Protein AF-A0A6S7JNI0-F1 (afdb_monomer)

Nearest PDB structures (foldseek):
  5v05-assembly1_Z  TM=7.526E-01  e=4.306E-07  Homo sapiens
  3q8l-assembly1_A  TM=5.492E-01  e=3.158E-07  Homo sapiens
  1rxw-assembly1_A  TM=5.134E-01  e=1.139E-05  Archaeoglobus fulgidus
  1rxv-assembly2_B  TM=5.473E-01  e=4.495E-05  Archaeoglobus fulgidus
  4wa8-assembly2_B  TM=5.107E-01  e=3.154E-05  Methanopyrus kandleri AV19

Sequence (833 aa):
MGIQGLQSFVEIQCSNDAWGDIDFKELNQSLSHGKTSNAPSVLVVDAMSCLKHFYASNTDWVCGGQWNELLRNVENFVKAFRQIDIELVVFFDGEQDTAKIQSWIQEEEEYRQLVHQILSHVHNTATFPPKRHFFAPKSISTCLRLAFRSRDVVVCSTVGDLHKEIINYCKRHSCLGILGYHSDYLLLDAMSYYSSSHLKIVKRCGATSMRFNTDVIFRELELDRSRLALFSTLLGNSFLPEEWLAQFHWSLLGPDHPLAKLQAQVGKQFILPPYDVVVRSVAKYVRDLVDISDLQAIMVQVFRSPETTEADFLHRLQRSIQHYSNDSSDEVKENGESESPSNYPTVSTVPKTDVLSSPSNGTSESNYQKRWQHWQQHQFVSGELFKTSSKISNGISPSSSEPDVEKLVADVQQLQLKELDLKGPDQQDLLSPTQTLSAPDTPSTPTQEAFLLASPGTPETPKAFDAATSPVVFPPTEESAAIAGEVSTEHDDPASQDATIEAAEVPSPTASTDSEPTPPIPASQLSPVRERNISPSSSDDKSNEKPLSVFYAFISPEVLKTAKKRHEAGQMMEMVYQVLSKGEIKIGAALEDENSKGRASTALLYRSIRQRVYGILLDKKLYDSAGAEQPRTPPPSIREWCIYGGKKLEKPDMVEPLSLKWDVPGCKQLWLGTQPSDNTNRLKAFLSCMLSDSPSMTKTTMVPQRCIILCCVLRYLIQKQTGHPILRAQELEAFLAQALSPHLTTECNVTNLSQIKVNKVDVRGVNLATVFMRGVETAIFANDSCGSPIPWDLVCPWNYFDGKLFQSKLNITMSDSATLLDLCDGNVSICKF

Structure (mmCIF, N/CA/C/O backbone):
data_AF-A0A6S7JNI0-F1
#
_entry.id   AF-A0A6S7JNI0-F1
#
loop_
_atom_site.group_PDB
_atom_site.id
_atom_site.type_symbol
_atom_site.label_atom_id
_atom_site.label_alt_id
_atom_site.label_comp_id
_atom_site.label_asym_id
_atom_site.label_entity_id
_atom_site.label_seq_id
_atom_site.pdbx_PDB_ins_code
_atom_site.Cartn_x
_atom_site.Cartn_y
_atom_site.Cartn_z
_atom_site.occupancy
_atom_site.B_iso_or_equiv
_atom_site.auth_seq_id
_atom_site.auth_comp_id
_atom_site.auth_asym_id
_atom_site.auth_atom_id
_atom_site.pdbx_PDB_model_num
ATOM 1 N N . MET A 1 1 ? 5.618 -1.861 -15.848 1.00 42.38 1 MET A N 1
ATOM 2 C CA . MET A 1 1 ? 5.382 -3.323 -15.860 1.00 42.38 1 MET A CA 1
ATOM 3 C C . MET A 1 1 ? 4.907 -3.712 -17.239 1.00 42.38 1 MET A C 1
ATOM 5 O O . MET A 1 1 ? 5.679 -4.308 -17.981 1.00 42.38 1 MET A O 1
ATOM 9 N N . GLY A 1 2 ? 3.711 -3.254 -17.595 1.00 58.56 2 GLY A N 1
ATOM 10 C CA . GLY A 1 2 ? 3.305 -3.101 -18.975 1.00 58.56 2 GLY A CA 1
ATOM 11 C C . GLY A 1 2 ? 4.157 -2.044 -19.666 1.00 58.56 2 GLY A C 1
ATOM 12 O O . GLY A 1 2 ? 4.897 -1.286 -19.026 1.00 58.56 2 GLY A O 1
ATOM 13 N N . ILE A 1 3 ? 4.034 -2.046 -20.983 1.00 77.06 3 ILE A N 1
ATOM 14 C CA . ILE A 1 3 ? 4.847 -1.307 -21.945 1.00 77.06 3 ILE A CA 1
ATOM 15 C C . ILE A 1 3 ? 4.753 0.198 -21.677 1.00 77.06 3 ILE A C 1
ATOM 17 O O . ILE A 1 3 ? 3.644 0.754 -21.648 1.00 77.06 3 ILE A O 1
ATOM 21 N N . GLN A 1 4 ? 5.896 0.848 -21.448 1.00 76.69 4 GLN A N 1
ATOM 22 C CA . GLN A 1 4 ? 5.953 2.248 -21.037 1.00 76.69 4 GLN A CA 1
ATOM 23 C C . GLN A 1 4 ? 5.423 3.151 -22.154 1.00 76.69 4 GLN A C 1
ATOM 25 O O . GLN A 1 4 ? 5.622 2.889 -23.330 1.00 76.69 4 GLN A O 1
ATOM 30 N N . GLY A 1 5 ? 4.673 4.199 -21.812 1.00 80.00 5 GLY A N 1
ATOM 31 C CA . GLY A 1 5 ? 4.163 5.154 -22.802 1.00 80.00 5 GLY A CA 1
ATOM 32 C C . GLY A 1 5 ? 3.105 4.634 -23.790 1.00 80.00 5 GLY A C 1
ATOM 33 O O . GLY A 1 5 ? 2.475 5.468 -24.430 1.00 80.00 5 GLY A O 1
ATOM 34 N N . LEU A 1 6 ? 2.823 3.324 -23.905 1.00 86.38 6 LEU A N 1
ATOM 35 C CA . LEU A 1 6 ? 1.849 2.804 -24.885 1.00 86.38 6 LEU A CA 1
ATOM 36 C C . LEU A 1 6 ? 0.440 3.383 -24.700 1.00 86.38 6 LEU A C 1
ATOM 38 O O . LEU A 1 6 ? -0.204 3.745 -25.682 1.00 86.38 6 LEU A O 1
ATOM 42 N N . GLN A 1 7 ? -0.030 3.525 -23.458 1.00 87.94 7 GLN A N 1
ATOM 43 C CA . GLN A 1 7 ? -1.315 4.181 -23.211 1.00 87.94 7 GLN A CA 1
ATOM 44 C C . GLN A 1 7 ? -1.281 5.660 -23.625 1.00 87.94 7 GLN A C 1
ATOM 46 O O . GLN A 1 7 ? -2.209 6.125 -24.277 1.00 87.94 7 GLN A O 1
ATOM 51 N N . SER A 1 8 ? -0.203 6.383 -23.311 1.00 86.38 8 SER A N 1
ATOM 52 C CA . SER A 1 8 ? -0.034 7.789 -23.699 1.00 86.38 8 SER A CA 1
ATOM 53 C C . SER A 1 8 ? 0.090 7.966 -25.215 1.00 86.38 8 SER A C 1
ATOM 55 O O . SER A 1 8 ? -0.371 8.965 -25.751 1.00 86.38 8 SER A O 1
ATOM 57 N N . PHE A 1 9 ? 0.666 6.990 -25.925 1.00 87.19 9 PHE A N 1
ATOM 58 C CA . PHE A 1 9 ? 0.633 6.934 -27.384 1.00 87.19 9 PHE A CA 1
ATOM 59 C C . PHE A 1 9 ? -0.813 6.837 -27.878 1.00 87.19 9 PHE A C 1
ATOM 61 O O . PHE A 1 9 ? -1.222 7.664 -28.681 1.00 87.19 9 PHE A O 1
ATOM 68 N N . VAL A 1 10 ? -1.623 5.911 -27.357 1.00 86.56 10 VAL A N 1
ATOM 69 C CA . VAL A 1 10 ? -3.043 5.808 -27.742 1.00 86.56 10 VAL A CA 1
ATOM 70 C C . VAL A 1 10 ? -3.824 7.089 -27.412 1.00 86.56 10 VAL A C 1
ATOM 72 O O . VAL A 1 10 ? -4.616 7.540 -28.234 1.00 86.56 10 VAL A O 1
ATOM 75 N N . GLU A 1 11 ? -3.568 7.707 -26.254 1.00 86.00 11 GLU A N 1
ATOM 76 C CA . GLU A 1 11 ? -4.201 8.964 -25.815 1.00 86.00 11 GLU A CA 1
ATOM 77 C C . GLU A 1 11 ? -3.792 10.196 -26.673 1.00 86.00 11 GLU A C 1
ATOM 79 O O . GLU A 1 11 ? -4.466 11.220 -26.596 1.00 86.00 11 GLU A O 1
ATOM 84 N N . ILE A 1 12 ? -2.728 10.128 -27.496 1.00 86.25 12 ILE A N 1
ATOM 85 C CA . ILE A 1 12 ? -2.180 11.276 -28.267 1.00 86.25 12 ILE A CA 1
ATOM 86 C C . ILE A 1 12 ? -2.135 11.046 -29.797 1.00 86.25 12 ILE A C 1
ATOM 88 O O . ILE A 1 12 ? -2.200 12.006 -30.563 1.00 86.25 12 ILE A O 1
ATOM 92 N N . GLN A 1 13 ? -1.966 9.804 -30.263 1.00 84.56 13 GLN A N 1
ATOM 93 C CA . GLN A 1 13 ? -1.538 9.458 -31.635 1.00 84.56 13 GLN A CA 1
ATOM 94 C C . GLN A 1 13 ? -2.523 8.577 -32.426 1.00 84.56 13 GLN A C 1
ATOM 96 O O . GLN A 1 13 ? -2.317 8.383 -33.631 1.00 84.56 13 GLN A O 1
ATOM 101 N N . CYS A 1 14 ? -3.550 8.036 -31.767 1.00 83.12 14 CYS A N 1
ATOM 102 C CA . CYS A 1 14 ? -4.673 7.329 -32.393 1.00 83.12 14 CYS A CA 1
ATOM 103 C C . CYS A 1 14 ? -5.861 8.283 -32.613 1.00 83.12 14 CYS A C 1
ATOM 105 O O . CYS A 1 14 ? -5.905 9.371 -32.036 1.00 83.12 14 CYS A O 1
ATOM 107 N N . SER A 1 15 ? -6.820 7.897 -33.457 1.00 83.00 15 SER A N 1
ATOM 108 C CA . SER A 1 15 ? -7.980 8.747 -33.761 1.00 83.00 15 SER A CA 1
ATOM 109 C C . SER A 1 15 ? -8.972 8.879 -32.594 1.00 83.00 15 SER A C 1
ATOM 111 O O . SER A 1 15 ? -8.983 8.080 -31.658 1.00 83.00 15 SER A O 1
ATOM 113 N N . ASN A 1 16 ? -9.890 9.843 -32.703 1.00 78.31 16 ASN A N 1
ATOM 114 C CA . ASN A 1 16 ? -11.004 10.021 -31.765 1.00 78.31 16 ASN A CA 1
ATOM 115 C C . ASN A 1 16 ? -12.048 8.874 -31.806 1.00 78.31 16 ASN A C 1
ATOM 117 O O . ASN A 1 16 ? -13.008 8.924 -31.045 1.00 78.31 16 ASN A O 1
ATOM 121 N N . ASP A 1 17 ? -11.893 7.862 -32.672 1.00 82.88 17 ASP A N 1
ATOM 122 C CA . ASP A 1 17 ? -12.696 6.625 -32.638 1.00 82.88 17 ASP A CA 1
ATOM 123 C C . ASP A 1 17 ? -12.025 5.521 -31.782 1.00 82.88 17 ASP A C 1
ATOM 125 O O . ASP A 1 17 ? -12.660 4.523 -31.418 1.00 82.88 17 ASP A O 1
ATOM 129 N N . ALA A 1 18 ? -10.732 5.676 -31.465 1.00 81.94 18 ALA A N 1
ATOM 130 C CA . ALA A 1 18 ? -9.931 4.725 -30.688 1.00 81.94 18 ALA A CA 1
ATOM 131 C C . ALA A 1 18 ? -10.196 4.807 -29.172 1.00 81.94 18 ALA A C 1
ATOM 133 O O . ALA A 1 18 ? -9.916 3.863 -28.424 1.00 81.94 18 ALA A O 1
ATOM 134 N N . TRP A 1 19 ? -10.760 5.924 -28.718 1.00 87.19 19 TRP A N 1
ATOM 135 C CA . TRP A 1 19 ? -11.187 6.180 -27.348 1.00 87.19 19 TRP A CA 1
ATOM 136 C C . TRP A 1 19 ? -12.392 7.129 -27.347 1.00 87.19 19 TRP A C 1
ATOM 138 O O . TRP A 1 19 ? -12.597 7.867 -28.300 1.00 87.19 19 TRP A O 1
ATOM 148 N N . GLY A 1 20 ? -13.198 7.128 -26.284 1.00 87.88 20 GLY A N 1
ATOM 149 C CA . GLY A 1 20 ? -14.339 8.043 -26.167 1.00 87.88 20 GLY A CA 1
ATOM 150 C C . GLY A 1 20 ? -14.734 8.330 -24.723 1.00 87.88 20 GLY A C 1
ATOM 151 O O . GLY A 1 20 ? -14.606 7.463 -23.856 1.00 87.88 20 GLY A O 1
ATOM 152 N N . ASP A 1 21 ? -15.214 9.546 -24.463 1.00 89.88 21 ASP A N 1
ATOM 153 C CA . ASP A 1 21 ? -15.773 9.925 -23.161 1.00 89.88 21 ASP A CA 1
ATOM 154 C C . ASP A 1 21 ? -17.001 9.062 -22.815 1.00 89.88 21 ASP A C 1
ATOM 156 O O . ASP A 1 21 ? -17.833 8.747 -23.667 1.00 89.88 21 ASP A O 1
ATOM 160 N N . ILE A 1 22 ? -17.123 8.683 -21.542 1.00 90.50 22 ILE A N 1
ATOM 161 C CA . ILE A 1 22 ? -18.236 7.893 -21.010 1.00 90.50 22 ILE A CA 1
ATOM 162 C C . ILE A 1 22 ? -18.690 8.447 -19.655 1.00 90.50 22 ILE A C 1
ATOM 164 O O . ILE A 1 22 ? -17.873 8.668 -18.757 1.00 90.50 22 ILE A O 1
ATOM 168 N N . ASP A 1 23 ? -20.001 8.634 -19.479 1.00 91.19 23 ASP A N 1
ATOM 169 C CA . ASP A 1 23 ? -20.616 8.803 -18.158 1.00 91.19 23 ASP A CA 1
ATOM 170 C C . ASP A 1 23 ? -21.034 7.426 -17.623 1.00 91.19 23 ASP A C 1
ATOM 172 O O . ASP A 1 23 ? -21.811 6.694 -18.247 1.00 91.19 23 ASP A O 1
ATOM 176 N N . PHE A 1 24 ? -20.524 7.057 -16.444 1.00 90.62 24 PHE A N 1
ATOM 177 C CA . PHE A 1 24 ? -20.857 5.785 -15.802 1.00 90.62 24 PHE A CA 1
ATOM 178 C C . PHE A 1 24 ? -22.353 5.664 -15.459 1.00 90.62 24 PHE A C 1
ATOM 180 O O . PHE A 1 24 ? -22.876 4.552 -15.374 1.00 90.62 24 PHE A O 1
ATOM 187 N N . LYS A 1 25 ? -23.064 6.784 -15.298 1.00 88.81 25 LYS A N 1
ATOM 188 C CA . LYS A 1 25 ? -24.509 6.833 -15.057 1.00 88.81 25 LYS A CA 1
ATOM 189 C C . LYS A 1 25 ? -25.303 6.437 -16.301 1.00 88.81 25 LYS A C 1
ATOM 191 O O . LYS A 1 25 ? -26.195 5.598 -16.204 1.00 88.81 25 LYS A O 1
ATOM 196 N N . GLU A 1 26 ? -24.964 6.999 -17.460 1.00 88.00 26 GLU A N 1
ATOM 197 C CA . GLU A 1 26 ? -25.601 6.664 -18.743 1.00 88.00 26 GLU A CA 1
ATOM 198 C C . GLU A 1 26 ? -25.261 5.227 -19.166 1.00 88.00 26 GLU A C 1
ATOM 200 O O . GLU A 1 26 ? -26.132 4.470 -19.608 1.00 88.00 26 GLU A O 1
ATOM 205 N N . LEU A 1 27 ? -24.017 4.799 -18.924 1.00 87.06 27 LEU A N 1
ATOM 206 C CA . LEU A 1 27 ? -23.595 3.408 -19.076 1.00 87.06 27 LEU A CA 1
ATOM 207 C C . LEU A 1 27 ? -24.453 2.459 -18.221 1.00 87.06 27 LEU A C 1
ATOM 209 O O . LEU A 1 27 ? -24.979 1.473 -18.736 1.00 87.06 27 LEU A O 1
ATOM 213 N N . ASN A 1 28 ? -24.641 2.748 -16.928 1.00 86.44 28 ASN A N 1
ATOM 214 C CA . ASN A 1 28 ? -25.434 1.866 -16.072 1.00 86.44 28 ASN A CA 1
ATOM 215 C C . ASN A 1 28 ? -26.925 1.869 -16.454 1.00 86.44 28 ASN A C 1
ATOM 217 O O . ASN A 1 28 ? -27.566 0.820 -16.426 1.00 86.44 28 ASN A O 1
ATOM 221 N N . GLN A 1 29 ? -27.477 3.014 -16.868 1.00 85.31 29 GLN A N 1
ATOM 222 C CA . GLN A 1 29 ? -28.862 3.116 -17.342 1.00 85.31 29 GLN A CA 1
ATOM 223 C C . GLN A 1 29 ? -29.091 2.307 -18.626 1.00 85.31 29 GLN A C 1
ATOM 225 O O . GLN A 1 29 ? -30.003 1.480 -18.669 1.00 85.31 29 GLN A O 1
ATOM 230 N N . SER A 1 30 ? -28.237 2.475 -19.641 1.00 82.19 30 SER A N 1
ATOM 231 C CA . SER A 1 30 ? -28.339 1.733 -20.908 1.00 82.19 30 SER A CA 1
ATOM 232 C C . SER A 1 30 ? -28.251 0.214 -20.712 1.00 82.19 30 SER A C 1
ATOM 234 O O . SER A 1 30 ? -29.044 -0.525 -21.295 1.00 82.19 30 SER A O 1
ATOM 236 N N . LEU A 1 31 ? -27.373 -0.258 -19.821 1.00 77.12 31 LEU A N 1
ATOM 237 C CA . LEU A 1 31 ? -27.274 -1.677 -19.462 1.00 77.12 31 LEU A CA 1
ATOM 238 C C . LEU A 1 31 ? -28.454 -2.163 -18.603 1.00 77.12 31 LEU A C 1
ATOM 240 O O . LEU A 1 31 ? -28.890 -3.304 -18.753 1.00 77.12 31 LEU A O 1
ATOM 244 N N . SER A 1 32 ? -29.009 -1.315 -17.734 1.00 69.19 32 SER A N 1
ATOM 245 C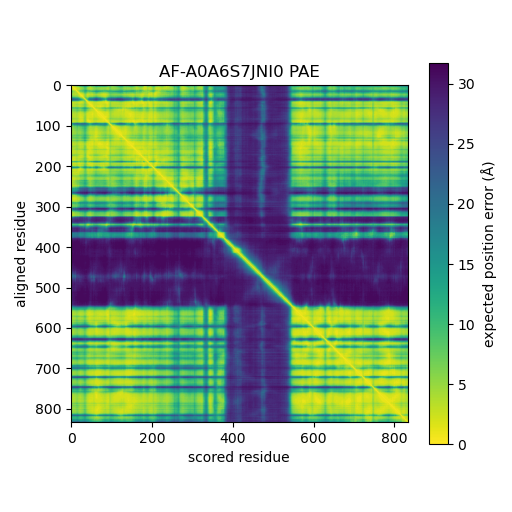 CA . SER A 1 32 ? -30.173 -1.656 -16.902 1.00 69.19 32 SER A CA 1
ATOM 246 C C . SER A 1 32 ? -31.439 -1.881 -17.730 1.00 69.19 32 SER A C 1
ATOM 248 O O . SER A 1 32 ? -32.209 -2.785 -17.417 1.00 69.19 32 SER A O 1
ATOM 250 N N . HIS A 1 33 ? -31.622 -1.152 -18.837 1.00 59.84 33 HIS A N 1
ATOM 251 C CA . HIS A 1 33 ? -32.743 -1.372 -19.762 1.00 59.84 33 HIS A CA 1
ATOM 252 C C . HIS A 1 33 ? -32.755 -2.769 -20.418 1.00 59.84 33 HIS A C 1
ATOM 254 O O . HIS A 1 33 ? -33.803 -3.191 -20.905 1.00 59.84 33 HIS A O 1
ATOM 260 N N . GLY A 1 34 ? -31.631 -3.499 -20.410 1.00 56.06 34 GLY A N 1
ATOM 261 C CA . GLY A 1 34 ? -31.532 -4.876 -20.908 1.00 56.06 34 GLY A CA 1
ATOM 262 C C . GLY A 1 34 ? -31.565 -5.974 -19.834 1.00 56.06 34 GLY A C 1
ATOM 263 O O . GLY A 1 34 ? -31.561 -7.155 -20.181 1.00 56.06 34 GLY A O 1
ATOM 264 N N . LYS A 1 35 ? -31.571 -5.634 -18.536 1.00 59.03 35 LYS A N 1
ATOM 265 C CA . LYS A 1 35 ? -31.460 -6.613 -17.440 1.00 59.03 35 LYS A CA 1
ATOM 266 C C . LYS A 1 35 ? -32.827 -7.076 -16.927 1.00 59.03 35 LYS A C 1
ATOM 268 O O . LYS A 1 35 ? -33.644 -6.281 -16.481 1.00 59.03 35 LYS A O 1
ATOM 273 N N . THR A 1 36 ? -33.020 -8.393 -16.859 1.00 52.88 36 THR A N 1
ATOM 274 C CA . THR A 1 36 ? -34.131 -9.034 -16.123 1.00 52.88 36 THR A CA 1
ATOM 275 C C . THR A 1 36 ? -33.818 -9.283 -14.642 1.00 52.88 36 THR A C 1
ATOM 277 O O . THR A 1 36 ? -34.695 -9.701 -13.889 1.00 52.88 36 THR A O 1
ATOM 280 N N . SER A 1 37 ? -32.573 -9.044 -14.214 1.00 57.34 37 SER A N 1
ATOM 281 C CA . SER A 1 37 ? -32.098 -9.260 -12.844 1.00 57.34 37 SER A CA 1
ATOM 282 C C . SER A 1 37 ? -31.821 -7.933 -12.144 1.00 57.34 37 SER A C 1
ATOM 284 O O . SER A 1 37 ? -31.077 -7.097 -12.656 1.00 57.34 37 SER A O 1
ATOM 286 N N . ASN A 1 38 ? -32.382 -7.770 -10.946 1.00 62.78 38 ASN A N 1
ATOM 287 C CA . ASN A 1 38 ? -32.327 -6.550 -10.139 1.00 62.78 38 ASN A CA 1
ATOM 288 C C . ASN A 1 38 ? -31.019 -6.446 -9.317 1.00 62.78 38 ASN A C 1
ATOM 290 O O . ASN A 1 38 ? -31.050 -6.151 -8.121 1.00 62.78 38 ASN A O 1
ATOM 294 N N . ALA A 1 39 ? -29.888 -6.789 -9.942 1.00 70.00 39 ALA A N 1
ATOM 295 C CA . ALA A 1 39 ? -28.562 -6.829 -9.328 1.00 70.00 39 ALA A CA 1
ATOM 296 C C . ALA A 1 39 ? -27.710 -5.622 -9.776 1.00 70.00 39 ALA A C 1
ATOM 298 O O . ALA A 1 39 ? -27.623 -5.374 -10.989 1.00 70.00 39 ALA A O 1
ATOM 299 N N . PRO A 1 40 ? -27.060 -4.905 -8.833 1.00 79.12 40 PRO A N 1
ATOM 300 C CA . PRO A 1 40 ? -26.291 -3.703 -9.138 1.00 79.12 40 PRO A CA 1
ATOM 301 C C . PRO A 1 40 ? -25.122 -4.030 -10.065 1.00 79.12 40 PRO A C 1
ATOM 303 O O . PRO A 1 40 ? -24.571 -5.136 -10.050 1.00 79.12 40 PRO A O 1
ATOM 306 N N . SER A 1 41 ? -24.739 -3.066 -10.893 1.00 89.75 41 SER A N 1
ATOM 307 C CA . SER A 1 41 ? -23.610 -3.239 -11.804 1.00 89.75 41 SER A CA 1
ATOM 308 C C . SER A 1 41 ? -22.284 -3.123 -11.052 1.00 89.75 41 SER A C 1
ATOM 310 O O . SER A 1 41 ? -22.138 -2.279 -10.174 1.00 89.75 41 SER A O 1
ATOM 312 N N . VAL A 1 42 ? -21.304 -3.959 -11.400 1.00 92.56 42 VAL A N 1
ATOM 313 C CA . VAL A 1 42 ? -20.001 -3.996 -10.718 1.00 92.56 42 VAL A CA 1
ATOM 314 C C . VAL A 1 42 ? -18.926 -3.363 -11.594 1.00 92.56 42 VAL A C 1
ATOM 316 O O . VAL A 1 42 ? -18.720 -3.814 -12.720 1.00 92.56 42 VAL A O 1
ATOM 319 N N . LEU A 1 43 ? -18.221 -2.359 -11.072 1.00 94.62 43 LEU A N 1
ATOM 320 C CA . LEU A 1 43 ? -17.003 -1.806 -11.672 1.00 94.62 43 LEU A CA 1
ATOM 321 C C . LEU A 1 43 ? -15.779 -2.311 -10.898 1.00 94.62 43 LEU A C 1
ATOM 323 O O . LEU A 1 43 ? -15.754 -2.255 -9.665 1.00 94.62 43 LEU A O 1
ATOM 327 N N . VAL A 1 44 ? -14.765 -2.792 -11.619 1.00 96.12 44 VAL A N 1
ATOM 328 C CA . VAL A 1 44 ? -13.507 -3.251 -11.018 1.00 96.12 44 VAL A CA 1
ATOM 329 C C . VAL A 1 44 ? -12.475 -2.130 -11.087 1.00 96.12 44 VAL A C 1
ATOM 331 O O . VAL A 1 44 ? -12.329 -1.479 -12.120 1.00 96.12 44 VAL A O 1
ATOM 334 N N . VAL A 1 45 ? -11.781 -1.879 -9.980 1.00 96.38 45 VAL A N 1
ATOM 335 C CA . VAL A 1 45 ? -10.860 -0.748 -9.820 1.00 96.38 45 VAL A CA 1
ATOM 336 C C . VAL A 1 45 ? -9.480 -1.250 -9.424 1.00 96.38 45 VAL A C 1
ATOM 338 O O . VAL A 1 45 ? -9.324 -1.919 -8.403 1.00 96.38 45 VAL A O 1
ATOM 341 N N . ASP A 1 46 ? -8.474 -0.865 -10.198 1.00 95.38 46 ASP A N 1
ATOM 342 C CA . ASP A 1 46 ? -7.069 -0.981 -9.823 1.00 95.38 46 ASP A CA 1
ATOM 343 C C . ASP A 1 46 ? -6.730 0.134 -8.819 1.00 95.38 46 ASP A C 1
ATOM 345 O O . ASP A 1 46 ? -6.778 1.330 -9.141 1.00 95.38 46 ASP A O 1
ATOM 349 N N . ALA A 1 47 ? -6.438 -0.253 -7.574 1.00 94.00 47 ALA A N 1
ATOM 350 C CA . ALA A 1 47 ? -6.252 0.681 -6.468 1.00 94.00 47 ALA A CA 1
ATOM 351 C C . ALA A 1 47 ? -5.062 1.627 -6.674 1.00 94.00 47 ALA A C 1
ATOM 353 O O . ALA A 1 47 ? -5.152 2.811 -6.336 1.00 94.00 47 ALA A O 1
ATOM 354 N N . MET A 1 48 ? -3.959 1.112 -7.223 1.00 91.31 48 MET A N 1
ATOM 355 C CA . MET A 1 48 ? -2.702 1.851 -7.341 1.00 91.31 48 MET A CA 1
ATOM 356 C C . MET A 1 48 ? -2.693 2.716 -8.602 1.00 91.31 48 MET A C 1
ATOM 358 O O . MET A 1 48 ? -2.352 3.896 -8.511 1.00 91.31 48 MET A O 1
ATOM 362 N N . SER A 1 49 ? -3.226 2.214 -9.723 1.00 91.12 49 SER A N 1
ATOM 363 C CA . SER A 1 49 ? -3.549 3.040 -10.898 1.00 91.12 49 SER A CA 1
ATOM 364 C C . SER A 1 49 ? -4.478 4.215 -10.568 1.00 91.12 49 SER A C 1
ATOM 366 O O . SER A 1 49 ? -4.450 5.248 -11.238 1.00 91.12 49 SER A O 1
ATOM 368 N N . CYS A 1 50 ? -5.341 4.078 -9.559 1.00 93.25 50 CYS A N 1
ATOM 369 C CA . CYS A 1 50 ? -6.267 5.130 -9.140 1.00 93.25 50 CYS A CA 1
ATOM 370 C C . CYS A 1 50 ? -5.748 6.007 -7.986 1.00 93.25 50 CYS A C 1
ATOM 372 O O . CYS A 1 50 ? -6.456 6.936 -7.588 1.00 93.25 50 CYS A O 1
ATOM 374 N N . LEU A 1 51 ? -4.525 5.781 -7.475 1.00 92.44 51 LEU A N 1
ATOM 375 C CA . LEU A 1 51 ? -4.007 6.409 -6.248 1.00 92.44 51 LEU A CA 1
ATOM 376 C C . LEU A 1 51 ? -4.182 7.935 -6.217 1.00 92.44 51 LEU A C 1
ATOM 378 O O . LEU A 1 51 ? -4.579 8.483 -5.188 1.00 92.44 51 LEU A O 1
ATOM 382 N N . LYS A 1 52 ? -3.972 8.617 -7.353 1.00 90.81 52 LYS A N 1
ATOM 383 C CA . LYS A 1 52 ? -4.091 10.081 -7.470 1.00 90.81 52 LYS A CA 1
ATOM 384 C C . LYS A 1 52 ? -5.470 10.650 -7.095 1.00 90.81 52 LYS A C 1
ATOM 386 O O . LYS A 1 52 ? -5.555 11.836 -6.799 1.00 90.81 52 LYS A O 1
ATOM 391 N N . HIS A 1 53 ? -6.532 9.839 -7.104 1.00 91.00 53 HIS A N 1
ATOM 392 C CA . HIS A 1 53 ? -7.897 10.253 -6.737 1.00 91.00 53 HIS A CA 1
ATOM 393 C C . HIS A 1 53 ? -8.186 10.116 -5.240 1.00 91.00 53 HIS A C 1
ATOM 395 O O . HIS A 1 53 ? -9.059 10.802 -4.712 1.00 91.00 53 HIS A O 1
ATOM 401 N N . PHE A 1 54 ? -7.445 9.251 -4.546 1.00 92.00 54 PHE A N 1
ATOM 402 C CA . PHE A 1 54 ? -7.557 9.047 -3.098 1.00 92.00 54 PHE A CA 1
ATOM 403 C C . PHE A 1 54 ? -6.525 9.884 -2.341 1.00 92.00 54 PHE A C 1
ATOM 405 O O . PHE A 1 54 ? -6.808 10.412 -1.265 1.00 92.00 54 PHE A O 1
ATOM 412 N N . TYR A 1 55 ? -5.329 10.013 -2.919 1.00 91.31 55 TYR A N 1
ATOM 413 C CA . TYR A 1 55 ? -4.170 10.638 -2.304 1.00 91.31 55 TYR A CA 1
ATOM 414 C C . TYR A 1 55 ? -3.351 11.435 -3.334 1.00 91.31 55 TYR A C 1
ATOM 416 O O . TYR A 1 55 ? -2.355 10.972 -3.888 1.00 91.31 55 TYR A O 1
ATOM 424 N N . ALA A 1 56 ? -3.822 12.647 -3.624 1.00 83.88 56 ALA A N 1
ATOM 425 C CA . ALA A 1 56 ? -3.256 13.527 -4.641 1.00 83.88 56 ALA A CA 1
ATOM 426 C C . ALA A 1 56 ? -1.981 14.266 -4.178 1.00 83.88 56 ALA A C 1
ATOM 428 O O . ALA A 1 56 ? -1.760 14.514 -2.989 1.00 83.88 56 ALA A O 1
ATOM 429 N N . SER A 1 57 ? -1.165 14.706 -5.142 1.00 80.62 57 SER A N 1
ATOM 430 C CA . SER A 1 57 ? 0.110 15.412 -4.916 1.00 80.62 57 SER A CA 1
ATOM 431 C C . SER A 1 57 ? -0.014 16.847 -4.380 1.00 80.62 57 SER A C 1
ATOM 433 O O . SER A 1 57 ? 0.997 17.510 -4.160 1.00 80.62 57 SER A O 1
ATOM 435 N N . ASN A 1 58 ? -1.240 17.331 -4.156 1.00 80.94 58 ASN A N 1
ATOM 436 C CA . ASN A 1 58 ? -1.551 18.579 -3.453 1.00 80.94 58 ASN A CA 1
ATOM 437 C C . ASN A 1 58 ? -1.802 18.392 -1.941 1.00 80.94 58 ASN A C 1
ATOM 439 O O . ASN A 1 58 ? -2.087 19.376 -1.267 1.00 80.94 58 ASN A O 1
ATOM 443 N N . THR A 1 59 ? -1.745 17.162 -1.421 1.00 84.06 59 THR A N 1
ATOM 444 C CA . THR A 1 59 ? -1.765 16.893 0.027 1.00 84.06 59 THR A CA 1
ATOM 445 C C . THR A 1 59 ? -0.408 17.223 0.657 1.00 84.06 59 THR A C 1
ATOM 447 O O . THR A 1 59 ? 0.624 17.127 -0.005 1.00 84.06 59 THR A O 1
ATOM 450 N N . ASP A 1 60 ? -0.365 17.559 1.950 1.00 87.19 60 ASP A N 1
ATOM 451 C CA . ASP A 1 60 ? 0.897 17.825 2.667 1.00 87.19 60 ASP A CA 1
ATOM 452 C C . ASP A 1 60 ? 1.581 16.497 3.080 1.00 87.19 60 ASP A C 1
ATOM 454 O O . ASP A 1 60 ? 1.725 16.169 4.258 1.00 87.19 60 ASP A O 1
ATOM 458 N N . TRP A 1 61 ? 1.929 15.668 2.091 1.00 90.94 61 TRP A N 1
ATOM 459 C CA . TRP A 1 61 ? 2.297 14.255 2.263 1.00 90.94 61 TRP A CA 1
ATOM 460 C C . TRP A 1 61 ? 3.650 14.012 2.941 1.00 90.94 61 TRP A C 1
ATOM 462 O O . TRP A 1 61 ? 3.808 12.992 3.615 1.00 90.94 61 TRP A O 1
ATOM 472 N N . VAL A 1 62 ? 4.605 14.937 2.799 1.00 92.50 62 VAL A N 1
ATOM 473 C CA . VAL A 1 62 ? 6.016 14.759 3.207 1.00 92.50 62 VAL A CA 1
ATOM 474 C C . VAL A 1 62 ? 6.186 14.471 4.702 1.00 92.50 62 VAL A C 1
ATOM 476 O O . VAL A 1 62 ? 7.156 13.852 5.123 1.00 92.50 62 VAL A O 1
ATOM 479 N N . CYS A 1 63 ? 5.204 14.851 5.516 1.00 92.25 63 CYS A N 1
ATOM 480 C CA . CYS A 1 63 ? 5.227 14.724 6.969 1.00 92.25 63 CYS A CA 1
ATOM 481 C C . CYS A 1 63 ? 4.675 13.380 7.473 1.00 92.25 63 CYS A C 1
ATOM 483 O O . CYS A 1 63 ? 4.125 13.321 8.567 1.00 92.25 63 CYS A O 1
ATOM 485 N N . GLY A 1 64 ? 4.775 12.308 6.681 1.00 90.62 64 GLY A N 1
ATOM 486 C CA . GLY A 1 64 ? 4.216 10.990 7.014 1.00 90.62 64 GLY A CA 1
ATOM 487 C C . GLY A 1 64 ? 2.723 10.820 6.700 1.00 90.62 64 GLY A C 1
ATOM 488 O O . GLY A 1 64 ? 2.109 9.890 7.213 1.00 90.62 64 GLY A O 1
ATOM 489 N N . GLY A 1 65 ? 2.155 11.677 5.845 1.00 92.00 65 GLY A N 1
ATOM 490 C CA . GLY A 1 65 ? 0.815 11.516 5.267 1.00 92.00 65 GLY A CA 1
ATOM 491 C C . GLY A 1 65 ? -0.364 12.136 6.037 1.00 92.00 65 GLY A C 1
ATOM 492 O O . GLY A 1 65 ? -0.338 12.270 7.259 1.00 92.00 65 GLY A O 1
ATOM 493 N N . GLN A 1 66 ? -1.424 12.488 5.294 1.00 91.62 66 GLN A N 1
ATOM 494 C CA . GLN A 1 66 ? -2.725 12.936 5.822 1.00 91.62 66 GLN A CA 1
ATOM 495 C C . GLN A 1 66 ? -3.780 11.832 5.679 1.00 91.62 66 GLN A C 1
ATOM 497 O O . GLN A 1 66 ? -4.499 11.728 4.682 1.00 91.62 66 GLN A O 1
ATOM 502 N N . TRP A 1 67 ? -3.866 10.966 6.684 1.00 91.50 67 TRP A N 1
ATOM 503 C CA . TRP A 1 67 ? -4.649 9.728 6.608 1.00 91.50 67 TRP A CA 1
ATOM 504 C C . TRP A 1 67 ? -6.166 9.955 6.667 1.00 91.50 67 TRP A C 1
ATOM 506 O O . TRP A 1 67 ? -6.928 9.187 6.080 1.00 91.50 67 TRP A O 1
ATOM 516 N N . ASN A 1 68 ? -6.607 11.041 7.305 1.00 89.31 68 ASN A N 1
ATOM 517 C CA . ASN A 1 68 ? -8.017 11.443 7.332 1.00 89.31 68 ASN A CA 1
ATOM 518 C C . ASN A 1 68 ? -8.484 12.045 5.990 1.00 89.31 68 ASN A C 1
ATOM 520 O O . ASN A 1 68 ? -9.624 11.827 5.579 1.00 89.31 68 ASN A O 1
ATOM 524 N N . GLU A 1 69 ? -7.598 12.735 5.263 1.00 89.62 69 GLU A N 1
ATOM 525 C CA . GLU A 1 69 ? -7.863 13.215 3.898 1.00 89.62 69 GLU A CA 1
ATOM 526 C C . GLU A 1 69 ? -8.044 12.034 2.928 1.00 89.62 69 GLU A C 1
ATOM 528 O O . GLU A 1 69 ? -9.041 11.979 2.207 1.00 89.62 69 GLU A O 1
ATOM 533 N N . LEU A 1 70 ? -7.156 11.030 2.995 1.00 92.38 70 LEU A N 1
ATOM 534 C CA . LEU A 1 70 ? -7.287 9.776 2.239 1.00 92.38 70 LEU A CA 1
ATOM 535 C C . LEU A 1 70 ? -8.645 9.109 2.487 1.00 92.38 70 LEU A C 1
ATOM 537 O O . LEU A 1 70 ? -9.379 8.804 1.544 1.00 92.38 70 LEU A O 1
ATOM 541 N N . LEU A 1 71 ? -8.999 8.915 3.761 1.00 91.00 71 LEU A N 1
ATOM 542 C CA . LEU A 1 71 ? -10.242 8.263 4.166 1.00 91.00 71 LEU A CA 1
ATOM 543 C C . LEU A 1 71 ? -11.487 9.006 3.647 1.00 91.00 71 LEU A C 1
ATOM 545 O O . LEU A 1 71 ? -12.448 8.365 3.212 1.00 91.00 71 LEU A O 1
ATOM 549 N N . ARG A 1 72 ? -11.463 10.346 3.647 1.00 89.00 72 ARG A N 1
ATOM 550 C CA . ARG A 1 72 ? -12.528 11.192 3.085 1.00 89.00 72 ARG A CA 1
ATOM 551 C C . ARG A 1 72 ? -12.633 11.061 1.566 1.00 89.00 72 ARG A C 1
ATOM 553 O O . ARG A 1 72 ? -13.741 11.057 1.033 1.00 89.00 72 ARG A O 1
ATOM 560 N N . ASN A 1 73 ? -11.515 10.954 0.855 1.00 91.12 73 ASN A N 1
ATOM 561 C CA . ASN A 1 73 ? -11.528 10.862 -0.607 1.00 91.12 73 ASN A CA 1
ATOM 562 C C . ASN A 1 73 ? -11.982 9.482 -1.091 1.00 91.12 73 ASN A C 1
ATOM 564 O O . ASN A 1 73 ? -12.803 9.410 -2.004 1.00 91.12 73 ASN A O 1
ATOM 568 N N . VAL A 1 74 ? -11.587 8.408 -0.398 1.00 93.25 74 VAL A N 1
ATOM 569 C CA . VAL A 1 74 ? -12.178 7.070 -0.578 1.00 93.25 74 VAL A CA 1
ATOM 570 C C . VAL A 1 74 ? -13.687 7.097 -0.302 1.00 93.25 74 VAL A C 1
ATOM 572 O O . VAL A 1 74 ? -14.470 6.612 -1.114 1.00 93.25 74 VAL A O 1
ATOM 575 N N . GLU A 1 75 ? -14.131 7.724 0.792 1.00 90.50 75 GLU A N 1
ATOM 576 C CA . GLU A 1 75 ? -15.561 7.871 1.099 1.00 90.50 75 GLU A CA 1
ATOM 577 C C . GLU A 1 75 ? -16.337 8.622 0.002 1.00 90.50 75 GLU A C 1
ATOM 579 O O . GLU A 1 75 ? -17.424 8.192 -0.387 1.00 90.50 75 GLU A O 1
ATOM 584 N N . ASN A 1 76 ? -15.786 9.721 -0.518 1.00 90.31 76 ASN A N 1
ATOM 585 C CA . ASN A 1 76 ? -16.394 10.492 -1.604 1.00 90.31 76 ASN A CA 1
ATOM 586 C C . ASN A 1 76 ? -16.475 9.684 -2.910 1.00 90.31 76 ASN A C 1
ATOM 588 O O . ASN A 1 76 ? -17.513 9.714 -3.572 1.00 90.31 76 ASN A O 1
ATOM 592 N N . PHE A 1 77 ? -15.416 8.946 -3.256 1.00 93.12 77 PHE A N 1
ATOM 593 C CA . PHE A 1 77 ? -15.359 8.077 -4.435 1.00 93.12 77 PHE A CA 1
ATOM 594 C C . PHE A 1 77 ? -16.432 6.983 -4.366 1.00 93.12 77 PHE A C 1
ATOM 596 O O . PHE A 1 77 ? -17.271 6.874 -5.258 1.00 93.12 77 PHE A O 1
ATOM 603 N N . VAL A 1 78 ? -16.465 6.219 -3.269 1.00 93.25 78 VAL A N 1
ATOM 604 C CA . VAL A 1 78 ? -17.421 5.115 -3.077 1.00 93.25 78 VAL A CA 1
ATOM 605 C C . VAL A 1 78 ? -18.866 5.623 -3.086 1.00 93.25 78 VAL A C 1
ATOM 607 O O . VAL A 1 78 ? -19.740 4.994 -3.682 1.00 93.25 78 VAL A O 1
ATOM 610 N N . LYS A 1 79 ? -19.130 6.798 -2.495 1.00 91.25 79 LYS A N 1
ATOM 611 C CA . LYS A 1 79 ? -20.455 7.437 -2.560 1.00 91.25 79 LYS A CA 1
ATOM 612 C C . LYS A 1 79 ? -20.849 7.857 -3.977 1.00 91.25 79 LYS A C 1
ATOM 614 O O . LYS A 1 79 ? -22.026 7.742 -4.299 1.00 91.25 79 LYS A O 1
ATOM 619 N N . ALA A 1 80 ? -19.916 8.323 -4.810 1.00 91.62 80 ALA A N 1
ATOM 620 C CA . ALA A 1 80 ? -20.227 8.766 -6.171 1.00 91.62 80 ALA A CA 1
ATOM 621 C C . ALA A 1 80 ? -20.713 7.610 -7.064 1.00 91.62 80 ALA A C 1
ATOM 623 O O . ALA A 1 80 ? -21.693 7.778 -7.784 1.00 91.62 80 ALA A O 1
ATOM 624 N N . PHE A 1 81 ? -20.091 6.428 -6.962 1.00 91.81 81 PHE A N 1
ATOM 625 C CA . PHE A 1 81 ? -20.511 5.232 -7.707 1.00 91.81 81 PHE A CA 1
ATOM 626 C C . PHE A 1 81 ? -21.785 4.590 -7.133 1.00 91.81 81 PHE A C 1
ATOM 628 O O . PHE A 1 81 ? -22.716 4.296 -7.883 1.00 91.81 81 PHE A O 1
ATOM 635 N N . ARG A 1 82 ? -21.915 4.481 -5.802 1.00 90.81 82 ARG A N 1
ATOM 636 C CA . ARG A 1 82 ? -23.147 3.952 -5.182 1.00 90.81 82 ARG A CA 1
ATOM 637 C C . ARG A 1 82 ? -24.382 4.828 -5.420 1.00 90.81 82 ARG A C 1
ATOM 639 O O . ARG A 1 82 ? -25.493 4.313 -5.448 1.00 90.81 82 ARG A O 1
ATOM 646 N N . GLN A 1 83 ? -24.213 6.135 -5.637 1.00 89.12 83 GLN A N 1
ATOM 647 C CA . GLN A 1 83 ? -25.309 7.043 -6.014 1.00 89.12 83 GLN A CA 1
ATOM 648 C C . GLN A 1 83 ? -25.866 6.800 -7.427 1.00 89.12 83 GLN A C 1
ATOM 650 O O . GLN A 1 83 ? -26.957 7.280 -7.725 1.00 89.12 83 GLN A O 1
ATOM 655 N N . ILE A 1 84 ? -25.152 6.052 -8.275 1.00 89.38 84 ILE A N 1
ATOM 656 C CA . ILE A 1 84 ? -25.572 5.679 -9.635 1.00 89.38 84 ILE A CA 1
ATOM 657 C C . ILE A 1 84 ? -25.777 4.159 -9.789 1.00 89.38 84 ILE A C 1
ATOM 659 O O . ILE A 1 84 ? -25.723 3.650 -10.903 1.00 89.38 84 ILE A O 1
ATOM 663 N N . ASP A 1 85 ? -26.019 3.449 -8.677 1.00 89.19 85 ASP A N 1
ATOM 664 C CA . ASP A 1 85 ? -26.205 1.985 -8.577 1.00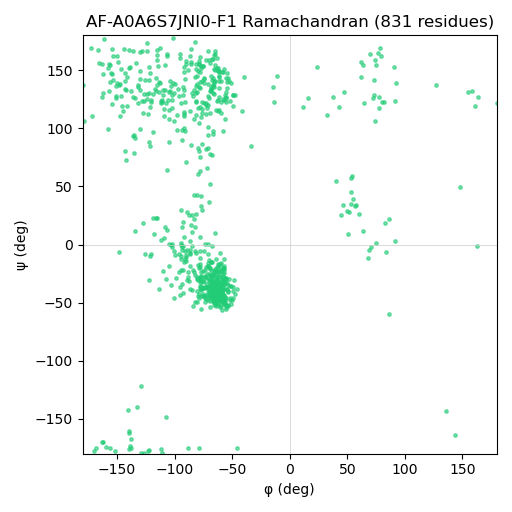 89.19 85 ASP A CA 1
ATOM 665 C C . ASP A 1 85 ? -25.054 1.148 -9.175 1.00 89.19 85 ASP A C 1
ATOM 667 O O . ASP A 1 85 ? -25.252 0.118 -9.828 1.00 89.19 85 ASP A O 1
ATOM 671 N N . ILE A 1 86 ? -23.822 1.620 -8.952 1.00 91.31 86 ILE A N 1
ATOM 672 C CA . ILE A 1 86 ? -22.594 0.877 -9.237 1.00 91.31 86 ILE A CA 1
ATOM 673 C C . ILE A 1 86 ? -21.922 0.496 -7.917 1.00 91.31 86 ILE A C 1
ATOM 675 O O . ILE A 1 86 ? -21.570 1.357 -7.107 1.00 91.31 86 ILE A O 1
ATOM 679 N N . GLU A 1 87 ? -21.712 -0.803 -7.721 1.00 92.88 87 GLU A N 1
ATOM 680 C CA . GLU A 1 87 ? -20.875 -1.339 -6.650 1.00 92.88 87 GLU A CA 1
ATOM 681 C C . GLU A 1 87 ? -19.434 -1.539 -7.130 1.00 92.88 87 GLU A C 1
ATOM 683 O O . GLU A 1 87 ? -19.162 -1.738 -8.317 1.00 92.88 87 GLU A O 1
ATOM 688 N N . LEU A 1 88 ? -18.496 -1.469 -6.187 1.00 94.81 88 LEU A N 1
ATOM 689 C CA . LEU A 1 88 ? -17.062 -1.469 -6.468 1.00 94.81 88 LEU A CA 1
ATOM 690 C C . LEU A 1 88 ? -16.396 -2.751 -5.962 1.00 94.81 88 LEU A C 1
ATOM 692 O O . LEU A 1 88 ? -16.654 -3.198 -4.841 1.00 94.81 88 LEU A O 1
ATOM 696 N N . VAL A 1 89 ? -15.482 -3.288 -6.770 1.00 96.31 89 VAL A N 1
ATOM 697 C CA . VAL A 1 89 ? -14.496 -4.291 -6.349 1.00 96.31 89 VAL A CA 1
ATOM 698 C C . VAL A 1 89 ? -13.110 -3.710 -6.602 1.00 96.31 89 VAL A C 1
ATOM 700 O O . VAL A 1 89 ? -12.801 -3.313 -7.723 1.00 96.31 89 VAL A O 1
ATOM 703 N N . VAL A 1 90 ? -12.286 -3.624 -5.563 1.00 96.88 90 VAL A N 1
ATOM 704 C CA . VAL A 1 90 ? -10.983 -2.951 -5.611 1.00 96.88 90 VAL A CA 1
ATOM 705 C C . VAL A 1 90 ? -9.866 -3.978 -5.486 1.00 96.88 90 VAL A C 1
ATOM 707 O O . VAL A 1 90 ? -9.791 -4.688 -4.485 1.00 96.88 90 VAL A O 1
ATOM 710 N N . PHE A 1 91 ? -8.985 -4.031 -6.479 1.00 96.00 91 PHE A N 1
ATOM 711 C CA . PHE A 1 91 ? -7.828 -4.919 -6.501 1.00 96.00 91 PHE A CA 1
ATOM 712 C C . PHE A 1 91 ? -6.543 -4.171 -6.139 1.00 96.00 91 PHE A C 1
ATOM 714 O O . PHE A 1 91 ? -6.304 -3.049 -6.589 1.00 96.00 91 PHE A O 1
ATOM 721 N N . PHE A 1 92 ? -5.713 -4.831 -5.336 1.00 94.44 92 PHE A N 1
ATOM 722 C CA . PHE A 1 92 ? -4.360 -4.422 -4.979 1.00 94.44 92 PHE A CA 1
ATOM 723 C C . PHE A 1 92 ? -3.363 -5.444 -5.513 1.00 94.44 92 PHE A C 1
ATOM 725 O O . PHE A 1 92 ? -3.623 -6.648 -5.436 1.00 94.44 92 PHE A O 1
ATOM 732 N N . ASP A 1 93 ? -2.205 -4.969 -5.972 1.00 89.12 93 ASP A N 1
ATOM 733 C CA . ASP A 1 93 ? -1.082 -5.851 -6.266 1.00 89.12 93 ASP A CA 1
ATOM 734 C C . ASP A 1 93 ? -0.599 -6.521 -4.971 1.00 89.12 93 ASP A C 1
ATOM 736 O O . ASP A 1 93 ? -0.157 -5.853 -4.031 1.00 89.12 93 ASP A O 1
ATOM 740 N N . GLY A 1 94 ? -0.738 -7.843 -4.903 1.00 78.31 94 GLY A N 1
ATOM 741 C CA . GLY A 1 94 ? -0.144 -8.665 -3.853 1.00 78.31 94 GLY A CA 1
ATOM 742 C C . GLY A 1 94 ? 1.109 -9.407 -4.318 1.00 78.31 94 GLY A C 1
ATOM 743 O O . GLY A 1 94 ? 1.706 -10.151 -3.531 1.00 78.31 94 GLY A O 1
ATOM 744 N N . GLU A 1 95 ? 1.519 -9.232 -5.574 1.00 68.25 95 GLU A N 1
ATOM 745 C CA . GLU A 1 95 ? 2.505 -10.074 -6.223 1.00 68.25 95 GLU A CA 1
ATOM 746 C C . GLU A 1 95 ? 3.950 -9.687 -5.869 1.00 68.25 95 GLU A C 1
ATOM 748 O O . GLU A 1 95 ? 4.385 -8.537 -5.899 1.00 68.25 95 GLU A O 1
ATOM 753 N N . GLN A 1 96 ? 4.754 -10.711 -5.602 1.00 64.12 96 GLN A N 1
ATOM 754 C CA . GLN A 1 96 ? 6.200 -10.647 -5.779 1.00 64.12 96 GLN A CA 1
ATOM 755 C C . GLN A 1 96 ? 6.595 -11.742 -6.773 1.00 64.12 96 GLN A C 1
ATOM 757 O O . GLN A 1 96 ? 6.887 -12.866 -6.373 1.00 64.12 96 GLN A O 1
ATOM 762 N N . ASP A 1 97 ? 6.509 -11.476 -8.078 1.00 64.44 97 ASP A N 1
ATOM 763 C CA . ASP A 1 97 ? 7.225 -12.287 -9.072 1.00 64.44 97 ASP A CA 1
ATOM 764 C C . ASP A 1 97 ? 8.702 -11.901 -8.976 1.00 64.44 97 ASP A C 1
ATOM 766 O O . ASP A 1 97 ? 9.064 -10.729 -9.125 1.00 64.44 97 ASP A O 1
ATOM 770 N N . THR A 1 98 ? 9.558 -12.880 -8.704 1.00 60.22 98 THR A N 1
ATOM 771 C CA . THR A 1 98 ? 11.006 -12.685 -8.599 1.00 60.22 98 THR A CA 1
ATOM 772 C C . THR A 1 98 ? 11.609 -12.255 -9.947 1.00 60.22 98 THR A C 1
ATOM 774 O O . THR A 1 98 ? 12.630 -11.574 -9.960 1.00 60.22 98 THR A O 1
ATOM 777 N N . ALA A 1 99 ? 10.954 -12.515 -11.090 1.00 60.75 99 ALA A N 1
ATOM 778 C CA . ALA A 1 99 ? 11.361 -11.930 -12.374 1.00 60.75 99 ALA A CA 1
ATOM 779 C C . ALA A 1 99 ? 11.129 -10.405 -12.442 1.00 60.75 99 ALA A C 1
ATOM 781 O O . ALA A 1 99 ? 11.870 -9.705 -13.127 1.00 60.75 99 ALA A O 1
ATOM 782 N N . LYS A 1 100 ? 10.168 -9.870 -11.675 1.00 68.62 100 LYS A N 1
ATOM 783 C CA . LYS A 1 100 ? 9.867 -8.430 -11.557 1.00 68.62 100 LYS A CA 1
ATOM 784 C C . LYS A 1 100 ? 10.735 -7.731 -10.492 1.00 68.62 100 LYS A C 1
ATOM 786 O O . LYS A 1 100 ? 10.379 -6.655 -10.009 1.00 68.62 100 LYS A O 1
ATOM 791 N N . ILE A 1 101 ? 11.847 -8.341 -10.055 1.00 77.50 101 ILE A N 1
ATOM 792 C CA . ILE A 1 101 ? 12.734 -7.738 -9.045 1.00 77.50 101 ILE A CA 1
ATOM 793 C C . ILE A 1 101 ? 13.629 -6.639 -9.627 1.00 77.50 101 ILE A C 1
ATOM 795 O O . ILE A 1 101 ? 13.792 -5.607 -8.988 1.00 77.50 101 ILE A O 1
ATOM 799 N N . GLN A 1 102 ? 14.158 -6.813 -10.844 1.00 76.75 102 GLN A N 1
ATOM 800 C CA . GLN A 1 102 ? 15.115 -5.866 -11.437 1.00 76.75 102 GLN A CA 1
ATOM 801 C C . GLN A 1 102 ? 14.462 -4.518 -11.773 1.00 76.75 102 GLN A C 1
ATOM 803 O O . GLN A 1 102 ? 14.992 -3.473 -11.412 1.00 76.75 102 GLN A O 1
ATOM 808 N N . SER A 1 103 ? 13.255 -4.535 -12.346 1.00 76.44 103 SER A N 1
ATOM 809 C CA . SER A 1 103 ? 12.467 -3.318 -12.582 1.00 76.44 103 SER A CA 1
ATOM 810 C C . SER A 1 103 ? 12.105 -2.586 -11.283 1.00 76.44 103 SER A C 1
ATOM 812 O O . SER A 1 103 ? 12.107 -1.362 -11.250 1.00 76.44 103 SER A O 1
ATOM 814 N N . TRP A 1 104 ? 11.845 -3.321 -10.194 1.00 83.25 104 TRP A N 1
ATOM 815 C CA . TRP A 1 104 ? 11.597 -2.725 -8.875 1.00 83.25 104 TRP A CA 1
ATOM 816 C C . TRP A 1 104 ? 12.875 -2.123 -8.257 1.00 83.25 104 TRP A C 1
ATOM 818 O O . TRP A 1 104 ? 12.819 -1.062 -7.642 1.00 83.25 104 TRP A O 1
ATOM 828 N N . ILE A 1 105 ? 14.040 -2.751 -8.460 1.00 84.38 105 ILE A N 1
ATOM 829 C CA . ILE A 1 105 ? 15.341 -2.193 -8.050 1.00 84.38 105 ILE A CA 1
ATOM 830 C C . ILE A 1 105 ? 15.618 -0.864 -8.771 1.00 84.38 105 ILE A C 1
ATOM 832 O O . ILE A 1 105 ? 16.094 0.074 -8.135 1.00 84.38 105 ILE A O 1
ATOM 836 N N . GLN A 1 106 ? 15.296 -0.775 -10.066 1.00 82.44 106 GLN A N 1
ATOM 837 C CA . GLN A 1 106 ? 15.448 0.436 -10.879 1.00 82.44 106 GLN A CA 1
ATOM 838 C C . GLN A 1 106 ? 14.513 1.563 -10.408 1.00 82.44 106 GLN A C 1
ATOM 840 O O . GLN A 1 106 ? 14.990 2.647 -10.072 1.00 82.44 106 GLN A O 1
ATOM 845 N N . GLU A 1 107 ? 13.211 1.282 -10.267 1.00 83.50 107 GLU A N 1
ATOM 846 C CA . GLU A 1 107 ? 12.211 2.231 -9.742 1.00 83.50 107 GLU A CA 1
ATOM 847 C C . GLU A 1 107 ? 12.626 2.796 -8.368 1.00 83.50 107 GLU A C 1
ATOM 849 O O . GLU A 1 107 ? 12.506 3.991 -8.093 1.00 83.50 107 GLU A O 1
ATOM 854 N N . GLU A 1 108 ? 13.190 1.958 -7.495 1.00 87.12 108 GLU A N 1
ATOM 855 C CA . GLU A 1 108 ? 13.606 2.392 -6.161 1.00 87.12 108 GLU A CA 1
ATOM 856 C C . GLU A 1 108 ? 15.027 2.989 -6.087 1.00 87.12 108 GLU A C 1
ATOM 858 O O . GLU A 1 108 ? 15.412 3.559 -5.060 1.00 87.12 108 GLU A O 1
ATOM 863 N N . GLU A 1 109 ? 15.816 2.918 -7.160 1.00 85.25 109 GLU A N 1
ATOM 864 C CA . GLU A 1 109 ? 17.004 3.760 -7.360 1.00 85.25 109 GLU A CA 1
ATOM 865 C C . GLU A 1 109 ? 16.575 5.197 -7.693 1.00 85.25 109 GLU A C 1
ATOM 867 O O . GLU A 1 109 ? 17.073 6.153 -7.092 1.00 85.25 109 GLU A O 1
ATOM 872 N N . GLU A 1 110 ? 15.574 5.355 -8.563 1.00 87.00 110 GLU A N 1
ATOM 873 C CA . GLU A 1 110 ? 14.960 6.649 -8.882 1.00 87.00 110 GLU A CA 1
ATOM 874 C C . GLU A 1 110 ? 14.289 7.272 -7.648 1.00 87.00 110 GLU A C 1
ATOM 876 O O . GLU A 1 110 ? 14.544 8.439 -7.329 1.00 87.00 110 GLU A O 1
ATOM 881 N N . TYR A 1 111 ? 13.526 6.492 -6.866 1.00 89.00 111 TYR A N 1
ATOM 882 C CA . TYR A 1 111 ? 12.977 6.976 -5.591 1.00 89.00 111 TYR A CA 1
ATOM 883 C C . TYR A 1 111 ? 14.066 7.436 -4.613 1.00 89.00 111 TYR A C 1
ATOM 885 O O . TYR A 1 111 ? 13.850 8.407 -3.891 1.00 89.00 111 TYR A O 1
ATOM 893 N N . ARG A 1 112 ? 15.244 6.801 -4.587 1.00 87.31 112 ARG A N 1
ATOM 894 C CA . ARG A 1 112 ? 16.354 7.197 -3.698 1.00 87.31 112 ARG A CA 1
ATOM 895 C C . ARG A 1 112 ? 16.971 8.534 -4.105 1.00 87.31 112 ARG A C 1
ATOM 897 O O . ARG A 1 112 ? 17.294 9.352 -3.240 1.00 87.31 112 ARG A O 1
ATOM 904 N N . GLN A 1 113 ? 17.076 8.795 -5.408 1.00 88.75 113 GLN A N 1
ATOM 905 C CA . GLN A 1 113 ? 17.482 10.099 -5.943 1.00 88.75 113 GLN A CA 1
ATOM 906 C C . GLN A 1 113 ? 16.424 11.173 -5.638 1.00 88.75 113 GLN A C 1
ATOM 908 O O . GLN A 1 113 ? 16.759 12.264 -5.171 1.00 88.75 113 GLN A O 1
ATOM 913 N N . LEU A 1 114 ? 15.139 10.847 -5.810 1.00 91.81 114 LEU A N 1
ATOM 914 C CA . LEU A 1 114 ? 14.017 11.725 -5.475 1.00 91.81 114 LEU A CA 1
ATOM 915 C C . LEU A 1 114 ? 13.962 12.060 -3.970 1.00 91.81 114 LEU A C 1
ATOM 917 O O . LEU A 1 114 ? 13.760 13.219 -3.611 1.00 91.81 114 LEU A O 1
ATOM 921 N N . VAL A 1 115 ? 14.213 11.094 -3.079 1.00 91.88 115 VAL A N 1
ATOM 922 C CA . VAL A 1 115 ? 14.320 11.315 -1.622 1.00 91.88 115 VAL A CA 1
ATOM 923 C C . VAL A 1 115 ? 15.390 12.362 -1.300 1.00 91.88 115 VAL A C 1
ATOM 925 O O . VAL A 1 115 ? 15.116 13.287 -0.533 1.00 91.88 115 VAL A O 1
ATOM 928 N N . HIS A 1 116 ? 16.573 12.285 -1.919 1.00 90.19 116 HIS A N 1
ATOM 929 C CA . HIS A 1 116 ? 17.629 13.286 -1.726 1.00 90.19 116 HIS A CA 1
ATOM 930 C C . HIS A 1 116 ? 17.189 14.687 -2.193 1.00 90.19 116 HIS A C 1
ATOM 932 O O . HIS A 1 116 ? 17.426 15.671 -1.488 1.00 90.19 116 HIS A O 1
ATOM 938 N N . GLN A 1 117 ? 16.489 14.793 -3.329 1.00 92.81 117 GLN A N 1
ATOM 939 C CA . GLN A 1 117 ? 15.932 16.066 -3.814 1.00 92.81 117 GLN A CA 1
ATOM 940 C C . GLN A 1 117 ? 14.871 16.638 -2.856 1.00 92.81 117 GLN A C 1
ATOM 942 O O . GLN A 1 117 ? 14.872 17.838 -2.574 1.00 92.81 117 GLN A O 1
ATOM 947 N N . ILE A 1 118 ? 13.989 15.788 -2.316 1.00 94.00 118 ILE A N 1
ATOM 948 C CA . ILE A 1 118 ? 12.953 16.173 -1.346 1.00 94.00 118 ILE A CA 1
ATOM 949 C C . ILE A 1 118 ? 13.582 16.673 -0.044 1.00 94.00 118 ILE A C 1
ATOM 951 O O . ILE A 1 118 ? 13.246 17.765 0.416 1.00 94.00 118 ILE A O 1
ATOM 955 N N . LEU A 1 119 ? 14.500 15.906 0.547 1.00 93.06 119 LEU A N 1
ATOM 956 C CA . LEU A 1 119 ? 15.128 16.264 1.820 1.00 93.06 119 LEU A CA 1
ATOM 957 C C . LEU A 1 119 ? 15.994 17.526 1.685 1.00 93.06 119 LEU A C 1
ATOM 959 O O . LEU A 1 119 ? 15.942 18.381 2.567 1.00 93.06 119 LEU A O 1
ATOM 963 N N . SER A 1 120 ? 16.696 17.700 0.560 1.00 92.75 120 SER A N 1
ATOM 964 C CA . SER A 1 120 ? 17.427 18.934 0.236 1.00 92.75 120 SER A CA 1
ATOM 965 C C . SER A 1 120 ? 16.490 20.144 0.095 1.00 92.75 120 SER A C 1
ATOM 967 O O . SER A 1 120 ? 16.741 21.190 0.695 1.00 92.75 120 SER A O 1
ATOM 969 N N . HIS A 1 121 ? 15.355 20.006 -0.606 1.00 93.94 121 HIS A N 1
ATOM 970 C CA . HIS A 1 121 ? 14.342 21.071 -0.705 1.00 93.94 121 HIS A CA 1
ATOM 971 C C . HIS A 1 121 ? 13.809 21.486 0.670 1.00 93.94 121 HIS A C 1
ATOM 973 O O . HIS A 1 121 ? 13.770 22.679 0.978 1.00 93.94 121 HIS A O 1
ATOM 979 N N . VAL A 1 122 ? 13.416 20.524 1.512 1.00 94.25 122 VAL A N 1
ATOM 980 C CA . VAL A 1 122 ? 12.889 20.819 2.857 1.00 94.25 122 VAL A CA 1
ATOM 981 C C . VAL A 1 122 ? 13.986 21.402 3.756 1.00 94.25 122 VAL A C 1
ATOM 983 O O . VAL A 1 122 ? 13.700 22.307 4.533 1.00 94.25 122 VAL A O 1
ATOM 986 N N . HIS A 1 123 ? 15.245 20.973 3.628 1.00 92.81 123 HIS A N 1
ATOM 987 C CA . HIS A 1 123 ? 16.352 21.541 4.404 1.00 92.81 123 HIS A CA 1
ATOM 988 C C . HIS A 1 123 ? 16.644 23.000 4.039 1.00 92.81 123 HIS A C 1
ATOM 990 O O . HIS A 1 123 ? 16.749 23.840 4.931 1.00 92.81 123 HIS A O 1
ATOM 996 N N . ASN A 1 124 ? 16.716 23.305 2.742 1.00 93.62 124 ASN A N 1
ATOM 997 C CA . ASN A 1 124 ? 17.114 24.623 2.251 1.00 93.62 124 ASN A CA 1
ATOM 998 C C . ASN A 1 124 ? 15.978 25.659 2.295 1.00 93.62 124 ASN A C 1
ATOM 1000 O O . ASN A 1 124 ? 16.249 26.851 2.404 1.00 93.62 124 ASN A O 1
ATOM 1004 N N . THR A 1 125 ? 14.713 25.229 2.196 1.00 93.88 125 THR A N 1
ATOM 1005 C CA . THR A 1 125 ? 13.553 26.144 2.155 1.00 93.88 125 THR A CA 1
ATOM 1006 C C . THR A 1 125 ? 12.675 26.104 3.405 1.00 93.88 125 THR A C 1
ATOM 1008 O O . THR A 1 125 ? 11.927 27.047 3.644 1.00 93.88 125 THR A O 1
ATOM 1011 N N . ALA A 1 126 ? 12.706 25.009 4.173 1.00 92.81 126 ALA A N 1
ATOM 1012 C CA . ALA A 1 126 ? 11.732 24.692 5.223 1.00 92.81 126 ALA A CA 1
ATOM 1013 C C . ALA A 1 126 ? 10.252 24.765 4.774 1.00 92.81 126 ALA A C 1
ATOM 1015 O O . ALA A 1 126 ? 9.358 25.009 5.588 1.00 92.81 126 ALA A O 1
ATOM 1016 N N . THR A 1 127 ? 9.979 24.530 3.484 1.00 92.94 127 THR A N 1
ATOM 1017 C CA . THR A 1 127 ? 8.629 24.484 2.893 1.00 92.94 127 THR A CA 1
ATOM 1018 C C . THR A 1 127 ? 8.249 23.078 2.424 1.00 92.94 127 THR A C 1
ATOM 1020 O O . THR A 1 127 ? 9.088 22.180 2.335 1.00 92.94 127 THR A O 1
ATOM 1023 N N . PHE A 1 128 ? 6.971 22.880 2.090 1.00 90.12 128 PHE A N 1
ATOM 1024 C CA . PHE A 1 128 ? 6.506 21.657 1.438 1.00 90.12 128 PHE A CA 1
ATOM 1025 C C . PHE A 1 128 ? 7.119 21.502 0.028 1.00 90.12 128 PHE A C 1
ATOM 1027 O O . PHE A 1 128 ? 7.237 22.497 -0.693 1.00 90.12 128 PHE A O 1
ATOM 1034 N N . PRO A 1 129 ? 7.500 20.281 -0.398 1.00 90.75 129 PRO A N 1
ATOM 1035 C CA . PRO A 1 129 ? 8.015 20.045 -1.745 1.00 90.75 129 PRO A CA 1
ATOM 1036 C C . PRO A 1 129 ? 6.993 20.375 -2.849 1.00 90.75 129 PRO A C 1
ATOM 1038 O O . PRO A 1 129 ? 5.791 20.172 -2.660 1.00 90.75 129 PRO A O 1
ATOM 1041 N N . PRO A 1 130 ? 7.441 20.825 -4.036 1.00 88.12 130 PRO A N 1
ATOM 1042 C CA . PRO A 1 130 ? 6.557 21.052 -5.176 1.00 88.12 130 PRO A CA 1
ATOM 1043 C C . PRO A 1 130 ? 5.952 19.736 -5.690 1.00 88.12 130 PRO A C 1
ATOM 1045 O O . PRO A 1 130 ? 6.600 18.692 -5.646 1.00 88.12 130 PRO A O 1
ATOM 1048 N N . LYS A 1 131 ? 4.744 19.799 -6.272 1.00 86.19 131 LYS A N 1
ATOM 1049 C CA . LYS A 1 131 ? 3.943 18.635 -6.727 1.00 86.19 131 LYS A CA 1
ATOM 1050 C C . LYS A 1 131 ? 4.698 17.603 -7.582 1.00 86.19 131 LYS A C 1
ATOM 1052 O O . LYS A 1 131 ? 4.349 16.430 -7.547 1.00 86.19 131 LYS A O 1
ATOM 1057 N N . ARG A 1 132 ? 5.707 18.036 -8.351 1.00 86.44 132 ARG A N 1
ATOM 1058 C CA . ARG A 1 132 ? 6.561 17.167 -9.186 1.00 86.44 132 ARG A CA 1
ATOM 1059 C C . ARG A 1 132 ? 7.468 16.226 -8.381 1.00 86.44 132 ARG A C 1
ATOM 1061 O O . ARG A 1 132 ? 7.881 15.210 -8.910 1.00 86.44 132 ARG A O 1
ATOM 1068 N N . HIS A 1 133 ? 7.768 16.551 -7.123 1.00 87.56 133 HIS A N 1
ATOM 1069 C CA . HIS A 1 133 ? 8.541 15.701 -6.216 1.00 87.56 133 HIS A CA 1
ATOM 1070 C C . HIS A 1 133 ? 7.616 14.829 -5.341 1.00 87.56 133 HIS A C 1
ATOM 1072 O O . HIS A 1 133 ? 7.938 14.570 -4.184 1.00 87.56 133 HIS A O 1
ATOM 1078 N N . PHE A 1 134 ? 6.426 14.455 -5.827 1.00 90.75 134 PHE A N 1
ATOM 1079 C CA . PHE A 1 134 ? 5.480 13.650 -5.050 1.00 90.75 134 PHE A CA 1
ATOM 1080 C C . PHE A 1 134 ? 6.076 12.285 -4.702 1.00 90.75 134 PHE A C 1
ATOM 1082 O O . PHE A 1 134 ? 6.483 11.535 -5.585 1.00 90.75 134 PHE A O 1
ATOM 1089 N N . PHE A 1 135 ? 6.062 11.950 -3.415 1.00 90.50 135 PHE A N 1
ATOM 1090 C CA . PHE A 1 135 ? 6.492 10.656 -2.908 1.00 90.50 135 PHE A CA 1
ATOM 1091 C C . PHE A 1 135 ? 5.391 10.083 -2.014 1.00 90.50 135 PHE A C 1
ATOM 1093 O O . PHE A 1 135 ? 4.965 10.717 -1.046 1.00 90.50 135 PHE A O 1
ATOM 1100 N N . ALA A 1 136 ? 4.912 8.882 -2.333 1.00 89.00 136 ALA A N 1
ATOM 1101 C CA . ALA A 1 136 ? 3.816 8.272 -1.593 1.00 89.00 136 ALA A CA 1
ATOM 1102 C C . ALA A 1 136 ? 4.274 7.860 -0.170 1.00 89.00 136 ALA A C 1
ATOM 1104 O O . ALA A 1 136 ? 5.268 7.135 -0.037 1.00 89.00 136 ALA A O 1
ATOM 1105 N N . PRO A 1 137 ? 3.586 8.292 0.909 1.00 90.06 137 PRO A N 1
ATOM 1106 C CA . PRO A 1 137 ? 3.961 7.930 2.277 1.00 90.06 137 PRO A CA 1
ATOM 1107 C C . PRO A 1 137 ? 3.981 6.411 2.497 1.00 90.06 137 PRO A C 1
ATOM 1109 O O . PRO A 1 137 ? 3.187 5.674 1.916 1.00 90.06 137 PRO A O 1
ATOM 1112 N N . LYS A 1 138 ? 4.857 5.904 3.368 1.00 84.62 138 LYS A N 1
ATOM 1113 C CA . LYS A 1 138 ? 4.851 4.464 3.684 1.00 84.62 138 LYS A CA 1
ATOM 1114 C C . LYS A 1 138 ? 3.594 4.082 4.476 1.00 84.62 138 LYS A C 1
ATOM 1116 O O . LYS A 1 138 ? 2.953 4.933 5.087 1.00 84.62 138 LYS A O 1
ATOM 1121 N N . SER A 1 139 ? 3.209 2.812 4.400 1.00 87.50 139 SER A N 1
ATOM 1122 C CA . SER A 1 139 ? 1.859 2.272 4.621 1.00 87.50 139 SER A CA 1
ATOM 1123 C C . SER A 1 139 ? 0.783 2.624 3.577 1.00 87.50 139 SER A C 1
ATOM 1125 O O . SER A 1 139 ? -0.303 2.069 3.696 1.00 87.50 139 SER A O 1
ATOM 1127 N N . ILE A 1 140 ? 1.009 3.466 2.548 1.00 91.88 140 ILE A N 1
ATOM 1128 C CA . ILE A 1 140 ? -0.072 3.959 1.651 1.00 91.88 140 ILE A CA 1
ATOM 1129 C C . ILE A 1 140 ? -0.997 2.867 1.082 1.00 91.88 140 ILE A C 1
ATOM 1131 O O . ILE A 1 140 ? -2.214 3.025 1.158 1.00 91.88 140 ILE A O 1
ATOM 1135 N N . SER A 1 141 ? -0.448 1.752 0.583 1.00 92.00 141 SER A N 1
ATOM 1136 C CA . SER A 1 141 ? -1.231 0.634 0.032 1.00 92.00 141 SER A CA 1
ATOM 1137 C C . SER A 1 141 ? -2.107 -0.020 1.108 1.00 92.00 141 SER A C 1
ATOM 1139 O O . SER A 1 141 ? -3.329 -0.064 0.978 1.00 92.00 141 SER A O 1
ATOM 1141 N N . THR A 1 142 ? -1.511 -0.416 2.238 1.00 92.69 142 THR A N 1
ATOM 1142 C CA . THR A 1 142 ? -2.243 -0.993 3.376 1.00 92.69 142 THR A CA 1
ATOM 1143 C C . THR A 1 142 ? -3.265 -0.004 3.972 1.00 92.69 142 THR A C 1
ATOM 1145 O O . THR A 1 142 ? -4.383 -0.406 4.292 1.00 92.69 142 THR A O 1
ATOM 1148 N N . CYS A 1 143 ? -2.966 1.296 4.045 1.00 94.12 143 CYS A N 1
ATOM 1149 C CA . CYS A 1 143 ? -3.924 2.329 4.453 1.00 94.12 143 CYS A CA 1
ATOM 1150 C C . CYS A 1 143 ? -5.111 2.427 3.487 1.00 94.12 143 CYS A C 1
ATOM 1152 O O . CYS A 1 143 ? -6.255 2.485 3.933 1.00 94.12 143 CYS A O 1
ATOM 1154 N N . LEU A 1 144 ? -4.862 2.414 2.175 1.00 95.56 144 LEU A N 1
ATOM 1155 C CA . LEU A 1 144 ? -5.902 2.469 1.148 1.00 95.56 144 LEU A CA 1
ATOM 1156 C C . LEU A 1 144 ? -6.772 1.197 1.156 1.00 95.56 144 LEU A C 1
ATOM 1158 O O . LEU A 1 144 ? -7.999 1.294 1.113 1.00 95.56 144 LEU A O 1
ATOM 1162 N N . ARG A 1 145 ? -6.155 0.019 1.323 1.00 95.00 145 ARG A N 1
ATOM 1163 C CA . ARG A 1 145 ? -6.815 -1.289 1.500 1.00 95.00 145 ARG A CA 1
ATOM 1164 C C . ARG A 1 145 ? -7.770 -1.277 2.696 1.00 95.00 145 ARG A C 1
ATOM 1166 O O . ARG A 1 145 ? -8.939 -1.646 2.570 1.00 95.00 145 ARG A O 1
ATOM 1173 N N . LEU A 1 146 ? -7.308 -0.780 3.845 1.00 93.38 146 LEU A N 1
ATOM 1174 C CA . LEU A 1 146 ? -8.130 -0.623 5.050 1.00 93.38 146 LEU A CA 1
ATOM 1175 C C . LEU A 1 146 ? -9.202 0.477 4.892 1.00 93.38 146 LEU A C 1
ATOM 1177 O O . LEU A 1 146 ? -10.295 0.346 5.444 1.00 93.38 146 LEU A O 1
ATOM 1181 N N . ALA A 1 147 ? -8.939 1.534 4.115 1.00 93.94 147 ALA A N 1
ATOM 1182 C CA . ALA A 1 147 ? -9.892 2.620 3.888 1.00 93.94 147 ALA A CA 1
ATOM 1183 C C . ALA A 1 147 ? -11.082 2.149 3.042 1.00 93.94 147 ALA A C 1
ATOM 1185 O O . ALA A 1 147 ? -12.224 2.408 3.419 1.00 93.94 147 ALA A O 1
ATOM 1186 N N . PHE A 1 148 ? -10.849 1.388 1.968 1.00 95.50 148 PHE A N 1
ATOM 1187 C CA . PHE A 1 148 ? -11.930 0.752 1.206 1.00 95.50 148 PHE A CA 1
ATOM 1188 C C . PHE A 1 148 ? -12.716 -0.257 2.050 1.00 95.50 148 PHE A C 1
ATOM 1190 O O . PHE A 1 148 ? -13.948 -0.215 2.068 1.00 95.50 148 PHE A O 1
ATOM 1197 N N . ARG A 1 149 ? -12.021 -1.085 2.845 1.00 91.38 149 ARG A N 1
ATOM 1198 C CA . ARG A 1 149 ? -12.653 -2.003 3.808 1.00 91.38 149 ARG A CA 1
ATOM 1199 C C . ARG A 1 149 ? -13.546 -1.274 4.824 1.00 91.38 149 ARG A C 1
ATOM 1201 O O . ARG A 1 149 ? -14.588 -1.801 5.194 1.00 91.38 149 ARG A O 1
ATOM 1208 N N . SER A 1 150 ? -13.196 -0.047 5.225 1.00 89.06 150 SER A N 1
ATOM 1209 C CA . SER A 1 150 ? -14.016 0.797 6.118 1.00 89.06 150 SER A CA 1
ATOM 1210 C C . SER A 1 150 ? -15.300 1.354 5.501 1.00 89.06 150 SER A C 1
ATOM 1212 O O . SER A 1 150 ? -16.109 1.945 6.216 1.00 89.06 150 SER A O 1
ATOM 1214 N N . ARG A 1 151 ? -15.483 1.185 4.186 1.00 91.06 151 ARG A N 1
ATOM 1215 C CA . ARG A 1 151 ? -16.648 1.647 3.419 1.00 91.06 151 ARG A CA 1
ATOM 1216 C C . ARG A 1 151 ? -17.404 0.495 2.770 1.00 91.06 151 ARG A C 1
ATOM 1218 O O . ARG A 1 151 ? -18.105 0.712 1.786 1.00 91.06 151 ARG A O 1
ATOM 1225 N N . ASP A 1 152 ? -17.258 -0.712 3.314 1.00 89.25 152 ASP A N 1
ATOM 1226 C CA . ASP A 1 152 ? -18.001 -1.905 2.896 1.00 89.25 152 ASP A CA 1
ATOM 1227 C C . ASP A 1 152 ? -17.821 -2.213 1.397 1.00 89.25 152 ASP A C 1
ATOM 1229 O O . ASP A 1 152 ? -18.744 -2.649 0.711 1.00 89.25 152 ASP A O 1
ATOM 1233 N N . VAL A 1 153 ? -16.633 -1.912 0.864 1.00 93.44 153 VAL A N 1
ATOM 1234 C CA . VAL A 1 153 ? -16.219 -2.234 -0.508 1.00 93.44 153 VAL A CA 1
ATOM 1235 C C . VAL A 1 153 ? -15.533 -3.594 -0.509 1.00 93.44 153 VAL A C 1
ATOM 1237 O O . VAL A 1 153 ? -14.797 -3.926 0.423 1.00 93.44 153 VAL A O 1
ATOM 1240 N N . VAL A 1 154 ? -15.759 -4.386 -1.557 1.00 94.38 154 VAL A N 1
ATOM 1241 C CA . VAL A 1 154 ? -15.056 -5.659 -1.734 1.00 94.38 154 VAL A CA 1
ATOM 1242 C C . VAL A 1 154 ? -13.614 -5.357 -2.127 1.00 94.38 154 VAL A C 1
ATOM 1244 O O . VAL A 1 154 ? -13.375 -4.684 -3.128 1.00 94.38 154 VAL A O 1
ATOM 1247 N N . VAL A 1 155 ? -12.657 -5.841 -1.337 1.00 94.88 155 VAL A N 1
ATOM 1248 C CA . VAL A 1 155 ? -11.228 -5.637 -1.585 1.00 94.88 155 VAL A CA 1
ATOM 1249 C C . VAL A 1 155 ? -10.551 -6.979 -1.829 1.00 94.88 155 VAL A C 1
ATOM 1251 O O . VAL A 1 155 ? -10.764 -7.923 -1.070 1.00 94.88 155 VAL A O 1
ATOM 1254 N N . CYS A 1 156 ? -9.728 -7.035 -2.870 1.00 95.19 156 CYS A N 1
ATOM 1255 C CA . CYS A 1 156 ? -8.956 -8.201 -3.278 1.00 95.19 156 CYS A CA 1
ATOM 1256 C C . CYS A 1 156 ? -7.456 -7.865 -3.286 1.00 95.19 156 CYS A C 1
ATOM 1258 O O . CYS A 1 156 ? -7.074 -6.735 -3.600 1.00 95.19 156 CYS A O 1
ATOM 1260 N N . SER A 1 157 ? -6.597 -8.838 -2.984 1.00 94.00 157 SER A N 1
ATOM 1261 C CA . SER A 1 157 ? -5.144 -8.731 -3.204 1.00 94.00 157 SER A CA 1
ATOM 1262 C C . SER A 1 157 ? -4.668 -9.925 -4.023 1.00 94.00 157 SER A C 1
ATOM 1264 O O . SER A 1 157 ? -5.009 -11.060 -3.690 1.00 94.00 157 SER A O 1
ATOM 1266 N N . THR A 1 158 ? -3.928 -9.673 -5.103 1.00 92.88 158 THR A N 1
ATOM 1267 C CA . THR A 1 158 ? -3.603 -10.706 -6.102 1.00 92.88 158 THR A CA 1
ATOM 1268 C C . THR A 1 158 ? -2.512 -11.669 -5.652 1.00 92.88 158 THR A C 1
ATOM 1270 O O . THR A 1 158 ? -1.685 -11.340 -4.798 1.00 92.88 158 THR A O 1
ATOM 1273 N N . VAL A 1 159 ? -2.523 -12.887 -6.196 1.00 88.88 159 VAL A N 1
ATOM 1274 C CA . VAL A 1 159 ? -1.553 -13.946 -5.857 1.00 88.88 159 VAL A CA 1
ATOM 1275 C C . VAL A 1 159 ? -0.465 -14.044 -6.929 1.00 88.88 159 VAL A C 1
ATOM 1277 O O . VAL A 1 159 ? 0.725 -14.100 -6.596 1.00 88.88 159 VAL A O 1
ATOM 1280 N N . GLY A 1 160 ? -0.883 -14.035 -8.195 1.00 85.12 160 GLY A N 1
ATOM 1281 C CA . GLY A 1 160 ? -0.062 -13.790 -9.374 1.00 85.12 160 GLY A CA 1
ATOM 1282 C C . GLY A 1 160 ? -0.343 -12.410 -9.980 1.00 85.12 160 GLY A C 1
ATOM 1283 O O . GLY A 1 160 ? -0.664 -11.453 -9.270 1.00 85.12 160 GLY A O 1
ATOM 1284 N N . ASP A 1 161 ? -0.209 -12.314 -11.305 1.00 86.12 161 ASP A N 1
ATOM 1285 C CA . ASP A 1 161 ? -0.226 -11.042 -12.028 1.00 86.12 161 ASP A CA 1
ATOM 1286 C C . ASP A 1 161 ? -1.551 -10.272 -11.898 1.00 86.12 161 ASP A C 1
ATOM 1288 O O . ASP A 1 161 ? -2.624 -10.758 -12.274 1.00 86.12 161 ASP A O 1
ATOM 1292 N N . LEU A 1 162 ? -1.439 -9.025 -11.426 1.00 89.19 162 LEU A N 1
ATOM 1293 C CA . LEU A 1 162 ? -2.554 -8.108 -11.192 1.00 89.19 162 LEU A CA 1
ATOM 1294 C C . LEU A 1 162 ? -3.500 -7.980 -12.396 1.00 89.19 162 LEU A C 1
ATOM 1296 O O . LEU A 1 162 ? -4.719 -8.065 -12.246 1.00 89.19 162 LEU A O 1
ATOM 1300 N N . HIS A 1 163 ? -2.949 -7.781 -13.592 1.00 88.94 163 HIS A N 1
ATOM 1301 C CA . HIS A 1 163 ? -3.715 -7.441 -14.789 1.00 88.94 163 HIS A CA 1
ATOM 1302 C C . HIS A 1 163 ? -4.442 -8.672 -15.323 1.00 88.94 163 HIS A C 1
ATOM 1304 O O . HIS A 1 163 ? -5.643 -8.603 -15.604 1.00 88.94 163 HIS A O 1
ATOM 1310 N N . LYS A 1 164 ? -3.751 -9.822 -15.375 1.00 88.19 164 LYS A N 1
ATOM 1311 C CA . LYS A 1 164 ? -4.373 -11.107 -15.730 1.00 88.19 164 LYS A CA 1
ATOM 1312 C C . LYS A 1 164 ? -5.506 -11.467 -14.768 1.00 88.19 164 LYS A C 1
ATOM 1314 O O . LYS A 1 164 ? -6.588 -11.838 -15.223 1.00 88.19 164 LYS A O 1
ATOM 1319 N N . GLU A 1 165 ? -5.299 -11.340 -13.457 1.00 91.00 165 GLU A N 1
ATOM 1320 C CA . GLU A 1 165 ? -6.317 -11.699 -12.463 1.00 91.00 165 GLU A CA 1
ATOM 1321 C C . GLU A 1 165 ? -7.533 -10.756 -12.489 1.00 91.00 165 GLU A C 1
ATOM 1323 O O . GLU A 1 165 ? -8.667 -11.242 -12.470 1.00 91.00 165 GLU A O 1
ATOM 1328 N N . ILE A 1 166 ? -7.333 -9.440 -12.636 1.00 92.62 166 ILE A N 1
ATOM 1329 C CA . ILE A 1 166 ? -8.422 -8.460 -12.809 1.00 92.62 166 ILE A CA 1
ATOM 1330 C C . ILE A 1 166 ? -9.245 -8.753 -14.075 1.00 92.62 166 ILE A C 1
ATOM 1332 O O . ILE A 1 166 ? -10.479 -8.755 -14.024 1.00 92.62 166 ILE A O 1
ATOM 1336 N N . ILE A 1 167 ? -8.594 -9.023 -15.212 1.00 91.31 167 ILE A N 1
ATOM 1337 C CA . ILE A 1 167 ? -9.281 -9.318 -16.482 1.00 91.31 167 ILE A CA 1
ATOM 1338 C C . ILE A 1 167 ? -10.070 -10.628 -16.378 1.00 91.31 167 ILE A C 1
ATOM 1340 O O . ILE A 1 167 ? -11.230 -10.685 -16.794 1.00 91.31 167 ILE A O 1
ATOM 1344 N N . ASN A 1 168 ? -9.485 -11.661 -15.768 1.00 90.12 168 ASN A N 1
ATOM 1345 C CA . ASN A 1 168 ? -10.136 -12.948 -15.529 1.00 90.12 168 ASN A CA 1
ATOM 1346 C C . ASN A 1 168 ? -11.352 -12.797 -14.593 1.00 90.12 168 ASN A C 1
ATOM 1348 O O . ASN A 1 168 ? -12.428 -13.316 -14.888 1.00 90.12 168 ASN A O 1
ATOM 1352 N N . TYR A 1 169 ? -11.238 -12.004 -13.521 1.00 90.75 169 TYR A N 1
ATOM 1353 C CA . TYR A 1 169 ? -12.361 -11.663 -12.640 1.00 90.75 169 TYR A CA 1
ATOM 1354 C C . TYR A 1 169 ? -13.495 -10.953 -13.399 1.00 90.75 169 TYR A C 1
ATOM 1356 O O . TYR A 1 169 ? -14.655 -11.350 -13.284 1.00 90.75 169 TYR A O 1
ATOM 1364 N N . CYS A 1 170 ? -13.172 -9.961 -14.237 1.00 90.81 170 CYS A N 1
ATOM 1365 C CA . CYS A 1 170 ? -14.165 -9.260 -15.058 1.00 90.81 170 CYS A CA 1
ATOM 1366 C C . CYS A 1 170 ? -14.888 -10.204 -16.028 1.00 90.81 170 CYS A C 1
ATOM 1368 O O . CYS A 1 170 ? -16.117 -10.158 -16.115 1.00 90.81 170 CYS A O 1
ATOM 1370 N N . LYS A 1 171 ? -14.138 -11.087 -16.707 1.00 87.81 171 LYS A N 1
ATOM 1371 C CA . LYS A 1 171 ? -14.671 -12.100 -17.634 1.00 87.81 171 LYS A CA 1
ATOM 1372 C C . LYS A 1 171 ? -15.555 -13.136 -16.919 1.00 87.81 171 LYS A C 1
ATOM 1374 O O . LYS A 1 171 ? -16.583 -13.526 -17.464 1.00 87.81 171 LYS A O 1
ATOM 1379 N N . ARG A 1 172 ? -15.218 -13.534 -15.684 1.00 88.00 172 ARG A N 1
ATOM 1380 C CA . ARG A 1 172 ? -16.011 -14.468 -14.852 1.00 88.00 172 ARG A CA 1
ATOM 1381 C C . ARG A 1 172 ? -17.302 -13.861 -14.292 1.00 88.00 172 ARG A C 1
ATOM 1383 O O . ARG A 1 172 ? -18.291 -14.577 -14.157 1.00 88.00 172 ARG A O 1
ATOM 1390 N N . HIS A 1 173 ? -17.294 -12.578 -13.925 1.00 84.62 173 HIS A N 1
ATOM 1391 C CA . HIS A 1 173 ? -18.393 -11.945 -13.181 1.00 84.62 173 HIS A CA 1
ATOM 1392 C C . HIS A 1 173 ? -19.229 -10.939 -13.990 1.00 84.62 173 HIS A C 1
ATOM 1394 O O . HIS A 1 173 ? -20.127 -10.314 -13.426 1.00 84.62 173 HIS A O 1
ATOM 1400 N N . SER A 1 174 ? -18.980 -10.806 -15.298 1.00 82.81 174 SER A N 1
ATOM 1401 C CA . SER A 1 174 ? -19.710 -9.901 -16.204 1.00 82.81 174 SER A CA 1
ATOM 1402 C C . SER A 1 174 ? -19.739 -8.450 -15.704 1.00 82.81 174 SER A C 1
ATOM 1404 O O . SER A 1 174 ? -20.783 -7.792 -15.685 1.00 82.81 174 SER A O 1
ATOM 1406 N N . CYS A 1 175 ? -18.583 -7.963 -15.249 1.00 89.50 175 CYS A N 1
ATOM 1407 C CA . CYS A 1 175 ? -18.417 -6.599 -14.749 1.00 89.50 175 CYS A CA 1
ATOM 1408 C C . CYS A 1 175 ? -18.585 -5.550 -15.866 1.00 89.50 175 CYS A C 1
ATOM 1410 O O . CYS A 1 175 ? -18.399 -5.844 -17.045 1.00 89.50 175 CYS A O 1
ATOM 1412 N N . LEU A 1 176 ? -18.865 -4.298 -15.484 1.00 90.25 176 LEU A N 1
ATOM 1413 C CA . LEU A 1 176 ? -18.898 -3.141 -16.393 1.00 90.25 176 LEU A CA 1
ATOM 1414 C C . LEU A 1 176 ? -17.573 -2.943 -17.141 1.00 90.25 176 LEU A C 1
ATOM 1416 O O . LEU A 1 176 ? -17.560 -2.424 -18.250 1.00 90.25 176 LEU A O 1
ATOM 1420 N N . GLY A 1 177 ? -16.465 -3.330 -16.510 1.00 91.81 177 GLY A N 1
ATOM 1421 C CA . GLY A 1 177 ? -15.110 -3.184 -17.018 1.00 91.81 177 GLY A CA 1
ATOM 1422 C C . GLY A 1 177 ? -14.128 -2.854 -15.899 1.00 91.81 177 GLY A C 1
ATOM 1423 O O . GLY A 1 177 ? -14.434 -3.024 -14.713 1.00 91.81 177 GLY A O 1
ATOM 1424 N N . ILE A 1 178 ? -12.956 -2.376 -16.307 1.00 95.12 178 ILE A N 1
ATOM 1425 C CA . ILE A 1 178 ? -11.797 -2.105 -15.454 1.00 95.12 178 ILE A CA 1
ATOM 1426 C C . ILE A 1 178 ? -11.491 -0.610 -15.479 1.00 95.12 178 ILE A C 1
ATOM 1428 O O . ILE A 1 178 ? -11.386 -0.027 -16.555 1.00 95.12 178 ILE A O 1
ATOM 1432 N N . LEU A 1 179 ? -11.298 -0.003 -14.312 1.00 95.50 179 LEU A N 1
ATOM 1433 C CA . LEU A 1 179 ? -10.805 1.363 -14.148 1.00 95.50 179 LEU A CA 1
ATOM 1434 C C . LEU A 1 179 ? -9.337 1.329 -13.690 1.00 95.50 179 LEU A C 1
ATOM 1436 O O . LEU A 1 179 ? -9.052 0.859 -12.587 1.00 95.50 179 LEU A O 1
ATOM 1440 N N . GLY A 1 180 ? -8.418 1.833 -14.520 1.00 93.56 180 GLY A N 1
ATOM 1441 C CA . GLY A 1 180 ? -6.971 1.773 -14.266 1.00 93.56 180 GLY A CA 1
ATOM 1442 C C . GLY A 1 180 ? -6.130 2.657 -15.199 1.00 93.56 180 GLY A C 1
ATOM 1443 O O . GLY A 1 180 ? -6.675 3.424 -15.989 1.00 93.56 180 GLY A O 1
ATOM 1444 N N . TYR A 1 181 ? -4.803 2.574 -15.087 1.00 91.31 181 TYR A N 1
ATOM 1445 C CA . TYR A 1 181 ? -3.827 3.268 -15.935 1.00 91.31 181 TYR A CA 1
ATOM 1446 C C . TYR A 1 181 ? -2.636 2.336 -16.183 1.00 91.31 181 TYR A C 1
ATOM 1448 O O . TYR A 1 181 ? -1.563 2.481 -15.598 1.00 91.31 181 TYR A O 1
ATOM 1456 N N . HIS A 1 182 ? -2.859 1.317 -17.009 1.00 89.38 182 HIS A N 1
ATOM 1457 C CA . HIS A 1 182 ? -1.827 0.359 -17.381 1.00 89.38 182 HIS A CA 1
ATOM 1458 C C . HIS A 1 182 ? -2.050 -0.173 -18.798 1.00 89.38 182 HIS A C 1
ATOM 1460 O O . HIS A 1 182 ? -3.170 -0.499 -19.193 1.00 89.38 182 HIS A O 1
ATOM 1466 N N . SER A 1 183 ? -0.969 -0.279 -19.567 1.00 88.06 183 SER A N 1
ATOM 1467 C CA . SER A 1 183 ? -0.998 -0.694 -20.972 1.00 88.06 183 SER A CA 1
ATOM 1468 C C . SER A 1 183 ? -1.400 -2.159 -21.163 1.00 88.06 183 SER A C 1
ATOM 1470 O O . SER A 1 183 ? -2.025 -2.477 -22.171 1.00 88.06 183 SER A O 1
ATOM 1472 N N . ASP A 1 184 ? -1.164 -3.034 -20.183 1.00 88.50 184 ASP A N 1
ATOM 1473 C CA . ASP A 1 184 ? -1.565 -4.447 -20.266 1.00 88.50 184 ASP A CA 1
ATOM 1474 C C . ASP A 1 184 ? -3.091 -4.631 -20.382 1.00 88.50 184 ASP A C 1
ATOM 1476 O O . ASP A 1 184 ? -3.541 -5.581 -21.023 1.00 88.50 184 ASP A O 1
ATOM 1480 N N . TYR A 1 185 ? -3.905 -3.695 -19.870 1.00 89.56 185 TYR A N 1
ATOM 1481 C CA . TYR A 1 185 ? -5.365 -3.720 -20.054 1.00 89.56 185 TYR A CA 1
ATOM 1482 C C . TYR A 1 185 ? -5.792 -3.515 -21.522 1.00 89.56 185 TYR A C 1
ATOM 1484 O O . TYR A 1 185 ? -6.874 -3.956 -21.908 1.00 89.56 185 TYR A O 1
ATOM 1492 N N . LEU A 1 186 ? -4.953 -2.885 -22.356 1.00 88.25 186 LEU A N 1
ATOM 1493 C CA . LEU A 1 186 ? -5.176 -2.760 -23.804 1.00 88.25 186 LEU A CA 1
ATOM 1494 C C . LEU A 1 186 ? -4.776 -4.037 -24.561 1.00 88.25 186 LEU A C 1
ATOM 1496 O O . LEU A 1 186 ? -5.341 -4.328 -25.612 1.00 88.25 186 LEU A O 1
ATOM 1500 N N . LEU A 1 187 ? -3.795 -4.779 -24.041 1.00 87.06 187 LEU A N 1
ATOM 1501 C CA . LEU A 1 187 ? -3.135 -5.895 -24.727 1.00 87.06 187 LEU A CA 1
ATOM 1502 C C . LEU A 1 187 ? -3.796 -7.245 -24.418 1.00 87.06 187 LEU A C 1
ATOM 1504 O O . LEU A 1 187 ? -4.014 -8.051 -25.318 1.00 87.06 187 LEU A O 1
ATOM 1508 N N . LEU A 1 188 ? -4.170 -7.474 -23.157 1.00 82.94 188 LEU A N 1
ATOM 1509 C CA . LEU A 1 188 ? -4.711 -8.741 -22.643 1.00 82.94 188 LEU A CA 1
ATOM 1510 C C . LEU A 1 188 ? -6.237 -8.898 -22.851 1.00 82.94 188 LEU A C 1
ATOM 1512 O O . LEU A 1 188 ? -6.906 -9.622 -22.110 1.00 82.94 188 LEU A O 1
ATOM 1516 N N . ASP A 1 189 ? -6.804 -8.222 -23.859 1.00 76.12 189 ASP A N 1
ATOM 1517 C CA . ASP A 1 189 ? -8.223 -8.321 -24.246 1.00 76.12 189 ASP A CA 1
ATOM 1518 C C . ASP A 1 189 ? -9.199 -8.056 -23.072 1.00 76.12 189 ASP A C 1
ATOM 1520 O O . ASP A 1 189 ? -10.017 -8.896 -22.685 1.00 76.12 189 ASP A O 1
ATOM 1524 N N . ALA A 1 190 ? -9.114 -6.871 -22.459 1.00 76.00 190 ALA A N 1
ATOM 1525 C CA . ALA A 1 190 ? -10.092 -6.438 -21.462 1.00 76.00 190 ALA A CA 1
ATOM 1526 C C . ALA A 1 190 ? -11.466 -6.151 -22.103 1.00 76.00 190 ALA A C 1
ATOM 1528 O O . ALA A 1 190 ? -11.563 -5.391 -23.063 1.00 76.00 190 ALA A O 1
ATOM 1529 N N . MET A 1 191 ? -12.552 -6.684 -21.523 1.00 75.25 191 MET A N 1
ATOM 1530 C CA . MET A 1 191 ? -13.924 -6.515 -22.049 1.00 75.25 191 MET A CA 1
ATOM 1531 C C . MET A 1 191 ? -14.367 -5.048 -22.177 1.00 75.25 191 MET A C 1
ATOM 1533 O O . MET A 1 191 ? -15.165 -4.701 -23.047 1.00 75.25 191 MET A O 1
ATOM 1537 N N . SER A 1 192 ? -13.904 -4.191 -21.267 1.00 88.62 192 SER A N 1
ATOM 1538 C CA . SER A 1 192 ? -14.015 -2.732 -21.328 1.00 88.62 192 SER A CA 1
ATOM 1539 C C . SER A 1 192 ? -13.004 -2.132 -20.362 1.00 88.62 192 SER A C 1
ATOM 1541 O O . SER A 1 192 ? -12.925 -2.552 -19.207 1.00 88.62 192 SER A O 1
ATOM 1543 N N . TYR A 1 193 ? -12.228 -1.164 -20.841 1.00 93.06 193 TYR A N 1
ATOM 1544 C CA . TYR A 1 193 ? -11.168 -0.511 -20.082 1.00 93.06 193 TYR A CA 1
ATOM 1545 C C . TYR A 1 193 ? -11.395 1.005 -20.054 1.00 93.06 193 TYR A C 1
ATOM 1547 O O . TYR A 1 193 ? -11.635 1.624 -21.094 1.00 93.06 193 TYR A O 1
ATOM 1555 N N . TYR A 1 194 ? -11.343 1.574 -18.850 1.00 94.31 194 TYR A N 1
ATOM 1556 C CA . TYR A 1 194 ? -11.608 2.971 -18.532 1.00 94.31 194 TYR A CA 1
ATOM 1557 C C . TYR A 1 194 ? -10.363 3.620 -17.925 1.00 94.31 194 TYR A C 1
ATOM 1559 O O . TYR A 1 194 ? -9.784 3.111 -16.962 1.00 94.31 194 TYR A O 1
ATOM 1567 N N . SER A 1 195 ? -9.974 4.771 -18.466 1.00 93.62 195 SER A N 1
ATOM 1568 C CA . SER A 1 195 ? -8.759 5.475 -18.071 1.00 93.62 195 SER A CA 1
ATOM 1569 C C . SER A 1 195 ? -8.924 6.193 -16.725 1.00 93.62 195 SER A C 1
ATOM 1571 O O . SER A 1 195 ? -9.693 7.154 -16.591 1.00 93.62 195 SER A O 1
ATOM 1573 N N . SER A 1 196 ? -8.152 5.780 -15.715 1.00 92.25 196 SER A N 1
ATOM 1574 C CA . SER A 1 196 ? -8.055 6.490 -14.434 1.00 92.25 196 SER A CA 1
ATOM 1575 C C . SER A 1 196 ? -7.340 7.840 -14.584 1.00 92.25 196 SER A C 1
ATOM 1577 O O . SER A 1 196 ? -7.533 8.722 -13.740 1.00 92.25 196 SER A O 1
ATOM 1579 N N . SER A 1 197 ? -6.554 8.055 -15.653 1.00 89.50 197 SER A N 1
ATOM 1580 C CA . SER A 1 197 ? -5.941 9.362 -15.914 1.00 89.50 197 SER A CA 1
ATOM 1581 C C . SER A 1 197 ? -7.015 10.415 -16.215 1.00 89.50 197 SER A C 1
ATOM 1583 O O . SER A 1 197 ? -6.940 11.513 -15.656 1.00 89.50 197 SER A O 1
ATOM 1585 N N . HIS A 1 198 ? -8.052 10.034 -16.967 1.00 90.44 198 HIS A N 1
ATOM 1586 C CA . HIS A 1 198 ? -9.155 10.889 -17.420 1.00 90.44 198 HIS A CA 1
ATOM 1587 C C . HIS A 1 198 ? -10.400 10.889 -16.511 1.00 90.44 198 HIS A C 1
ATOM 1589 O O . HIS A 1 198 ? -11.325 11.664 -16.752 1.00 90.44 198 HIS A O 1
ATOM 1595 N N . LEU A 1 199 ? -10.436 10.063 -15.457 1.00 92.62 199 LEU A N 1
ATOM 1596 C CA . LEU A 1 199 ? -11.555 10.001 -14.508 1.00 92.62 199 LEU A CA 1
ATOM 1597 C C . LEU A 1 199 ? -11.832 11.366 -13.840 1.00 92.62 199 LEU A C 1
ATOM 1599 O O . LEU A 1 199 ? -10.961 11.931 -13.175 1.00 92.62 199 LEU A O 1
ATOM 1603 N N . LYS A 1 200 ? -13.075 11.850 -13.944 1.00 90.75 200 LYS A N 1
ATOM 1604 C CA . LYS A 1 200 ? -13.590 13.071 -13.303 1.00 90.75 200 LYS A CA 1
ATOM 1605 C C . LYS A 1 200 ? -14.788 12.709 -12.419 1.00 90.75 200 LYS A C 1
ATOM 1607 O O . LYS A 1 200 ? -15.803 12.213 -12.900 1.00 90.75 200 LYS A O 1
ATOM 1612 N N . ILE A 1 201 ? -14.682 12.957 -11.113 1.00 86.56 201 ILE A N 1
ATOM 1613 C CA . ILE A 1 201 ? -15.716 12.597 -10.127 1.00 86.56 201 ILE A CA 1
ATOM 1614 C C . ILE A 1 201 ? -16.587 13.822 -9.835 1.00 86.56 201 ILE A C 1
ATOM 1616 O O . ILE A 1 201 ? -16.134 14.783 -9.209 1.00 86.56 201 ILE A O 1
ATOM 1620 N N . VAL A 1 202 ? -17.853 13.789 -10.257 1.00 78.19 202 VAL A N 1
ATOM 1621 C CA . VAL A 1 202 ? -18.779 14.921 -10.120 1.00 78.19 202 VAL A CA 1
ATOM 1622 C C . VAL A 1 202 ? -19.696 14.688 -8.921 1.00 78.19 202 VAL A C 1
ATOM 1624 O O . VAL A 1 202 ? -20.617 13.869 -8.958 1.00 78.19 202 VAL A O 1
ATOM 1627 N N . LYS A 1 203 ? -19.450 15.430 -7.833 1.00 66.12 203 LYS A N 1
ATOM 1628 C CA . LYS A 1 203 ? -20.197 15.322 -6.566 1.00 66.12 203 LYS A CA 1
ATOM 1629 C C . LYS A 1 203 ? -21.715 15.354 -6.813 1.00 66.12 203 LYS A C 1
ATOM 1631 O O . LYS A 1 203 ? -22.235 16.371 -7.259 1.00 66.12 203 LYS A O 1
ATOM 1636 N N . ARG A 1 204 ? -22.412 14.272 -6.436 1.00 62.75 204 ARG A N 1
ATOM 1637 C CA . ARG A 1 204 ? -23.867 14.032 -6.599 1.00 62.75 204 ARG A CA 1
ATOM 1638 C C . ARG A 1 204 ? -24.379 13.775 -8.025 1.00 62.75 204 ARG A C 1
ATOM 1640 O O . ARG A 1 204 ? -25.570 13.514 -8.162 1.00 62.75 204 ARG A O 1
ATOM 1647 N N . CYS A 1 205 ? -23.535 13.811 -9.057 1.00 64.38 205 CYS A N 1
ATOM 1648 C CA . CYS A 1 205 ? -23.959 13.527 -10.436 1.00 64.38 205 CYS A CA 1
ATOM 1649 C C . CYS A 1 205 ? -23.462 12.171 -10.955 1.00 64.38 205 CYS A C 1
ATOM 1651 O O . CYS A 1 205 ? -24.162 11.567 -11.762 1.00 64.38 205 CYS A O 1
ATOM 1653 N N . GLY A 1 206 ? -22.312 11.689 -10.471 1.00 76.81 206 GLY A N 1
ATOM 1654 C CA . GLY A 1 206 ? -21.702 10.422 -10.881 1.00 76.81 206 GLY A CA 1
ATOM 1655 C C . GLY A 1 206 ? -20.199 10.578 -11.107 1.00 76.81 206 GLY A C 1
ATOM 1656 O O . GLY A 1 206 ? -19.527 11.345 -10.410 1.00 76.81 206 GLY A O 1
ATOM 1657 N N . ALA A 1 207 ? -19.673 9.876 -12.106 1.00 88.94 207 ALA A N 1
ATOM 1658 C CA . ALA A 1 207 ? -18.313 10.054 -12.595 1.00 88.94 207 ALA A CA 1
ATOM 1659 C C . ALA A 1 207 ? -18.278 9.878 -14.117 1.00 88.94 207 ALA A C 1
ATOM 1661 O O . ALA A 1 207 ? -19.021 9.061 -14.663 1.00 88.94 207 ALA A O 1
ATOM 1662 N N . THR A 1 208 ? -17.380 10.604 -14.778 1.00 91.62 208 THR A N 1
ATOM 1663 C CA . THR A 1 208 ? -17.043 10.396 -16.190 1.00 91.62 208 THR A CA 1
ATOM 1664 C C . THR A 1 208 ? -15.599 9.922 -16.320 1.00 91.62 208 THR A C 1
ATOM 1666 O O . THR A 1 208 ? -14.772 10.159 -15.438 1.00 91.62 208 THR A O 1
ATOM 1669 N N . SER A 1 209 ? -15.289 9.202 -17.391 1.00 93.75 209 SER A N 1
ATOM 1670 C CA . SER A 1 209 ? -13.947 8.708 -17.725 1.00 93.75 209 SER A CA 1
ATOM 1671 C C . SER A 1 209 ? -13.837 8.579 -19.247 1.00 93.75 209 SER A C 1
ATOM 1673 O O . SER A 1 209 ? -14.780 8.896 -19.965 1.00 93.75 209 SER A O 1
ATOM 1675 N N . MET A 1 210 ? -12.702 8.092 -19.736 1.00 91.69 210 MET A N 1
ATOM 1676 C CA . MET A 1 210 ? -12.466 7.797 -21.143 1.00 91.69 210 MET A CA 1
ATOM 1677 C C . MET A 1 210 ? -12.376 6.277 -21.319 1.00 91.69 210 MET A C 1
ATOM 1679 O O . MET A 1 210 ? -11.577 5.626 -20.645 1.00 91.69 210 MET A O 1
ATOM 1683 N N . ARG A 1 211 ? -13.197 5.702 -22.200 1.00 92.31 211 ARG A N 1
ATOM 1684 C CA . ARG A 1 211 ? -13.183 4.277 -22.560 1.00 92.31 211 ARG A CA 1
ATOM 1685 C C . ARG A 1 211 ? -12.289 4.054 -23.778 1.00 92.31 211 ARG A C 1
ATOM 1687 O O . ARG A 1 211 ? -12.433 4.766 -24.764 1.00 92.31 211 ARG A O 1
ATOM 1694 N N . PHE A 1 212 ? -11.444 3.027 -23.748 1.00 91.31 212 PHE A N 1
ATOM 1695 C CA . PHE A 1 212 ? -10.648 2.605 -24.908 1.00 91.31 212 PHE A CA 1
ATOM 1696 C C . PHE A 1 212 ? -11.381 1.592 -25.799 1.00 91.31 212 PHE A C 1
ATOM 1698 O O . PHE A 1 212 ? -12.174 0.779 -25.314 1.00 91.31 212 PHE A O 1
ATOM 1705 N N . ASN A 1 213 ? -11.065 1.609 -27.096 1.00 89.50 213 ASN A N 1
ATOM 1706 C CA . ASN A 1 213 ? -11.585 0.697 -28.112 1.00 89.50 213 ASN A CA 1
ATOM 1707 C C . ASN A 1 213 ? -10.431 -0.050 -28.809 1.00 89.50 213 ASN A C 1
ATOM 1709 O O . ASN A 1 213 ? -9.896 0.390 -29.827 1.00 89.50 213 ASN A O 1
ATOM 1713 N N . THR A 1 214 ? -10.031 -1.188 -28.236 1.00 87.44 214 THR A N 1
ATOM 1714 C CA . THR A 1 214 ? -8.867 -1.984 -28.672 1.00 87.44 214 THR A CA 1
ATOM 1715 C C . THR A 1 214 ? -8.953 -2.442 -30.129 1.00 87.44 214 THR A C 1
ATOM 1717 O O . THR A 1 214 ? -7.945 -2.402 -30.832 1.00 87.44 214 THR A O 1
ATOM 1720 N N . ASP A 1 215 ? -10.143 -2.790 -30.625 1.00 86.19 215 ASP A N 1
ATOM 1721 C CA . ASP A 1 215 ? -10.332 -3.188 -32.027 1.00 86.19 215 ASP A CA 1
ATOM 1722 C C . ASP A 1 215 ? -10.112 -2.033 -33.018 1.00 86.19 215 ASP A C 1
ATOM 1724 O O . ASP A 1 215 ? -9.709 -2.272 -34.155 1.00 86.19 215 ASP A O 1
ATOM 1728 N N . VAL A 1 216 ? -10.325 -0.776 -32.610 1.00 87.62 216 VAL A N 1
ATOM 1729 C CA . VAL A 1 216 ? -9.981 0.394 -33.437 1.00 87.62 216 VAL A CA 1
ATOM 1730 C C . VAL A 1 216 ? -8.485 0.693 -33.350 1.00 87.62 216 VAL A C 1
ATOM 1732 O O . VAL A 1 216 ? -7.851 0.873 -34.388 1.00 87.62 216 VAL A O 1
ATOM 1735 N N . ILE A 1 217 ? -7.906 0.650 -32.145 1.00 87.81 217 ILE A N 1
ATOM 1736 C CA . ILE A 1 217 ? -6.472 0.890 -31.899 1.00 87.81 217 ILE A CA 1
ATOM 1737 C C . ILE A 1 217 ? -5.595 -0.040 -32.751 1.00 87.81 217 ILE A C 1
ATOM 1739 O O . ILE A 1 217 ? -4.711 0.426 -33.470 1.00 87.81 217 ILE A O 1
ATOM 1743 N N . PHE A 1 218 ? -5.838 -1.355 -32.719 1.00 87.94 218 PHE A N 1
ATOM 1744 C CA . PHE A 1 218 ? -5.000 -2.302 -33.465 1.00 87.94 218 PHE A CA 1
ATOM 1745 C C . PHE A 1 218 ? -5.301 -2.327 -34.968 1.00 87.94 218 PHE A C 1
ATOM 1747 O O . PHE A 1 218 ? -4.397 -2.588 -35.760 1.00 87.94 218 PHE A O 1
ATOM 1754 N N . ARG A 1 219 ? -6.514 -1.933 -35.381 1.00 88.50 219 ARG A N 1
ATOM 1755 C CA . ARG A 1 219 ? -6.844 -1.683 -36.792 1.00 88.50 219 ARG A CA 1
ATOM 1756 C C . ARG A 1 219 ? -6.099 -0.467 -37.354 1.00 88.50 219 ARG A C 1
ATOM 1758 O O . ARG A 1 219 ? -5.638 -0.536 -38.486 1.00 88.50 219 ARG A O 1
ATOM 1765 N N . GLU A 1 220 ? -5.938 0.610 -36.581 1.00 87.06 220 GLU A N 1
ATOM 1766 C CA . GLU A 1 220 ? -5.114 1.775 -36.960 1.00 87.06 220 GLU A CA 1
ATOM 1767 C C . GLU A 1 220 ? -3.609 1.462 -37.004 1.00 87.06 220 GLU A C 1
ATOM 1769 O O . GLU A 1 220 ? -2.871 2.086 -37.765 1.00 87.06 220 GLU A O 1
ATOM 1774 N N . LEU A 1 221 ? -3.151 0.482 -36.219 1.00 86.00 221 LEU A N 1
ATOM 1775 C CA . LEU A 1 221 ? -1.779 -0.038 -36.265 1.00 86.00 221 LEU A CA 1
ATOM 1776 C C . LEU A 1 221 ? -1.566 -1.124 -37.339 1.00 86.00 221 LEU A C 1
ATOM 1778 O O . LEU A 1 221 ? -0.448 -1.614 -37.480 1.00 86.00 221 LEU A O 1
ATOM 1782 N N . GLU A 1 222 ? -2.612 -1.500 -38.085 1.00 88.31 222 GLU A N 1
ATOM 1783 C CA . GLU A 1 222 ? -2.612 -2.594 -39.071 1.00 88.31 222 GLU A CA 1
ATOM 1784 C C . GLU A 1 222 ? -2.114 -3.943 -38.497 1.00 88.31 222 GLU A C 1
ATOM 1786 O O . GLU A 1 222 ? -1.464 -4.735 -39.185 1.00 88.31 222 GLU A O 1
ATOM 1791 N N . LEU A 1 223 ? -2.427 -4.215 -37.223 1.00 87.38 223 LEU A N 1
ATOM 1792 C CA . LEU A 1 223 ? -2.042 -5.427 -36.496 1.00 87.38 223 LEU A CA 1
ATOM 1793 C C . LEU A 1 223 ? -3.240 -6.351 -36.247 1.00 87.38 223 LEU A C 1
ATOM 1795 O O . LEU A 1 223 ? -4.280 -5.930 -35.744 1.00 87.38 223 LEU A O 1
ATOM 1799 N N . ASP A 1 224 ? -3.058 -7.641 -36.528 1.00 84.94 224 ASP A N 1
ATOM 1800 C CA . ASP A 1 224 ? -4.007 -8.683 -36.131 1.00 84.94 224 ASP A CA 1
ATOM 1801 C C . ASP A 1 224 ? -3.810 -9.122 -34.666 1.00 84.94 224 ASP A C 1
ATOM 1803 O O . ASP A 1 224 ? -2.689 -9.135 -34.146 1.00 84.94 224 ASP A O 1
ATOM 1807 N N . ARG A 1 225 ? -4.902 -9.569 -34.027 1.00 83.25 225 ARG A N 1
ATOM 1808 C CA . ARG A 1 225 ? -4.928 -10.064 -32.642 1.00 83.25 225 ARG A CA 1
ATOM 1809 C C . ARG A 1 225 ? -3.918 -11.197 -32.390 1.00 83.25 225 ARG A C 1
ATOM 1811 O O . ARG A 1 225 ? -3.337 -11.231 -31.308 1.00 83.25 225 ARG A O 1
ATOM 1818 N N . SER A 1 226 ? -3.631 -12.065 -33.370 1.00 84.44 226 SER A N 1
ATOM 1819 C CA . SER A 1 226 ? -2.617 -13.133 -33.234 1.00 84.44 226 SER A CA 1
ATOM 1820 C C . SER A 1 226 ? -1.182 -12.619 -33.058 1.00 84.44 226 SER A C 1
ATOM 1822 O O . SER A 1 226 ? -0.339 -13.317 -32.497 1.00 84.44 226 SER A O 1
ATOM 1824 N N . ARG A 1 227 ? -0.888 -11.392 -33.508 1.00 87.62 227 ARG A N 1
ATOM 1825 C CA . ARG A 1 227 ? 0.464 -10.810 -33.493 1.00 87.62 227 ARG A CA 1
ATOM 1826 C C . ARG A 1 227 ? 0.736 -9.922 -32.277 1.00 87.62 227 ARG A C 1
ATOM 1828 O O . ARG A 1 227 ? 1.884 -9.534 -32.050 1.00 87.62 227 ARG A O 1
ATOM 1835 N N . LEU A 1 228 ? -0.288 -9.637 -31.466 1.00 87.25 228 LEU A N 1
ATOM 1836 C CA . LEU A 1 228 ? -0.185 -8.738 -30.313 1.00 87.25 228 LEU A CA 1
ATOM 1837 C C . LEU A 1 228 ? 0.801 -9.232 -29.251 1.00 87.25 228 LEU A C 1
ATOM 1839 O O . LEU A 1 228 ? 1.486 -8.404 -28.659 1.00 87.25 228 LEU A O 1
ATOM 1843 N N . ALA A 1 229 ? 0.948 -10.543 -29.040 1.00 87.69 229 ALA A N 1
ATOM 1844 C CA . ALA A 1 229 ? 1.904 -11.068 -28.061 1.00 87.69 229 ALA A CA 1
ATOM 1845 C C . ALA A 1 229 ? 3.367 -10.757 -28.439 1.00 87.69 229 ALA A C 1
ATOM 1847 O O . ALA A 1 229 ? 4.144 -10.278 -27.608 1.00 87.69 229 ALA A O 1
ATOM 1848 N N . LEU A 1 230 ? 3.731 -10.945 -29.713 1.00 88.25 230 LEU A N 1
ATOM 1849 C CA . LEU A 1 230 ? 5.065 -10.618 -30.226 1.00 88.25 230 LEU A CA 1
ATOM 1850 C C . LEU A 1 230 ? 5.304 -9.100 -30.267 1.00 88.25 230 LEU A C 1
ATOM 1852 O O . LEU A 1 230 ? 6.357 -8.636 -29.840 1.00 88.25 230 LEU A O 1
ATOM 1856 N N . PHE A 1 231 ? 4.311 -8.323 -30.710 1.00 90.25 231 PHE A N 1
ATOM 1857 C CA . PHE A 1 231 ? 4.340 -6.856 -30.662 1.00 90.25 231 PHE A CA 1
ATOM 1858 C C . PHE A 1 231 ? 4.577 -6.338 -29.235 1.00 90.25 231 PHE A C 1
ATOM 1860 O O . PHE A 1 231 ? 5.498 -5.554 -29.012 1.00 90.25 231 PHE A O 1
ATOM 1867 N N . SER A 1 232 ? 3.835 -6.862 -28.256 1.00 88.56 232 SER A N 1
ATOM 1868 C CA . SER A 1 232 ? 3.982 -6.508 -26.836 1.00 88.56 232 SER A CA 1
ATOM 1869 C C . SER A 1 232 ? 5.364 -6.846 -26.275 1.00 88.56 232 SER A C 1
ATOM 1871 O O . SER A 1 232 ? 5.895 -6.158 -25.403 1.00 88.56 232 SER A O 1
ATOM 1873 N N . THR A 1 233 ? 5.967 -7.911 -26.802 1.00 88.00 233 THR A N 1
ATOM 1874 C CA . THR A 1 233 ? 7.296 -8.374 -26.406 1.00 88.00 233 THR A CA 1
ATOM 1875 C C . THR A 1 233 ? 8.426 -7.528 -27.008 1.00 88.00 233 THR A C 1
ATOM 1877 O O . THR A 1 233 ? 9.461 -7.360 -26.370 1.00 88.00 233 THR A O 1
ATOM 1880 N N . LEU A 1 234 ? 8.234 -6.962 -28.206 1.00 87.94 234 LEU A N 1
ATOM 1881 C CA . LEU A 1 234 ? 9.259 -6.200 -28.935 1.00 87.94 234 LEU A CA 1
ATOM 1882 C C . LEU A 1 234 ? 9.220 -4.678 -28.715 1.00 87.94 234 LEU A C 1
ATOM 1884 O O . LEU A 1 234 ? 10.160 -3.988 -29.115 1.00 87.94 234 LEU A O 1
ATOM 1888 N N . LEU A 1 235 ? 8.179 -4.140 -28.073 1.00 86.62 235 LEU A N 1
ATOM 1889 C CA . LEU A 1 235 ? 8.195 -2.755 -27.581 1.00 86.62 235 LEU A CA 1
ATOM 1890 C C . LEU A 1 235 ? 9.017 -2.613 -26.292 1.00 86.62 235 LEU A C 1
ATOM 1892 O O . LEU A 1 235 ? 9.751 -1.642 -26.161 1.00 86.62 235 LEU A O 1
ATOM 1896 N N . GLY A 1 236 ? 8.934 -3.595 -25.389 1.00 82.31 236 GLY A N 1
ATOM 1897 C CA . GLY A 1 236 ? 9.651 -3.625 -24.110 1.00 82.31 236 GLY A CA 1
ATOM 1898 C C . GLY A 1 236 ? 8.724 -3.852 -22.915 1.00 82.31 236 GLY A C 1
ATOM 1899 O O . GLY A 1 236 ? 7.626 -3.308 -22.845 1.00 82.31 236 GLY A O 1
ATOM 1900 N N . ASN A 1 237 ? 9.143 -4.703 -21.979 1.00 81.88 237 ASN A N 1
ATOM 1901 C CA . ASN A 1 237 ? 8.404 -5.024 -20.752 1.00 81.88 237 ASN A CA 1
ATOM 1902 C C . ASN A 1 237 ? 9.343 -5.622 -19.685 1.00 81.88 237 ASN A C 1
ATOM 1904 O O . ASN A 1 237 ? 10.553 -5.703 -19.875 1.00 81.88 237 ASN A O 1
ATOM 1908 N N . SER A 1 238 ? 8.803 -6.076 -18.551 1.00 74.69 238 SER A N 1
ATOM 1909 C CA . SER A 1 238 ? 9.599 -6.635 -17.443 1.00 74.69 238 SER A CA 1
ATOM 1910 C C . SER A 1 238 ? 10.472 -7.844 -17.795 1.00 74.69 238 SER A C 1
ATOM 1912 O O . SER A 1 238 ? 11.446 -8.110 -17.096 1.00 74.69 238 SER A O 1
ATOM 1914 N N . PHE A 1 239 ? 10.115 -8.615 -18.827 1.00 78.00 239 PHE A N 1
ATOM 1915 C CA . PHE A 1 239 ? 10.874 -9.804 -19.228 1.00 78.00 239 PHE A CA 1
ATOM 1916 C C . PHE A 1 239 ? 12.003 -9.462 -20.211 1.00 78.00 239 PHE A C 1
ATOM 1918 O O . PHE A 1 239 ? 13.048 -10.117 -20.175 1.00 78.00 239 PHE A O 1
ATOM 1925 N N . LEU A 1 240 ? 11.799 -8.427 -21.036 1.00 80.88 240 LEU A N 1
ATOM 1926 C CA . LEU A 1 240 ? 12.753 -7.857 -21.992 1.00 80.88 240 LEU A CA 1
ATOM 1927 C C . LEU A 1 240 ? 12.726 -6.316 -21.893 1.00 80.88 240 LEU A C 1
ATOM 1929 O O . LEU A 1 240 ? 11.871 -5.688 -22.525 1.00 80.88 240 LEU A O 1
ATOM 1933 N N . PRO A 1 241 ? 13.621 -5.700 -21.097 1.00 76.81 241 PRO A N 1
ATOM 1934 C CA . PRO A 1 241 ? 13.659 -4.250 -20.911 1.00 76.81 241 PRO A CA 1
ATOM 1935 C C . PRO A 1 241 ? 13.950 -3.477 -22.205 1.00 76.81 241 PRO A C 1
ATOM 1937 O O . PRO A 1 241 ? 14.677 -3.954 -23.077 1.00 76.81 241 PRO A O 1
ATOM 1940 N N . GLU A 1 242 ? 13.454 -2.240 -22.294 1.00 76.88 242 GLU A N 1
ATOM 1941 C CA . GLU A 1 242 ? 13.681 -1.345 -23.443 1.00 76.88 242 GLU A CA 1
ATOM 1942 C C . GLU A 1 242 ? 15.176 -1.099 -23.707 1.00 76.88 242 GLU A C 1
ATOM 1944 O O . GLU A 1 242 ? 15.598 -1.042 -24.858 1.00 76.88 242 GLU A O 1
ATOM 1949 N N . GLU A 1 243 ? 16.005 -1.067 -22.658 1.00 77.75 243 GLU A N 1
ATOM 1950 C CA . GLU A 1 243 ? 17.470 -0.970 -22.747 1.00 77.75 243 GLU A CA 1
ATOM 1951 C C . GLU A 1 243 ? 18.095 -2.065 -23.632 1.00 77.75 243 GLU A C 1
ATOM 1953 O O . GLU A 1 243 ? 19.023 -1.795 -24.393 1.00 77.75 243 GLU A O 1
ATOM 1958 N N . TRP A 1 244 ? 17.566 -3.293 -23.570 1.00 77.12 244 TRP A N 1
ATOM 1959 C CA . TRP A 1 244 ? 18.044 -4.434 -24.360 1.00 77.12 244 TRP A CA 1
ATOM 1960 C C . TRP A 1 244 ? 17.537 -4.375 -25.808 1.00 77.12 244 TRP A C 1
ATOM 1962 O O . TRP A 1 244 ? 18.193 -4.868 -26.722 1.00 77.12 244 TRP A O 1
ATOM 1972 N N . LEU A 1 245 ? 16.377 -3.752 -26.027 1.00 81.38 245 LEU A N 1
ATOM 1973 C CA . LEU A 1 245 ? 15.756 -3.582 -27.343 1.00 81.38 245 LEU A CA 1
ATOM 1974 C C . LEU A 1 245 ? 16.197 -2.284 -28.047 1.00 81.38 245 LEU A C 1
ATOM 1976 O O . LEU A 1 245 ? 15.945 -2.124 -29.240 1.00 81.38 245 LEU A O 1
ATOM 1980 N N . ALA A 1 246 ? 16.917 -1.392 -27.362 1.00 79.81 246 ALA A N 1
ATOM 1981 C CA . ALA A 1 246 ? 17.344 -0.090 -27.869 1.00 79.81 246 ALA A CA 1
ATOM 1982 C C . ALA A 1 246 ? 18.056 -0.168 -29.233 1.00 79.81 246 ALA A C 1
ATOM 1984 O O . ALA A 1 246 ? 17.735 0.587 -30.153 1.00 79.81 246 ALA A O 1
ATOM 1985 N N . GLN A 1 247 ? 19.001 -1.102 -29.399 1.00 78.50 247 GLN A N 1
ATOM 1986 C CA . GLN A 1 247 ? 19.723 -1.284 -30.665 1.00 78.50 247 GLN A CA 1
ATOM 1987 C C . GLN A 1 247 ? 18.794 -1.759 -31.794 1.00 78.50 247 GLN A C 1
ATOM 1989 O O . GLN A 1 247 ? 18.931 -1.308 -32.934 1.00 78.50 247 GLN A O 1
ATOM 1994 N N . PHE A 1 248 ? 17.818 -2.614 -31.480 1.00 84.25 248 PHE A N 1
ATOM 1995 C CA . PHE A 1 248 ? 16.788 -3.043 -32.422 1.00 84.25 248 PHE A CA 1
ATOM 1996 C C . PHE A 1 248 ? 15.879 -1.876 -32.824 1.00 84.25 248 PHE A C 1
ATOM 1998 O O . PHE A 1 248 ? 15.720 -1.632 -34.021 1.00 84.25 248 PHE A O 1
ATOM 2005 N N . HIS A 1 249 ? 15.363 -1.105 -31.860 1.00 85.69 249 HIS A N 1
ATOM 2006 C CA . HIS A 1 249 ? 14.514 0.067 -32.108 1.00 85.69 249 HIS A CA 1
ATOM 2007 C C . HIS A 1 249 ? 15.211 1.109 -32.993 1.00 85.69 249 HIS A C 1
ATOM 2009 O O . HIS A 1 249 ? 14.615 1.579 -33.961 1.00 85.69 249 HIS A O 1
ATOM 2015 N N . TRP A 1 250 ? 16.492 1.406 -32.740 1.00 81.44 250 TRP A N 1
ATOM 2016 C CA . TRP A 1 250 ? 17.299 2.249 -33.633 1.00 81.44 250 TRP A CA 1
ATOM 2017 C C . TRP A 1 250 ? 17.485 1.622 -35.026 1.00 81.44 250 TRP A C 1
ATOM 2019 O O . TRP A 1 250 ? 17.411 2.331 -36.029 1.00 81.44 250 TRP A O 1
ATOM 2029 N N . SER A 1 251 ? 17.664 0.298 -35.126 1.00 81.81 251 SER A N 1
ATOM 2030 C CA . SER A 1 251 ? 17.830 -0.384 -36.419 1.00 81.81 251 SER A CA 1
ATOM 2031 C C . SER A 1 251 ? 16.580 -0.352 -37.312 1.00 81.81 251 SER A C 1
ATOM 2033 O O . SER A 1 251 ? 16.722 -0.373 -38.534 1.00 81.81 251 SER A O 1
ATOM 2035 N N . LEU A 1 252 ? 15.376 -0.259 -36.728 1.00 82.00 252 LEU A N 1
ATOM 2036 C CA . LEU A 1 252 ? 14.113 -0.154 -37.473 1.00 82.00 252 LEU A CA 1
ATOM 2037 C C . LEU A 1 252 ? 13.919 1.212 -38.150 1.00 82.00 252 LEU A C 1
ATOM 2039 O O . LEU A 1 252 ? 13.191 1.302 -39.137 1.00 82.00 252 LEU A O 1
ATOM 2043 N N . LEU A 1 253 ? 14.554 2.268 -37.631 1.00 78.69 253 LEU A N 1
ATOM 2044 C CA . LEU A 1 253 ? 14.456 3.630 -38.173 1.00 78.69 253 LEU A CA 1
ATOM 2045 C C . LEU A 1 253 ? 15.321 3.824 -39.426 1.00 78.69 253 LEU A C 1
ATOM 2047 O O . LEU A 1 253 ? 14.953 4.581 -40.322 1.00 78.69 253 LEU A O 1
ATOM 2051 N N . GLY A 1 254 ? 16.455 3.122 -39.497 1.00 69.25 254 GLY A N 1
ATOM 2052 C CA . GLY A 1 254 ? 17.431 3.239 -40.580 1.00 69.25 254 GLY A CA 1
ATOM 2053 C C . GLY A 1 254 ? 18.361 4.463 -40.463 1.00 69.25 254 GLY A C 1
ATOM 2054 O O . GLY A 1 254 ? 18.071 5.413 -39.732 1.00 69.25 254 GLY A O 1
ATOM 2055 N N . PRO A 1 255 ? 19.502 4.454 -41.180 1.00 63.72 255 PRO A N 1
ATOM 2056 C CA . PRO A 1 255 ? 20.545 5.478 -41.052 1.00 63.72 255 PRO A CA 1
ATOM 2057 C C . PRO A 1 255 ? 20.137 6.850 -41.611 1.00 63.72 255 PRO A C 1
ATOM 2059 O O . PRO A 1 255 ? 20.656 7.871 -41.165 1.00 63.72 255 PRO A O 1
ATOM 2062 N N . ASP A 1 256 ? 19.199 6.884 -42.561 1.00 60.06 256 ASP A N 1
ATOM 2063 C CA . ASP A 1 256 ? 18.729 8.113 -43.214 1.00 60.06 256 ASP A CA 1
ATOM 2064 C C . ASP A 1 256 ? 17.657 8.866 -42.402 1.00 60.06 256 ASP A C 1
ATOM 2066 O O . ASP A 1 256 ? 17.256 9.974 -42.768 1.00 60.06 256 ASP A O 1
ATOM 2070 N N . HIS A 1 257 ? 17.182 8.295 -41.288 1.00 67.50 257 HIS A N 1
ATOM 2071 C CA . HIS A 1 257 ? 16.178 8.934 -40.440 1.00 67.50 257 HIS A CA 1
ATOM 2072 C C . HIS A 1 257 ? 16.749 10.209 -39.788 1.00 67.50 257 HIS A C 1
ATOM 2074 O O . HIS A 1 257 ? 17.852 10.165 -39.236 1.00 67.50 257 HIS A O 1
ATOM 2080 N N . PRO A 1 258 ? 16.024 11.348 -39.754 1.00 64.88 258 PRO A N 1
ATOM 2081 C CA . PRO A 1 258 ? 16.560 12.607 -39.222 1.00 64.88 258 PRO A CA 1
ATOM 2082 C C . PRO A 1 258 ? 17.051 12.506 -37.768 1.00 64.88 258 PRO A C 1
ATOM 2084 O O . PRO A 1 258 ? 17.991 13.204 -37.391 1.00 64.88 258 PRO A O 1
ATOM 2087 N N . LEU A 1 259 ? 16.468 11.600 -36.972 1.00 66.94 259 LEU A N 1
ATOM 2088 C CA . LEU A 1 259 ? 16.863 11.358 -35.580 1.00 66.94 259 LEU A CA 1
ATOM 2089 C C . LEU A 1 259 ? 18.119 10.484 -35.416 1.00 66.94 259 LEU A C 1
ATOM 2091 O O . LEU A 1 259 ? 18.737 10.538 -34.356 1.00 66.94 259 LEU A O 1
ATOM 2095 N N . ALA A 1 260 ? 18.545 9.725 -36.435 1.00 59.84 260 ALA A N 1
ATOM 2096 C CA . ALA A 1 260 ? 19.748 8.882 -36.355 1.00 59.84 260 ALA A CA 1
ATOM 2097 C C . ALA A 1 260 ? 21.023 9.709 -36.082 1.00 59.84 260 ALA A C 1
ATOM 2099 O O . ALA A 1 260 ? 21.998 9.216 -35.520 1.00 59.84 260 ALA A O 1
ATOM 2100 N N . LYS A 1 261 ? 20.996 11.011 -36.400 1.00 57.44 261 LYS A N 1
ATOM 2101 C CA . LYS A 1 261 ? 22.079 11.955 -36.094 1.00 57.44 261 LYS A CA 1
ATOM 2102 C C . LYS A 1 261 ? 22.241 12.235 -34.593 1.00 57.44 261 LYS A C 1
ATOM 2104 O O . LYS A 1 261 ? 23.369 12.467 -34.166 1.00 57.44 261 LYS A O 1
ATOM 2109 N N . LEU A 1 262 ? 21.176 12.151 -33.781 1.00 57.78 262 LEU A N 1
ATOM 2110 C CA . LEU A 1 262 ? 21.299 12.291 -32.320 1.00 57.78 262 LEU A CA 1
ATOM 2111 C C . LEU A 1 262 ? 22.079 11.122 -31.704 1.00 57.78 262 LEU A C 1
ATOM 2113 O O . LEU A 1 262 ? 22.904 11.348 -30.820 1.00 57.78 262 LEU A O 1
ATOM 2117 N N . GLN A 1 263 ? 21.873 9.900 -32.211 1.00 57.50 263 GLN A N 1
ATOM 2118 C CA . GLN A 1 263 ? 22.557 8.688 -31.741 1.00 57.50 263 GLN A CA 1
ATOM 2119 C C . GLN A 1 263 ? 24.092 8.823 -31.811 1.00 57.50 263 GLN A C 1
ATOM 2121 O O . GLN A 1 263 ? 24.802 8.292 -30.962 1.00 57.50 263 GLN A O 1
ATOM 2126 N N . ALA A 1 264 ? 24.606 9.571 -32.795 1.00 51.19 264 ALA A N 1
ATOM 2127 C CA . ALA A 1 264 ? 26.038 9.788 -32.995 1.00 51.19 264 ALA A CA 1
ATOM 2128 C C . ALA A 1 264 ? 26.633 10.965 -32.193 1.00 51.19 264 ALA A C 1
ATOM 2130 O O . ALA A 1 264 ? 27.852 11.024 -32.036 1.00 51.19 264 ALA A O 1
ATOM 2131 N N . GLN A 1 265 ? 25.823 11.914 -31.701 1.00 49.12 265 GLN A N 1
ATOM 2132 C CA . GLN A 1 265 ? 26.335 13.135 -31.054 1.00 49.12 265 GLN A CA 1
ATOM 2133 C C . GLN A 1 265 ? 26.482 13.042 -29.526 1.00 49.12 265 GLN A C 1
ATOM 2135 O O . GLN A 1 265 ? 27.274 13.797 -28.963 1.00 49.12 265 GLN A O 1
ATOM 2140 N N . VAL A 1 266 ? 25.779 12.130 -28.843 1.00 47.59 266 VAL A N 1
ATOM 2141 C CA . VAL A 1 266 ? 25.801 12.026 -27.365 1.00 47.59 266 VAL A CA 1
ATOM 2142 C C . VAL A 1 266 ? 26.606 10.807 -26.900 1.00 47.59 266 VAL A C 1
ATOM 2144 O O . VAL A 1 266 ? 26.093 9.869 -26.290 1.00 47.59 266 VAL A O 1
ATOM 2147 N N . GLY A 1 267 ? 27.906 10.815 -27.199 1.00 42.84 267 GLY A N 1
ATOM 2148 C CA . GLY A 1 267 ? 28.831 9.720 -26.886 1.00 42.84 267 GLY A CA 1
ATOM 2149 C C . GLY A 1 267 ? 29.086 9.510 -25.387 1.00 42.84 267 GLY A C 1
ATOM 2150 O O . GLY A 1 267 ? 30.144 9.914 -24.905 1.00 42.84 267 GLY A O 1
ATOM 2151 N N . LYS A 1 268 ? 28.122 8.884 -24.685 1.00 46.56 268 LYS A N 1
ATOM 2152 C CA . LYS A 1 268 ? 28.197 8.128 -23.403 1.00 46.56 268 LYS A CA 1
ATOM 2153 C C . LYS A 1 268 ? 26.834 7.924 -22.709 1.00 46.56 268 LYS A C 1
ATOM 2155 O O . LYS A 1 268 ? 26.806 7.276 -21.667 1.00 46.56 268 LYS A O 1
ATOM 2160 N N . GLN A 1 269 ? 25.723 8.437 -23.247 1.00 48.59 269 GLN A N 1
ATOM 2161 C CA . GLN A 1 269 ? 24.378 8.145 -22.729 1.00 48.59 269 GLN A CA 1
ATOM 2162 C C . GLN A 1 269 ? 23.594 7.266 -23.706 1.00 48.59 269 GLN A C 1
ATOM 2164 O O . GLN A 1 269 ? 23.539 7.551 -24.900 1.00 48.59 269 GLN A O 1
ATOM 2169 N N . PHE A 1 270 ? 22.961 6.213 -23.186 1.00 54.59 270 PHE A N 1
ATOM 2170 C CA . PHE A 1 270 ? 21.965 5.444 -23.927 1.00 54.59 270 PHE A CA 1
ATOM 2171 C C . PHE A 1 270 ? 20.690 6.283 -24.039 1.00 54.59 270 PHE A C 1
ATOM 2173 O O . PHE A 1 270 ? 20.030 6.557 -23.040 1.00 54.59 270 PHE A O 1
ATOM 2180 N N . ILE A 1 271 ? 20.365 6.712 -25.257 1.00 64.69 271 ILE A N 1
ATOM 2181 C CA . ILE A 1 271 ? 19.138 7.446 -25.573 1.00 64.69 271 ILE A CA 1
ATOM 2182 C C . ILE A 1 271 ? 18.263 6.527 -26.428 1.00 64.69 271 ILE A C 1
ATOM 2184 O O . ILE A 1 271 ? 18.703 6.046 -27.474 1.00 64.69 271 ILE A O 1
ATOM 2188 N N . LEU A 1 272 ? 17.036 6.272 -25.976 1.00 69.44 272 LEU A N 1
ATOM 2189 C CA . LEU A 1 272 ? 16.014 5.556 -26.744 1.00 69.44 272 LEU A CA 1
ATOM 2190 C C . LEU A 1 272 ? 15.399 6.486 -27.809 1.00 69.44 272 LEU A C 1
ATOM 2192 O O . LEU A 1 272 ? 15.363 7.704 -27.603 1.00 69.44 272 LEU A O 1
ATOM 2196 N N . PRO A 1 273 ? 14.903 5.963 -28.947 1.00 76.00 273 PRO A N 1
ATOM 2197 C CA . PRO A 1 273 ? 14.176 6.790 -29.904 1.00 76.00 273 PRO A CA 1
ATOM 2198 C C . PRO A 1 273 ? 12.831 7.275 -29.328 1.00 76.00 273 PRO A C 1
ATOM 2200 O O . PRO A 1 273 ? 12.297 6.641 -28.416 1.00 76.00 273 PRO A O 1
ATOM 2203 N N . PRO A 1 274 ? 12.230 8.353 -29.872 1.00 80.06 274 PRO A N 1
ATOM 2204 C CA . PRO A 1 274 ? 10.896 8.792 -29.472 1.00 80.06 274 PRO A CA 1
ATOM 2205 C C . PRO A 1 274 ? 9.865 7.670 -29.608 1.00 80.06 274 PRO A C 1
ATOM 2207 O O . PRO A 1 274 ? 9.738 7.027 -30.654 1.00 80.06 274 PRO A O 1
ATOM 2210 N N . TYR A 1 275 ? 9.161 7.423 -28.506 1.00 79.94 275 TYR A N 1
ATOM 2211 C CA . TYR A 1 275 ? 8.379 6.210 -28.298 1.00 79.94 275 TYR A CA 1
ATOM 2212 C C . TYR A 1 275 ? 7.223 6.047 -29.305 1.00 79.94 275 TYR A C 1
ATOM 2214 O O . TYR A 1 275 ? 6.895 4.936 -29.718 1.00 79.94 275 TYR A O 1
ATOM 2222 N N . ASP A 1 276 ? 6.651 7.151 -29.783 1.00 81.25 276 ASP A N 1
ATOM 2223 C CA . ASP A 1 276 ? 5.623 7.167 -30.825 1.00 81.25 276 ASP A CA 1
ATOM 2224 C C . ASP A 1 276 ? 6.114 6.620 -32.173 1.00 81.25 276 ASP A C 1
ATOM 2226 O O . ASP A 1 276 ? 5.368 5.936 -32.881 1.00 81.25 276 ASP A O 1
ATOM 2230 N N . VAL A 1 277 ? 7.386 6.855 -32.502 1.00 84.12 277 VAL A N 1
ATOM 2231 C CA . VAL A 1 277 ? 8.019 6.295 -33.699 1.00 84.12 277 VAL A CA 1
ATOM 2232 C C . VAL A 1 277 ? 8.392 4.828 -33.470 1.00 84.12 277 VAL A C 1
ATOM 2234 O O . VAL A 1 277 ? 8.228 4.016 -34.380 1.00 84.12 277 VAL A O 1
ATOM 2237 N N . VAL A 1 278 ? 8.815 4.453 -32.253 1.00 86.19 278 VAL A N 1
ATOM 2238 C CA . VAL A 1 278 ? 9.074 3.045 -31.886 1.00 86.19 278 VAL A CA 1
ATOM 2239 C C . VAL A 1 278 ? 7.812 2.197 -32.059 1.00 86.19 278 VAL A C 1
ATOM 2241 O O . VAL A 1 278 ? 7.873 1.173 -32.739 1.00 86.19 278 VAL A O 1
ATOM 2244 N N . VAL A 1 279 ? 6.657 2.641 -31.547 1.00 87.25 279 VAL A N 1
ATOM 2245 C CA . VAL A 1 279 ? 5.384 1.905 -31.674 1.00 87.25 279 VAL A CA 1
ATOM 2246 C C . VAL A 1 279 ? 5.018 1.638 -33.132 1.00 87.25 279 VAL A C 1
ATOM 2248 O O . VAL A 1 279 ? 4.755 0.490 -33.497 1.00 87.25 279 VAL A O 1
ATOM 2251 N N . ARG A 1 280 ? 5.042 2.669 -33.988 1.00 88.31 280 ARG A N 1
ATOM 2252 C CA . ARG A 1 280 ? 4.696 2.523 -35.413 1.00 88.31 280 ARG A CA 1
ATOM 2253 C C . ARG A 1 280 ? 5.714 1.647 -36.164 1.00 88.31 280 ARG A C 1
ATOM 2255 O O . ARG A 1 280 ? 5.319 0.835 -37.002 1.00 88.31 280 ARG A O 1
ATOM 2262 N N . SER A 1 281 ? 7.003 1.750 -35.838 1.00 86.69 281 SER A N 1
ATOM 2263 C CA . SER A 1 281 ? 8.071 0.939 -36.442 1.00 86.69 281 SER A CA 1
ATOM 2264 C C . SER A 1 281 ? 8.018 -0.538 -36.037 1.00 86.69 281 SER A C 1
ATOM 2266 O O . SER A 1 281 ? 8.162 -1.410 -36.896 1.00 86.69 281 SER A O 1
ATOM 2268 N N . VAL A 1 282 ? 7.773 -0.845 -34.758 1.00 89.25 282 VAL A N 1
ATOM 2269 C CA . VAL A 1 282 ? 7.637 -2.230 -34.271 1.00 89.25 282 VAL A CA 1
ATOM 2270 C C . VAL A 1 282 ? 6.331 -2.857 -34.769 1.00 89.25 282 VAL A C 1
ATOM 2272 O O . VAL A 1 282 ? 6.350 -4.018 -35.173 1.00 89.25 282 VAL A O 1
ATOM 2275 N N . ALA A 1 283 ? 5.229 -2.097 -34.845 1.00 89.25 283 ALA A N 1
ATOM 2276 C CA . ALA A 1 283 ? 3.988 -2.556 -35.480 1.00 89.25 283 ALA A CA 1
ATOM 2277 C C . ALA A 1 283 ? 4.227 -2.969 -36.941 1.00 89.25 283 ALA A C 1
ATOM 2279 O O . ALA A 1 283 ? 3.902 -4.092 -37.326 1.00 89.25 283 ALA A O 1
ATOM 2280 N N . LYS A 1 284 ? 4.892 -2.108 -37.727 1.00 89.50 284 LYS A N 1
ATOM 2281 C CA . LYS A 1 284 ? 5.285 -2.417 -39.108 1.00 89.50 284 LYS A CA 1
ATOM 2282 C C . LYS A 1 284 ? 6.147 -3.681 -39.196 1.00 89.50 284 LYS A C 1
ATOM 2284 O O . LYS A 1 284 ? 5.820 -4.569 -39.974 1.00 89.50 284 LYS A O 1
ATOM 2289 N N . TYR A 1 285 ? 7.215 -3.784 -38.400 1.00 89.25 285 TYR A N 1
ATOM 2290 C CA . TYR A 1 285 ? 8.083 -4.968 -38.398 1.00 89.25 285 TYR A CA 1
ATOM 2291 C C . TYR A 1 285 ? 7.291 -6.248 -38.101 1.00 89.25 285 TYR A C 1
ATOM 2293 O O . TYR A 1 285 ? 7.367 -7.209 -38.861 1.00 89.25 285 TYR A O 1
ATOM 2301 N N . VAL A 1 286 ? 6.478 -6.247 -37.040 1.00 89.44 286 VAL A N 1
ATOM 2302 C CA . VAL A 1 286 ? 5.694 -7.419 -36.627 1.00 89.44 286 VAL A CA 1
ATOM 2303 C C . VAL A 1 286 ? 4.606 -7.780 -37.639 1.00 89.44 286 VAL A C 1
ATOM 2305 O O . VAL A 1 286 ? 4.318 -8.964 -37.809 1.00 89.44 286 VAL A O 1
ATOM 2308 N N . ARG A 1 287 ? 4.021 -6.809 -38.345 1.00 88.12 287 ARG A N 1
ATOM 2309 C CA . ARG A 1 287 ? 3.082 -7.047 -39.453 1.00 88.12 287 ARG A CA 1
ATOM 2310 C C . ARG A 1 287 ? 3.775 -7.675 -40.666 1.00 88.12 287 ARG A C 1
ATOM 2312 O O . ARG A 1 287 ? 3.247 -8.627 -41.232 1.00 88.12 287 ARG A O 1
ATOM 2319 N N . ASP A 1 288 ? 4.956 -7.180 -41.027 1.00 88.31 288 ASP A N 1
ATOM 2320 C CA . ASP A 1 288 ? 5.679 -7.570 -42.244 1.00 88.31 288 ASP A CA 1
ATOM 2321 C C . ASP A 1 288 ? 6.404 -8.947 -42.110 1.00 88.31 288 ASP A C 1
ATOM 2323 O O . ASP A 1 288 ? 6.924 -9.471 -43.097 1.00 88.31 288 ASP A O 1
ATOM 2327 N N . LEU A 1 289 ? 6.409 -9.580 -40.921 1.00 86.62 289 LEU A N 1
ATOM 2328 C CA . LEU A 1 289 ? 6.934 -10.943 -40.689 1.00 86.62 289 LEU A CA 1
ATOM 2329 C C . LEU A 1 289 ? 6.094 -12.046 -41.369 1.00 86.62 289 LEU A C 1
ATOM 2331 O O . LEU A 1 289 ? 4.872 -12.106 -41.212 1.00 86.62 289 LEU A O 1
ATOM 2335 N N . VAL A 1 290 ? 6.758 -12.989 -42.047 1.00 79.75 290 VAL A N 1
ATOM 2336 C CA . VAL A 1 290 ? 6.100 -14.118 -42.742 1.00 79.75 290 VAL A CA 1
ATOM 2337 C C . VAL A 1 290 ? 5.566 -15.168 -41.761 1.00 79.75 290 VAL A C 1
ATOM 2339 O O . VAL A 1 290 ? 4.410 -15.568 -41.871 1.00 79.75 290 VAL A O 1
ATOM 2342 N N . ASP A 1 291 ? 6.380 -15.569 -40.784 1.00 80.00 291 ASP A N 1
ATOM 2343 C CA . ASP A 1 291 ? 5.988 -16.430 -39.665 1.00 80.00 291 ASP A CA 1
ATOM 2344 C C . ASP A 1 291 ? 6.358 -15.738 -38.344 1.00 80.00 291 ASP A C 1
ATOM 2346 O O . ASP A 1 291 ? 7.391 -15.075 -38.242 1.00 80.00 291 ASP A O 1
ATOM 2350 N N . ILE A 1 292 ? 5.485 -15.874 -37.348 1.00 80.44 292 ILE A N 1
ATOM 2351 C CA . ILE A 1 292 ? 5.662 -15.369 -35.977 1.00 80.44 292 ILE A CA 1
ATOM 2352 C C . ILE A 1 292 ? 6.125 -16.471 -35.010 1.00 80.44 292 ILE A C 1
ATOM 2354 O O . ILE A 1 292 ? 6.477 -16.179 -33.869 1.00 80.44 292 ILE A O 1
ATOM 2358 N N . SER A 1 293 ? 6.126 -17.726 -35.468 1.00 79.56 293 SER A N 1
ATOM 2359 C CA . SER A 1 293 ? 6.495 -18.923 -34.703 1.00 79.56 293 SER A CA 1
ATOM 2360 C C . SER A 1 293 ? 8.011 -19.144 -34.648 1.00 79.56 293 SER A C 1
ATOM 2362 O O . SER A 1 293 ? 8.512 -19.737 -33.691 1.00 79.56 293 SER A O 1
ATOM 2364 N N . ASP A 1 294 ? 8.759 -18.654 -35.646 1.00 82.81 294 ASP A N 1
ATOM 2365 C CA . ASP A 1 294 ? 10.224 -18.743 -35.695 1.00 82.81 294 ASP A CA 1
ATOM 2366 C C . ASP A 1 294 ? 10.891 -17.695 -34.786 1.00 82.81 294 ASP A C 1
ATOM 2368 O O . ASP A 1 294 ? 11.452 -16.676 -35.205 1.00 82.81 294 ASP A O 1
ATOM 2372 N N . LEU A 1 295 ? 10.836 -17.979 -33.485 1.00 81.50 295 LEU A N 1
ATOM 2373 C CA . LEU A 1 295 ? 11.459 -17.165 -32.447 1.00 81.50 295 LEU A CA 1
ATOM 2374 C C . LEU A 1 295 ? 12.995 -17.107 -32.566 1.00 81.50 295 LEU A C 1
ATOM 2376 O O . LEU A 1 295 ? 13.597 -16.177 -32.031 1.00 81.50 295 LEU A O 1
ATOM 2380 N N . GLN A 1 296 ? 13.637 -18.047 -33.275 1.00 78.19 296 GLN A N 1
ATOM 2381 C CA . GLN A 1 296 ? 15.087 -18.023 -33.499 1.00 78.19 296 GLN A CA 1
ATOM 2382 C C . GLN A 1 296 ? 15.466 -17.032 -34.607 1.00 78.19 296 GLN A C 1
ATOM 2384 O O . GLN A 1 296 ? 16.355 -16.203 -34.399 1.00 78.19 296 GLN A O 1
ATOM 2389 N N . ALA A 1 297 ? 14.759 -17.028 -35.740 1.00 79.62 297 ALA A N 1
ATOM 2390 C CA . ALA A 1 297 ? 14.961 -16.019 -36.780 1.00 79.62 297 ALA A CA 1
ATOM 2391 C C . ALA A 1 297 ? 14.647 -14.599 -36.278 1.00 79.62 297 ALA A C 1
ATOM 2393 O O . ALA A 1 297 ? 15.341 -13.649 -36.651 1.00 79.62 297 ALA A O 1
ATOM 2394 N N . ILE A 1 298 ? 13.641 -14.446 -35.408 1.00 82.81 298 ILE A N 1
ATOM 2395 C CA . ILE A 1 298 ? 13.326 -13.168 -34.751 1.00 82.81 298 ILE A CA 1
ATOM 2396 C C . ILE A 1 298 ? 14.464 -12.755 -33.801 1.00 82.81 298 ILE A C 1
ATOM 2398 O O . ILE A 1 298 ? 14.952 -11.632 -33.908 1.00 82.81 298 ILE A O 1
ATOM 2402 N N . MET A 1 299 ? 14.939 -13.651 -32.924 1.00 80.00 299 MET A N 1
ATOM 2403 C CA . MET A 1 299 ? 16.065 -13.391 -32.009 1.00 80.00 299 MET A CA 1
ATOM 2404 C C . MET A 1 299 ? 17.294 -12.833 -32.741 1.00 80.00 299 MET A C 1
ATOM 2406 O O . MET A 1 299 ? 17.823 -11.788 -32.355 1.00 80.00 299 MET A O 1
ATOM 2410 N N . VAL A 1 300 ? 17.723 -13.503 -33.816 1.00 79.56 300 VAL A N 1
ATOM 2411 C CA . VAL A 1 300 ? 18.918 -13.123 -34.590 1.00 79.56 300 VAL A CA 1
ATOM 2412 C C . VAL A 1 300 ? 18.758 -11.742 -35.240 1.00 79.56 300 VAL A C 1
ATOM 2414 O O . VAL A 1 300 ? 19.701 -10.949 -35.239 1.00 79.56 300 VAL A O 1
ATOM 2417 N N . GLN A 1 301 ? 17.566 -11.419 -35.755 1.00 75.50 301 GLN A N 1
ATOM 2418 C CA . GLN A 1 301 ? 17.280 -10.117 -36.373 1.00 75.50 301 GLN A CA 1
ATOM 2419 C C . GLN A 1 301 ? 17.247 -8.958 -35.372 1.00 75.50 301 GLN A C 1
ATOM 2421 O O . GLN A 1 301 ? 17.670 -7.848 -35.721 1.00 75.50 301 GLN A O 1
ATOM 2426 N N . VAL A 1 302 ? 16.747 -9.213 -34.159 1.00 77.06 302 VAL A N 1
ATOM 2427 C CA . VAL A 1 302 ? 16.590 -8.217 -33.093 1.00 77.06 302 VAL A CA 1
ATOM 2428 C C . VAL A 1 302 ? 17.936 -7.921 -32.424 1.00 77.06 302 VAL A C 1
ATOM 2430 O O . VAL A 1 302 ? 18.356 -6.767 -32.410 1.00 77.06 302 VAL A O 1
ATOM 2433 N N . PHE A 1 303 ? 18.644 -8.936 -31.915 1.00 71.81 303 PHE A N 1
ATOM 2434 C CA . PHE A 1 303 ? 19.782 -8.699 -31.013 1.00 71.81 303 PHE A CA 1
ATOM 2435 C C . PHE A 1 303 ? 21.123 -8.464 -31.712 1.00 71.81 303 PHE A C 1
ATOM 2437 O O . PHE A 1 303 ? 21.886 -7.613 -31.264 1.00 71.81 303 PHE A O 1
ATOM 2444 N N . ARG A 1 304 ? 21.417 -9.171 -32.815 1.00 64.06 304 ARG A N 1
ATOM 2445 C CA . ARG A 1 304 ? 22.620 -8.992 -33.669 1.00 64.06 304 ARG A CA 1
ATOM 2446 C C . ARG A 1 304 ? 23.994 -8.980 -32.957 1.00 64.06 304 ARG A C 1
ATOM 2448 O O . ARG A 1 304 ? 24.995 -8.662 -33.599 1.00 64.06 304 ARG A O 1
ATOM 2455 N N . SER A 1 305 ? 24.059 -9.316 -31.669 1.00 52.97 305 SER A N 1
ATOM 2456 C CA . SER A 1 305 ? 25.226 -9.168 -30.791 1.00 52.97 305 SER A CA 1
ATOM 2457 C C . SER A 1 305 ? 25.484 -10.467 -30.015 1.00 52.97 305 SER A C 1
ATOM 2459 O O . SER A 1 305 ? 24.527 -11.057 -29.515 1.00 52.97 305 SER A O 1
ATOM 2461 N N . PRO A 1 306 ? 26.746 -10.925 -29.885 1.00 47.50 306 PRO A N 1
ATOM 2462 C CA . PRO A 1 306 ? 27.086 -12.192 -29.233 1.00 47.50 306 PRO A CA 1
ATOM 2463 C C . PRO A 1 306 ? 27.258 -12.094 -27.705 1.00 47.50 306 PRO A C 1
ATOM 2465 O O . PRO A 1 306 ? 27.647 -13.076 -27.078 1.00 47.50 306 PRO A O 1
ATOM 2468 N N . GLU A 1 307 ? 27.038 -10.926 -27.091 1.00 53.53 307 GLU A N 1
ATOM 2469 C CA . GLU A 1 307 ? 27.349 -10.696 -25.667 1.00 53.53 307 GLU A CA 1
ATOM 2470 C C . GLU A 1 307 ? 26.312 -11.282 -24.689 1.00 53.53 307 GLU A C 1
ATOM 2472 O O . GLU A 1 307 ? 26.572 -11.363 -23.489 1.00 53.53 307 GLU A O 1
ATOM 2477 N N . THR A 1 308 ? 25.147 -11.720 -25.176 1.00 54.62 308 THR A N 1
ATOM 2478 C CA . THR A 1 308 ? 24.109 -12.380 -24.366 1.00 54.62 308 THR A CA 1
ATOM 2479 C C . THR A 1 308 ? 23.949 -13.835 -24.796 1.00 54.62 308 THR A C 1
ATOM 2481 O O . THR A 1 308 ? 23.793 -14.120 -25.980 1.00 54.62 308 THR A O 1
ATOM 2484 N N . THR A 1 309 ? 23.943 -14.771 -23.844 1.00 61.38 309 THR A N 1
ATOM 2485 C CA . THR A 1 309 ? 23.744 -16.198 -24.137 1.00 61.38 309 THR A CA 1
ATOM 2486 C C . THR A 1 309 ? 22.366 -16.427 -24.765 1.00 61.38 309 THR A C 1
ATOM 2488 O O . THR A 1 309 ? 21.349 -16.261 -24.088 1.00 61.38 309 THR A O 1
ATOM 2491 N N . GLU A 1 310 ? 22.334 -16.860 -26.030 1.00 62.69 310 GLU A N 1
ATOM 2492 C CA . GLU A 1 310 ? 21.119 -17.037 -26.851 1.00 62.69 310 GLU A CA 1
ATOM 2493 C C . GLU A 1 310 ? 19.978 -17.764 -26.113 1.00 62.69 310 GLU A C 1
ATOM 2495 O O . GLU A 1 310 ? 18.811 -17.391 -26.224 1.00 62.69 310 GLU A O 1
ATOM 2500 N N . ALA A 1 311 ? 20.319 -18.766 -25.297 1.00 65.31 311 ALA A N 1
ATOM 2501 C CA . ALA A 1 311 ? 19.364 -19.554 -24.522 1.00 65.31 311 ALA A CA 1
ATOM 2502 C C . ALA A 1 311 ? 18.590 -18.753 -23.451 1.00 65.31 311 ALA A C 1
ATOM 2504 O O . ALA A 1 311 ? 17.405 -19.019 -23.253 1.00 65.31 311 ALA A O 1
ATOM 2505 N N . ASP A 1 312 ? 19.212 -17.781 -22.767 1.00 71.56 312 ASP A N 1
ATOM 2506 C CA . ASP A 1 312 ? 18.507 -16.971 -21.755 1.00 71.56 312 ASP A CA 1
ATOM 2507 C C . ASP A 1 312 ? 17.585 -15.944 -22.422 1.00 71.56 312 ASP A C 1
ATOM 2509 O O . ASP A 1 312 ? 16.454 -15.741 -21.977 1.00 71.56 312 ASP A O 1
ATOM 2513 N N . PHE A 1 313 ? 18.016 -15.358 -23.545 1.00 74.75 313 PHE A N 1
ATOM 2514 C CA . PHE A 1 313 ? 17.147 -14.485 -24.328 1.00 74.75 313 PHE A CA 1
ATOM 2515 C C . PHE A 1 313 ? 15.950 -15.247 -24.914 1.00 74.75 313 PHE A C 1
ATOM 2517 O O . PHE A 1 313 ? 14.816 -14.805 -24.741 1.00 74.75 313 PHE A O 1
ATOM 2524 N N . LEU A 1 314 ? 16.165 -16.402 -25.556 1.00 79.00 314 LEU A N 1
ATOM 2525 C CA . LEU A 1 314 ? 15.077 -17.195 -26.140 1.00 79.00 314 LEU A CA 1
ATOM 2526 C C . LEU A 1 314 ? 14.049 -17.611 -25.075 1.00 79.00 314 LEU A C 1
ATOM 2528 O O . LEU A 1 314 ? 12.846 -17.539 -25.320 1.00 79.00 314 LEU A O 1
ATOM 2532 N N . HIS A 1 315 ? 14.507 -17.963 -23.871 1.00 80.38 315 HIS A N 1
ATOM 2533 C CA . HIS A 1 315 ? 13.643 -18.248 -22.725 1.00 80.38 315 HIS A CA 1
ATOM 2534 C C . HIS A 1 315 ? 12.845 -17.013 -22.255 1.00 80.38 315 HIS A C 1
ATOM 2536 O O . HIS A 1 315 ? 11.643 -17.122 -22.003 1.00 80.38 315 HIS A O 1
ATOM 2542 N N . ARG A 1 316 ? 13.456 -15.819 -22.193 1.00 78.88 316 ARG A N 1
ATOM 2543 C CA . ARG A 1 316 ? 12.750 -14.557 -21.872 1.00 78.88 316 ARG A CA 1
ATOM 2544 C C . ARG A 1 316 ? 11.731 -14.167 -22.938 1.00 78.88 316 ARG A C 1
ATOM 2546 O O . ARG A 1 316 ? 10.608 -13.817 -22.585 1.00 78.88 316 ARG A O 1
ATOM 2553 N N . LEU A 1 317 ? 12.098 -14.270 -24.216 1.00 84.19 317 LEU A N 1
ATOM 2554 C CA . LEU A 1 317 ? 11.220 -14.054 -25.368 1.00 84.19 317 LEU A CA 1
ATOM 2555 C C . LEU A 1 317 ? 9.999 -14.980 -25.283 1.00 84.19 317 LEU A C 1
ATOM 2557 O O . LEU A 1 317 ? 8.867 -14.509 -25.334 1.00 84.19 317 LEU A O 1
ATOM 2561 N N . GLN A 1 318 ? 10.216 -16.278 -25.048 1.00 85.44 318 GLN A N 1
ATOM 2562 C CA . GLN A 1 318 ? 9.141 -17.255 -24.856 1.00 85.44 318 GLN A CA 1
ATOM 2563 C C . GLN A 1 318 ? 8.264 -16.941 -23.635 1.00 85.44 318 GLN A C 1
ATOM 2565 O O . GLN A 1 318 ? 7.042 -16.978 -23.761 1.00 85.44 318 GLN A O 1
ATOM 2570 N N . ARG A 1 319 ? 8.840 -16.590 -22.474 1.00 82.50 319 ARG A N 1
ATOM 2571 C CA . ARG A 1 319 ? 8.073 -16.224 -21.265 1.00 82.50 319 ARG A CA 1
ATOM 2572 C C . ARG A 1 319 ? 7.262 -14.936 -21.456 1.00 82.50 319 ARG A C 1
ATOM 2574 O O . ARG A 1 319 ? 6.139 -14.861 -20.969 1.00 82.50 319 ARG A O 1
ATOM 2581 N N . SER A 1 320 ? 7.798 -13.950 -22.174 1.00 84.94 320 SER A N 1
ATOM 2582 C CA . SER A 1 320 ? 7.110 -12.689 -22.482 1.00 84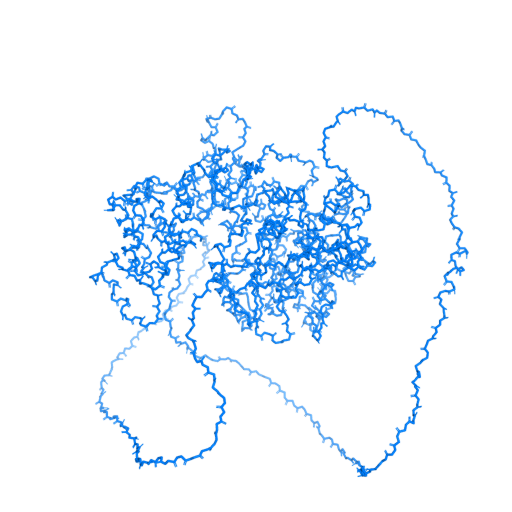.94 320 SER A CA 1
ATOM 2583 C C . SER A 1 320 ? 5.959 -12.900 -23.475 1.00 84.94 320 SER A C 1
ATOM 2585 O O . SER A 1 320 ? 4.838 -12.462 -23.223 1.00 84.94 320 SER A O 1
ATOM 2587 N N . ILE A 1 321 ? 6.179 -13.691 -24.531 1.00 86.38 321 ILE A N 1
ATOM 2588 C CA . ILE A 1 321 ? 5.119 -14.077 -25.471 1.00 86.38 321 ILE A CA 1
ATOM 2589 C C . ILE A 1 321 ? 4.035 -14.887 -24.748 1.00 86.38 321 ILE A C 1
ATOM 2591 O O . ILE A 1 321 ? 2.868 -14.546 -24.863 1.00 86.38 321 ILE A O 1
ATOM 2595 N N . GLN A 1 322 ? 4.390 -15.874 -23.917 1.00 85.50 322 GLN A N 1
ATOM 2596 C CA . GLN A 1 322 ? 3.426 -16.619 -23.086 1.00 85.50 322 GLN A CA 1
ATOM 2597 C C . GLN A 1 322 ? 2.680 -15.728 -22.077 1.00 85.50 322 GLN A C 1
ATOM 2599 O O . GLN A 1 322 ? 1.541 -16.021 -21.720 1.00 85.50 322 GLN A O 1
ATOM 2604 N N . HIS A 1 323 ? 3.275 -14.620 -21.625 1.00 83.75 323 HIS A N 1
ATOM 2605 C CA . HIS A 1 323 ? 2.556 -13.653 -20.804 1.00 83.75 323 HIS A CA 1
ATOM 2606 C C . HIS A 1 323 ? 1.437 -12.965 -21.604 1.00 83.75 323 HIS A C 1
ATOM 2608 O O . HIS A 1 323 ? 0.318 -12.888 -21.104 1.00 83.75 323 HIS A O 1
ATOM 2614 N N . TYR A 1 324 ? 1.698 -12.524 -22.837 1.00 84.06 324 TYR A N 1
ATOM 2615 C CA . TYR A 1 324 ? 0.706 -11.818 -23.661 1.00 84.06 324 TYR A CA 1
ATOM 2616 C C . TYR A 1 324 ? -0.161 -12.721 -24.562 1.00 84.06 324 TYR A C 1
ATOM 2618 O O . TYR A 1 324 ? -1.162 -12.255 -25.104 1.00 84.06 324 TYR A O 1
ATOM 2626 N N . SER A 1 325 ? 0.172 -14.005 -24.710 1.00 82.06 325 SER A N 1
ATOM 2627 C CA . SER A 1 325 ? -0.677 -14.998 -25.374 1.00 82.06 325 SER A CA 1
ATOM 2628 C C . SER A 1 325 ? -1.931 -15.278 -24.551 1.00 82.06 325 SER A C 1
ATOM 2630 O O . SER A 1 325 ? -1.872 -15.548 -23.352 1.00 82.06 325 SER A O 1
ATOM 2632 N N . ASN A 1 326 ? -3.082 -15.254 -25.219 1.00 59.66 326 ASN A N 1
ATOM 2633 C CA . ASN A 1 326 ? -4.405 -15.363 -24.602 1.00 59.66 326 ASN A CA 1
ATOM 2634 C C . ASN A 1 326 ? -4.869 -16.832 -24.438 1.00 59.66 326 ASN A C 1
ATOM 2636 O O . ASN A 1 326 ? -6.069 -17.108 -24.451 1.00 59.66 326 ASN A O 1
ATOM 2640 N N . ASP A 1 327 ? -3.924 -17.776 -24.345 1.00 48.44 327 ASP A N 1
ATOM 2641 C CA . ASP A 1 327 ? -4.201 -19.215 -24.266 1.00 48.44 327 ASP A CA 1
ATOM 2642 C C . ASP A 1 327 ? -4.855 -19.564 -22.924 1.00 48.44 327 ASP A C 1
ATOM 2644 O O . ASP A 1 327 ? -4.243 -19.502 -21.857 1.00 48.44 327 ASP A O 1
ATOM 2648 N N . SER A 1 328 ? -6.117 -19.986 -22.974 1.00 40.66 328 SER A N 1
ATOM 2649 C CA . SER A 1 328 ? -6.929 -20.354 -21.808 1.00 40.66 328 SER A CA 1
ATOM 2650 C C . SER A 1 328 ? -6.585 -21.735 -21.222 1.00 40.66 328 SER A C 1
ATOM 2652 O O . SER A 1 328 ? -7.451 -22.406 -20.663 1.00 40.66 328 SER A O 1
ATOM 2654 N N . SER A 1 329 ? -5.326 -22.165 -21.353 1.00 34.62 329 SER A N 1
ATOM 2655 C CA . SER A 1 329 ? -4.817 -23.494 -20.981 1.00 34.62 329 SER A CA 1
ATOM 2656 C C . SER A 1 329 ? -3.742 -23.488 -19.883 1.00 34.62 329 SER A C 1
ATOM 2658 O O . SER A 1 329 ? -3.185 -24.542 -19.577 1.00 34.62 329 SER A O 1
ATOM 2660 N N . ASP A 1 330 ? -3.484 -22.346 -19.238 1.00 37.31 330 ASP A N 1
ATOM 2661 C CA . ASP A 1 330 ? -2.592 -22.204 -18.067 1.00 37.31 330 ASP A CA 1
ATOM 2662 C C . ASP A 1 330 ? -3.164 -22.849 -16.766 1.00 37.31 330 ASP A C 1
ATOM 2664 O O . ASP A 1 330 ? -2.958 -22.357 -15.659 1.00 37.31 330 ASP A O 1
ATOM 2668 N N . GLU A 1 331 ? -3.855 -23.993 -16.871 1.00 32.91 331 GLU A N 1
ATOM 2669 C CA . GLU A 1 331 ? -4.078 -24.924 -15.745 1.00 32.91 331 GLU A CA 1
ATOM 2670 C C . GLU A 1 331 ? -2.957 -25.984 -15.629 1.00 32.91 331 GLU A C 1
ATOM 2672 O O . GLU A 1 331 ? -2.953 -26.772 -14.684 1.00 32.91 331 GLU A O 1
ATOM 2677 N N . VAL A 1 332 ? -1.994 -26.031 -16.567 1.00 34.25 332 VAL A N 1
ATOM 2678 C CA . VAL A 1 332 ? -0.947 -27.073 -16.602 1.00 34.25 332 VAL A CA 1
ATOM 2679 C C . VAL A 1 332 ? 0.453 -26.510 -16.879 1.00 34.25 332 VAL A C 1
ATOM 2681 O O . VAL A 1 332 ? 0.886 -26.462 -18.029 1.00 34.25 332 VAL A O 1
ATOM 2684 N N . LYS A 1 333 ? 1.220 -26.214 -15.816 1.00 31.80 333 LYS A N 1
ATOM 2685 C CA . LYS A 1 333 ? 2.699 -26.221 -15.855 1.00 31.80 333 LYS A CA 1
ATOM 2686 C C . LYS A 1 333 ? 3.335 -26.772 -14.576 1.00 31.80 333 LYS A C 1
ATOM 2688 O O . LYS A 1 333 ? 3.190 -26.214 -13.498 1.00 31.80 333 LYS A O 1
ATOM 2693 N N . GLU A 1 334 ? 4.093 -27.852 -14.756 1.00 32.28 334 GLU A N 1
ATOM 2694 C CA . GLU A 1 334 ? 5.324 -28.210 -14.027 1.00 32.28 334 GLU A CA 1
ATOM 2695 C C . GLU A 1 334 ? 5.372 -28.099 -12.488 1.00 32.28 334 GLU A C 1
ATOM 2697 O O . GLU A 1 334 ? 6.440 -27.899 -11.920 1.00 32.28 334 GLU A O 1
ATOM 2702 N N . ASN A 1 335 ? 4.264 -28.355 -11.788 1.00 28.98 335 ASN A N 1
ATOM 2703 C CA . ASN A 1 335 ? 4.261 -29.163 -10.559 1.00 28.98 335 ASN A CA 1
ATOM 2704 C C . ASN A 1 335 ? 2.871 -29.786 -10.342 1.00 28.98 335 ASN A C 1
ATOM 2706 O O . ASN A 1 335 ? 1.858 -29.230 -10.751 1.00 28.98 335 ASN A O 1
ATOM 2710 N N . GLY A 1 336 ? 2.826 -30.981 -9.747 1.00 27.00 336 GLY A N 1
ATOM 2711 C CA . GLY A 1 336 ? 1.663 -31.882 -9.774 1.00 27.00 336 GLY A CA 1
ATOM 2712 C C . GLY A 1 336 ? 0.485 -31.543 -8.850 1.00 27.00 336 GLY A C 1
ATOM 2713 O O . GLY A 1 336 ? -0.158 -32.469 -8.362 1.00 27.00 336 GLY A O 1
ATOM 2714 N N . GLU A 1 337 ? 0.197 -30.265 -8.597 1.00 27.53 337 GLU A N 1
ATOM 2715 C CA . GLU A 1 337 ? -0.954 -29.825 -7.797 1.00 27.53 337 GLU A CA 1
ATOM 2716 C C . GLU A 1 337 ? -1.838 -28.869 -8.610 1.00 27.53 337 GLU A C 1
ATOM 2718 O O . GLU A 1 337 ? -1.444 -27.749 -8.926 1.00 27.53 337 GLU A O 1
ATOM 2723 N N . SER A 1 338 ? -3.056 -29.305 -8.944 1.00 23.89 338 SER A N 1
ATOM 2724 C CA . SER A 1 338 ? -4.050 -28.462 -9.613 1.00 23.89 338 SER A CA 1
ATOM 2725 C C . SER A 1 338 ? -4.588 -27.405 -8.639 1.00 23.89 338 SER A C 1
ATOM 2727 O O . SER A 1 338 ? -5.448 -27.715 -7.804 1.00 23.89 338 SER A O 1
ATOM 2729 N N . GLU A 1 339 ? -4.105 -26.164 -8.729 1.00 34.16 339 GLU A N 1
ATOM 2730 C CA . GLU A 1 339 ? -4.670 -25.047 -7.967 1.00 34.16 339 GLU A CA 1
ATOM 2731 C C . GLU A 1 339 ? -6.152 -24.855 -8.330 1.00 34.16 339 GLU A C 1
ATOM 2733 O O . GLU A 1 339 ? -6.494 -24.443 -9.436 1.00 34.16 339 GLU A O 1
ATOM 2738 N N . SER A 1 340 ? -7.054 -25.116 -7.378 1.00 38.53 340 SER A N 1
ATOM 2739 C CA . SER A 1 340 ? -8.470 -24.771 -7.534 1.00 38.53 340 SER A CA 1
ATOM 2740 C C . SER A 1 340 ? -8.595 -23.271 -7.841 1.00 38.53 340 SER A C 1
ATOM 2742 O O . SER A 1 340 ? -8.008 -22.483 -7.088 1.00 38.53 340 SER A O 1
ATOM 2744 N N . PRO A 1 341 ? -9.359 -22.856 -8.870 1.00 47.41 341 PRO A N 1
ATOM 2745 C CA . PRO A 1 341 ? -9.345 -21.484 -9.367 1.00 47.41 341 PRO A CA 1
ATOM 2746 C C . PRO A 1 341 ? -9.631 -20.468 -8.258 1.00 47.41 341 PRO A C 1
ATOM 2748 O O . PRO A 1 341 ? -10.556 -20.648 -7.459 1.00 47.41 341 PRO A O 1
ATOM 2751 N N . SER A 1 342 ? -8.834 -19.395 -8.228 1.00 55.00 342 SER A N 1
ATOM 2752 C CA . SER A 1 342 ? -8.887 -18.347 -7.205 1.00 55.00 342 SER A CA 1
ATOM 2753 C C . SER A 1 342 ? -10.285 -17.727 -7.125 1.00 55.00 342 SER A C 1
ATOM 2755 O O . SER A 1 342 ? -10.746 -17.012 -8.020 1.00 55.00 342 SER A O 1
ATOM 2757 N N . ASN A 1 343 ? -10.986 -18.050 -6.037 1.00 71.62 343 ASN A N 1
ATOM 2758 C CA . ASN A 1 343 ? -12.349 -17.605 -5.765 1.00 71.62 343 ASN A CA 1
ATOM 2759 C C . ASN A 1 343 ? -12.309 -16.286 -4.988 1.00 71.62 343 ASN A C 1
ATOM 2761 O O . ASN A 1 343 ? -12.620 -16.233 -3.794 1.00 71.62 343 ASN A O 1
ATOM 2765 N N . TYR A 1 344 ? -11.904 -15.224 -5.686 1.00 84.50 344 TYR A N 1
ATOM 2766 C CA . TYR A 1 344 ? -11.971 -13.857 -5.175 1.00 84.50 344 TYR A CA 1
ATOM 2767 C C . TYR A 1 344 ? -13.389 -13.508 -4.700 1.00 84.50 344 TYR A C 1
ATOM 2769 O O . TYR A 1 344 ? -14.373 -13.939 -5.313 1.00 84.50 344 TYR A O 1
ATOM 2777 N N . PRO A 1 345 ? -13.532 -12.724 -3.616 1.00 84.62 345 PRO A N 1
ATOM 2778 C CA . PRO A 1 345 ? -14.844 -12.338 -3.128 1.00 84.62 345 PRO A CA 1
ATOM 2779 C C . PRO A 1 345 ? -15.613 -11.526 -4.178 1.00 84.62 345 PRO A C 1
ATOM 2781 O O . PRO A 1 345 ? -15.063 -10.716 -4.923 1.00 84.62 345 PRO A O 1
ATOM 2784 N N . THR A 1 346 ? -16.925 -11.724 -4.200 1.00 83.75 346 THR A N 1
ATOM 2785 C CA . THR A 1 346 ? -17.891 -10.935 -4.975 1.00 83.75 346 THR A CA 1
ATOM 2786 C C . THR A 1 346 ? -18.832 -10.178 -4.043 1.00 83.75 346 THR A C 1
ATOM 2788 O O . THR A 1 346 ? -19.056 -10.591 -2.899 1.00 83.75 346 THR A O 1
ATOM 2791 N N . VAL A 1 347 ? -19.449 -9.114 -4.564 1.00 78.75 347 VAL A N 1
ATOM 2792 C CA . VAL A 1 347 ? -20.449 -8.280 -3.868 1.00 78.75 347 VAL A CA 1
ATOM 2793 C C . VAL A 1 347 ? -21.609 -9.111 -3.286 1.00 78.75 347 VAL A C 1
ATOM 2795 O O . VAL A 1 347 ? -22.154 -8.760 -2.245 1.00 78.75 347 VAL A O 1
ATOM 2798 N N . SER A 1 348 ? -21.948 -10.246 -3.908 1.00 67.69 348 SER A N 1
ATOM 2799 C CA . SER A 1 348 ? -22.997 -11.169 -3.442 1.00 67.69 348 SER A CA 1
ATOM 2800 C C . SER A 1 348 ? -22.534 -12.164 -2.369 1.00 67.69 348 SER A C 1
ATOM 2802 O O . SER A 1 348 ? -23.361 -12.702 -1.638 1.00 67.69 348 SER A O 1
ATOM 2804 N N . THR A 1 349 ? -21.230 -12.455 -2.291 1.00 58.41 349 THR A N 1
ATOM 2805 C CA . THR A 1 349 ? -20.657 -13.445 -1.351 1.00 58.41 349 THR A CA 1
ATOM 2806 C C . THR A 1 349 ? -20.149 -12.840 -0.048 1.00 58.41 349 THR A C 1
ATOM 2808 O O . THR A 1 349 ? -20.037 -13.554 0.947 1.00 58.41 349 THR A O 1
ATOM 2811 N N . VAL A 1 350 ? -19.841 -11.540 -0.031 1.00 56.03 350 VAL A N 1
ATOM 2812 C CA . VAL A 1 350 ? -19.573 -10.821 1.218 1.00 56.03 350 VAL A CA 1
ATOM 2813 C C . VAL A 1 350 ? -20.915 -10.633 1.932 1.00 56.03 350 VAL A C 1
ATOM 2815 O O . VAL A 1 350 ? -21.815 -10.016 1.358 1.00 56.03 350 VAL A O 1
ATOM 2818 N N . PRO A 1 351 ? -21.103 -11.145 3.164 1.00 41.47 351 PRO A N 1
ATOM 2819 C CA . PRO A 1 351 ? -22.323 -10.867 3.903 1.00 41.47 351 PRO A CA 1
ATOM 2820 C C . PRO A 1 351 ? -22.425 -9.360 4.138 1.00 41.47 351 PRO A C 1
ATOM 2822 O O . PRO A 1 351 ? -21.456 -8.744 4.584 1.00 41.47 351 PRO A O 1
ATOM 2825 N N . LYS A 1 352 ? -23.606 -8.774 3.910 1.00 43.38 352 LYS A N 1
ATOM 2826 C CA . LYS A 1 352 ? -23.941 -7.444 4.440 1.00 43.38 352 LYS A CA 1
ATOM 2827 C C . LYS A 1 352 ? -24.082 -7.575 5.958 1.00 43.38 352 LYS A C 1
ATOM 2829 O O . LYS A 1 352 ? -25.180 -7.750 6.470 1.00 43.38 352 LYS A O 1
ATOM 2834 N N . THR A 1 353 ? -22.949 -7.633 6.653 1.00 36.34 353 THR A N 1
ATOM 2835 C CA . THR A 1 353 ? -22.887 -7.840 8.099 1.00 36.34 353 THR A CA 1
ATOM 2836 C C . THR A 1 353 ? -23.488 -6.651 8.827 1.00 36.34 353 THR A C 1
ATOM 2838 O O . THR A 1 353 ? -23.139 -5.517 8.505 1.00 36.34 353 THR A O 1
ATOM 2841 N N . ASP A 1 354 ? -24.262 -6.913 9.881 1.00 29.73 354 ASP A N 1
ATOM 2842 C CA . ASP A 1 354 ? -24.695 -5.920 10.873 1.00 29.73 354 ASP A CA 1
ATOM 2843 C C . ASP A 1 354 ? -23.519 -5.434 11.753 1.00 29.73 354 ASP A C 1
ATOM 2845 O O . ASP A 1 354 ? -23.556 -5.461 12.984 1.00 29.73 354 ASP A O 1
ATOM 2849 N N . VAL A 1 355 ? -22.427 -4.998 11.120 1.00 33.88 355 VAL A N 1
ATOM 2850 C CA . VAL A 1 355 ? -21.374 -4.228 11.778 1.00 33.88 355 VAL A CA 1
ATOM 2851 C C . VAL A 1 355 ? -21.944 -2.846 12.060 1.00 33.88 355 VAL A C 1
ATOM 2853 O O . VAL A 1 355 ? -22.468 -2.184 11.166 1.00 33.88 355 VAL A O 1
ATOM 2856 N N . LEU A 1 356 ? -21.827 -2.420 13.319 1.00 35.88 356 LEU A N 1
ATOM 2857 C CA . LEU A 1 356 ? -22.228 -1.098 13.796 1.00 35.88 356 LEU A CA 1
ATOM 2858 C C . LEU A 1 356 ? -21.835 0.005 12.803 1.00 35.88 356 LEU A C 1
ATOM 2860 O O . LEU A 1 356 ? -20.644 0.239 12.609 1.00 35.88 356 LEU A O 1
ATOM 2864 N N . SER A 1 357 ? -22.862 0.649 12.237 1.00 29.42 357 SER A N 1
ATOM 2865 C CA . SER A 1 357 ? -22.879 1.924 11.501 1.00 29.42 357 SER A CA 1
ATOM 2866 C C . SER A 1 357 ? -21.516 2.506 11.102 1.00 29.42 357 SER A C 1
ATOM 2868 O O . SER A 1 357 ? -20.747 2.937 11.969 1.00 29.42 357 SER A O 1
ATOM 2870 N N . SER A 1 358 ? -21.292 2.639 9.788 1.00 35.59 358 SER A N 1
ATOM 287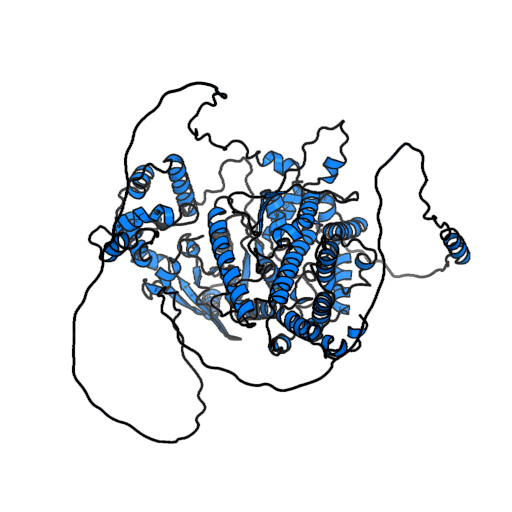1 C CA . SER A 1 358 ? -20.174 3.374 9.174 1.00 35.59 358 SER A CA 1
ATOM 2872 C C . SER A 1 358 ? -19.875 4.688 9.922 1.00 35.59 358 SER A C 1
ATOM 2874 O O . SER A 1 358 ? -20.822 5.329 10.383 1.00 35.59 358 SER A O 1
ATOM 2876 N N . PRO A 1 359 ? -18.602 5.120 10.039 1.00 35.72 359 PRO A N 1
ATOM 2877 C CA . PRO A 1 359 ? -18.183 6.154 10.990 1.00 35.72 359 PRO A CA 1
ATOM 2878 C C . PRO A 1 359 ? -18.931 7.482 10.803 1.00 35.72 359 PRO A C 1
ATOM 2880 O O . PRO A 1 359 ? -18.584 8.309 9.963 1.00 35.72 359 PRO A O 1
ATOM 2883 N N . SER A 1 360 ? -19.965 7.685 11.620 1.00 32.47 360 SER A N 1
ATOM 2884 C CA . SER A 1 360 ? -20.724 8.927 11.722 1.00 32.47 360 SER A CA 1
ATOM 2885 C C . SER A 1 360 ? -19.970 9.908 12.617 1.00 32.47 360 SER A C 1
ATOM 2887 O O . SER A 1 360 ? -19.703 9.569 13.770 1.00 32.47 360 SER A O 1
ATOM 2889 N N . ASN A 1 361 ? -19.654 11.093 12.088 1.00 37.69 361 ASN A N 1
ATOM 2890 C CA . ASN A 1 361 ? -18.864 12.190 12.675 1.00 37.69 361 ASN A CA 1
ATOM 2891 C C . ASN A 1 361 ? -19.017 12.355 14.211 1.00 37.69 361 ASN A C 1
ATOM 2893 O O . ASN A 1 361 ? -19.837 13.152 14.668 1.00 37.69 361 ASN A O 1
ATOM 2897 N N . GLY A 1 362 ? -18.248 11.598 15.008 1.00 44.81 362 GLY A N 1
ATOM 2898 C CA . GLY A 1 362 ? -18.408 11.543 16.471 1.00 44.81 362 GLY A CA 1
ATOM 2899 C C . GLY A 1 362 ? -18.061 10.191 17.117 1.00 44.81 362 GLY A C 1
ATOM 2900 O O . GLY A 1 362 ? -18.839 9.646 17.906 1.00 44.81 362 GLY A O 1
ATOM 2901 N N . THR A 1 363 ? -16.898 9.613 16.806 1.00 50.91 363 THR A N 1
ATOM 2902 C CA . THR A 1 363 ? -16.432 8.344 17.402 1.00 50.91 363 THR A CA 1
ATOM 2903 C C . THR A 1 363 ? -15.826 8.540 18.796 1.00 50.91 363 THR A C 1
ATOM 2905 O O . THR A 1 363 ? -14.611 8.618 18.952 1.00 50.91 363 THR A O 1
ATOM 2908 N N . SER A 1 364 ? -16.671 8.589 19.831 1.00 55.94 364 SER A N 1
ATOM 2909 C CA . SER A 1 364 ? -16.209 8.631 21.232 1.00 55.94 364 SER A CA 1
ATOM 2910 C C . SER A 1 364 ? -15.472 7.350 21.669 1.00 55.94 364 SER A C 1
ATOM 2912 O O . SER A 1 364 ? -15.755 6.261 21.167 1.00 55.94 364 SER A O 1
ATOM 2914 N N . GLU A 1 365 ? -14.589 7.446 22.674 1.00 58.81 365 GLU A N 1
ATOM 2915 C CA . GLU A 1 365 ? -13.809 6.299 23.193 1.00 58.81 365 GLU A CA 1
ATOM 2916 C C . GLU A 1 365 ? -14.700 5.138 23.685 1.00 58.81 365 GLU A C 1
ATOM 2918 O O . GLU A 1 365 ? -14.355 3.969 23.519 1.00 58.81 365 GLU A O 1
ATOM 2923 N N . SER A 1 366 ? -15.910 5.439 24.179 1.00 57.88 366 SER A N 1
ATOM 2924 C CA . SER A 1 366 ? -16.917 4.427 24.537 1.00 57.88 366 SER A CA 1
ATOM 2925 C C . SER A 1 366 ? -17.292 3.520 23.355 1.00 57.88 366 SER A C 1
ATOM 2927 O O . SER A 1 366 ? -17.577 2.339 23.549 1.00 57.88 366 SER A O 1
ATOM 2929 N N . ASN A 1 367 ? -17.276 4.039 22.124 1.00 63.31 367 ASN A N 1
ATOM 2930 C CA . ASN A 1 367 ? -17.588 3.258 20.929 1.00 63.31 367 ASN A CA 1
ATOM 2931 C C . ASN A 1 367 ? -16.416 2.357 20.515 1.00 63.31 367 ASN A C 1
ATOM 2933 O O . ASN A 1 367 ? -16.664 1.220 20.114 1.00 63.31 367 ASN A O 1
ATOM 2937 N N . TYR A 1 368 ? -15.162 2.795 20.683 1.00 63.00 368 TYR A N 1
ATOM 2938 C CA . TYR A 1 368 ? -13.999 1.910 20.530 1.00 63.00 368 TYR A CA 1
ATOM 2939 C C . TYR A 1 368 ? -14.038 0.777 21.563 1.00 63.00 368 TYR A C 1
ATOM 2941 O O . TYR A 1 368 ? -13.990 -0.392 21.181 1.00 63.00 368 TYR A O 1
ATOM 2949 N N . GLN A 1 369 ? -14.275 1.096 22.841 1.00 58.06 369 GLN A N 1
ATOM 2950 C CA . GLN A 1 369 ? -14.317 0.099 23.914 1.00 58.06 369 GLN A CA 1
ATOM 2951 C C . GLN A 1 369 ? -15.436 -0.941 23.741 1.00 58.06 369 GLN A C 1
ATOM 2953 O O . GLN A 1 369 ? -15.193 -2.134 23.937 1.00 58.06 369 GLN A O 1
ATOM 2958 N N . LYS A 1 370 ? -16.631 -0.530 23.286 1.00 65.56 370 LYS A N 1
ATOM 2959 C CA . LYS A 1 370 ? -17.711 -1.460 22.898 1.00 65.56 370 LYS A CA 1
ATOM 2960 C C . LYS A 1 370 ? -17.308 -2.349 21.721 1.00 65.56 370 LYS A C 1
ATOM 2962 O O . LYS A 1 370 ? -17.543 -3.553 21.770 1.00 65.56 370 LYS A O 1
ATOM 2967 N N . ARG A 1 371 ? -16.696 -1.784 20.671 1.00 63.84 371 ARG A N 1
ATOM 2968 C CA . ARG A 1 371 ? -16.269 -2.535 19.473 1.00 63.84 371 ARG A CA 1
ATOM 2969 C C . ARG A 1 371 ? -15.171 -3.548 19.805 1.00 63.84 371 ARG A C 1
ATOM 2971 O O . ARG A 1 371 ? -15.245 -4.673 19.325 1.00 63.84 371 ARG A O 1
ATOM 2978 N N . TRP A 1 372 ? -14.234 -3.212 20.693 1.00 61.38 372 TRP A N 1
ATOM 2979 C CA . TRP A 1 372 ? -13.234 -4.148 21.220 1.00 61.38 372 TRP A CA 1
ATOM 2980 C C . TRP A 1 372 ? -13.861 -5.276 22.048 1.00 61.38 372 TRP A C 1
ATOM 2982 O O . TRP A 1 372 ? -13.559 -6.442 21.812 1.00 61.38 372 TRP A O 1
ATOM 2992 N N . GLN A 1 373 ? -14.764 -4.961 22.984 1.0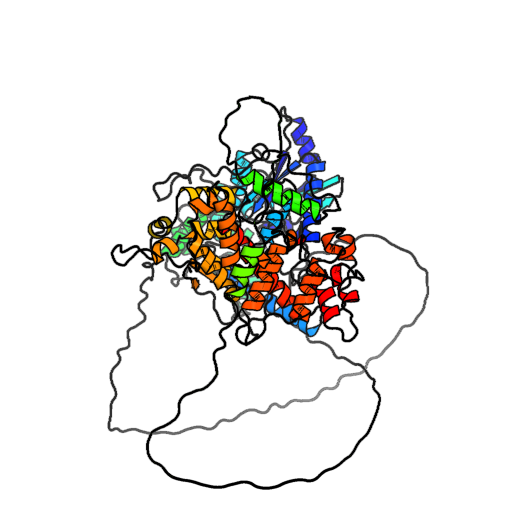0 64.50 373 GLN A N 1
ATOM 2993 C CA . GLN A 1 373 ? -15.464 -5.973 23.790 1.00 64.50 373 GLN A CA 1
ATOM 2994 C C . GLN A 1 373 ? -16.293 -6.926 22.913 1.00 64.50 373 GLN A C 1
ATOM 2996 O O . GLN A 1 373 ? -16.216 -8.142 23.076 1.00 64.50 373 GLN A O 1
ATOM 3001 N N . HIS A 1 374 ? -17.015 -6.386 21.930 1.00 61.31 374 HIS A N 1
ATOM 3002 C CA . HIS A 1 374 ? -17.737 -7.158 20.919 1.00 61.31 374 HIS A CA 1
ATOM 3003 C C . HIS A 1 374 ? -16.782 -8.028 20.084 1.00 61.31 374 HIS A C 1
ATOM 3005 O O . HIS A 1 374 ? -17.026 -9.213 19.889 1.00 61.31 374 HIS A O 1
ATOM 3011 N N . TRP A 1 375 ? -15.651 -7.486 19.627 1.00 59.38 375 TRP A N 1
ATOM 3012 C CA . TRP A 1 375 ? -14.648 -8.244 18.874 1.00 59.38 375 TRP A CA 1
ATOM 3013 C C . TRP A 1 375 ? -14.057 -9.409 19.690 1.00 59.38 375 TRP A C 1
ATOM 3015 O O . TRP A 1 375 ? -13.971 -10.529 19.184 1.00 59.38 375 TRP A O 1
ATOM 3025 N N . GLN A 1 376 ? -13.753 -9.187 20.975 1.00 61.16 376 GLN A N 1
ATOM 3026 C CA . GLN A 1 376 ? -13.311 -10.237 21.902 1.00 61.16 376 GLN A CA 1
ATOM 3027 C C . GLN A 1 376 ? -14.368 -11.338 22.097 1.00 61.16 376 GLN A C 1
ATOM 3029 O O . GLN A 1 376 ? -14.005 -12.496 22.288 1.00 61.16 376 GLN A O 1
ATOM 3034 N N . GLN A 1 377 ? -15.660 -10.999 22.034 1.00 55.44 377 GLN A N 1
ATOM 3035 C CA . GLN A 1 377 ? -16.776 -11.952 22.128 1.00 55.44 377 GLN A CA 1
ATOM 3036 C C . GLN A 1 377 ? -17.046 -12.691 20.806 1.00 55.44 377 GLN A C 1
ATOM 3038 O O . GLN A 1 377 ? -17.462 -13.847 20.824 1.00 55.44 377 GLN A O 1
ATOM 3043 N N . HIS A 1 378 ? -16.782 -12.068 19.655 1.00 51.84 378 HIS A N 1
ATOM 3044 C CA . HIS A 1 378 ? -17.106 -12.636 18.341 1.00 51.84 378 HIS A CA 1
ATOM 3045 C C . HIS A 1 378 ? -15.985 -13.475 17.701 1.00 51.84 378 HIS A C 1
ATOM 3047 O O . HIS A 1 378 ? -16.272 -14.247 16.788 1.00 51.84 378 HIS A O 1
ATOM 3053 N N . GLN A 1 379 ? -14.743 -13.438 18.205 1.00 46.84 379 GLN A N 1
ATOM 3054 C CA . GLN A 1 379 ? -13.701 -14.401 17.790 1.00 46.84 379 GLN A CA 1
ATOM 3055 C C . GLN A 1 379 ? -14.012 -15.868 18.166 1.00 46.84 379 GLN A C 1
ATOM 3057 O O . GLN A 1 379 ? -13.364 -16.777 17.651 1.00 46.84 379 GLN A O 1
ATOM 3062 N N . PHE A 1 380 ? -15.012 -16.127 19.015 1.00 44.94 380 PHE A N 1
ATOM 3063 C CA . PHE A 1 380 ? -15.389 -17.482 19.439 1.00 44.94 380 PHE A CA 1
ATOM 3064 C C . PHE A 1 380 ? -16.133 -18.315 18.376 1.00 44.94 380 PHE A C 1
ATOM 3066 O O . PHE A 1 380 ? -16.370 -19.499 18.611 1.00 44.94 380 PHE A O 1
ATOM 3073 N N . VAL A 1 381 ? -16.490 -17.750 17.211 1.00 33.00 381 VAL A N 1
ATOM 3074 C CA . VAL A 1 381 ? -17.217 -18.475 16.152 1.00 33.00 381 VAL A CA 1
ATOM 3075 C C . VAL A 1 381 ? -16.546 -18.316 14.784 1.00 33.00 381 VAL A C 1
ATOM 3077 O O . VAL A 1 381 ? -16.796 -17.359 14.054 1.00 33.00 381 VAL A O 1
ATOM 3080 N N . SER A 1 382 ? -15.765 -19.324 14.386 1.00 31.95 382 SER A N 1
ATOM 3081 C CA . SER A 1 382 ? -15.654 -19.692 12.967 1.00 31.95 382 SER A CA 1
ATOM 3082 C C . SER A 1 382 ? -16.790 -20.666 12.664 1.00 31.95 382 SER A C 1
ATOM 3084 O O . SER A 1 382 ? -16.861 -21.730 13.272 1.00 31.95 382 SER A O 1
ATOM 3086 N N . GLY A 1 383 ? -17.731 -20.263 11.811 1.00 28.70 383 GLY A N 1
ATOM 3087 C CA . GLY A 1 383 ? -19.011 -20.958 11.679 1.00 28.70 383 GLY A CA 1
ATOM 3088 C C . GLY A 1 383 ? -18.990 -22.162 10.738 1.00 28.70 383 GLY A C 1
ATOM 3089 O O . GLY A 1 383 ? -18.689 -22.016 9.556 1.00 28.70 383 GLY A O 1
ATOM 3090 N N . GLU A 1 384 ? -19.465 -23.301 11.239 1.00 26.61 384 GLU A N 1
ATOM 3091 C CA . GLU A 1 384 ? -20.277 -24.232 10.450 1.00 26.61 384 GLU A CA 1
ATOM 3092 C C . GLU A 1 384 ? -21.743 -24.153 10.911 1.00 26.61 384 GLU A C 1
ATOM 3094 O O . GLU A 1 384 ? -22.059 -23.599 11.968 1.00 26.61 384 GLU A O 1
ATOM 3099 N N . LEU A 1 385 ? -22.666 -24.648 10.085 1.00 31.64 385 LEU A N 1
ATOM 3100 C CA . LEU A 1 385 ? -24.104 -24.568 10.343 1.00 31.64 385 LEU A CA 1
ATOM 3101 C C . LEU A 1 385 ? -24.501 -25.418 11.556 1.00 31.64 385 LEU A C 1
ATOM 3103 O O . LEU A 1 385 ? -24.315 -26.625 11.511 1.00 31.64 385 LEU A O 1
ATOM 3107 N N . PHE A 1 386 ? -25.253 -24.846 12.502 1.00 25.98 386 PHE A N 1
ATOM 3108 C CA . PHE A 1 386 ? -26.452 -25.519 13.021 1.00 25.98 386 PHE A CA 1
ATOM 3109 C C . PHE A 1 386 ? -27.523 -24.527 13.495 1.00 25.98 386 PHE A C 1
ATOM 3111 O O . PHE A 1 386 ? -27.289 -23.672 14.346 1.00 25.98 386 PHE A O 1
ATOM 3118 N N . LYS A 1 387 ? -28.742 -24.676 12.959 1.00 27.77 387 LYS A N 1
ATOM 3119 C CA . LYS A 1 387 ? -29.961 -24.076 13.516 1.00 27.77 387 LYS A CA 1
ATOM 3120 C C . LYS A 1 387 ? -30.609 -25.077 14.472 1.00 27.77 387 LYS A C 1
ATOM 3122 O O . LYS A 1 387 ? -31.205 -26.040 14.000 1.00 27.77 387 LYS A O 1
ATOM 3127 N N . THR A 1 388 ? -30.630 -24.793 15.770 1.00 24.66 388 THR A N 1
ATOM 3128 C CA . THR A 1 388 ? -31.615 -25.383 16.696 1.00 24.66 388 THR A CA 1
ATOM 3129 C C . THR A 1 388 ? -32.033 -24.368 17.748 1.00 24.66 388 THR A C 1
ATOM 3131 O O . THR A 1 388 ? -31.199 -23.688 18.334 1.00 24.66 388 THR A O 1
ATOM 3134 N N . SER A 1 389 ? -33.341 -24.272 17.976 1.00 24.95 389 SER A N 1
ATOM 3135 C CA . SER A 1 389 ? -33.943 -23.415 18.998 1.00 24.95 389 SER A CA 1
ATOM 3136 C C . SER A 1 389 ? -34.124 -24.183 20.303 1.00 24.95 389 SER A C 1
ATOM 3138 O O . SER A 1 389 ? -34.714 -25.263 20.294 1.00 24.95 389 SER A O 1
ATOM 3140 N N . SER A 1 390 ? -33.728 -23.588 21.427 1.00 25.84 390 SER A N 1
ATOM 3141 C CA . SER A 1 390 ? -34.323 -23.883 22.732 1.00 25.84 390 SER A CA 1
ATOM 3142 C C . SER A 1 390 ? -34.250 -22.658 23.652 1.00 25.84 390 SER A C 1
ATOM 3144 O O . SER A 1 390 ? -33.205 -22.042 23.840 1.00 25.84 390 SER A O 1
ATOM 3146 N N . LYS A 1 391 ? -35.400 -22.283 24.220 1.00 25.38 391 LYS A N 1
ATOM 3147 C CA . LYS A 1 391 ? -35.497 -21.327 25.336 1.00 25.38 391 LYS A CA 1
ATOM 3148 C C . LYS A 1 391 ? -35.150 -22.054 26.638 1.00 25.38 391 LYS A C 1
ATOM 3150 O O . LYS A 1 391 ? -35.467 -23.236 26.726 1.00 25.38 391 LYS A O 1
ATOM 3155 N N . ILE A 1 392 ? -34.695 -21.332 27.669 1.00 27.03 392 ILE A N 1
ATOM 3156 C CA . ILE A 1 392 ? -35.198 -21.441 29.059 1.00 27.03 392 ILE A CA 1
ATOM 3157 C C . ILE A 1 392 ? -34.695 -20.250 29.910 1.00 27.03 392 ILE A C 1
ATOM 3159 O O . ILE A 1 392 ? -33.929 -19.418 29.434 1.00 27.03 392 ILE A O 1
ATOM 3163 N N . SER A 1 393 ? -35.286 -20.083 31.092 1.00 24.83 393 SER A N 1
ATOM 3164 C CA . SER A 1 393 ? -35.455 -18.846 31.865 1.00 24.83 393 SER A CA 1
ATOM 3165 C C . SER A 1 393 ? -34.266 -18.315 32.680 1.00 24.83 393 SER A C 1
ATOM 3167 O O . SER A 1 393 ? -33.464 -19.074 33.210 1.00 24.83 393 SER A O 1
ATOM 3169 N N . ASN A 1 394 ? -34.316 -16.995 32.902 1.00 25.39 394 ASN A N 1
ATOM 3170 C CA . ASN A 1 394 ? -33.880 -16.214 34.073 1.00 25.39 394 ASN A CA 1
ATOM 3171 C C . ASN A 1 394 ? -33.497 -16.985 35.358 1.00 25.39 394 ASN A C 1
ATOM 3173 O O . ASN A 1 394 ? -34.271 -17.829 35.812 1.00 25.39 394 ASN A O 1
ATOM 3177 N N . GLY A 1 395 ? -32.497 -16.469 36.092 1.00 22.97 395 GLY A N 1
ATOM 3178 C CA . GLY A 1 395 ? -32.610 -16.379 37.558 1.00 22.97 395 GLY A CA 1
ATOM 3179 C C . GLY A 1 395 ? -31.320 -16.347 38.393 1.00 22.97 395 GLY A C 1
ATOM 3180 O O . GLY A 1 395 ? -30.519 -17.267 38.319 1.00 22.97 395 GLY A O 1
ATOM 3181 N N . ILE A 1 396 ? -31.268 -15.369 39.312 1.00 24.86 396 ILE A N 1
ATOM 3182 C CA . ILE A 1 396 ? -30.538 -15.358 40.603 1.00 24.86 396 ILE A CA 1
ATOM 3183 C C . ILE A 1 396 ? -29.032 -15.002 40.607 1.00 24.86 396 ILE A C 1
ATOM 3185 O O . ILE A 1 396 ? -28.181 -15.704 40.076 1.00 24.86 396 ILE A O 1
ATOM 3189 N N . SER A 1 397 ? -28.749 -13.959 41.397 1.00 22.78 397 SER A N 1
ATOM 3190 C CA . SER A 1 397 ? -27.502 -13.621 42.108 1.00 22.78 397 SER A CA 1
ATOM 3191 C C . SER A 1 397 ? -27.915 -12.982 43.457 1.00 22.78 397 SER A C 1
ATOM 3193 O O . SER A 1 397 ? -29.076 -12.569 43.557 1.00 22.78 397 SER A O 1
ATOM 3195 N N . PRO A 1 398 ? -27.031 -12.759 44.454 1.00 35.91 398 PRO A N 1
ATOM 3196 C CA . PRO A 1 398 ? -25.677 -13.285 44.667 1.00 35.91 398 PRO A CA 1
ATOM 3197 C C . PRO A 1 398 ? -25.531 -14.008 46.036 1.00 35.91 398 PRO A C 1
ATOM 3199 O O . PRO A 1 398 ? -26.462 -14.047 46.838 1.00 35.91 398 PRO A O 1
ATOM 3202 N N . SER A 1 399 ? -24.327 -14.486 46.365 1.00 23.31 399 SER A N 1
ATOM 3203 C CA . SER A 1 399 ? -23.893 -14.692 47.758 1.00 23.31 399 SER A CA 1
ATOM 3204 C C . SER A 1 399 ? -22.415 -14.318 47.921 1.00 23.31 399 SER A C 1
ATOM 3206 O O . SER A 1 399 ? -21.621 -14.463 46.993 1.00 23.31 399 SER A O 1
ATOM 3208 N N . SER A 1 400 ? -22.063 -13.750 49.075 1.00 26.16 400 SER A N 1
ATOM 3209 C CA . SER A 1 400 ? -20.789 -13.064 49.322 1.00 26.16 400 SER A CA 1
ATOM 3210 C C . SER A 1 400 ? -19.805 -13.884 50.157 1.00 26.16 400 SER A C 1
ATOM 3212 O O . SER A 1 400 ? -20.186 -14.446 51.183 1.00 26.16 400 SER A O 1
ATOM 3214 N N . SER A 1 401 ? -18.522 -13.820 49.802 1.00 28.06 401 SER A N 1
ATOM 3215 C CA . SER A 1 401 ? -17.401 -14.129 50.698 1.00 28.06 401 SER A CA 1
ATOM 3216 C C . SER A 1 401 ? -16.210 -13.239 50.338 1.00 28.06 401 SER A C 1
ATOM 3218 O O . SER A 1 401 ? -15.632 -13.393 49.260 1.00 28.06 401 SER A O 1
ATOM 3220 N N . GLU A 1 402 ? -15.863 -12.294 51.209 1.00 29.53 402 GLU A N 1
ATOM 3221 C CA . GLU A 1 402 ? -14.679 -11.445 51.039 1.00 29.53 402 GLU A CA 1
ATOM 3222 C C . GLU A 1 402 ? -13.395 -12.242 51.347 1.00 29.53 402 GLU A C 1
ATOM 3224 O O . GLU A 1 402 ? -13.410 -13.090 52.244 1.00 29.53 402 GLU A O 1
ATOM 3229 N N . PRO A 1 403 ? -12.281 -12.011 50.627 1.00 30.59 403 PRO A N 1
ATOM 3230 C CA . PRO A 1 403 ? -10.989 -12.585 50.978 1.00 30.59 403 PRO A CA 1
ATOM 3231 C C . PRO A 1 403 ? -10.333 -11.801 52.125 1.00 30.59 403 PRO A C 1
ATOM 3233 O O . PRO A 1 403 ? -10.293 -10.573 52.114 1.00 30.59 403 PRO A O 1
ATOM 3236 N N . ASP A 1 404 ? -9.788 -12.537 53.090 1.00 34.88 404 ASP A N 1
ATOM 3237 C CA . ASP A 1 404 ? -9.155 -12.013 54.304 1.00 34.88 404 ASP A CA 1
ATOM 3238 C C . ASP A 1 404 ? -7.932 -11.120 53.998 1.00 34.88 404 ASP A C 1
ATOM 3240 O O . ASP A 1 404 ? -6.925 -11.566 53.437 1.00 34.88 404 ASP A O 1
ATOM 3244 N N . VAL A 1 405 ? -8.038 -9.838 54.362 1.00 33.53 405 VAL A N 1
ATOM 3245 C CA . VAL A 1 405 ? -7.055 -8.791 54.043 1.00 33.53 405 VAL A CA 1
ATOM 3246 C C . VAL A 1 405 ? -5.812 -8.878 54.931 1.00 33.53 405 VAL A C 1
ATOM 3248 O O . VAL A 1 405 ? -4.715 -8.566 54.466 1.00 33.53 405 VAL A O 1
ATOM 3251 N N . GLU A 1 406 ? -5.934 -9.331 56.182 1.00 32.22 406 GLU A N 1
ATOM 3252 C CA . GLU A 1 406 ? -4.810 -9.333 57.133 1.00 32.22 406 GLU A CA 1
ATOM 3253 C C . GLU A 1 406 ? -3.716 -10.319 56.700 1.00 32.22 406 GLU A C 1
ATOM 3255 O O . GLU A 1 406 ? -2.519 -10.039 56.814 1.00 32.22 406 GLU A O 1
ATOM 3260 N N . LYS A 1 407 ? -4.121 -11.431 56.075 1.00 34.66 407 LYS A N 1
ATOM 3261 C CA . LYS A 1 407 ? -3.203 -12.413 55.490 1.00 34.66 407 LYS A CA 1
ATOM 3262 C C . LYS A 1 407 ? -2.402 -11.850 54.308 1.00 34.66 407 LYS A C 1
ATOM 3264 O O . LYS A 1 407 ? -1.205 -12.104 54.199 1.00 34.66 407 LYS A O 1
ATOM 3269 N N . LEU A 1 408 ? -3.036 -11.030 53.467 1.00 30.41 408 LEU A N 1
ATOM 3270 C CA . LEU A 1 408 ? -2.383 -10.340 52.346 1.00 30.41 408 LEU A CA 1
ATOM 3271 C C . LEU A 1 408 ? -1.377 -9.275 52.814 1.00 30.41 408 LEU A C 1
ATOM 3273 O O . LEU A 1 408 ? -0.359 -9.071 52.157 1.00 30.41 408 LEU A O 1
ATOM 3277 N N . VAL A 1 409 ? -1.622 -8.623 53.955 1.00 32.62 409 VAL A N 1
ATOM 3278 C CA . VAL A 1 409 ? -0.667 -7.675 54.556 1.00 32.62 409 VAL A CA 1
ATOM 3279 C C . VAL A 1 409 ? 0.572 -8.401 55.096 1.00 32.62 409 VAL A C 1
ATOM 3281 O O . VAL A 1 409 ? 1.690 -7.928 54.885 1.00 32.62 409 VAL A O 1
ATOM 3284 N N . ALA A 1 410 ? 0.397 -9.566 55.729 1.00 32.59 410 ALA A N 1
ATOM 3285 C CA . ALA A 1 410 ? 1.506 -10.371 56.244 1.00 32.59 410 ALA A CA 1
ATOM 3286 C C . ALA A 1 410 ? 2.446 -10.874 55.128 1.00 32.59 410 ALA A C 1
ATOM 3288 O O . ALA A 1 410 ? 3.667 -10.750 55.254 1.00 32.59 410 ALA A O 1
ATOM 3289 N N . ASP A 1 411 ? 1.892 -11.375 54.018 1.00 32.78 411 ASP A N 1
ATOM 3290 C CA . ASP A 1 411 ? 2.681 -11.874 52.880 1.00 32.78 411 ASP A CA 1
ATOM 3291 C C . ASP A 1 411 ? 3.460 -10.747 52.165 1.00 32.78 411 ASP A C 1
ATOM 3293 O O . ASP A 1 411 ? 4.581 -10.957 51.697 1.00 32.78 411 ASP A O 1
ATOM 3297 N N . VAL A 1 412 ? 2.918 -9.521 52.125 1.00 31.34 412 VAL A N 1
ATOM 3298 C CA . VAL A 1 412 ? 3.602 -8.346 51.548 1.00 31.34 412 VAL A CA 1
ATOM 3299 C C . VAL A 1 412 ? 4.789 -7.888 52.406 1.00 31.34 412 VAL A C 1
ATOM 3301 O O . VAL A 1 412 ? 5.820 -7.491 51.860 1.00 31.34 412 VAL A O 1
ATOM 3304 N N . GLN A 1 413 ? 4.695 -7.977 53.737 1.00 29.03 413 GLN A N 1
ATOM 3305 C CA . GLN A 1 413 ? 5.764 -7.527 54.639 1.00 29.03 413 GLN A CA 1
ATOM 3306 C C . GLN A 1 413 ? 7.022 -8.416 54.619 1.00 29.03 413 GLN A C 1
ATOM 3308 O O . GLN A 1 413 ? 8.092 -7.946 55.001 1.00 29.03 413 GLN A O 1
ATOM 3313 N N . GLN A 1 414 ? 6.952 -9.660 54.128 1.00 29.91 414 GLN A N 1
ATOM 3314 C CA . GLN A 1 414 ? 8.132 -10.538 54.033 1.00 29.91 414 GLN A CA 1
ATOM 3315 C C . GLN A 1 414 ? 9.021 -10.289 52.799 1.00 29.91 414 GLN A C 1
ATOM 3317 O O . GLN A 1 414 ? 10.105 -10.866 52.707 1.00 29.91 414 GLN A O 1
ATOM 3322 N N . LEU A 1 415 ? 8.611 -9.431 51.855 1.00 27.27 415 LEU A N 1
ATOM 3323 C CA . LEU A 1 415 ? 9.315 -9.226 50.577 1.00 27.27 415 LEU A CA 1
ATOM 3324 C C . LEU A 1 415 ? 10.095 -7.902 50.465 1.00 27.27 415 LEU A C 1
ATOM 3326 O O . LEU A 1 415 ? 10.560 -7.554 49.380 1.00 27.27 415 LEU A O 1
ATOM 3330 N N . GLN A 1 416 ? 10.297 -7.178 51.571 1.00 26.80 416 GLN A N 1
ATOM 3331 C CA . GLN A 1 416 ? 11.088 -5.940 51.596 1.00 26.80 416 GLN A CA 1
ATOM 3332 C C . GLN A 1 416 ? 12.058 -5.869 52.785 1.00 26.80 416 GLN A C 1
ATOM 3334 O O . GLN A 1 416 ? 11.791 -5.157 53.745 1.00 26.80 416 GLN A O 1
ATOM 3339 N N . LEU A 1 417 ? 13.205 -6.560 52.690 1.00 25.19 417 LEU A N 1
ATOM 3340 C CA . LEU A 1 417 ? 14.514 -6.073 53.178 1.00 25.19 417 LEU A CA 1
ATOM 3341 C C . LEU A 1 417 ? 15.647 -7.076 52.891 1.00 25.19 417 LEU A C 1
ATOM 3343 O O . LEU A 1 417 ? 15.806 -8.081 53.585 1.00 25.19 417 LEU A O 1
ATOM 3347 N N . LYS A 1 418 ? 16.493 -6.756 51.905 1.00 25.92 418 LYS A N 1
ATOM 3348 C CA . LYS A 1 418 ? 17.909 -7.147 51.918 1.00 25.92 418 LYS A CA 1
ATOM 3349 C C . LYS A 1 418 ? 18.722 -6.226 51.015 1.00 25.92 418 LYS A C 1
ATOM 3351 O O . LYS A 1 418 ? 18.727 -6.368 49.796 1.00 25.92 418 LYS A O 1
ATOM 3356 N N . GLU A 1 419 ? 19.379 -5.259 51.640 1.00 26.95 419 GLU A N 1
ATOM 3357 C CA . GLU A 1 419 ? 20.406 -4.440 51.002 1.00 26.95 419 GLU A CA 1
ATOM 3358 C C . GLU A 1 419 ? 21.607 -5.322 50.625 1.00 26.95 419 GLU A C 1
ATOM 3360 O O . GLU A 1 419 ? 21.890 -6.323 51.291 1.00 26.95 419 GLU A O 1
ATOM 3365 N N . LEU A 1 420 ? 22.326 -4.948 49.565 1.00 27.30 420 LEU A N 1
ATOM 3366 C CA . LEU A 1 420 ? 23.615 -5.542 49.216 1.00 27.30 420 LEU A CA 1
ATOM 3367 C C . LEU A 1 420 ? 24.649 -4.430 49.047 1.00 27.30 420 LEU A C 1
ATOM 3369 O O . LEU A 1 420 ? 24.552 -3.590 48.155 1.00 27.30 420 LEU A O 1
ATOM 3373 N N . ASP A 1 421 ? 25.598 -4.444 49.976 1.00 25.20 421 ASP A N 1
ATOM 3374 C CA . ASP A 1 421 ? 26.645 -3.448 50.190 1.00 25.20 421 ASP A CA 1
ATOM 3375 C C . ASP A 1 421 ? 27.661 -3.437 49.028 1.00 25.20 421 ASP A C 1
ATOM 3377 O O . ASP A 1 421 ? 28.038 -4.490 48.507 1.00 25.20 421 ASP A O 1
ATOM 3381 N N . LEU A 1 422 ? 28.140 -2.253 48.633 1.00 28.95 422 LEU A N 1
ATOM 3382 C CA . LEU A 1 422 ? 29.169 -2.103 47.597 1.00 28.95 422 LEU A CA 1
ATOM 3383 C C . LEU A 1 422 ? 30.561 -2.036 48.234 1.00 28.95 422 LEU A C 1
ATOM 3385 O O . LEU A 1 422 ? 31.073 -0.957 48.532 1.00 28.95 422 LEU A O 1
ATOM 3389 N N . LYS A 1 423 ? 31.201 -3.200 48.398 1.00 26.12 423 LYS A N 1
ATOM 3390 C CA . LYS A 1 423 ? 32.628 -3.316 48.747 1.00 26.12 423 LYS A CA 1
ATOM 3391 C C . LYS A 1 423 ? 33.322 -4.356 47.870 1.00 26.12 423 LYS A C 1
ATOM 3393 O O . LYS A 1 423 ? 32.874 -5.496 47.783 1.00 26.12 423 LYS A O 1
ATOM 3398 N N . GLY A 1 424 ? 34.412 -3.946 47.221 1.00 26.00 424 GLY A N 1
ATOM 3399 C CA . GLY A 1 424 ? 35.318 -4.843 46.499 1.00 26.00 424 GLY A CA 1
ATOM 3400 C C . GLY A 1 424 ? 36.391 -5.458 47.416 1.00 26.00 424 GLY A C 1
ATOM 3401 O O . GLY A 1 424 ? 36.535 -5.015 48.556 1.00 26.00 424 GLY A O 1
ATOM 3402 N N . PRO A 1 425 ? 37.135 -6.473 46.938 1.00 29.83 425 PRO A N 1
ATOM 3403 C CA . PRO A 1 425 ? 38.262 -7.077 47.651 1.00 29.83 425 PRO A CA 1
ATOM 3404 C C . PRO A 1 425 ? 39.610 -6.398 47.335 1.00 29.83 425 PRO A C 1
ATOM 3406 O O . PRO A 1 425 ? 39.777 -5.803 46.271 1.00 29.83 425 PRO A O 1
ATOM 3409 N N . ASP A 1 426 ? 40.587 -6.559 48.233 1.00 27.30 426 ASP A N 1
ATOM 3410 C CA . ASP A 1 426 ? 41.930 -5.959 48.165 1.00 27.30 426 ASP A CA 1
ATOM 3411 C C . ASP A 1 426 ? 43.059 -7.010 48.018 1.00 27.30 426 ASP A C 1
ATOM 3413 O O . ASP A 1 426 ? 43.104 -7.982 48.769 1.00 27.30 426 ASP A O 1
ATOM 3417 N N . GLN A 1 427 ? 44.018 -6.693 47.135 1.00 28.94 427 GLN A N 1
ATOM 3418 C CA . GLN A 1 427 ? 45.485 -6.876 47.258 1.00 28.94 427 GLN A CA 1
ATOM 3419 C C . GLN A 1 427 ? 46.202 -8.251 47.240 1.00 28.94 427 GLN A C 1
ATOM 3421 O O . GLN A 1 427 ? 45.637 -9.316 47.461 1.00 28.94 427 GLN A O 1
ATOM 3426 N N . GLN A 1 428 ? 47.526 -8.115 47.016 1.00 27.88 428 GLN A N 1
ATOM 3427 C CA . GLN A 1 428 ? 48.632 -9.091 46.939 1.00 27.88 428 GLN A CA 1
ATOM 3428 C C . GLN A 1 428 ? 48.705 -9.883 45.610 1.00 27.88 428 GLN A C 1
ATOM 3430 O O . GLN A 1 428 ? 47.794 -10.629 45.274 1.00 27.88 428 GLN A O 1
ATOM 3435 N N . ASP A 1 429 ? 49.771 -9.787 44.796 1.00 27.12 429 ASP A N 1
ATOM 3436 C CA . ASP A 1 429 ? 51.017 -8.977 44.872 1.00 27.12 429 ASP A CA 1
ATOM 3437 C C . ASP A 1 429 ? 51.694 -8.937 43.454 1.00 27.12 429 ASP A C 1
ATOM 3439 O O . ASP A 1 429 ? 51.038 -9.361 42.502 1.00 27.12 429 ASP A O 1
ATOM 3443 N N . LEU A 1 430 ? 52.920 -8.477 43.117 1.00 28.09 430 LEU A N 1
ATOM 3444 C CA . LEU A 1 430 ? 54.169 -8.093 43.818 1.00 28.09 430 LEU A CA 1
ATOM 3445 C C . LEU A 1 430 ? 55.006 -7.130 42.913 1.00 28.09 430 LEU A C 1
ATOM 3447 O O . LEU A 1 430 ? 55.015 -7.296 41.695 1.00 28.09 430 LEU A O 1
ATOM 3451 N N . LEU A 1 431 ? 55.824 -6.249 43.516 1.00 27.06 431 LEU A N 1
ATOM 3452 C CA . LEU A 1 431 ? 56.975 -5.488 42.943 1.00 27.06 431 LEU A CA 1
ATOM 3453 C C . LEU A 1 431 ? 56.757 -4.286 41.979 1.00 27.06 431 LEU A C 1
ATOM 3455 O O . LEU A 1 431 ? 55.711 -4.068 41.383 1.00 27.06 431 LEU A O 1
ATOM 3459 N N . SER A 1 432 ? 57.806 -3.450 41.919 1.00 23.25 432 SER A N 1
ATOM 3460 C CA . SER A 1 432 ? 57.905 -2.055 41.427 1.00 23.25 432 SER A CA 1
ATOM 3461 C C . SER A 1 432 ? 59.216 -1.879 40.593 1.00 23.25 432 SER A C 1
ATOM 3463 O O . SER A 1 432 ? 59.814 -2.920 40.301 1.00 23.25 432 SER A O 1
ATOM 3465 N N . PRO A 1 433 ? 59.752 -0.680 40.206 1.00 43.84 433 PRO A N 1
ATOM 3466 C CA . PRO A 1 433 ? 59.363 0.720 40.488 1.00 43.84 433 PRO A CA 1
ATOM 3467 C C . PRO A 1 433 ? 59.478 1.702 39.280 1.00 43.84 433 PRO A C 1
ATOM 3469 O O . PRO A 1 433 ? 59.692 1.279 38.149 1.00 43.84 433 PRO A O 1
ATOM 3472 N N . THR A 1 434 ? 59.492 3.020 39.571 1.00 25.52 434 THR A N 1
ATOM 3473 C CA . THR A 1 434 ? 59.909 4.157 38.695 1.00 25.52 434 THR A CA 1
ATOM 3474 C C . THR A 1 434 ? 58.749 4.781 37.882 1.00 25.52 434 THR A C 1
ATOM 3476 O O . THR A 1 434 ? 58.080 4.067 37.149 1.00 25.52 434 THR A O 1
ATOM 3479 N N . GLN A 1 435 ? 58.436 6.091 37.944 1.00 28.30 435 GLN A N 1
ATOM 3480 C CA . GLN A 1 435 ? 59.065 7.205 38.691 1.00 28.30 435 GLN A CA 1
ATOM 3481 C C . GLN A 1 435 ? 58.057 8.220 39.304 1.00 28.30 435 GLN A C 1
ATOM 3483 O O . GLN A 1 435 ? 57.041 7.816 39.860 1.00 28.30 435 GLN A O 1
ATOM 3488 N N . THR A 1 436 ? 58.386 9.518 39.293 1.00 25.14 436 THR A N 1
ATOM 3489 C CA . THR A 1 436 ? 57.957 10.565 40.243 1.00 25.14 436 THR A CA 1
ATOM 3490 C C . THR A 1 436 ? 57.635 11.895 39.529 1.00 25.14 436 THR A C 1
ATOM 3492 O O . THR A 1 436 ? 58.109 12.107 38.417 1.00 25.14 436 THR A O 1
ATOM 3495 N N . LEU A 1 437 ? 56.992 12.820 40.266 1.00 27.67 437 LEU A N 1
ATOM 3496 C CA . LEU A 1 437 ? 56.778 14.268 40.030 1.00 27.67 437 LEU A CA 1
ATOM 3497 C C . LEU A 1 437 ? 55.476 14.648 39.298 1.00 27.67 437 LEU A C 1
ATOM 3499 O O . LEU A 1 437 ? 55.167 14.066 38.269 1.00 27.67 437 LEU A O 1
ATOM 3503 N N . SER A 1 438 ? 54.716 15.696 39.640 1.00 26.61 438 SER A N 1
ATOM 3504 C CA . SER A 1 438 ? 54.463 16.538 40.839 1.00 26.61 438 SER A CA 1
ATOM 3505 C C . SER A 1 438 ? 53.883 17.865 40.312 1.00 26.61 438 SER A C 1
ATOM 3507 O O . SER A 1 438 ? 54.469 18.452 39.406 1.00 26.61 438 SER A O 1
ATOM 3509 N N . ALA A 1 439 ? 52.780 18.366 40.877 1.00 30.45 439 ALA A N 1
ATOM 3510 C CA . ALA A 1 439 ? 52.317 19.752 40.662 1.00 30.45 439 ALA A CA 1
ATOM 3511 C C . ALA A 1 439 ? 53.085 20.734 41.592 1.00 30.45 439 ALA A C 1
ATOM 3513 O O . ALA A 1 439 ? 53.866 20.244 42.419 1.00 30.45 439 ALA A O 1
ATOM 3514 N N . PRO A 1 440 ? 52.912 22.077 41.495 1.00 39.69 440 PRO A N 1
ATOM 3515 C CA . PRO A 1 440 ? 51.752 22.706 42.163 1.00 39.69 440 PRO A CA 1
ATOM 3516 C C . PRO A 1 440 ? 51.251 24.077 41.603 1.00 39.69 440 PRO A C 1
ATOM 3518 O O . PRO A 1 440 ? 51.794 24.627 40.649 1.00 39.69 440 PRO A O 1
ATOM 3521 N N . ASP A 1 441 ? 50.259 24.636 42.314 1.00 26.61 441 ASP A N 1
ATOM 3522 C CA . ASP A 1 441 ? 49.943 26.070 42.518 1.00 26.61 441 ASP A CA 1
ATOM 3523 C C . ASP A 1 441 ? 49.216 26.923 41.447 1.00 26.61 441 ASP A C 1
ATOM 3525 O O . ASP A 1 441 ? 48.824 26.451 40.382 1.00 26.61 441 ASP A O 1
ATOM 3529 N N . THR A 1 442 ? 48.805 28.132 41.880 1.00 26.34 442 THR A N 1
ATOM 3530 C CA . THR A 1 442 ? 47.494 28.752 41.559 1.00 26.34 442 THR A CA 1
ATOM 3531 C C . THR A 1 442 ? 47.566 30.249 41.099 1.00 26.34 442 THR A C 1
ATOM 3533 O O . THR A 1 442 ? 48.361 30.516 40.202 1.00 26.34 442 THR A O 1
ATOM 3536 N N . PRO A 1 443 ? 46.688 31.219 41.475 1.00 47.66 443 PRO A N 1
ATOM 3537 C CA . PRO A 1 443 ? 45.722 31.782 40.513 1.00 47.66 443 PRO A CA 1
ATOM 3538 C C . PRO A 1 443 ? 45.754 33.322 40.325 1.00 47.66 443 PRO A C 1
ATOM 3540 O O . PRO A 1 443 ? 46.253 34.043 41.184 1.00 47.66 443 PRO A O 1
ATOM 3543 N N . SER A 1 444 ? 45.090 33.835 39.271 1.00 26.02 444 SER A N 1
ATOM 3544 C CA . SER A 1 444 ? 44.763 35.272 39.106 1.00 26.02 444 SER A CA 1
ATOM 3545 C C . SER A 1 444 ? 43.474 35.532 38.298 1.00 26.02 444 SER A C 1
ATOM 3547 O O . SER A 1 444 ? 43.245 34.922 37.257 1.00 26.02 444 SER A O 1
ATOM 3549 N N . THR A 1 445 ? 42.684 36.508 38.750 1.00 24.98 445 THR A N 1
ATOM 3550 C CA . THR A 1 445 ? 41.499 37.151 38.117 1.00 24.98 445 THR A CA 1
ATOM 3551 C C . THR A 1 445 ? 41.771 38.683 38.018 1.00 24.98 445 THR A C 1
ATOM 3553 O O . THR A 1 445 ? 42.857 39.073 38.456 1.00 24.98 445 THR A O 1
ATOM 3556 N N . PRO A 1 446 ? 40.877 39.605 37.551 1.00 42.19 446 PRO A N 1
ATOM 3557 C CA . PRO A 1 446 ? 39.531 39.484 36.942 1.00 42.19 446 PRO A CA 1
ATOM 3558 C C . PRO A 1 446 ? 39.237 40.411 35.709 1.00 42.19 446 PRO A C 1
ATOM 3560 O O . PRO A 1 446 ? 40.051 41.233 35.305 1.00 42.19 446 PRO A O 1
ATOM 3563 N N . THR A 1 447 ? 37.977 40.358 35.232 1.00 25.33 447 THR A N 1
ATOM 3564 C CA . THR A 1 447 ? 37.156 41.447 34.615 1.00 25.33 447 THR A CA 1
ATOM 3565 C C . THR A 1 447 ? 37.538 42.109 33.280 1.00 25.33 447 THR A C 1
ATOM 3567 O O . THR A 1 447 ? 38.465 42.909 33.223 1.00 25.33 447 THR A O 1
ATOM 3570 N N . GLN A 1 448 ? 36.611 42.026 32.310 1.00 27.20 448 GLN A N 1
ATOM 3571 C CA . GLN A 1 448 ? 35.790 43.195 31.928 1.00 27.20 448 GLN A CA 1
ATOM 3572 C C . GLN A 1 448 ? 34.447 42.802 31.269 1.00 27.20 448 GLN A C 1
ATOM 3574 O O . GLN A 1 448 ? 34.387 41.889 30.451 1.00 27.20 448 GLN A O 1
ATOM 3579 N N . GLU A 1 449 ? 33.383 43.526 31.629 1.00 25.52 449 GLU A N 1
ATOM 3580 C CA . GLU A 1 449 ? 32.117 43.668 30.881 1.00 25.52 449 GLU A CA 1
ATOM 3581 C C . GLU A 1 449 ? 32.165 45.048 30.145 1.00 25.52 449 GLU A C 1
ATOM 3583 O O . GLU A 1 449 ? 33.132 45.783 30.340 1.00 25.52 449 GLU A O 1
ATOM 3588 N N . ALA A 1 450 ? 31.226 45.534 29.316 1.00 26.31 450 ALA A N 1
ATOM 3589 C CA . ALA A 1 450 ? 29.888 45.086 28.909 1.00 26.31 450 ALA A CA 1
ATOM 3590 C C . ALA A 1 450 ? 29.436 45.820 27.612 1.00 26.31 450 ALA A C 1
ATOM 3592 O O . ALA A 1 450 ? 29.804 46.979 27.455 1.00 26.31 450 ALA A O 1
ATOM 3593 N N . PHE A 1 451 ? 28.523 45.214 26.822 1.00 24.19 451 PHE A N 1
ATOM 3594 C CA . PHE A 1 451 ? 27.436 45.855 26.019 1.00 24.19 451 PHE A CA 1
ATOM 3595 C C . PHE A 1 451 ? 27.851 46.823 24.862 1.00 24.19 451 PHE A C 1
ATOM 3597 O O . PHE A 1 451 ? 28.901 47.441 24.915 1.00 24.19 451 PHE A O 1
ATOM 3604 N N . LEU A 1 452 ? 27.110 47.101 23.770 1.00 24.66 452 LEU A N 1
ATOM 3605 C CA . LEU A 1 452 ? 25.941 46.573 23.009 1.00 24.66 452 LEU A CA 1
ATOM 3606 C C . LEU A 1 452 ? 26.021 47.254 21.583 1.00 24.66 452 LEU A C 1
ATOM 3608 O O . LEU A 1 452 ? 27.047 47.869 21.312 1.00 24.66 452 LEU A O 1
ATOM 3612 N N . LEU A 1 453 ? 25.114 47.256 20.581 1.00 24.39 453 LEU A N 1
ATOM 3613 C CA . LEU A 1 453 ? 23.709 46.851 20.331 1.00 24.39 453 LEU A CA 1
ATOM 3614 C C . LEU A 1 453 ? 23.479 46.734 18.783 1.00 24.39 453 LEU A C 1
ATOM 3616 O O . LEU A 1 453 ? 24.330 47.151 18.008 1.00 24.39 453 LEU A O 1
ATOM 3620 N N . ALA A 1 454 ? 22.271 46.315 18.374 1.00 22.95 454 ALA A N 1
ATOM 3621 C CA . ALA A 1 454 ? 21.543 46.634 17.122 1.00 22.95 454 ALA A CA 1
ATOM 3622 C C . ALA A 1 454 ? 21.969 46.048 15.743 1.00 22.95 454 ALA A C 1
ATOM 3624 O O . ALA A 1 454 ? 23.072 46.234 15.243 1.00 22.95 454 ALA A O 1
ATOM 3625 N N . SER A 1 455 ? 20.984 45.418 15.084 1.00 28.20 455 SER A N 1
ATOM 3626 C CA . SER A 1 455 ? 20.869 45.137 13.629 1.00 28.20 455 SER A CA 1
ATOM 3627 C C . SER A 1 455 ? 20.168 46.338 12.912 1.00 28.20 455 SER A C 1
ATOM 3629 O O . SER A 1 455 ? 19.892 47.301 13.634 1.00 28.20 455 SER A O 1
ATOM 3631 N N . PRO A 1 456 ? 19.813 46.367 11.590 1.00 34.09 456 PRO A N 1
ATOM 3632 C CA . PRO A 1 456 ? 19.534 45.263 10.640 1.00 34.09 456 PRO A CA 1
ATOM 3633 C C . PRO A 1 456 ? 20.099 45.442 9.198 1.00 34.09 456 PRO A C 1
ATOM 3635 O O . PRO A 1 456 ? 20.795 46.410 8.910 1.00 34.09 456 PRO A O 1
ATOM 3638 N N . GLY A 1 457 ? 19.748 44.537 8.267 1.00 23.78 457 GLY A N 1
ATOM 3639 C CA . GLY A 1 457 ? 19.920 44.750 6.816 1.00 23.78 457 GLY A CA 1
ATOM 3640 C C . GLY A 1 457 ? 19.837 43.480 5.949 1.00 23.78 457 GLY A C 1
ATOM 3641 O O . GLY A 1 457 ? 20.551 42.514 6.195 1.00 23.78 457 GLY A O 1
ATOM 3642 N N . THR A 1 458 ? 18.985 43.494 4.921 1.00 24.20 458 THR A N 1
ATOM 3643 C CA . THR A 1 458 ? 18.856 42.490 3.835 1.00 24.20 458 THR A CA 1
ATOM 3644 C C . THR A 1 458 ? 18.631 43.243 2.495 1.00 24.20 458 THR A C 1
ATOM 3646 O O . THR A 1 458 ? 18.654 44.473 2.512 1.00 24.20 458 THR A O 1
ATOM 3649 N N . PRO A 1 459 ? 18.398 42.590 1.338 1.00 35.34 459 PRO A N 1
ATOM 3650 C CA . PRO A 1 459 ? 19.365 41.784 0.579 1.00 35.34 459 PRO A CA 1
ATOM 3651 C C . PRO A 1 459 ? 19.450 42.201 -0.915 1.00 35.34 459 PRO A C 1
ATOM 3653 O O . PRO A 1 459 ? 18.523 42.809 -1.439 1.00 35.34 459 PRO A O 1
ATOM 3656 N N . GLU A 1 460 ? 20.472 41.752 -1.655 1.00 22.78 460 GLU A N 1
ATOM 3657 C CA . GLU A 1 460 ? 20.459 41.782 -3.134 1.00 22.78 460 GLU A CA 1
ATOM 3658 C C . GLU A 1 460 ? 20.919 40.452 -3.759 1.00 22.78 460 GLU A C 1
ATOM 3660 O O . GLU A 1 460 ? 21.594 39.640 -3.125 1.00 22.78 460 GLU A O 1
ATOM 3665 N N . THR A 1 461 ? 20.489 40.209 -5.002 1.00 26.42 461 THR A N 1
ATOM 3666 C CA . THR A 1 461 ? 20.686 38.953 -5.756 1.00 26.42 461 THR A CA 1
ATOM 3667 C C . THR A 1 461 ? 21.738 39.108 -6.856 1.00 26.42 461 THR A C 1
ATOM 3669 O O . THR A 1 461 ? 22.013 40.226 -7.291 1.00 26.42 461 THR A O 1
ATOM 3672 N N . PRO A 1 462 ? 22.257 37.992 -7.399 1.00 26.66 462 PRO A N 1
ATOM 3673 C CA . PRO A 1 462 ? 22.049 37.843 -8.841 1.00 26.66 462 PRO A CA 1
ATOM 3674 C C . PRO A 1 462 ? 21.712 36.428 -9.350 1.00 26.66 462 PRO A C 1
ATOM 3676 O O . PRO A 1 462 ? 22.123 35.403 -8.813 1.00 26.66 462 PRO A O 1
ATOM 3679 N N . LYS A 1 463 ? 20.979 36.460 -10.470 1.00 23.67 463 LYS A N 1
ATOM 3680 C CA . LYS A 1 463 ? 20.852 35.510 -11.597 1.00 23.67 463 LYS A CA 1
ATOM 3681 C C . LYS A 1 463 ? 21.947 34.419 -11.634 1.00 23.67 463 LYS A C 1
ATOM 3683 O O . LYS A 1 463 ? 23.127 34.743 -11.589 1.00 23.67 463 LYS A O 1
ATOM 3688 N N . ALA A 1 464 ? 21.614 33.125 -11.613 1.00 22.88 464 ALA A N 1
ATOM 3689 C CA . ALA A 1 464 ? 20.941 32.330 -12.660 1.00 22.88 464 ALA A CA 1
ATOM 3690 C C . ALA A 1 464 ? 21.844 32.005 -13.870 1.00 22.88 464 ALA A C 1
ATOM 3692 O O . ALA A 1 464 ? 22.447 32.899 -14.457 1.00 22.88 464 ALA A O 1
ATOM 3693 N N . PHE A 1 465 ? 21.906 30.719 -14.231 1.00 23.23 465 PHE A N 1
ATOM 3694 C CA . PHE A 1 465 ? 22.622 30.178 -15.390 1.00 23.23 465 PHE A CA 1
ATOM 3695 C C . PHE A 1 465 ? 21.848 28.962 -15.922 1.00 23.23 465 PHE A C 1
ATOM 3697 O O . PHE A 1 465 ? 21.355 28.162 -15.123 1.00 23.23 465 PHE A O 1
ATOM 3704 N N . ASP A 1 466 ? 21.718 28.833 -17.241 1.00 25.58 466 ASP A N 1
ATOM 3705 C CA . ASP A 1 466 ? 20.851 27.829 -17.866 1.00 25.58 466 ASP A CA 1
ATOM 3706 C C . ASP A 1 466 ? 21.473 26.426 -17.938 1.00 25.58 466 ASP A C 1
ATOM 3708 O O . ASP A 1 466 ? 22.662 26.257 -18.214 1.00 25.58 466 ASP A O 1
ATOM 3712 N N . ALA A 1 467 ? 20.626 25.406 -17.780 1.00 25.06 467 ALA A N 1
ATOM 3713 C CA . ALA A 1 467 ? 20.909 24.024 -18.154 1.00 25.06 467 ALA A CA 1
ATOM 3714 C C . ALA A 1 467 ? 19.614 23.364 -18.652 1.00 25.06 467 ALA A C 1
ATOM 3716 O O . ALA A 1 467 ? 18.623 23.296 -17.924 1.00 25.06 467 ALA A O 1
ATOM 3717 N N . ALA A 1 468 ? 19.604 22.905 -19.905 1.00 29.11 468 ALA A N 1
ATOM 3718 C CA . ALA A 1 468 ? 18.402 22.388 -20.552 1.00 29.11 468 ALA A CA 1
ATOM 3719 C C . ALA A 1 468 ? 18.248 20.867 -20.378 1.00 29.11 468 ALA A C 1
ATOM 3721 O O . ALA A 1 468 ? 18.999 20.089 -20.964 1.00 29.11 468 ALA A O 1
ATOM 3722 N N . THR A 1 469 ? 17.208 20.451 -19.656 1.00 25.66 469 THR A N 1
ATOM 3723 C CA . THR A 1 469 ? 16.647 19.091 -19.691 1.00 25.66 469 THR A CA 1
ATOM 3724 C C . THR A 1 469 ? 15.134 19.181 -19.512 1.00 25.66 469 THR A C 1
ATOM 3726 O O . THR A 1 469 ? 14.651 19.616 -18.471 1.00 25.66 469 THR A O 1
ATOM 3729 N N . SER A 1 470 ? 14.373 18.803 -20.541 1.00 25.09 470 SER A N 1
ATOM 3730 C CA . SER A 1 470 ? 12.913 18.964 -20.571 1.00 25.09 470 SER A CA 1
ATOM 3731 C C . SER A 1 470 ? 12.189 17.891 -19.743 1.00 25.09 470 SER A C 1
ATOM 3733 O O . SER A 1 470 ? 12.254 16.718 -20.112 1.00 25.09 470 SER A O 1
ATOM 3735 N N . PRO A 1 471 ? 11.438 18.246 -18.683 1.00 26.61 471 PRO A N 1
ATOM 3736 C CA . PRO A 1 471 ? 10.441 17.357 -18.098 1.00 26.61 471 PRO A CA 1
ATOM 3737 C C . PRO A 1 471 ? 9.132 17.416 -18.904 1.00 26.61 471 PRO A C 1
ATOM 3739 O O . PRO A 1 471 ? 8.828 18.421 -19.549 1.00 26.61 471 PRO A O 1
ATOM 3742 N N . VAL A 1 472 ? 8.324 16.355 -18.836 1.00 29.69 472 VAL A N 1
ATOM 3743 C CA . VAL A 1 472 ? 7.013 16.295 -19.507 1.00 29.69 472 VAL A CA 1
ATOM 3744 C C . VAL A 1 472 ? 6.069 17.363 -18.941 1.00 29.69 472 VAL A C 1
ATOM 3746 O O . VAL A 1 472 ? 5.793 17.394 -17.740 1.00 29.69 472 VAL A O 1
ATOM 3749 N N . VAL A 1 473 ? 5.550 18.227 -19.817 1.00 24.34 473 VAL A N 1
ATOM 3750 C CA . VAL A 1 473 ? 4.576 19.273 -19.474 1.00 24.34 473 VAL A CA 1
ATOM 3751 C C . VAL A 1 473 ? 3.161 18.762 -19.732 1.00 24.34 473 VAL A C 1
ATOM 3753 O O . VAL A 1 473 ? 2.813 18.420 -20.859 1.00 24.34 473 VAL A O 1
ATOM 3756 N N . PHE A 1 474 ? 2.326 18.753 -18.692 1.00 30.73 474 PHE A N 1
ATOM 3757 C CA . PHE A 1 474 ? 0.879 18.587 -18.839 1.00 30.73 474 PHE A CA 1
ATOM 3758 C C . PHE A 1 474 ? 0.248 19.911 -19.304 1.00 30.73 474 PHE A C 1
ATOM 3760 O O . PHE A 1 474 ? 0.634 20.963 -18.783 1.00 30.73 474 PHE A O 1
ATOM 3767 N N . PRO A 1 475 ? -0.731 19.898 -20.228 1.00 25.59 475 PRO A N 1
ATOM 3768 C CA . PRO A 1 475 ? -1.415 21.116 -20.650 1.00 25.59 475 PRO A CA 1
ATOM 3769 C C . PRO A 1 475 ? -2.246 21.709 -19.495 1.00 25.59 475 PRO A C 1
ATOM 3771 O O . PRO A 1 475 ? -2.943 20.963 -18.799 1.00 25.59 475 PRO A O 1
ATOM 3774 N N . PRO A 1 476 ? -2.213 23.036 -19.274 1.00 24.27 476 PRO A N 1
ATOM 3775 C CA . PRO A 1 476 ? -3.104 23.689 -18.325 1.00 24.27 476 PRO A CA 1
ATOM 3776 C C . PRO A 1 476 ? -4.512 23.816 -18.923 1.00 24.27 476 PRO A C 1
ATOM 3778 O O . PRO A 1 476 ? -4.697 24.433 -19.967 1.00 24.27 476 PRO A O 1
ATOM 3781 N N . THR A 1 477 ? -5.519 23.267 -18.246 1.00 28.86 477 THR A N 1
ATOM 3782 C CA . THR A 1 477 ? -6.926 23.609 -18.504 1.00 28.86 477 THR A CA 1
ATOM 3783 C C . THR A 1 477 ? -7.273 24.909 -17.784 1.00 28.86 477 THR A C 1
ATOM 3785 O O . THR A 1 477 ? -7.097 24.991 -16.566 1.00 28.86 477 THR A O 1
ATOM 3788 N N . GLU A 1 478 ? -7.758 25.899 -18.529 1.00 26.09 478 GLU A N 1
ATOM 3789 C CA . GLU A 1 478 ? -8.207 27.194 -18.004 1.00 26.09 478 GLU A CA 1
ATOM 3790 C C . GLU A 1 478 ? -9.620 27.133 -17.379 1.00 26.09 478 GLU A C 1
ATOM 3792 O O . GLU A 1 478 ? -10.234 26.069 -17.299 1.00 26.09 478 GLU A O 1
ATOM 3797 N N . GLU A 1 479 ? -10.118 28.313 -16.986 1.00 27.34 479 GLU A N 1
ATOM 3798 C CA . GLU A 1 479 ? -11.483 28.626 -16.533 1.00 27.34 479 GLU A CA 1
ATOM 3799 C C . GLU A 1 479 ? -11.908 28.129 -15.125 1.00 27.34 479 GLU A C 1
ATOM 3801 O O . GLU A 1 479 ? -11.574 27.037 -14.678 1.00 27.34 479 GLU A O 1
ATOM 3806 N N . SER A 1 480 ? -12.673 28.898 -14.334 1.00 28.69 480 SER A N 1
ATOM 3807 C CA . SER A 1 480 ? -13.161 30.280 -14.522 1.00 28.69 480 SER A CA 1
ATOM 3808 C C . SER A 1 480 ? -13.500 30.939 -13.172 1.00 28.69 480 SER A C 1
ATOM 3810 O O . SER A 1 480 ? -13.833 30.223 -12.227 1.00 28.69 480 SER A O 1
ATOM 3812 N N . ALA A 1 481 ? -13.464 32.281 -13.104 1.00 27.09 481 ALA A N 1
ATOM 3813 C CA . ALA A 1 481 ? -14.444 33.164 -12.424 1.00 27.09 481 ALA A CA 1
ATOM 3814 C C . ALA A 1 481 ? -13.863 34.568 -12.138 1.00 27.09 481 ALA A C 1
ATOM 3816 O O . ALA A 1 481 ? -12.906 34.719 -11.381 1.00 27.09 481 ALA A O 1
ATOM 3817 N N . ALA A 1 482 ? -14.482 35.608 -12.703 1.00 23.14 482 ALA A N 1
ATOM 3818 C CA . ALA A 1 482 ? -14.051 37.001 -12.568 1.00 23.14 482 ALA A CA 1
ATOM 3819 C C . ALA A 1 482 ? -14.583 37.715 -11.306 1.00 23.14 482 ALA A C 1
ATOM 3821 O O . ALA A 1 482 ? -15.680 37.426 -10.829 1.00 23.14 482 ALA A O 1
ATOM 3822 N N . ILE A 1 483 ? -13.857 38.750 -10.866 1.00 26.27 483 ILE A N 1
ATOM 3823 C CA . ILE A 1 483 ? -14.399 39.925 -10.160 1.00 26.27 483 ILE A CA 1
AT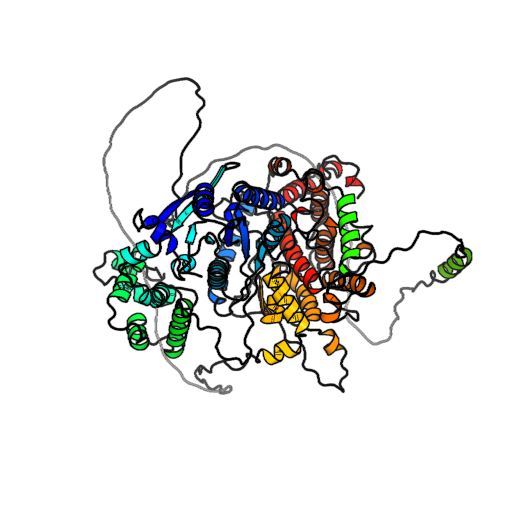OM 3824 C C . ILE A 1 483 ? -13.794 41.166 -10.838 1.00 26.27 483 ILE A C 1
ATOM 3826 O O . ILE A 1 483 ? -12.602 41.175 -11.137 1.00 26.27 483 ILE A O 1
ATOM 3830 N N . ALA A 1 484 ? -14.606 42.189 -11.112 1.00 23.58 484 ALA A N 1
ATOM 3831 C CA . ALA A 1 484 ? -14.170 43.424 -11.771 1.00 23.58 484 ALA A CA 1
ATOM 3832 C C . ALA A 1 484 ? -13.748 44.511 -10.759 1.00 23.58 484 ALA A C 1
ATOM 3834 O O . ALA A 1 484 ? -14.316 44.593 -9.669 1.00 23.58 484 ALA A O 1
ATOM 3835 N N . GLY A 1 485 ? -12.789 45.363 -11.140 1.00 25.14 485 GLY A N 1
ATOM 3836 C CA . GLY A 1 485 ? -12.305 46.508 -10.357 1.00 25.14 485 GLY A CA 1
ATOM 3837 C C . GLY A 1 485 ? -11.529 47.495 -11.241 1.00 25.14 485 GLY A C 1
ATOM 3838 O O . GLY A 1 485 ? -10.650 47.089 -11.992 1.00 25.14 485 GLY A O 1
ATOM 3839 N N . GLU A 1 486 ? -11.917 48.766 -11.207 1.00 22.94 486 GLU A N 1
ATOM 3840 C CA . GLU A 1 486 ? -11.676 49.790 -12.237 1.00 22.94 486 GLU A CA 1
ATOM 3841 C C . GLU A 1 486 ? -10.240 50.369 -12.344 1.00 22.94 486 GLU A C 1
ATOM 3843 O O . GLU A 1 486 ? -9.591 50.652 -11.345 1.00 22.94 486 GLU A O 1
ATOM 3848 N N . VAL A 1 487 ? -9.823 50.622 -13.596 1.00 23.83 487 VAL A N 1
ATOM 3849 C CA . VAL A 1 487 ? -9.195 51.856 -14.146 1.00 23.83 487 VAL A CA 1
ATOM 3850 C C . VAL A 1 487 ? -8.096 52.609 -13.360 1.00 23.83 487 VAL A C 1
ATOM 3852 O O . VAL A 1 487 ? -8.377 53.268 -12.364 1.00 23.83 487 VAL A O 1
ATOM 3855 N N . SER A 1 488 ? -6.897 52.692 -13.964 1.00 24.53 488 SER A N 1
ATOM 3856 C CA . SER A 1 488 ? -6.054 53.901 -14.231 1.00 24.53 488 SER A CA 1
ATOM 3857 C C . SER A 1 488 ? -4.768 53.420 -14.948 1.00 24.53 488 SER A C 1
ATOM 3859 O O . SER A 1 488 ? -4.211 52.408 -14.534 1.00 24.53 488 SER A O 1
ATOM 3861 N N . THR A 1 489 ? -4.391 53.869 -16.157 1.00 23.80 489 THR A N 1
ATOM 3862 C CA . THR A 1 489 ? -3.580 55.081 -16.476 1.00 23.80 489 THR A CA 1
ATOM 3863 C C . THR A 1 489 ? -2.315 55.226 -15.604 1.00 23.80 489 THR A C 1
ATOM 3865 O O . THR A 1 489 ? -2.387 55.060 -14.394 1.00 23.80 489 THR A O 1
ATOM 3868 N N . GLU A 1 490 ? -1.109 55.482 -16.128 1.00 24.92 490 GLU A N 1
ATOM 3869 C CA . GLU A 1 490 ? -0.692 56.131 -17.389 1.00 24.92 490 GLU A CA 1
ATOM 3870 C C . GLU A 1 490 ? 0.713 55.641 -17.855 1.00 24.92 490 GLU A C 1
ATOM 3872 O O . GLU A 1 490 ? 1.381 54.935 -17.111 1.00 24.92 490 GLU A O 1
ATOM 3877 N N . HIS A 1 491 ? 1.081 55.986 -19.102 1.00 25.69 491 HIS A N 1
ATOM 3878 C CA . HIS A 1 491 ? 2.386 56.437 -19.664 1.00 25.69 491 HIS A CA 1
ATOM 3879 C C . HIS A 1 491 ? 3.759 56.092 -18.991 1.00 25.69 491 HIS A C 1
ATOM 3881 O O . HIS A 1 491 ? 3.855 55.922 -17.784 1.00 25.69 491 HIS A O 1
ATOM 3887 N N . ASP A 1 492 ? 4.908 56.000 -19.685 1.00 25.00 492 ASP A N 1
ATOM 3888 C CA . ASP A 1 492 ? 5.324 56.518 -21.011 1.00 25.00 492 ASP A CA 1
ATOM 3889 C C . ASP A 1 492 ? 6.378 55.626 -21.729 1.00 25.00 492 ASP A C 1
ATOM 3891 O O . ASP A 1 492 ? 7.087 54.837 -21.105 1.00 25.00 492 ASP A O 1
ATOM 3895 N N . ASP A 1 493 ? 6.503 55.835 -23.043 1.00 22.41 493 ASP A N 1
ATOM 3896 C CA . ASP A 1 493 ? 7.595 55.432 -23.969 1.00 22.41 493 ASP A CA 1
ATOM 3897 C C . ASP A 1 493 ? 8.324 56.754 -24.407 1.00 22.41 493 ASP A C 1
ATOM 3899 O O . ASP A 1 493 ? 7.843 57.817 -23.998 1.00 22.41 493 ASP A O 1
ATOM 3903 N N . PRO A 1 494 ? 9.381 56.840 -25.262 1.00 36.72 494 PRO A N 1
ATOM 3904 C CA . PRO A 1 494 ? 10.197 55.816 -25.937 1.00 36.72 494 PRO A CA 1
ATOM 3905 C C . PRO A 1 494 ? 11.732 56.133 -25.983 1.00 36.72 494 PRO A C 1
ATOM 3907 O O . PRO A 1 494 ? 12.215 57.047 -25.320 1.00 36.72 494 PRO A O 1
ATOM 3910 N N . ALA A 1 495 ? 12.457 55.472 -26.912 1.00 24.11 495 ALA A N 1
ATOM 3911 C CA . ALA A 1 495 ? 13.639 55.984 -27.657 1.00 24.11 495 ALA A CA 1
ATOM 3912 C C . ALA A 1 495 ? 15.015 56.099 -26.930 1.00 24.11 495 ALA A C 1
ATOM 3914 O O . ALA A 1 495 ? 15.082 56.293 -25.726 1.00 24.11 495 ALA A O 1
ATOM 3915 N N . SER A 1 496 ? 16.188 56.059 -27.598 1.00 24.30 496 SER A N 1
ATOM 3916 C CA . SER A 1 496 ? 16.607 55.590 -28.951 1.00 24.30 496 SER A CA 1
ATOM 3917 C C . SER A 1 496 ? 18.160 55.579 -29.067 1.00 24.30 496 SER A C 1
ATOM 3919 O O . SER A 1 496 ? 18.819 56.002 -28.123 1.00 24.30 496 SER A O 1
ATOM 3921 N N . GLN A 1 497 ? 18.701 55.217 -30.249 1.00 25.97 497 GLN A N 1
ATOM 3922 C CA . GLN A 1 497 ? 20.118 55.297 -30.702 1.00 25.97 497 GLN A CA 1
ATOM 3923 C C . GLN A 1 497 ? 21.036 54.185 -30.141 1.00 25.97 497 GLN A C 1
ATOM 3925 O O . GLN A 1 497 ? 20.968 53.863 -28.961 1.00 25.97 497 GLN A O 1
ATOM 3930 N N . ASP A 1 498 ? 21.792 53.405 -30.931 1.00 22.19 498 ASP A N 1
ATOM 3931 C CA . ASP A 1 498 ? 22.748 53.660 -32.044 1.00 22.19 498 ASP A CA 1
ATOM 3932 C C . ASP A 1 498 ? 24.111 54.236 -31.612 1.00 22.19 498 ASP A C 1
ATOM 3934 O O . ASP A 1 498 ? 24.211 55.431 -31.353 1.00 22.19 498 ASP A O 1
ATOM 3938 N N . ALA A 1 499 ? 25.170 53.401 -31.648 1.00 24.22 499 ALA A N 1
ATOM 3939 C CA . ALA A 1 499 ? 26.564 53.801 -31.936 1.00 24.22 499 ALA A CA 1
ATOM 3940 C C . ALA A 1 499 ? 27.538 52.599 -32.108 1.00 24.22 499 ALA A C 1
ATOM 3942 O O . ALA A 1 499 ? 27.898 51.927 -31.149 1.00 24.22 499 ALA A O 1
ATOM 3943 N N . THR A 1 500 ? 27.995 52.388 -33.347 1.00 23.00 500 THR A N 1
ATOM 3944 C CA . THR A 1 500 ? 29.348 51.948 -33.790 1.00 23.00 500 THR A CA 1
ATOM 3945 C C . THR A 1 500 ? 30.239 51.002 -32.949 1.00 23.00 500 THR A C 1
ATOM 3947 O O . THR A 1 500 ? 30.877 51.400 -31.983 1.00 23.00 500 THR A O 1
ATOM 3950 N N . ILE A 1 501 ? 30.411 49.784 -33.483 1.00 26.83 501 ILE A N 1
ATOM 3951 C CA . ILE A 1 501 ? 31.682 49.143 -33.917 1.00 26.83 501 ILE A CA 1
ATOM 3952 C C . ILE A 1 501 ? 33.013 49.761 -33.421 1.00 26.83 501 ILE A C 1
ATOM 3954 O O . ILE A 1 501 ? 33.348 50.870 -33.825 1.00 26.83 501 ILE A O 1
ATOM 3958 N N . GLU A 1 502 ? 33.870 48.937 -32.799 1.00 24.47 502 GLU A N 1
ATOM 3959 C CA . GLU A 1 502 ? 35.309 48.855 -33.135 1.00 24.47 502 GLU A CA 1
ATOM 3960 C C . GLU A 1 502 ? 35.881 47.459 -32.784 1.00 24.47 502 GLU A C 1
ATOM 3962 O O . GLU A 1 502 ? 35.233 46.692 -32.069 1.00 24.47 502 GLU A O 1
ATOM 3967 N N . ALA A 1 503 ? 37.040 47.073 -33.340 1.00 23.61 503 ALA A N 1
ATOM 3968 C CA . ALA A 1 503 ? 37.594 45.716 -33.206 1.00 23.61 503 ALA A CA 1
ATOM 3969 C C . ALA A 1 503 ? 39.133 45.682 -33.264 1.00 23.61 503 ALA A C 1
ATOM 3971 O O . ALA A 1 503 ? 39.719 46.291 -34.157 1.00 23.61 503 ALA A O 1
ATOM 3972 N N . ALA A 1 504 ? 39.779 44.910 -32.376 1.00 23.17 504 ALA A N 1
ATOM 3973 C CA . ALA A 1 504 ? 41.221 44.647 -32.427 1.00 23.17 504 ALA A CA 1
ATOM 3974 C C . ALA A 1 504 ? 41.642 43.318 -31.754 1.00 23.17 504 ALA A C 1
ATOM 3976 O O . ALA A 1 504 ? 41.461 43.138 -30.556 1.00 23.17 504 ALA A O 1
ATOM 3977 N N . GLU A 1 505 ? 42.266 42.459 -32.569 1.00 22.48 505 GLU A N 1
ATOM 3978 C CA . GLU A 1 505 ? 43.432 41.593 -32.284 1.00 22.48 505 GLU A CA 1
ATOM 3979 C C . GLU A 1 505 ? 43.412 40.479 -31.205 1.00 22.48 505 GLU A C 1
ATOM 3981 O O . GLU A 1 505 ? 42.621 40.422 -30.269 1.00 22.48 505 GLU A O 1
ATOM 3986 N N . VAL A 1 506 ? 44.329 39.523 -31.407 1.00 28.52 506 VAL A N 1
ATOM 3987 C CA . VAL A 1 506 ? 44.543 38.277 -30.646 1.00 28.52 506 VAL A CA 1
ATOM 3988 C C . VAL A 1 506 ? 46.038 38.198 -30.305 1.00 28.52 506 VAL A C 1
ATOM 3990 O O . VAL A 1 506 ? 46.853 38.645 -31.115 1.00 28.52 506 VAL A O 1
ATOM 3993 N N . PRO A 1 507 ? 46.446 37.594 -29.174 1.00 27.64 507 PRO A N 1
ATOM 3994 C CA . PRO A 1 507 ? 47.215 36.351 -29.326 1.00 27.64 507 PRO A CA 1
ATOM 3995 C C . PRO A 1 507 ? 46.985 35.300 -28.222 1.00 27.64 507 PRO A C 1
ATOM 3997 O O . PRO A 1 507 ? 46.755 35.608 -27.054 1.00 27.64 507 PRO A O 1
ATOM 4000 N N . SER A 1 508 ? 47.139 34.027 -28.592 1.00 28.67 508 SER A N 1
ATOM 4001 C CA . SER A 1 508 ? 47.290 32.898 -27.661 1.00 28.67 508 SER A CA 1
ATOM 4002 C C . SER A 1 508 ? 48.773 32.643 -27.334 1.00 28.67 508 SER A C 1
ATOM 4004 O O . SER A 1 508 ? 49.621 32.903 -28.188 1.00 28.67 508 SER A O 1
ATOM 4006 N N . PRO A 1 509 ? 49.101 32.038 -26.178 1.00 28.48 509 PRO A N 1
ATOM 4007 C CA . PRO A 1 509 ? 50.378 31.356 -25.960 1.00 28.48 509 PRO A CA 1
ATOM 4008 C C . PRO A 1 509 ? 50.236 29.818 -25.913 1.00 28.48 509 PRO A C 1
ATOM 4010 O O . PRO A 1 509 ? 49.177 29.279 -25.593 1.00 28.48 509 PRO A O 1
ATOM 4013 N N . THR A 1 510 ? 51.323 29.112 -26.236 1.00 24.59 510 THR A N 1
ATOM 4014 C CA . THR A 1 510 ? 51.427 27.639 -26.339 1.00 24.59 510 THR A CA 1
ATOM 4015 C C . THR A 1 510 ? 52.316 27.027 -25.236 1.00 24.59 510 THR A C 1
ATOM 4017 O O . THR A 1 510 ? 52.747 27.728 -24.323 1.00 24.59 510 THR A O 1
ATOM 4020 N N . ALA A 1 511 ? 52.545 25.705 -25.273 1.00 28.30 511 ALA A N 1
ATOM 4021 C CA . ALA A 1 511 ? 53.147 24.915 -24.189 1.00 28.30 511 ALA A CA 1
ATOM 4022 C C . ALA A 1 511 ? 54.523 24.289 -24.522 1.00 28.30 511 ALA A C 1
ATOM 4024 O O . ALA A 1 511 ? 54.861 24.101 -25.690 1.00 28.30 511 ALA A O 1
ATOM 4025 N N . SER A 1 512 ? 55.249 23.882 -23.472 1.00 28.12 512 SER A N 1
ATOM 4026 C CA . SER A 1 512 ? 56.418 22.974 -23.451 1.00 28.12 512 SER A CA 1
ATOM 4027 C C . SER A 1 512 ? 56.526 22.373 -22.027 1.00 28.12 512 SER A C 1
ATOM 4029 O O . SER A 1 512 ? 56.265 23.099 -21.072 1.00 28.12 512 SER A O 1
ATOM 4031 N N . THR A 1 513 ? 56.690 21.073 -21.724 1.00 29.02 513 THR A N 1
ATOM 4032 C CA . THR A 1 513 ? 57.507 19.926 -22.215 1.00 29.02 513 THR A CA 1
ATOM 4033 C C . THR A 1 513 ? 58.957 19.881 -21.719 1.00 29.02 513 THR A C 1
ATOM 4035 O O . THR A 1 513 ? 59.716 20.787 -22.042 1.00 29.02 513 THR A O 1
ATOM 4038 N N . ASP A 1 514 ? 59.343 18.772 -21.063 1.00 24.33 514 ASP A N 1
ATOM 4039 C CA . ASP A 1 514 ? 60.729 18.255 -20.972 1.00 24.33 514 ASP A CA 1
ATOM 4040 C C . ASP A 1 514 ? 60.756 16.766 -20.530 1.00 24.33 514 ASP A C 1
ATOM 4042 O O . ASP A 1 514 ? 59.859 16.352 -19.788 1.00 24.33 514 ASP A O 1
ATOM 4046 N N . SER A 1 515 ? 61.716 15.938 -20.994 1.00 29.66 515 SER A N 1
ATOM 4047 C CA . SER A 1 515 ? 61.855 14.489 -20.654 1.00 29.66 515 SER A CA 1
ATOM 4048 C C . SER A 1 515 ? 63.159 13.817 -21.177 1.00 29.66 515 SER A C 1
ATOM 4050 O O . SER A 1 515 ? 63.820 14.372 -22.047 1.00 29.66 515 SER A O 1
ATOM 4052 N N . GLU A 1 516 ? 63.434 12.577 -20.709 1.00 25.69 516 GLU A N 1
ATOM 4053 C CA . GLU A 1 516 ? 64.478 11.593 -21.148 1.00 25.69 516 GLU A CA 1
ATOM 4054 C C . GLU A 1 516 ? 65.959 11.833 -20.712 1.00 25.69 516 GLU A C 1
ATOM 4056 O O . GLU A 1 516 ? 66.268 12.947 -20.287 1.00 25.69 516 GLU A O 1
ATOM 4061 N N . PRO A 1 517 ? 66.914 10.851 -20.804 1.00 40.81 517 PRO A N 1
ATOM 4062 C CA . PRO A 1 517 ? 66.825 9.408 -21.162 1.00 40.81 517 PRO A CA 1
ATOM 4063 C C . PRO A 1 517 ? 67.489 8.358 -20.189 1.00 40.81 517 PRO A C 1
ATOM 4065 O O . PRO A 1 517 ? 68.072 8.682 -19.161 1.00 40.81 517 PRO A O 1
ATOM 4068 N N . THR A 1 518 ? 67.375 7.079 -20.599 1.00 24.91 518 THR A N 1
ATOM 4069 C CA . THR A 1 518 ? 67.873 5.710 -20.206 1.00 24.91 518 THR A CA 1
ATOM 4070 C C . THR A 1 518 ? 69.389 5.473 -19.864 1.00 24.91 518 THR A C 1
ATOM 4072 O O . THR A 1 518 ? 70.130 6.451 -19.928 1.00 24.91 518 THR A O 1
ATOM 4075 N N . PRO A 1 519 ? 69.952 4.231 -19.590 1.00 34.44 519 PRO A N 1
ATOM 4076 C CA . PRO A 1 519 ? 69.429 2.826 -19.531 1.00 34.44 519 PRO A CA 1
ATOM 4077 C C . PRO A 1 519 ? 69.767 1.969 -18.223 1.00 34.44 519 PRO A C 1
ATOM 4079 O O . PRO A 1 519 ? 69.234 2.352 -17.188 1.00 34.44 519 PRO A O 1
ATOM 4082 N N . PRO A 1 520 ? 70.443 0.766 -18.168 1.00 31.86 520 PRO A N 1
ATOM 4083 C CA . PRO A 1 520 ? 69.766 -0.491 -17.742 1.00 31.86 520 PRO A CA 1
ATOM 4084 C C . PRO A 1 520 ? 70.388 -1.427 -16.636 1.00 31.86 520 PRO A C 1
ATOM 4086 O O . PRO A 1 520 ? 71.572 -1.389 -16.323 1.00 31.86 520 PRO A O 1
ATOM 4089 N N . ILE A 1 521 ? 69.524 -2.341 -16.141 1.00 28.58 521 ILE A N 1
ATOM 4090 C CA . ILE A 1 521 ? 69.639 -3.668 -15.435 1.00 28.58 521 ILE A CA 1
ATOM 4091 C C . ILE A 1 521 ? 71.026 -4.395 -15.464 1.00 28.58 521 ILE A C 1
ATOM 4093 O O . ILE A 1 521 ? 71.569 -4.522 -16.564 1.00 28.58 521 ILE A O 1
ATOM 4097 N N . PRO A 1 522 ? 71.568 -4.974 -14.338 1.00 28.05 522 PRO A N 1
ATOM 4098 C CA . PRO A 1 522 ? 71.123 -6.304 -13.833 1.00 28.05 522 PRO A CA 1
ATOM 4099 C C . PRO A 1 522 ? 71.231 -6.703 -12.322 1.00 28.05 522 PRO A C 1
ATOM 4101 O O . PRO A 1 522 ? 72.238 -6.506 -11.656 1.00 28.05 522 PRO A O 1
ATOM 4104 N N . ALA A 1 523 ? 70.190 -7.427 -11.872 1.00 24.00 523 ALA A N 1
ATOM 4105 C CA . ALA A 1 523 ? 70.116 -8.609 -10.974 1.00 24.00 523 ALA A CA 1
ATOM 4106 C C . ALA A 1 523 ? 71.028 -8.820 -9.727 1.00 24.00 523 ALA A C 1
ATOM 4108 O O . ALA A 1 523 ? 72.223 -9.070 -9.852 1.00 24.00 523 ALA A O 1
ATOM 4109 N N . SER A 1 524 ? 70.404 -9.068 -8.555 1.00 25.12 524 SER A N 1
ATOM 4110 C CA . SER A 1 524 ? 70.361 -10.418 -7.918 1.00 25.12 524 SER A CA 1
ATOM 4111 C C . SER A 1 524 ? 69.583 -10.484 -6.576 1.00 25.12 524 SER A C 1
ATOM 4113 O O . SER A 1 524 ? 69.799 -9.646 -5.717 1.00 25.12 524 SER A O 1
ATOM 4115 N N . GLN A 1 525 ? 68.767 -11.547 -6.394 1.00 24.86 525 GLN A N 1
ATOM 4116 C CA . GLN A 1 525 ? 68.202 -12.092 -5.123 1.00 24.86 525 GLN A CA 1
ATOM 4117 C C . GLN A 1 525 ? 67.263 -11.175 -4.272 1.00 24.86 525 GLN A C 1
ATOM 4119 O O . GLN A 1 525 ? 67.466 -9.975 -4.192 1.00 24.86 525 GLN A O 1
ATOM 4124 N N . LEU A 1 526 ? 66.194 -11.634 -3.590 1.00 26.20 526 LEU A N 1
ATOM 4125 C CA . LEU A 1 526 ? 65.569 -12.965 -3.412 1.00 26.20 526 LEU A CA 1
ATOM 4126 C C . LEU A 1 526 ? 64.065 -12.967 -3.812 1.00 26.20 526 LEU A C 1
ATOM 4128 O O . LEU A 1 526 ? 63.479 -11.934 -4.117 1.00 26.20 526 LEU A O 1
ATOM 4132 N N . SER A 1 527 ? 63.449 -14.155 -3.820 1.00 23.66 527 SER A N 1
ATOM 4133 C CA . SER A 1 527 ? 62.049 -14.435 -4.186 1.00 23.66 527 SER A CA 1
ATOM 4134 C C . SER A 1 527 ? 61.004 -14.091 -3.111 1.00 23.66 527 SER A C 1
ATOM 4136 O O . SER A 1 527 ? 61.307 -14.066 -1.917 1.00 23.66 527 SER A O 1
ATOM 4138 N N . PRO A 1 528 ? 59.728 -13.965 -3.526 1.00 26.27 528 PRO A N 1
ATOM 4139 C CA . PRO A 1 528 ? 58.693 -14.778 -2.876 1.00 26.27 528 PRO A CA 1
ATOM 4140 C C . PRO A 1 528 ? 57.819 -15.609 -3.846 1.00 26.27 528 PRO A C 1
ATOM 4142 O O . PRO A 1 528 ? 58.042 -15.671 -5.053 1.00 26.27 528 PRO A O 1
ATOM 4145 N N . VAL A 1 529 ? 56.871 -16.329 -3.241 1.00 24.69 529 VAL A N 1
ATOM 4146 C CA . VAL A 1 529 ? 56.047 -17.446 -3.738 1.00 24.69 529 VAL A CA 1
ATOM 4147 C C . VAL A 1 529 ? 55.209 -17.156 -5.001 1.00 24.69 529 VAL A C 1
ATOM 4149 O O . VAL A 1 529 ? 54.757 -16.047 -5.256 1.00 24.69 529 VAL A O 1
ATOM 4152 N N . ARG A 1 530 ? 54.977 -18.224 -5.778 1.00 23.34 530 ARG A N 1
ATOM 4153 C CA . ARG A 1 530 ? 54.271 -18.277 -7.067 1.00 23.34 530 ARG A CA 1
ATOM 4154 C C . ARG A 1 530 ? 52.772 -18.561 -6.900 1.00 23.34 530 ARG A C 1
ATOM 4156 O O . ARG A 1 530 ? 52.380 -19.730 -6.863 1.00 23.34 530 ARG A O 1
ATOM 4163 N N . GLU A 1 531 ? 51.937 -17.529 -6.912 1.00 23.75 531 GLU A N 1
ATOM 4164 C CA . GLU A 1 531 ? 50.518 -17.701 -7.254 1.00 23.75 531 GLU A CA 1
ATOM 4165 C C . GLU A 1 531 ? 50.349 -17.839 -8.777 1.00 23.75 531 GLU A C 1
ATOM 4167 O O . GLU A 1 531 ? 51.162 -17.351 -9.566 1.00 23.75 531 GLU A O 1
ATOM 4172 N N . ARG A 1 532 ? 49.336 -18.598 -9.207 1.00 25.45 532 ARG A N 1
ATOM 4173 C CA . ARG A 1 532 ? 49.055 -18.858 -10.626 1.00 25.45 532 ARG A CA 1
ATOM 4174 C C . ARG A 1 532 ? 47.785 -18.124 -11.022 1.00 25.45 532 ARG A C 1
ATOM 4176 O O . ARG A 1 532 ? 46.714 -18.490 -10.552 1.00 25.45 532 ARG A O 1
ATOM 4183 N N . ASN A 1 533 ? 47.910 -17.168 -11.942 1.00 23.25 533 ASN A N 1
ATOM 4184 C CA . ASN A 1 533 ? 46.759 -16.606 -12.640 1.00 23.25 533 ASN A CA 1
ATOM 4185 C C . ASN A 1 533 ? 45.968 -17.741 -13.304 1.00 23.25 533 ASN A C 1
ATOM 4187 O O . ASN A 1 533 ? 46.511 -18.486 -14.124 1.00 23.25 533 ASN A O 1
ATOM 4191 N N . ILE A 1 534 ? 44.691 -17.848 -12.952 1.00 25.56 534 ILE A N 1
ATOM 4192 C CA . ILE A 1 534 ? 43.689 -18.649 -13.649 1.00 25.56 534 ILE A CA 1
ATOM 4193 C C . ILE A 1 534 ? 42.587 -17.667 -14.043 1.00 25.56 534 ILE A C 1
ATOM 4195 O O . ILE A 1 534 ? 42.157 -16.857 -13.223 1.00 25.56 534 ILE A O 1
ATOM 4199 N N . SER A 1 535 ? 42.185 -17.698 -15.311 1.00 23.73 535 SER A N 1
ATOM 4200 C CA . SER A 1 535 ? 41.136 -16.831 -15.852 1.00 23.73 535 SER A CA 1
ATOM 4201 C C . SER A 1 535 ? 39.813 -17.024 -15.095 1.00 23.73 535 SER A C 1
ATOM 4203 O O . SER A 1 535 ? 39.536 -18.149 -14.673 1.00 23.73 535 SER A O 1
ATOM 4205 N N . PRO A 1 536 ? 38.964 -15.988 -14.961 1.00 24.84 536 PRO A N 1
ATOM 4206 C CA . PRO A 1 536 ? 37.653 -16.136 -14.340 1.00 24.84 536 PRO A CA 1
ATOM 4207 C C . PRO A 1 536 ? 36.754 -17.015 -15.217 1.00 24.84 536 PRO A C 1
ATOM 4209 O O . PRO A 1 536 ? 36.159 -16.556 -16.190 1.00 24.84 536 PRO A O 1
ATOM 4212 N N . SER A 1 537 ? 36.668 -18.300 -14.882 1.00 23.12 537 SER A N 1
ATOM 4213 C CA . SER A 1 537 ? 35.700 -19.217 -15.475 1.00 23.12 537 SER A CA 1
ATOM 4214 C C . SER A 1 537 ? 34.306 -18.881 -14.955 1.00 23.12 537 SER A C 1
ATOM 4216 O O . SER A 1 537 ? 34.047 -19.012 -13.759 1.00 23.12 537 SER A O 1
ATOM 4218 N N . SER A 1 538 ? 33.404 -18.489 -15.850 1.00 32.03 538 SER A N 1
ATOM 4219 C CA . SER A 1 538 ? 31.978 -18.354 -15.559 1.00 32.03 538 SER A CA 1
ATOM 4220 C C . SER A 1 538 ? 31.370 -19.732 -15.274 1.00 32.03 538 SER A C 1
ATOM 4222 O O . SER A 1 538 ? 31.015 -20.461 -16.198 1.00 32.03 538 SER A O 1
ATOM 4224 N N . SER A 1 539 ? 31.281 -20.099 -13.998 1.00 25.62 539 SER A N 1
ATOM 4225 C CA . SER A 1 539 ? 30.518 -21.255 -13.522 1.00 25.62 539 SER A CA 1
ATOM 4226 C C . SER A 1 539 ? 29.200 -20.778 -12.914 1.00 25.62 539 SER A C 1
ATOM 4228 O O . SER A 1 539 ? 29.227 -20.034 -11.933 1.00 25.62 539 SER A O 1
ATOM 4230 N N . ASP A 1 540 ? 28.069 -21.190 -13.490 1.00 29.53 540 ASP A N 1
ATOM 4231 C CA . ASP A 1 540 ? 26.722 -20.827 -13.040 1.00 29.53 540 ASP A CA 1
ATOM 4232 C C . ASP A 1 540 ? 26.495 -21.100 -11.542 1.00 29.53 540 ASP A C 1
ATOM 4234 O O . ASP A 1 540 ? 26.534 -22.250 -11.107 1.00 29.53 540 ASP A O 1
ATOM 4238 N N . ASP A 1 541 ? 26.101 -20.081 -10.771 1.00 27.55 541 ASP A N 1
ATOM 4239 C CA . ASP A 1 541 ? 25.606 -20.256 -9.391 1.00 27.55 541 ASP A CA 1
ATOM 4240 C C . ASP A 1 541 ? 24.119 -20.692 -9.374 1.00 27.55 541 ASP A C 1
ATOM 4242 O O . ASP A 1 541 ? 23.281 -20.201 -8.618 1.00 27.55 541 ASP A O 1
ATOM 4246 N N . LYS A 1 542 ? 23.762 -21.626 -10.269 1.00 31.50 542 LYS A N 1
ATOM 4247 C CA . LYS A 1 542 ? 22.405 -22.184 -10.446 1.00 31.50 542 LYS A CA 1
ATOM 4248 C C . LYS A 1 542 ? 22.082 -23.316 -9.456 1.00 31.50 542 LYS A C 1
ATOM 4250 O O . LYS A 1 542 ? 21.215 -24.144 -9.722 1.00 31.50 542 LYS A O 1
ATOM 4255 N N . SER A 1 543 ? 22.782 -23.387 -8.322 1.00 30.88 543 SER A N 1
ATOM 4256 C CA . SER A 1 543 ? 22.779 -24.567 -7.440 1.00 30.88 543 SER A CA 1
ATOM 4257 C C . SER A 1 543 ? 22.452 -24.296 -5.967 1.00 30.88 543 SER A C 1
ATOM 4259 O O . SER A 1 543 ? 22.753 -25.143 -5.128 1.00 30.88 543 SER A O 1
ATOM 4261 N N . ASN A 1 544 ? 21.844 -23.153 -5.620 1.00 30.94 544 ASN A N 1
ATOM 4262 C CA . ASN A 1 544 ? 21.497 -22.850 -4.219 1.00 30.94 544 ASN A CA 1
ATOM 4263 C C . ASN A 1 544 ? 20.080 -22.294 -3.970 1.00 30.94 544 ASN A C 1
ATOM 4265 O O . ASN A 1 544 ? 19.760 -21.915 -2.841 1.00 30.94 544 ASN A O 1
ATOM 4269 N N . GLU A 1 545 ? 19.181 -22.330 -4.961 1.00 38.72 545 GLU A N 1
ATOM 4270 C CA . GLU A 1 545 ? 17.750 -22.384 -4.640 1.00 38.72 545 GLU A CA 1
ATOM 4271 C C . GLU A 1 545 ? 17.438 -23.775 -4.072 1.00 38.72 545 GLU A C 1
ATOM 4273 O O . GLU A 1 545 ? 17.195 -24.739 -4.798 1.00 38.72 545 GLU A O 1
ATOM 4278 N N . LYS A 1 546 ? 17.462 -23.891 -2.737 1.00 46.28 546 LYS A N 1
ATOM 4279 C CA . LYS A 1 546 ? 16.846 -25.035 -2.053 1.00 46.28 546 LYS A CA 1
ATOM 4280 C C . LYS A 1 546 ? 15.382 -25.101 -2.505 1.00 46.28 546 LYS A C 1
ATOM 4282 O O . LYS A 1 546 ? 14.695 -24.086 -2.380 1.00 46.28 546 LYS A O 1
ATOM 4287 N N . PRO A 1 547 ? 14.886 -26.248 -3.003 1.00 53.53 547 PRO A N 1
ATOM 4288 C CA . PRO A 1 547 ? 13.543 -26.318 -3.561 1.00 53.53 547 PRO A CA 1
ATOM 4289 C C . PRO A 1 547 ? 12.507 -25.927 -2.503 1.00 53.53 547 PRO A C 1
ATOM 4291 O O . PRO A 1 547 ? 12.633 -26.302 -1.334 1.00 53.53 547 PRO A O 1
ATOM 4294 N N . LEU A 1 548 ? 11.470 -25.189 -2.917 1.00 62.34 548 LEU A N 1
ATOM 4295 C CA . LEU A 1 548 ? 10.450 -24.632 -2.016 1.00 62.34 548 LEU A CA 1
ATOM 4296 C C . LEU A 1 548 ? 9.726 -25.699 -1.174 1.00 62.34 548 LEU A C 1
ATOM 4298 O O . LEU A 1 548 ? 9.213 -25.385 -0.106 1.00 62.34 548 LEU A O 1
ATOM 4302 N N . SER A 1 549 ? 9.770 -26.976 -1.565 1.00 63.84 549 SER A N 1
ATOM 4303 C CA . SER A 1 549 ? 9.345 -28.108 -0.728 1.00 63.84 549 SER A CA 1
ATOM 4304 C C . SER A 1 549 ? 10.031 -28.152 0.650 1.00 63.84 549 SER A C 1
ATOM 4306 O O . SER A 1 549 ? 9.389 -28.491 1.641 1.00 63.84 549 SER A O 1
ATOM 4308 N N . VAL A 1 550 ? 11.304 -27.749 0.749 1.00 69.88 550 VAL A N 1
ATOM 4309 C CA . VAL A 1 550 ? 12.039 -27.633 2.024 1.00 69.88 550 VAL A CA 1
ATOM 4310 C C . VAL A 1 550 ? 11.570 -26.420 2.835 1.00 69.88 550 VAL A C 1
ATOM 4312 O O . VAL A 1 550 ? 11.618 -26.449 4.061 1.00 69.88 550 VAL A O 1
ATOM 4315 N N . PHE A 1 551 ? 11.089 -25.364 2.171 1.00 77.00 551 PHE A N 1
ATOM 4316 C CA . PHE A 1 551 ? 10.509 -24.187 2.821 1.00 77.00 551 PHE A CA 1
ATOM 4317 C C . PHE A 1 551 ? 9.114 -24.501 3.389 1.00 77.00 551 PHE A C 1
ATOM 4319 O O . PHE A 1 551 ? 8.857 -24.279 4.572 1.00 77.00 551 PHE A O 1
ATOM 4326 N N . TYR A 1 552 ? 8.240 -25.110 2.581 1.00 80.44 552 TYR A N 1
ATOM 4327 C CA . TYR A 1 552 ? 6.881 -25.480 2.985 1.00 80.44 552 TYR A CA 1
ATOM 4328 C C . TYR A 1 552 ? 6.830 -26.544 4.091 1.00 80.44 552 TYR A C 1
ATOM 4330 O O . TYR A 1 552 ? 5.850 -26.593 4.828 1.00 80.44 552 TYR A O 1
ATOM 4338 N N . ALA A 1 553 ? 7.890 -27.336 4.290 1.00 79.81 553 ALA A N 1
ATOM 4339 C CA . ALA A 1 553 ? 7.990 -28.287 5.403 1.00 79.81 553 ALA A CA 1
ATOM 4340 C C . ALA A 1 553 ? 7.860 -27.641 6.804 1.00 79.81 553 ALA A C 1
ATOM 4342 O O . ALA A 1 553 ? 7.533 -28.335 7.766 1.00 79.81 553 ALA A O 1
ATOM 4343 N N . PHE A 1 554 ? 8.083 -26.326 6.927 1.00 78.50 554 PHE A N 1
ATOM 4344 C CA . PHE A 1 554 ? 7.912 -25.561 8.171 1.00 78.50 554 PHE A CA 1
ATOM 4345 C C . PHE A 1 554 ? 6.505 -24.963 8.345 1.00 78.50 554 PHE A C 1
ATOM 4347 O O . PHE A 1 554 ? 6.215 -24.366 9.380 1.00 78.50 554 PHE A O 1
ATOM 4354 N N . ILE A 1 555 ? 5.626 -25.090 7.345 1.00 83.56 555 ILE A N 1
ATOM 4355 C CA . ILE A 1 555 ? 4.366 -24.347 7.263 1.00 83.56 555 ILE A CA 1
ATOM 4356 C C . ILE A 1 555 ? 3.190 -25.323 7.225 1.00 83.56 555 ILE A C 1
ATOM 4358 O O . ILE A 1 555 ? 3.083 -26.185 6.358 1.00 83.56 555 ILE A O 1
ATOM 4362 N N . SER A 1 556 ? 2.249 -25.169 8.160 1.00 85.06 556 SER A N 1
ATOM 4363 C CA . SER A 1 556 ? 1.025 -25.975 8.156 1.00 85.06 556 SER A CA 1
ATOM 4364 C C . SER A 1 556 ? 0.164 -25.647 6.920 1.00 85.06 556 SER A C 1
ATOM 4366 O O . SER A 1 556 ? -0.155 -24.471 6.717 1.00 85.06 556 SER A O 1
ATOM 4368 N N . PRO A 1 557 ? -0.302 -26.642 6.135 1.00 87.75 557 PRO A N 1
ATOM 4369 C CA . PRO A 1 557 ? -1.155 -26.393 4.968 1.00 87.75 557 PRO A CA 1
ATOM 4370 C C . PRO A 1 557 ? -2.449 -25.633 5.295 1.00 87.75 557 PRO A C 1
ATOM 4372 O O . PRO A 1 557 ? -2.916 -24.824 4.497 1.00 87.75 557 PRO A O 1
ATOM 4375 N N . GLU A 1 558 ? -3.007 -25.820 6.496 1.00 88.94 558 GLU A N 1
ATOM 4376 C CA . GLU A 1 558 ? -4.156 -25.044 6.987 1.00 88.94 558 GLU A CA 1
ATOM 4377 C C . GLU A 1 558 ? -3.815 -23.561 7.190 1.00 88.94 558 GLU A C 1
ATOM 4379 O O . GLU A 1 558 ? -4.629 -22.691 6.876 1.00 88.94 558 GLU A O 1
ATOM 4384 N N . VAL A 1 559 ? -2.610 -23.264 7.688 1.00 90.94 559 VAL A N 1
ATOM 4385 C CA . VAL A 1 559 ? -2.105 -21.895 7.881 1.00 90.94 559 VAL A CA 1
ATOM 4386 C C . VAL A 1 559 ? -1.856 -21.240 6.525 1.00 90.94 559 VAL A C 1
ATOM 4388 O O . VAL A 1 559 ? -2.344 -20.134 6.310 1.00 90.94 559 VAL A O 1
ATOM 4391 N N . LEU A 1 560 ? -1.211 -21.931 5.578 1.00 91.75 560 LEU A N 1
ATOM 4392 C CA . LEU A 1 560 ? -0.985 -21.414 4.222 1.00 91.75 560 LEU A CA 1
ATOM 4393 C C . LEU A 1 560 ? -2.303 -21.173 3.466 1.00 91.75 560 LEU A C 1
ATOM 4395 O O . LEU A 1 560 ? -2.495 -20.104 2.889 1.00 91.75 560 LEU A O 1
ATOM 4399 N N . LYS A 1 561 ? -3.260 -22.108 3.541 1.00 91.31 561 LYS A N 1
ATOM 4400 C CA . LYS A 1 561 ? -4.606 -21.953 2.960 1.00 91.31 561 LYS A CA 1
ATOM 4401 C C . LYS A 1 561 ? -5.392 -20.805 3.603 1.00 91.31 561 LYS A C 1
ATOM 4403 O O . LYS A 1 561 ? -6.110 -20.082 2.914 1.00 91.31 561 LYS A O 1
ATOM 4408 N N . THR A 1 562 ? -5.238 -20.607 4.914 1.00 92.06 562 THR A N 1
ATOM 4409 C CA . THR A 1 562 ? -5.829 -19.468 5.637 1.00 92.06 562 THR A CA 1
ATOM 4410 C C . THR A 1 562 ? -5.164 -18.149 5.237 1.00 92.06 562 THR A C 1
ATOM 4412 O O . THR A 1 562 ? -5.871 -17.160 5.059 1.00 92.06 562 THR A O 1
ATOM 4415 N N . ALA A 1 563 ? -3.840 -18.130 5.049 1.00 93.56 563 ALA A N 1
ATOM 4416 C CA . ALA A 1 563 ? -3.100 -16.967 4.568 1.00 93.56 563 ALA A CA 1
ATOM 4417 C C . ALA A 1 563 ? -3.547 -16.581 3.153 1.00 93.56 563 ALA A C 1
ATOM 4419 O O . ALA A 1 563 ? -3.977 -15.447 2.968 1.00 93.56 563 ALA A O 1
ATOM 4420 N N . LYS A 1 564 ? -3.557 -17.532 2.200 1.00 92.94 564 LYS A N 1
ATOM 4421 C CA . LYS A 1 564 ? -4.017 -17.301 0.820 1.00 92.94 564 LYS A CA 1
ATOM 4422 C C . LYS A 1 564 ? -5.431 -16.713 0.811 1.00 92.94 564 LYS A C 1
ATOM 4424 O O . LYS A 1 564 ? -5.612 -15.601 0.338 1.00 92.94 564 LYS A O 1
ATOM 4429 N N . LYS A 1 565 ? -6.396 -17.353 1.486 1.00 92.88 565 LYS A N 1
ATOM 4430 C CA . LYS A 1 565 ? -7.785 -16.860 1.556 1.00 92.88 565 LYS A CA 1
ATOM 4431 C C . LYS A 1 565 ? -7.928 -15.478 2.216 1.00 92.88 565 LYS A C 1
ATOM 4433 O O . LYS A 1 565 ? -8.784 -14.691 1.813 1.00 92.88 565 LYS A O 1
ATOM 4438 N N . ARG A 1 566 ? -7.145 -15.170 3.261 1.00 92.75 566 ARG A N 1
ATOM 4439 C CA . ARG A 1 566 ? -7.183 -13.848 3.922 1.00 92.75 566 ARG A CA 1
ATOM 4440 C C . ARG A 1 566 ? -6.491 -12.766 3.087 1.00 92.75 566 ARG A C 1
ATOM 4442 O O . ARG A 1 566 ? -6.926 -11.620 3.151 1.00 92.75 566 ARG A O 1
ATOM 4449 N N . HIS A 1 567 ? -5.464 -13.119 2.317 1.00 93.88 567 HIS A N 1
ATOM 4450 C CA . HIS A 1 567 ? -4.798 -12.251 1.341 1.00 93.88 567 HIS A CA 1
ATOM 4451 C C . HIS A 1 567 ? -5.714 -11.970 0.145 1.00 93.88 567 HIS A C 1
ATOM 4453 O O . HIS A 1 567 ? -6.050 -10.817 -0.094 1.00 93.88 567 HIS A O 1
ATOM 4459 N N . GLU A 1 568 ? -6.241 -13.014 -0.503 1.00 93.38 568 GLU A N 1
ATOM 4460 C CA . GLU A 1 568 ? -7.172 -12.920 -1.639 1.00 93.38 568 GLU A CA 1
ATOM 4461 C C . GLU A 1 568 ? -8.380 -12.017 -1.338 1.00 93.38 568 GLU A C 1
ATOM 4463 O O . GLU A 1 568 ? -8.835 -11.285 -2.209 1.00 93.38 568 GLU A O 1
ATOM 4468 N N . ALA A 1 569 ? -8.877 -12.017 -0.095 1.00 91.69 569 ALA A N 1
ATOM 4469 C CA . ALA A 1 569 ? -9.991 -11.177 0.355 1.00 91.69 569 ALA A CA 1
ATOM 4470 C C . ALA A 1 569 ? -9.576 -9.830 1.001 1.00 91.69 569 ALA A C 1
ATOM 4472 O O . ALA A 1 569 ? -10.372 -9.225 1.727 1.00 91.69 569 ALA A O 1
ATOM 4473 N N . GLY A 1 570 ? -8.323 -9.388 0.827 1.00 91.44 570 GLY A N 1
ATOM 4474 C CA . GLY A 1 570 ? -7.789 -8.115 1.336 1.00 91.44 570 GLY A CA 1
ATOM 4475 C C . GLY A 1 570 ? -7.762 -7.981 2.869 1.00 91.44 570 GLY A C 1
ATOM 4476 O O . GLY A 1 570 ? -7.564 -6.884 3.404 1.00 91.44 570 GLY A O 1
ATOM 4477 N N . GLN A 1 571 ? -7.993 -9.076 3.601 1.00 91.44 571 GLN A N 1
ATOM 4478 C CA . GLN A 1 571 ? -8.247 -9.079 5.045 1.00 91.44 571 GLN A CA 1
ATOM 4479 C C . GLN A 1 571 ? -6.982 -9.055 5.904 1.00 91.44 571 GLN A C 1
ATOM 4481 O O . GLN A 1 571 ? -7.076 -8.661 7.068 1.00 91.44 571 GLN A O 1
ATOM 4486 N N . MET A 1 572 ? -5.853 -9.477 5.335 1.00 90.75 572 MET A N 1
ATOM 4487 C CA . MET A 1 572 ? -4.532 -9.636 5.951 1.00 90.75 572 MET A CA 1
ATOM 4488 C C . MET A 1 572 ? -3.501 -8.792 5.194 1.00 90.75 572 MET A C 1
ATOM 4490 O O . MET A 1 572 ? -3.684 -8.518 4.011 1.00 90.75 572 MET A O 1
ATOM 4494 N N . MET A 1 573 ? -2.435 -8.364 5.870 1.00 92.00 573 MET A N 1
ATOM 4495 C CA . MET A 1 573 ? -1.316 -7.679 5.221 1.00 92.00 573 MET A CA 1
ATOM 4496 C C . MET A 1 573 ? -0.512 -8.600 4.292 1.00 92.00 573 MET A C 1
ATOM 4498 O O . MET A 1 573 ? -0.080 -9.685 4.680 1.00 92.00 573 MET A O 1
ATOM 4502 N N . GLU A 1 574 ? -0.249 -8.096 3.091 1.00 91.38 574 GLU A N 1
ATOM 4503 C CA . GLU A 1 574 ? 0.433 -8.735 1.966 1.00 91.38 574 GLU A CA 1
ATOM 4504 C C . GLU A 1 574 ? 1.749 -9.451 2.343 1.00 91.38 574 GLU A C 1
ATOM 4506 O O . GLU A 1 574 ? 1.962 -10.605 1.962 1.00 91.38 574 GLU A O 1
ATOM 4511 N N . MET A 1 575 ? 2.584 -8.837 3.193 1.00 93.75 575 MET A N 1
ATOM 4512 C CA . MET A 1 575 ? 3.846 -9.434 3.658 1.00 93.75 575 MET A CA 1
ATOM 4513 C C . MET A 1 575 ? 3.672 -10.776 4.392 1.00 93.75 575 MET A C 1
ATOM 4515 O O . MET A 1 575 ? 4.581 -11.602 4.359 1.00 93.75 575 MET A O 1
ATOM 4519 N N . VAL A 1 576 ? 2.529 -11.035 5.043 1.00 95.31 576 VAL A N 1
ATOM 4520 C CA . VAL A 1 576 ? 2.297 -12.305 5.760 1.00 95.31 576 VAL A CA 1
ATOM 4521 C C . VAL A 1 576 ? 2.186 -13.468 4.776 1.00 95.31 576 VAL A C 1
ATOM 4523 O O . VAL A 1 576 ? 2.805 -14.514 4.979 1.00 95.31 576 VAL A O 1
ATOM 4526 N N . TYR A 1 577 ? 1.442 -13.281 3.684 1.00 93.81 577 TYR A N 1
ATOM 4527 C CA . TYR A 1 577 ? 1.322 -14.297 2.644 1.00 93.81 577 TYR A CA 1
ATOM 4528 C C . TYR A 1 577 ? 2.598 -14.400 1.799 1.00 93.81 577 TYR A C 1
ATOM 4530 O O . TYR A 1 577 ? 3.014 -15.509 1.473 1.00 93.81 577 TYR A O 1
ATOM 4538 N N . GLN A 1 578 ? 3.275 -13.284 1.512 1.00 92.06 578 GLN A N 1
ATOM 4539 C CA . GLN A 1 578 ? 4.539 -13.271 0.759 1.00 92.06 578 GLN A CA 1
ATOM 4540 C C . GLN A 1 578 ? 5.660 -14.031 1.495 1.00 92.06 578 GLN A C 1
ATOM 4542 O O . GLN A 1 578 ? 6.335 -14.864 0.887 1.00 92.06 578 GLN A O 1
ATOM 4547 N N . VAL A 1 579 ? 5.779 -13.874 2.823 1.00 93.62 579 VAL A N 1
ATOM 4548 C CA . VAL A 1 579 ? 6.665 -14.723 3.641 1.00 93.62 579 VAL A CA 1
ATOM 4549 C C . VAL A 1 579 ? 6.263 -16.194 3.541 1.00 93.62 579 VAL A C 1
ATOM 4551 O O . VAL A 1 579 ? 7.108 -17.018 3.209 1.00 93.62 579 VAL A O 1
ATOM 4554 N N . LEU A 1 580 ? 4.994 -16.539 3.788 1.00 92.31 580 LEU A N 1
ATOM 4555 C CA . LEU A 1 580 ? 4.543 -17.939 3.837 1.00 92.31 580 LEU A CA 1
ATOM 4556 C C . LEU A 1 580 ? 4.526 -18.661 2.474 1.00 92.31 580 LEU A C 1
ATOM 4558 O O . LEU A 1 580 ? 4.514 -19.889 2.451 1.00 92.31 580 LEU A O 1
ATOM 4562 N N . SER A 1 581 ? 4.520 -17.933 1.355 1.00 88.75 581 SER A N 1
ATOM 4563 C CA . SER A 1 581 ? 4.502 -18.505 -0.002 1.00 88.75 581 SER A CA 1
ATOM 4564 C C . SER A 1 581 ? 5.857 -18.473 -0.714 1.00 88.75 581 SER A C 1
ATOM 4566 O O . SER A 1 581 ? 6.155 -19.387 -1.473 1.00 88.75 581 SER A O 1
ATOM 4568 N N . LYS A 1 582 ? 6.686 -17.442 -0.500 1.00 86.88 582 LYS A N 1
ATOM 4569 C CA . LYS A 1 582 ? 7.900 -17.197 -1.312 1.00 86.88 582 LYS A CA 1
ATOM 4570 C C . LYS A 1 582 ? 9.187 -17.058 -0.495 1.00 86.88 582 LYS A C 1
ATOM 4572 O O . LYS A 1 582 ? 10.278 -16.999 -1.072 1.00 86.88 582 LYS A O 1
ATOM 4577 N N . GLY A 1 583 ? 9.077 -16.999 0.836 1.00 90.56 583 GLY A N 1
ATOM 4578 C CA . GLY A 1 583 ? 10.213 -16.768 1.731 1.00 90.56 583 GLY A CA 1
ATOM 4579 C C . GLY A 1 583 ? 10.921 -15.434 1.472 1.00 90.56 583 GLY A C 1
ATOM 4580 O O . GLY A 1 583 ? 12.121 -15.323 1.720 1.00 90.56 583 GLY A O 1
ATOM 4581 N N . GLU A 1 584 ? 10.208 -14.447 0.924 1.00 90.31 584 GLU A N 1
ATOM 4582 C CA . GLU A 1 584 ? 10.769 -13.220 0.352 1.00 90.31 584 GLU A CA 1
ATOM 4583 C C . GLU A 1 584 ? 9.871 -12.007 0.644 1.00 90.31 584 GLU A C 1
ATOM 4585 O O . GLU A 1 584 ? 8.644 -12.118 0.604 1.00 90.31 584 GLU A O 1
ATOM 4590 N N . ILE A 1 585 ? 10.483 -10.856 0.954 1.00 92.38 585 ILE A N 1
ATOM 4591 C CA . ILE A 1 585 ? 9.807 -9.553 1.017 1.00 92.38 585 ILE A CA 1
ATOM 4592 C C . ILE A 1 585 ? 10.648 -8.417 0.415 1.00 92.38 585 ILE A C 1
ATOM 4594 O O . ILE A 1 585 ? 11.881 -8.431 0.470 1.00 92.38 585 ILE A O 1
ATOM 4598 N N . LYS A 1 586 ? 9.961 -7.383 -0.085 1.00 91.25 586 LYS A N 1
ATOM 4599 C CA . LYS A 1 586 ? 10.535 -6.115 -0.563 1.00 91.25 586 LYS A CA 1
ATOM 4600 C C . LYS A 1 586 ? 10.332 -5.006 0.477 1.00 91.25 586 LYS A C 1
ATOM 4602 O O . LYS A 1 586 ? 9.247 -4.888 1.041 1.00 91.25 586 LYS A O 1
ATOM 4607 N N . ILE A 1 587 ? 11.354 -4.184 0.733 1.00 91.12 587 ILE A N 1
ATOM 4608 C CA . ILE A 1 587 ? 11.292 -3.031 1.652 1.00 91.12 587 ILE A CA 1
ATOM 4609 C C . ILE A 1 587 ? 11.940 -1.813 0.988 1.00 91.12 587 ILE A C 1
ATOM 4611 O O . ILE A 1 587 ? 13.145 -1.580 1.108 1.00 91.12 587 ILE A O 1
ATOM 4615 N N . GLY A 1 588 ? 11.095 -1.035 0.313 1.00 88.19 588 GLY A N 1
ATOM 4616 C CA . GLY A 1 588 ? 11.478 0.144 -0.458 1.00 88.19 588 GLY A CA 1
ATOM 4617 C C . GLY A 1 588 ? 12.043 1.320 0.338 1.00 88.19 588 GLY A C 1
ATOM 4618 O O . GLY A 1 588 ? 11.831 1.440 1.557 1.00 88.19 588 GLY A O 1
ATOM 4619 N N . ALA A 1 589 ? 12.699 2.219 -0.395 1.00 87.25 589 ALA A N 1
ATOM 4620 C CA . ALA A 1 589 ? 13.355 3.433 0.075 1.00 87.25 589 ALA A CA 1
ATOM 4621 C C . ALA A 1 589 ? 12.368 4.312 0.846 1.00 87.25 589 ALA A C 1
ATOM 4623 O O . ALA A 1 589 ? 11.191 4.383 0.496 1.00 87.25 589 ALA A O 1
ATOM 4624 N N . ALA A 1 590 ? 12.820 4.984 1.901 1.00 89.81 590 ALA A N 1
ATOM 4625 C CA . ALA A 1 590 ? 11.998 5.875 2.718 1.00 89.81 590 ALA A CA 1
ATOM 4626 C C . ALA A 1 590 ? 12.489 7.328 2.605 1.00 89.81 590 ALA A C 1
ATOM 4628 O O . ALA A 1 590 ? 13.589 7.569 2.123 1.00 89.81 590 ALA A O 1
ATOM 4629 N N . LEU A 1 591 ? 11.694 8.297 3.076 1.00 91.06 591 LEU A N 1
ATOM 4630 C CA . LEU A 1 591 ? 12.124 9.693 3.265 1.00 91.06 591 LEU A CA 1
ATOM 4631 C C . LEU A 1 591 ? 13.093 9.798 4.462 1.00 91.06 591 LEU A C 1
ATOM 4633 O O . LEU A 1 591 ? 12.766 10.371 5.503 1.00 91.06 591 LEU A O 1
ATOM 4637 N N . GLU A 1 592 ? 14.269 9.190 4.324 1.00 87.06 592 GLU A N 1
ATOM 4638 C CA . GLU A 1 592 ? 15.350 9.194 5.307 1.00 87.06 592 GLU A CA 1
ATOM 4639 C C . GLU A 1 592 ? 16.690 9.572 4.661 1.00 87.06 592 GLU A C 1
ATOM 4641 O O . GLU A 1 592 ? 16.966 9.202 3.522 1.00 87.06 592 GLU A O 1
ATOM 4646 N N . ASP A 1 593 ? 17.521 10.332 5.380 1.00 81.88 593 ASP A N 1
ATOM 4647 C CA . ASP A 1 593 ? 18.866 10.683 4.910 1.00 81.88 593 ASP A CA 1
ATOM 4648 C C . ASP A 1 593 ? 19.830 9.507 5.118 1.00 81.88 593 ASP A C 1
ATOM 4650 O O . ASP A 1 593 ? 20.299 9.247 6.231 1.00 81.88 593 ASP A O 1
ATOM 4654 N N . GLU A 1 594 ? 20.155 8.819 4.027 1.00 78.06 594 GLU A N 1
ATOM 4655 C CA . GLU A 1 594 ? 21.104 7.704 3.996 1.00 78.06 594 GLU A CA 1
ATOM 4656 C C . GLU A 1 594 ? 22.535 8.085 4.407 1.00 78.06 594 GLU A C 1
ATOM 4658 O O . GLU A 1 594 ? 23.308 7.218 4.815 1.00 78.06 594 GLU A O 1
ATOM 4663 N N . ASN A 1 595 ? 22.887 9.373 4.357 1.00 73.94 595 ASN A N 1
ATOM 4664 C CA . ASN A 1 595 ? 24.199 9.881 4.757 1.00 73.94 595 ASN A CA 1
ATOM 4665 C C . ASN A 1 595 ? 24.270 10.198 6.264 1.00 73.94 595 ASN A C 1
ATOM 4667 O O . ASN A 1 595 ? 25.346 10.542 6.770 1.00 73.94 595 ASN A O 1
ATOM 4671 N N . SER A 1 596 ? 23.154 10.076 7.000 1.00 72.38 596 SER A N 1
ATOM 4672 C CA . SER A 1 596 ? 23.050 10.469 8.412 1.00 72.38 596 SER A CA 1
ATOM 4673 C C . SER A 1 596 ? 23.783 9.507 9.364 1.00 72.38 596 SER A C 1
ATOM 4675 O O . SER A 1 596 ? 23.214 8.628 10.017 1.00 72.38 596 SER A O 1
ATOM 4677 N N . LYS A 1 597 ? 25.102 9.709 9.472 1.00 67.38 597 LYS A N 1
ATOM 4678 C CA . LYS A 1 597 ? 26.004 8.969 10.370 1.00 67.38 597 LYS A CA 1
ATOM 4679 C C . LYS A 1 597 ? 25.428 8.876 11.790 1.00 67.38 597 LYS A C 1
ATOM 4681 O O . LYS A 1 597 ? 25.074 9.884 12.397 1.00 67.38 597 LYS A O 1
ATOM 4686 N N . GLY A 1 598 ? 25.374 7.657 12.327 1.00 64.81 598 GLY A N 1
ATOM 4687 C CA . GLY A 1 598 ? 24.879 7.382 13.682 1.00 64.81 598 GLY A CA 1
ATOM 4688 C C . GLY A 1 598 ? 23.382 7.066 13.788 1.00 64.81 598 GLY A C 1
ATOM 4689 O O . GLY A 1 598 ? 22.901 6.848 14.899 1.00 64.81 598 GLY A O 1
ATOM 4690 N N . ARG A 1 599 ? 22.640 6.994 12.672 1.00 73.06 599 ARG A N 1
ATOM 4691 C CA . ARG A 1 599 ? 21.263 6.470 12.630 1.00 73.06 599 ARG A CA 1
ATOM 4692 C C . ARG A 1 599 ? 21.205 5.174 11.823 1.00 73.06 599 ARG A C 1
ATOM 4694 O O . ARG A 1 599 ? 21.847 5.051 10.787 1.00 73.06 599 ARG A O 1
ATOM 4701 N N . ALA A 1 600 ? 20.429 4.202 12.298 1.00 80.12 600 ALA A N 1
ATOM 4702 C CA . ALA A 1 600 ? 20.093 3.019 11.512 1.00 80.12 600 ALA A CA 1
ATOM 4703 C C . ALA A 1 600 ? 18.913 3.346 10.588 1.00 80.12 600 ALA A C 1
ATOM 4705 O O . ALA A 1 600 ? 17.913 3.881 11.071 1.00 80.12 600 ALA A O 1
ATOM 4706 N N . SER A 1 601 ? 19.009 2.984 9.302 1.00 88.56 601 SER A N 1
ATOM 4707 C CA . SER A 1 601 ? 17.884 3.128 8.366 1.00 88.56 601 SER A CA 1
ATOM 4708 C C . SER A 1 601 ? 16.634 2.426 8.896 1.00 88.56 601 SER A C 1
ATOM 4710 O O . SER A 1 601 ? 16.727 1.373 9.535 1.00 88.56 601 SER A O 1
ATOM 4712 N N . THR A 1 602 ? 15.459 2.963 8.576 1.00 89.81 602 THR A N 1
ATOM 4713 C CA . THR A 1 602 ? 14.159 2.381 8.913 1.00 89.81 602 THR A CA 1
ATOM 4714 C C . THR A 1 602 ? 14.038 0.898 8.544 1.00 89.81 602 THR A C 1
ATOM 4716 O O . THR A 1 602 ? 13.457 0.123 9.310 1.00 89.81 602 THR A O 1
ATOM 4719 N N . ALA A 1 603 ? 14.627 0.463 7.423 1.00 89.56 603 ALA A N 1
ATOM 4720 C CA . ALA A 1 603 ? 14.624 -0.937 7.005 1.00 89.56 603 ALA A CA 1
ATOM 4721 C C . ALA A 1 603 ? 15.334 -1.841 8.032 1.00 89.56 603 ALA A C 1
ATOM 4723 O O . ALA A 1 603 ? 14.811 -2.900 8.397 1.00 89.56 603 ALA A O 1
ATOM 4724 N N . LEU A 1 604 ? 16.483 -1.395 8.552 1.00 91.75 604 LEU A N 1
ATOM 4725 C CA . LEU A 1 604 ? 17.290 -2.099 9.553 1.00 91.75 604 LEU A CA 1
ATOM 4726 C C . LEU A 1 604 ? 16.716 -1.953 10.969 1.00 91.75 604 LEU A C 1
ATOM 4728 O O . LEU A 1 604 ? 16.620 -2.936 11.705 1.00 91.75 604 LEU A O 1
ATOM 4732 N N . LEU A 1 605 ? 16.276 -0.747 11.336 1.00 92.62 605 LEU A N 1
ATOM 4733 C CA . LEU A 1 605 ? 15.736 -0.402 12.653 1.00 92.62 605 LEU A CA 1
ATOM 4734 C C . LEU A 1 605 ? 14.590 -1.332 13.073 1.00 92.62 605 LEU A C 1
ATOM 4736 O O . LEU A 1 605 ? 14.543 -1.781 14.219 1.00 92.62 605 LEU A O 1
ATOM 4740 N N . TYR A 1 606 ? 13.697 -1.676 12.143 1.00 95.19 606 TYR A N 1
ATOM 4741 C CA . TYR A 1 606 ? 12.554 -2.557 12.397 1.00 95.19 606 TYR A CA 1
ATOM 4742 C C . TYR A 1 606 ? 12.809 -4.047 12.095 1.00 95.19 606 TYR A C 1
ATOM 4744 O O . TYR A 1 606 ? 11.954 -4.883 12.398 1.00 95.19 606 TYR A O 1
ATOM 4752 N N . ARG A 1 607 ? 13.999 -4.422 11.592 1.00 95.62 607 ARG A N 1
ATOM 4753 C CA . ARG A 1 607 ? 14.354 -5.821 11.268 1.00 95.62 607 ARG A CA 1
ATOM 4754 C C . ARG A 1 607 ? 14.158 -6.768 12.450 1.00 95.62 607 ARG A C 1
ATOM 4756 O O . ARG A 1 607 ? 13.609 -7.848 12.272 1.00 95.62 607 ARG A O 1
ATOM 4763 N N . SER A 1 608 ? 14.493 -6.344 13.672 1.00 95.50 608 SER A N 1
ATOM 4764 C CA . SER A 1 608 ? 14.348 -7.213 14.852 1.00 95.50 608 SER A CA 1
ATOM 4765 C C . SER A 1 608 ? 12.896 -7.500 15.276 1.00 95.50 608 SER A C 1
ATOM 4767 O O . SER A 1 608 ? 12.683 -8.427 16.053 1.00 95.50 608 SER A O 1
ATOM 4769 N N . ILE A 1 609 ? 11.903 -6.762 14.755 1.00 97.50 609 ILE A N 1
ATOM 4770 C CA . ILE A 1 609 ? 10.479 -7.132 14.868 1.00 97.50 609 ILE A CA 1
ATOM 4771 C C . ILE A 1 609 ? 10.151 -8.191 13.813 1.00 97.50 609 ILE A C 1
ATOM 4773 O O . ILE A 1 609 ? 9.607 -9.243 14.146 1.00 97.50 609 ILE A O 1
ATOM 4777 N N . ARG A 1 610 ? 10.541 -7.954 12.552 1.00 97.56 610 ARG A N 1
ATOM 4778 C CA . ARG A 1 610 ? 10.293 -8.883 11.437 1.00 97.56 610 ARG A CA 1
ATOM 4779 C C . ARG A 1 610 ? 10.919 -10.257 11.675 1.00 97.56 610 ARG A C 1
ATOM 4781 O O . ARG A 1 610 ? 10.244 -11.260 11.502 1.00 97.56 610 ARG A O 1
ATOM 4788 N N . GLN A 1 611 ? 12.134 -10.319 12.220 1.00 97.38 611 GLN A N 1
ATOM 4789 C CA . GLN A 1 611 ? 12.755 -11.577 12.652 1.00 97.38 611 GLN A CA 1
ATOM 4790 C C . GLN A 1 611 ? 11.900 -12.364 13.657 1.00 97.38 611 GLN A C 1
ATOM 4792 O O . GLN A 1 611 ? 11.836 -13.590 13.580 1.00 97.38 611 GLN A O 1
ATOM 4797 N N . ARG A 1 612 ? 11.220 -11.680 14.590 1.00 97.19 612 ARG A N 1
ATOM 4798 C CA . ARG A 1 612 ? 10.306 -12.322 15.552 1.00 97.19 612 ARG A CA 1
ATOM 4799 C C . ARG A 1 612 ? 9.022 -12.796 14.893 1.00 97.19 612 ARG A C 1
ATOM 4801 O O . ARG A 1 612 ? 8.536 -13.871 15.221 1.00 97.19 612 ARG A O 1
ATOM 4808 N N . VAL A 1 613 ? 8.520 -12.027 13.931 1.00 97.62 613 VAL A N 1
ATOM 4809 C CA . VAL A 1 613 ? 7.405 -12.431 13.073 1.00 97.62 613 VAL A CA 1
ATOM 4810 C C . VAL A 1 613 ? 7.756 -13.695 12.281 1.00 97.62 613 VAL A C 1
ATOM 4812 O O . VAL A 1 613 ? 7.016 -14.667 12.366 1.00 97.62 613 VAL A O 1
ATOM 4815 N N . TYR A 1 614 ? 8.917 -13.757 11.620 1.00 96.81 614 TYR A N 1
ATOM 4816 C CA . TYR A 1 614 ? 9.385 -14.976 10.944 1.00 96.81 614 TYR A CA 1
ATOM 4817 C C . TYR A 1 614 ? 9.543 -16.148 11.928 1.00 96.81 614 TYR A C 1
ATOM 4819 O O . TYR A 1 614 ? 9.235 -17.286 11.588 1.00 96.81 614 TYR A O 1
ATOM 4827 N N . GLY A 1 615 ? 9.980 -15.872 13.164 1.00 94.75 615 GLY A N 1
ATOM 4828 C CA . GLY A 1 615 ? 10.111 -16.873 14.227 1.00 94.75 615 GLY A CA 1
ATOM 4829 C C . GLY A 1 615 ? 8.782 -17.504 14.654 1.00 94.75 615 GLY A C 1
ATOM 4830 O O . GLY A 1 615 ? 8.779 -18.658 15.073 1.00 94.75 615 GLY A O 1
ATOM 4831 N N . ILE A 1 616 ? 7.670 -16.775 14.507 1.00 94.81 616 ILE A N 1
ATOM 4832 C CA . ILE A 1 616 ? 6.301 -17.280 14.694 1.00 94.81 616 ILE A CA 1
ATOM 4833 C C . ILE A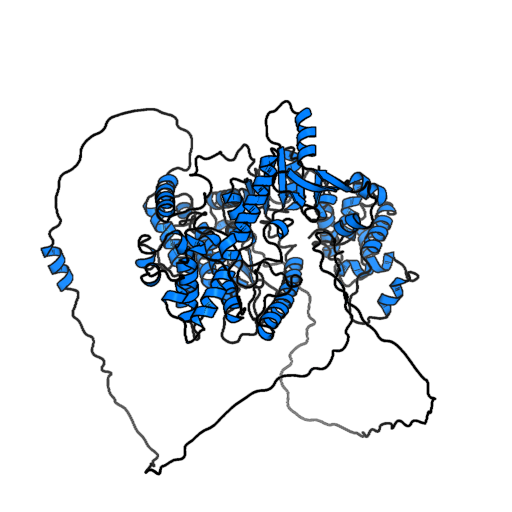 1 616 ? 5.817 -17.994 13.420 1.00 94.81 616 ILE A C 1
ATOM 4835 O O . ILE A 1 616 ? 5.362 -19.132 13.499 1.00 94.81 616 ILE A O 1
ATOM 4839 N N . LEU A 1 617 ? 5.957 -17.357 12.249 1.00 94.50 617 LEU A N 1
ATOM 4840 C CA . LEU A 1 617 ? 5.451 -17.860 10.960 1.00 94.50 617 LEU A CA 1
ATOM 4841 C C . LEU A 1 617 ? 6.093 -19.184 10.507 1.00 94.50 617 LEU A C 1
ATOM 4843 O O . LEU A 1 617 ? 5.427 -19.976 9.847 1.00 94.50 617 LEU A O 1
ATOM 4847 N N . LEU A 1 618 ? 7.357 -19.429 10.871 1.00 91.38 618 LEU A N 1
ATOM 4848 C CA . LEU A 1 618 ? 8.110 -20.659 10.569 1.00 91.38 618 LEU A CA 1
ATOM 4849 C C . LEU A 1 618 ? 8.339 -21.545 11.812 1.00 91.38 618 LEU A C 1
ATOM 4851 O O . LEU A 1 618 ? 9.232 -22.389 11.807 1.00 91.38 618 LEU A O 1
ATOM 4855 N N . ASP A 1 619 ? 7.595 -21.286 12.894 1.00 87.50 619 ASP A N 1
ATOM 4856 C CA . ASP A 1 619 ? 7.648 -21.980 14.190 1.00 87.50 619 ASP A CA 1
ATOM 4857 C C . ASP A 1 619 ? 9.072 -22.335 14.671 1.00 87.50 619 ASP A C 1
ATOM 4859 O O . ASP A 1 619 ? 9.420 -23.479 14.989 1.00 87.50 619 ASP A O 1
ATOM 4863 N N . LYS A 1 620 ? 9.945 -21.320 14.740 1.00 88.06 620 LYS A N 1
ATOM 4864 C CA . LYS A 1 620 ? 11.335 -21.514 15.182 1.00 88.06 620 LYS A CA 1
ATOM 4865 C C . LYS A 1 620 ? 11.416 -22.020 16.622 1.00 88.06 620 LYS A C 1
ATOM 4867 O O . LYS A 1 620 ? 12.385 -22.693 16.975 1.00 88.06 620 LYS A O 1
ATOM 4872 N N . LYS A 1 621 ? 10.391 -21.777 17.444 1.00 83.69 621 LYS A N 1
ATOM 4873 C CA . LYS A 1 621 ? 10.354 -22.266 18.823 1.00 83.69 621 LYS A CA 1
ATOM 4874 C C . LYS A 1 621 ? 10.273 -23.799 18.886 1.00 83.69 621 LYS A C 1
ATOM 4876 O O . LYS A 1 621 ? 10.924 -24.378 19.758 1.00 83.69 621 LYS A O 1
ATOM 4881 N N . LEU A 1 622 ? 9.605 -24.465 17.937 1.00 81.56 622 LEU A N 1
ATOM 4882 C CA . LEU A 1 622 ? 9.639 -25.930 17.789 1.00 81.56 622 LEU A CA 1
ATOM 4883 C C . LEU A 1 622 ? 10.979 -26.491 17.275 1.00 81.56 622 LEU A C 1
ATOM 4885 O O . LEU A 1 622 ? 11.225 -27.688 17.442 1.00 81.56 622 LEU A O 1
ATOM 4889 N N . TYR A 1 623 ? 11.846 -25.674 16.669 1.00 80.88 623 TYR A N 1
ATOM 4890 C CA . TYR A 1 623 ? 13.231 -26.058 16.372 1.00 80.88 623 TYR A CA 1
ATOM 4891 C C . TYR A 1 623 ? 14.136 -25.834 17.592 1.00 80.88 623 TYR A C 1
ATOM 4893 O O . TYR A 1 623 ? 14.763 -26.776 18.064 1.00 80.88 623 TYR A O 1
ATOM 4901 N N . ASP A 1 624 ? 14.130 -24.628 18.171 1.00 82.06 624 ASP A N 1
ATOM 4902 C CA . ASP A 1 624 ? 14.982 -24.249 19.314 1.00 82.06 624 ASP A CA 1
ATOM 4903 C C . ASP A 1 624 ? 14.703 -25.073 20.591 1.00 82.06 624 ASP A C 1
ATOM 4905 O O . ASP A 1 624 ? 15.507 -25.063 21.521 1.00 82.06 624 ASP A O 1
ATOM 4909 N N . SER A 1 625 ? 13.555 -25.756 20.660 1.00 77.50 625 SER A N 1
ATOM 4910 C CA . SER A 1 625 ? 13.163 -26.625 21.785 1.00 77.50 625 SER A CA 1
ATOM 4911 C C . SER A 1 625 ? 13.346 -28.121 21.501 1.00 77.50 625 SER A C 1
ATOM 4913 O O . SER A 1 625 ? 13.081 -28.938 22.382 1.00 77.50 625 SER A O 1
ATOM 4915 N N . ALA A 1 626 ? 13.781 -28.505 20.297 1.00 69.62 626 ALA A N 1
ATOM 4916 C CA . ALA A 1 626 ? 14.140 -29.884 19.995 1.00 69.62 626 ALA A CA 1
ATOM 4917 C C . ALA A 1 626 ? 15.554 -30.171 20.525 1.00 69.62 626 ALA A C 1
ATOM 4919 O O . ALA A 1 626 ? 16.527 -29.544 20.110 1.00 69.62 626 ALA A O 1
ATOM 4920 N N . GLY A 1 627 ? 15.666 -31.111 21.466 1.00 59.91 627 GLY A N 1
ATOM 4921 C CA . GLY A 1 627 ? 16.960 -31.549 21.990 1.00 59.91 627 GLY A CA 1
ATOM 4922 C C . GLY A 1 627 ? 17.816 -32.243 20.924 1.00 59.91 627 GLY A C 1
ATOM 4923 O O . GLY A 1 627 ? 17.305 -32.700 19.903 1.00 59.91 627 GLY A O 1
ATOM 4924 N N . ALA A 1 628 ? 19.117 -32.383 21.200 1.00 58.28 628 ALA A N 1
ATOM 4925 C CA . ALA A 1 628 ? 20.112 -32.942 20.273 1.00 58.28 628 ALA A CA 1
ATOM 4926 C C . ALA A 1 628 ? 19.814 -34.374 19.762 1.00 58.28 628 ALA A C 1
ATOM 4928 O O . ALA A 1 628 ? 20.440 -34.829 18.809 1.00 58.28 628 ALA A O 1
ATOM 4929 N N . GLU A 1 629 ? 18.853 -35.073 20.370 1.00 54.25 629 GLU A N 1
ATOM 4930 C CA . GLU A 1 629 ? 18.377 -36.404 19.976 1.00 54.25 629 GLU A CA 1
ATOM 4931 C C . GLU A 1 629 ? 17.430 -36.390 18.757 1.00 54.25 629 GLU A C 1
ATOM 4933 O O . GLU A 1 629 ? 17.224 -37.430 18.135 1.00 54.25 629 GLU A O 1
ATOM 4938 N N . GLN A 1 630 ? 16.862 -35.234 18.380 1.00 56.94 630 GLN A N 1
ATOM 4939 C CA . GLN A 1 630 ? 16.060 -35.073 17.159 1.00 56.94 630 GLN A CA 1
ATOM 4940 C C . GLN A 1 630 ? 16.707 -34.047 16.214 1.00 56.94 630 GLN A C 1
ATOM 4942 O O . GLN A 1 630 ? 16.453 -32.849 16.363 1.00 56.94 630 GLN A O 1
ATOM 4947 N N . PRO A 1 631 ? 17.496 -34.478 15.207 1.00 57.47 631 PRO A N 1
ATOM 4948 C CA . PRO A 1 631 ? 18.083 -33.579 14.215 1.00 57.47 631 PRO A CA 1
ATOM 4949 C C . PRO A 1 631 ? 17.006 -33.032 13.263 1.00 57.47 631 PRO A C 1
ATOM 4951 O O . PRO A 1 631 ? 16.783 -33.546 12.168 1.00 57.47 631 PRO A O 1
ATOM 4954 N N . ARG A 1 632 ? 16.317 -31.973 13.698 1.00 69.75 632 ARG A N 1
ATOM 4955 C CA . ARG A 1 632 ? 15.439 -31.161 12.848 1.00 69.75 632 ARG A CA 1
ATOM 4956 C C . ARG A 1 632 ? 16.279 -30.254 11.951 1.00 69.75 632 ARG A C 1
ATOM 4958 O O . ARG A 1 632 ? 17.391 -29.868 12.303 1.00 69.75 632 ARG A O 1
ATOM 4965 N N . THR A 1 633 ? 15.735 -29.871 10.804 1.00 76.81 633 THR A N 1
ATOM 4966 C CA . THR A 1 633 ? 16.302 -28.800 9.978 1.00 76.81 633 THR A CA 1
ATOM 4967 C C . THR A 1 633 ? 16.018 -27.433 10.619 1.00 76.81 633 THR A C 1
ATOM 4969 O O . THR A 1 633 ? 14.904 -27.221 11.101 1.00 76.81 633 THR A O 1
ATOM 4972 N N . PRO A 1 634 ? 16.976 -26.485 10.630 1.00 81.25 634 PRO A N 1
ATOM 4973 C CA . PRO A 1 634 ? 16.709 -25.120 11.076 1.00 81.25 634 PRO A CA 1
ATOM 4974 C C . PRO A 1 634 ? 15.740 -24.413 10.112 1.00 81.25 634 PRO A C 1
ATOM 4976 O O . PRO A 1 634 ? 15.859 -24.615 8.898 1.00 81.25 634 PRO A O 1
ATOM 4979 N N . PRO A 1 635 ? 14.823 -23.562 10.615 1.00 85.12 635 PRO A N 1
ATOM 4980 C CA . PRO A 1 635 ? 13.962 -22.737 9.775 1.00 85.12 635 PRO A CA 1
ATOM 4981 C C . PRO A 1 635 ? 14.764 -21.887 8.780 1.00 85.12 635 PRO A C 1
ATOM 4983 O O . PRO A 1 635 ? 15.809 -21.344 9.150 1.00 85.12 635 PRO A O 1
ATOM 4986 N N . PRO A 1 636 ? 14.293 -21.748 7.530 1.00 88.31 636 PRO A N 1
ATOM 4987 C CA . PRO A 1 636 ? 15.000 -21.002 6.499 1.00 88.31 636 PRO A CA 1
ATOM 4988 C C . PRO A 1 636 ? 15.021 -19.494 6.787 1.00 88.31 636 PRO A C 1
ATOM 4990 O O . PRO A 1 636 ? 14.059 -18.920 7.297 1.00 88.31 636 PRO A O 1
ATOM 4993 N N . SER A 1 637 ? 16.123 -18.843 6.413 1.00 92.62 637 SER A N 1
ATOM 4994 C CA . SER A 1 637 ? 16.248 -17.382 6.430 1.00 92.62 637 SER A CA 1
ATOM 4995 C C . SER A 1 637 ? 15.393 -16.747 5.334 1.00 92.62 637 SER A C 1
ATOM 4997 O O . SER A 1 637 ? 15.387 -17.223 4.199 1.00 92.62 637 SER A O 1
ATOM 4999 N N . ILE A 1 638 ? 14.714 -15.648 5.659 1.00 94.31 638 ILE A N 1
ATOM 5000 C CA . ILE A 1 638 ? 13.876 -14.894 4.718 1.00 94.31 638 ILE A CA 1
ATOM 5001 C C . ILE A 1 638 ? 14.748 -13.975 3.857 1.00 94.31 638 ILE A C 1
ATOM 5003 O O . ILE A 1 638 ? 15.667 -13.336 4.371 1.00 94.31 638 ILE A O 1
ATOM 5007 N N . ARG A 1 639 ? 14.450 -13.894 2.556 1.00 93.88 639 ARG A N 1
ATOM 5008 C CA . ARG A 1 639 ? 15.054 -12.946 1.608 1.00 93.88 639 ARG A CA 1
ATOM 5009 C C . ARG A 1 639 ? 14.436 -11.560 1.818 1.00 93.88 639 ARG A C 1
ATOM 5011 O O . ARG A 1 639 ? 13.272 -11.351 1.493 1.00 93.88 639 ARG A O 1
ATOM 5018 N N . GLU A 1 640 ? 15.189 -10.604 2.358 1.00 93.88 640 GLU A N 1
ATOM 5019 C CA . GLU A 1 640 ? 14.751 -9.205 2.465 1.00 93.88 640 GLU A CA 1
ATOM 5020 C C . GLU A 1 640 ? 15.450 -8.316 1.427 1.00 93.88 640 GLU A C 1
ATOM 5022 O O . GLU A 1 640 ? 16.628 -7.964 1.566 1.00 93.88 640 GLU A O 1
ATOM 5027 N N . TRP A 1 641 ? 14.712 -7.879 0.408 1.00 91.69 641 TRP A N 1
ATOM 5028 C CA . TRP A 1 641 ? 15.161 -6.851 -0.530 1.00 91.69 641 TRP A CA 1
ATOM 5029 C C . TRP A 1 641 ? 14.997 -5.464 0.108 1.00 91.69 641 TRP A C 1
ATOM 5031 O O . TRP A 1 641 ? 14.004 -4.772 -0.100 1.00 91.69 641 TRP A O 1
ATOM 5041 N N . CYS A 1 642 ? 15.958 -5.096 0.959 1.00 88.69 642 CYS A N 1
ATOM 5042 C CA . CYS A 1 642 ? 15.988 -3.832 1.700 1.00 88.69 642 CYS A CA 1
ATOM 5043 C C . CYS A 1 642 ? 16.898 -2.782 1.063 1.00 88.69 642 CYS A C 1
ATOM 5045 O O . CYS A 1 642 ? 18.046 -3.083 0.728 1.00 88.69 642 CYS A O 1
ATOM 5047 N N . ILE A 1 643 ? 16.417 -1.539 1.046 1.00 83.94 643 ILE A N 1
ATOM 5048 C CA . ILE A 1 643 ? 17.167 -0.344 0.641 1.00 83.94 643 ILE A CA 1
ATOM 5049 C C . ILE A 1 643 ? 17.648 0.402 1.886 1.00 83.94 643 ILE A C 1
ATOM 5051 O O . ILE A 1 643 ? 16.864 0.619 2.812 1.00 83.94 643 ILE A O 1
ATOM 5055 N N . TYR A 1 644 ? 18.936 0.744 1.925 1.00 85.88 644 TYR A N 1
ATOM 5056 C CA . TYR A 1 644 ? 19.547 1.581 2.958 1.00 85.88 644 TYR A CA 1
ATOM 5057 C C . TYR A 1 644 ? 20.941 2.063 2.532 1.00 85.88 644 TYR A C 1
ATOM 5059 O O . TYR A 1 644 ? 21.638 1.393 1.764 1.00 85.88 644 TYR A O 1
ATOM 5067 N N . GLY A 1 645 ? 21.377 3.184 3.115 1.00 79.12 645 GLY A N 1
ATOM 5068 C CA . GLY A 1 645 ? 22.660 3.821 2.818 1.00 79.12 645 GLY A CA 1
ATOM 5069 C C . GLY A 1 645 ? 23.857 2.868 2.849 1.00 79.12 645 GLY A C 1
ATOM 5070 O O . GLY A 1 645 ? 24.071 2.129 3.811 1.00 79.12 645 GLY A O 1
ATOM 5071 N N . GLY A 1 646 ? 24.645 2.896 1.773 1.00 74.38 646 GLY A N 1
ATOM 5072 C CA . GLY A 1 646 ? 25.841 2.068 1.598 1.00 74.38 646 GLY A CA 1
ATOM 5073 C C . GLY A 1 646 ? 25.596 0.648 1.072 1.00 74.38 646 GLY A C 1
ATOM 5074 O O . GLY A 1 646 ? 26.571 -0.032 0.750 1.00 74.38 646 GLY A O 1
ATOM 5075 N N . LYS A 1 647 ? 24.342 0.190 0.929 1.00 80.12 647 LYS A N 1
ATOM 5076 C CA . LYS A 1 647 ? 24.026 -1.079 0.258 1.00 80.12 647 LYS A CA 1
ATOM 5077 C C . LYS A 1 647 ? 23.645 -0.851 -1.207 1.00 80.12 647 LYS A C 1
ATOM 5079 O O . LYS A 1 647 ? 22.707 -0.123 -1.510 1.00 80.12 647 LYS A O 1
ATOM 5084 N N . LYS A 1 648 ? 24.302 -1.582 -2.111 1.00 71.88 648 LYS A N 1
ATOM 5085 C CA . LYS A 1 648 ? 23.798 -1.812 -3.471 1.00 71.88 648 LYS A CA 1
ATOM 5086 C C . LYS A 1 648 ? 22.773 -2.948 -3.481 1.00 71.88 648 LYS A C 1
ATOM 5088 O O . LYS A 1 648 ? 22.952 -3.950 -2.788 1.00 71.88 648 LYS A O 1
ATOM 5093 N N . LEU A 1 649 ? 21.744 -2.841 -4.318 1.00 81.56 649 LEU A N 1
ATOM 5094 C CA . LEU A 1 649 ? 20.641 -3.811 -4.401 1.00 81.56 649 LEU A CA 1
ATOM 5095 C C . LEU A 1 649 ? 20.945 -5.067 -5.238 1.00 81.56 649 LEU A C 1
ATOM 5097 O O . LEU A 1 649 ? 20.040 -5.730 -5.724 1.00 81.56 649 LEU A O 1
ATOM 5101 N N . GLU A 1 650 ? 22.219 -5.441 -5.348 1.00 81.81 650 GLU A N 1
ATOM 5102 C CA . GLU A 1 650 ? 22.688 -6.609 -6.109 1.00 81.81 650 GLU A CA 1
ATOM 5103 C C . GLU A 1 650 ? 22.161 -7.951 -5.544 1.00 81.81 650 GLU A C 1
ATOM 5105 O O . GLU A 1 650 ? 22.114 -8.943 -6.266 1.00 81.81 650 GLU A O 1
ATOM 5110 N N . LYS A 1 651 ? 21.770 -8.006 -4.257 1.00 87.38 651 LYS A N 1
ATOM 5111 C CA . LYS A 1 651 ? 21.246 -9.216 -3.588 1.00 87.38 651 LYS A CA 1
ATOM 5112 C C . LYS A 1 651 ? 20.363 -8.913 -2.361 1.00 87.38 651 LYS A C 1
ATOM 5114 O O . LYS A 1 651 ? 20.571 -7.880 -1.704 1.00 87.38 651 LYS A O 1
ATOM 5119 N N . PRO A 1 652 ? 19.427 -9.806 -1.979 1.00 91.62 652 PRO A N 1
ATOM 5120 C CA . PRO A 1 652 ? 18.653 -9.661 -0.748 1.00 91.62 652 PRO A CA 1
ATOM 5121 C C . PRO A 1 652 ? 19.536 -9.886 0.486 1.00 91.62 652 PRO A C 1
ATOM 5123 O O . PRO A 1 652 ? 20.586 -10.527 0.419 1.00 91.62 652 PRO A O 1
ATOM 5126 N N . ASP A 1 653 ? 19.100 -9.372 1.634 1.00 92.88 653 ASP A N 1
ATOM 5127 C CA . ASP A 1 653 ? 19.658 -9.785 2.922 1.00 92.88 653 ASP A CA 1
ATOM 5128 C C . ASP A 1 653 ? 19.021 -11.114 3.335 1.00 92.88 653 ASP A C 1
ATOM 5130 O O . ASP A 1 653 ? 17.796 -11.233 3.342 1.00 92.88 653 ASP A O 1
ATOM 5134 N N . MET A 1 654 ? 19.832 -12.098 3.729 1.00 94.56 654 MET A N 1
ATOM 5135 C CA . MET A 1 654 ? 19.326 -13.338 4.322 1.00 94.56 654 MET A CA 1
ATOM 5136 C C . MET A 1 654 ? 19.085 -13.114 5.814 1.00 94.56 654 MET A C 1
ATOM 5138 O O . MET A 1 654 ? 20.029 -12.978 6.590 1.00 94.56 654 MET A O 1
ATOM 5142 N N . VAL A 1 655 ? 17.818 -13.051 6.219 1.00 95.69 655 VAL A N 1
ATOM 5143 C CA . VAL A 1 655 ? 17.417 -12.655 7.573 1.00 95.69 655 VAL A CA 1
ATOM 5144 C C . VAL A 1 655 ? 16.889 -13.854 8.353 1.00 95.69 655 VAL A C 1
ATOM 5146 O O . VAL A 1 655 ? 15.817 -14.388 8.072 1.00 95.69 655 VAL A O 1
ATOM 5149 N N . GLU A 1 656 ? 17.663 -14.277 9.352 1.00 94.62 656 GLU A N 1
ATOM 5150 C CA . GLU A 1 656 ? 17.326 -15.411 10.215 1.00 94.62 656 GLU A CA 1
ATOM 5151 C C . GLU A 1 656 ? 16.114 -15.111 11.121 1.00 94.62 656 GLU A C 1
ATOM 5153 O O . GLU A 1 656 ? 16.071 -14.045 11.754 1.00 94.62 656 GLU A O 1
ATOM 5158 N N . PRO A 1 657 ? 15.152 -16.045 11.249 1.00 95.00 657 PRO A N 1
ATOM 5159 C CA . PRO A 1 657 ? 14.077 -15.954 12.232 1.00 95.00 657 PRO A CA 1
ATOM 5160 C C . PRO A 1 657 ? 14.604 -15.948 13.677 1.00 95.00 657 PRO A C 1
ATOM 5162 O O . PRO A 1 657 ? 15.600 -16.597 13.994 1.00 95.00 657 PRO A O 1
ATOM 5165 N N . LEU A 1 658 ? 13.900 -15.273 14.592 1.00 94.69 658 LEU A N 1
ATOM 5166 C CA . LEU A 1 658 ? 14.244 -15.203 16.019 1.00 94.69 658 LEU A CA 1
ATOM 5167 C C . LEU A 1 658 ? 13.066 -15.614 16.906 1.00 94.69 658 LEU A C 1
ATOM 5169 O O . LEU A 1 658 ? 12.012 -14.982 16.883 1.00 94.69 658 LEU A O 1
ATOM 5173 N N . SER A 1 659 ? 13.274 -16.610 17.765 1.00 92.94 659 SER A N 1
ATOM 5174 C CA . SER A 1 659 ? 12.276 -17.033 18.753 1.00 92.94 659 SER A CA 1
ATOM 5175 C C . SER A 1 659 ? 11.955 -15.943 19.782 1.00 92.94 659 SER A C 1
ATOM 5177 O O . SER A 1 659 ? 12.785 -15.088 20.128 1.00 92.94 659 SER A O 1
ATOM 5179 N N . LEU A 1 660 ? 10.732 -15.987 20.314 1.00 92.31 660 LEU A N 1
ATOM 5180 C CA . LEU A 1 660 ? 10.353 -15.225 21.503 1.00 92.31 660 LEU A CA 1
ATOM 5181 C C . LEU A 1 660 ? 10.995 -15.828 22.766 1.00 92.31 660 LEU A C 1
ATOM 5183 O O . LEU A 1 660 ? 11.373 -16.996 22.800 1.00 92.31 660 LEU A O 1
ATOM 5187 N N . LYS A 1 661 ? 11.108 -15.019 23.828 1.00 90.00 661 LYS A N 1
ATOM 5188 C CA . LYS A 1 661 ? 11.690 -15.430 25.125 1.00 90.00 661 LYS A CA 1
ATOM 5189 C C . LYS A 1 661 ? 10.783 -16.351 25.960 1.00 90.00 661 LYS A C 1
ATOM 5191 O O . LYS A 1 661 ? 11.136 -16.697 27.082 1.00 90.00 661 LYS A O 1
ATOM 5196 N N . TRP A 1 662 ? 9.606 -16.698 25.451 1.00 91.06 662 TRP A N 1
ATOM 5197 C CA . TRP A 1 662 ? 8.613 -17.539 26.112 1.00 91.06 662 TRP A CA 1
ATOM 5198 C C . TRP A 1 662 ? 8.056 -18.561 25.120 1.00 91.06 662 TRP A C 1
ATOM 5200 O O . TRP A 1 662 ? 8.279 -18.444 23.915 1.00 91.06 662 TRP A O 1
ATOM 5210 N N . ASP A 1 663 ? 7.357 -19.568 25.636 1.00 89.12 663 ASP A N 1
ATOM 5211 C CA . ASP A 1 663 ? 6.801 -20.656 24.833 1.00 89.12 663 ASP A CA 1
ATOM 5212 C C . ASP A 1 663 ? 5.547 -20.195 24.073 1.00 89.12 663 ASP A C 1
ATOM 5214 O O . ASP A 1 663 ? 4.426 -20.237 24.583 1.00 89.12 663 ASP A O 1
ATOM 5218 N N . VAL A 1 664 ? 5.771 -19.619 22.891 1.00 90.75 664 VAL A N 1
ATOM 5219 C CA . VAL A 1 664 ? 4.724 -19.068 22.026 1.00 90.75 664 VAL A CA 1
ATOM 5220 C C . VAL A 1 664 ? 4.060 -20.190 21.217 1.00 90.75 664 VAL A C 1
ATOM 5222 O O . VAL A 1 664 ? 4.777 -20.970 20.594 1.00 90.75 664 VAL A O 1
ATOM 5225 N N . PRO A 1 665 ? 2.716 -20.287 21.188 1.00 91.56 665 PRO A N 1
ATOM 5226 C CA . PRO A 1 665 ? 2.036 -21.271 20.352 1.00 91.56 665 PRO A CA 1
ATOM 5227 C C . PRO A 1 665 ? 2.319 -21.060 18.859 1.00 91.56 665 PRO A C 1
ATOM 5229 O O . PRO A 1 665 ? 2.361 -19.923 18.389 1.00 91.56 665 PRO A O 1
ATOM 5232 N N . GLY A 1 666 ? 2.430 -22.152 18.102 1.00 89.19 666 GLY A N 1
ATOM 5233 C CA . GLY A 1 666 ? 2.577 -22.105 16.646 1.00 89.19 666 GLY A CA 1
ATOM 5234 C C . GLY A 1 666 ? 1.367 -21.491 15.929 1.00 89.19 666 GLY A C 1
ATOM 5235 O O . GLY A 1 666 ? 0.247 -21.462 16.457 1.00 89.19 666 GLY A O 1
ATOM 5236 N N . CYS A 1 667 ? 1.565 -21.036 14.685 1.00 91.38 667 CYS A N 1
ATOM 5237 C CA . CYS A 1 667 ? 0.556 -20.296 13.912 1.00 91.38 667 CYS A CA 1
ATOM 5238 C C . CYS A 1 667 ? -0.824 -20.961 13.844 1.00 91.38 667 CYS A C 1
ATOM 5240 O O . CYS A 1 667 ? -1.824 -20.250 13.904 1.00 91.38 667 CYS A O 1
ATOM 5242 N N . LYS A 1 668 ? -0.920 -22.298 13.779 1.00 90.25 668 LYS A N 1
ATOM 5243 C CA . LYS A 1 668 ? -2.220 -22.993 13.771 1.00 90.25 668 LYS A CA 1
ATOM 5244 C C . LYS A 1 668 ? -3.054 -22.657 15.016 1.00 90.25 668 LYS A C 1
ATOM 5246 O O . LYS A 1 668 ? -4.230 -22.329 14.880 1.00 90.25 668 LYS A O 1
ATOM 5251 N N . GLN A 1 669 ? -2.455 -22.652 16.209 1.00 91.19 669 GLN A N 1
ATOM 5252 C CA . GLN A 1 669 ? -3.162 -22.264 17.434 1.00 91.19 669 GLN A CA 1
ATOM 5253 C C . GLN A 1 669 ? -3.392 -20.748 17.497 1.00 91.19 669 GLN A C 1
ATOM 5255 O O . GLN A 1 669 ? -4.509 -20.318 17.777 1.00 91.19 669 GLN A O 1
ATOM 5260 N N . LEU A 1 670 ? -2.392 -19.921 17.166 1.00 92.12 670 LEU A N 1
ATOM 5261 C CA . LEU A 1 670 ? -2.576 -18.461 17.172 1.00 92.12 670 LEU A CA 1
ATOM 5262 C C . LEU A 1 670 ? -3.662 -17.993 16.193 1.00 92.12 670 LEU A C 1
ATOM 5264 O O . LEU A 1 670 ? -4.353 -17.021 16.475 1.00 92.12 670 LEU A O 1
ATOM 5268 N N . TRP A 1 671 ? -3.856 -18.653 15.051 1.00 92.25 671 TRP A N 1
ATOM 5269 C CA . TRP A 1 671 ? -4.772 -18.178 14.006 1.00 92.25 671 TRP A CA 1
ATOM 5270 C C . TRP A 1 671 ? -6.151 -18.838 14.020 1.00 92.25 671 TRP A C 1
ATOM 5272 O O . TRP A 1 671 ? -7.104 -18.193 13.577 1.00 92.25 671 TRP A O 1
ATOM 5282 N N . LEU A 1 672 ? -6.249 -20.088 14.494 1.00 90.00 672 LEU A N 1
ATOM 5283 C CA . LEU A 1 672 ? -7.474 -20.904 14.469 1.00 90.00 672 LEU A CA 1
ATOM 5284 C C . LEU A 1 672 ? -7.950 -21.339 15.871 1.00 90.00 672 LEU A C 1
ATOM 5286 O O . LEU A 1 672 ? -9.044 -21.883 15.999 1.00 90.00 672 LEU A O 1
ATOM 5290 N N . GLY A 1 673 ? -7.159 -21.104 16.924 1.00 87.75 673 GLY A N 1
ATOM 5291 C CA . GLY A 1 673 ? -7.523 -21.420 18.308 1.00 87.75 673 GLY A CA 1
ATOM 5292 C C . GLY A 1 673 ? -8.686 -20.569 18.829 1.00 87.75 673 GLY A C 1
ATOM 5293 O O . GLY A 1 673 ? -8.752 -19.360 18.586 1.00 87.75 673 GLY A O 1
ATOM 5294 N N . THR A 1 674 ? -9.612 -21.205 19.542 1.00 87.19 674 THR A N 1
ATOM 5295 C CA . THR A 1 674 ? -10.855 -20.602 20.052 1.00 87.19 674 THR A CA 1
ATOM 5296 C C . THR A 1 674 ? -10.885 -20.468 21.577 1.00 87.19 674 THR A C 1
ATOM 5298 O O . THR A 1 674 ? -11.899 -20.049 22.131 1.00 87.19 674 THR A O 1
ATOM 5301 N N . GLN A 1 675 ? -9.803 -20.810 22.284 1.00 86.25 675 GLN A N 1
ATOM 5302 C CA . GLN A 1 675 ? -9.772 -20.747 23.745 1.00 86.25 675 GLN A CA 1
ATOM 5303 C C . GLN A 1 675 ? -9.532 -19.308 24.241 1.00 86.25 675 GLN A C 1
ATOM 5305 O O . GLN A 1 675 ? -8.793 -18.550 23.608 1.00 86.25 675 GLN A O 1
ATOM 5310 N N . PRO A 1 676 ? -10.051 -18.911 25.421 1.00 82.31 676 PRO A N 1
ATOM 5311 C CA . PRO A 1 676 ? -9.761 -17.594 26.008 1.00 82.31 676 PRO A CA 1
ATOM 5312 C C . PRO A 1 676 ? -8.256 -17.338 26.234 1.00 82.31 676 PRO A C 1
ATOM 5314 O O . PRO A 1 676 ? -7.783 -16.201 26.145 1.00 82.31 676 PRO A O 1
ATOM 5317 N N . SER A 1 677 ? -7.485 -18.405 26.472 1.00 86.88 677 SER A N 1
ATOM 5318 C CA . SER A 1 677 ? -6.020 -18.379 26.533 1.00 86.88 677 SER A CA 1
ATOM 5319 C C . SER A 1 677 ? -5.375 -17.992 25.202 1.00 86.88 677 SER A C 1
ATOM 5321 O O . SER A 1 677 ? -4.354 -17.308 25.207 1.00 86.88 677 SER A O 1
ATOM 5323 N N . ASP A 1 678 ? -5.970 -18.367 24.067 1.00 88.38 678 ASP A N 1
ATOM 5324 C CA . ASP A 1 678 ? -5.426 -18.068 22.741 1.00 88.38 678 ASP A CA 1
ATOM 5325 C C . ASP A 1 678 ? -5.476 -16.561 22.476 1.00 88.38 678 ASP A C 1
ATOM 5327 O O . ASP A 1 678 ? -4.480 -15.992 22.047 1.00 88.38 678 ASP A O 1
ATOM 5331 N N . ASN A 1 679 ? -6.560 -15.875 22.859 1.00 85.62 679 ASN A N 1
ATOM 5332 C CA . ASN A 1 679 ? -6.645 -14.408 22.790 1.00 85.62 679 ASN A CA 1
ATOM 5333 C C . ASN A 1 679 ? -5.556 -13.711 23.624 1.00 85.62 679 ASN A C 1
ATOM 5335 O O . ASN A 1 679 ? -4.938 -12.747 23.167 1.00 85.62 679 ASN A O 1
ATOM 5339 N N . THR A 1 680 ? -5.272 -14.230 24.822 1.00 88.00 680 THR A N 1
ATOM 5340 C CA . THR A 1 680 ? -4.166 -13.734 25.661 1.00 88.00 680 THR A CA 1
ATOM 5341 C C . THR A 1 680 ? -2.807 -13.983 24.997 1.00 88.00 680 THR A C 1
ATOM 5343 O O . THR A 1 680 ? -1.957 -13.093 24.975 1.00 88.00 680 THR A O 1
ATOM 5346 N N . ASN A 1 681 ? -2.614 -15.162 24.399 1.00 91.94 681 ASN A N 1
ATOM 5347 C CA . ASN A 1 681 ? -1.384 -15.538 23.701 1.00 91.94 681 ASN A CA 1
ATOM 5348 C C . ASN A 1 681 ? -1.156 -14.725 22.416 1.00 91.94 681 ASN A C 1
ATOM 5350 O O . ASN A 1 681 ? -0.028 -14.294 22.197 1.00 91.94 681 ASN A O 1
ATOM 5354 N N . ARG A 1 682 ? -2.201 -14.440 21.622 1.00 94.06 682 ARG A N 1
ATOM 5355 C CA . ARG A 1 682 ? -2.158 -13.539 20.452 1.00 94.06 682 ARG A CA 1
ATOM 5356 C C . ARG A 1 682 ? -1.620 -12.164 20.849 1.00 94.06 682 ARG A C 1
ATOM 5358 O O . ARG A 1 682 ? -0.620 -11.704 20.300 1.00 94.06 682 ARG A O 1
ATOM 5365 N N . LEU A 1 683 ? -2.245 -11.529 21.849 1.00 91.88 683 LEU A N 1
ATOM 5366 C CA . LEU A 1 683 ? -1.858 -10.193 22.316 1.00 91.88 683 LEU A CA 1
ATOM 5367 C C . LEU A 1 683 ? -0.440 -10.188 22.901 1.00 91.88 683 LEU A C 1
ATOM 5369 O O . LEU A 1 683 ? 0.350 -9.297 22.594 1.00 91.88 683 LEU A O 1
ATOM 5373 N N . LYS A 1 684 ? -0.090 -11.204 23.697 1.00 92.69 684 LYS A N 1
ATOM 5374 C CA . LYS A 1 684 ? 1.258 -11.363 24.252 1.00 92.69 684 LYS A CA 1
ATOM 5375 C C . LYS A 1 684 ? 2.311 -11.564 23.157 1.00 92.69 684 LYS A C 1
ATOM 5377 O O . LYS A 1 684 ? 3.379 -10.970 23.253 1.00 92.69 684 LYS A O 1
ATOM 5382 N N . ALA A 1 685 ? 2.025 -12.347 22.115 1.00 95.50 685 ALA A N 1
ATOM 5383 C CA . ALA A 1 685 ? 2.945 -12.573 21.000 1.00 95.50 685 ALA A CA 1
ATOM 5384 C C . ALA A 1 685 ? 3.207 -11.271 20.231 1.00 95.50 685 ALA A C 1
ATOM 5386 O O . ALA A 1 685 ? 4.365 -10.894 20.054 1.00 95.50 685 ALA A O 1
ATOM 5387 N N . PHE A 1 686 ? 2.147 -10.529 19.894 1.00 96.50 686 PHE A N 1
ATOM 5388 C CA . PHE A 1 686 ? 2.262 -9.212 19.265 1.00 96.50 686 PHE A CA 1
ATOM 5389 C C . PHE A 1 686 ? 3.084 -8.235 20.121 1.00 96.50 686 PHE A C 1
ATOM 5391 O O . PHE A 1 686 ? 4.033 -7.625 19.625 1.00 96.50 686 PHE A O 1
ATOM 5398 N N . LEU A 1 687 ? 2.778 -8.122 21.418 1.00 95.00 687 LEU A N 1
ATOM 5399 C CA . LEU A 1 687 ? 3.514 -7.231 22.314 1.00 95.00 687 LEU A CA 1
ATOM 5400 C C . LEU A 1 687 ? 4.985 -7.655 22.467 1.00 95.00 687 LEU A C 1
ATOM 5402 O O . LEU A 1 687 ? 5.853 -6.790 22.403 1.00 95.00 687 LEU A O 1
ATOM 5406 N N . SER A 1 688 ? 5.299 -8.951 22.573 1.00 95.31 688 SER A N 1
ATOM 5407 C CA . SER A 1 688 ? 6.688 -9.443 22.588 1.00 95.31 688 SER A CA 1
ATOM 5408 C C . SER A 1 688 ? 7.426 -9.223 21.256 1.00 95.31 688 SER A C 1
ATOM 5410 O O . SER A 1 688 ? 8.637 -8.996 21.267 1.00 95.31 688 SER A O 1
ATOM 5412 N N . CYS A 1 689 ? 6.741 -9.245 20.106 1.00 96.56 689 CYS A N 1
ATOM 5413 C CA . CYS A 1 689 ? 7.317 -8.831 18.820 1.00 96.56 689 CYS A CA 1
ATOM 5414 C C . CYS A 1 689 ? 7.669 -7.335 18.820 1.00 96.56 689 CYS A C 1
ATOM 5416 O O . CYS A 1 689 ? 8.782 -6.967 18.445 1.00 96.56 689 CYS A O 1
ATOM 5418 N N . MET A 1 690 ? 6.761 -6.490 19.316 1.00 95.69 690 MET A N 1
ATOM 5419 C CA . MET A 1 690 ? 6.940 -5.036 19.456 1.00 95.69 690 MET A CA 1
ATOM 5420 C C . MET A 1 690 ? 7.813 -4.619 20.661 1.00 95.69 690 MET A C 1
ATOM 5422 O O . MET A 1 690 ? 7.897 -3.427 20.965 1.00 95.69 690 MET A O 1
ATOM 5426 N N . LEU A 1 691 ? 8.425 -5.571 21.382 1.00 92.69 691 LEU A N 1
ATOM 5427 C CA . LEU A 1 691 ? 9.169 -5.361 22.640 1.00 92.69 691 LEU A CA 1
ATOM 5428 C C . LEU A 1 691 ? 8.386 -4.540 23.694 1.00 92.69 691 LEU A C 1
ATOM 5430 O O . LEU A 1 691 ? 8.946 -3.809 24.505 1.00 92.69 691 LEU A O 1
ATOM 5434 N N . SER A 1 692 ? 7.060 -4.626 23.657 1.00 90.88 692 SER A N 1
ATOM 5435 C CA . SER A 1 692 ? 6.115 -3.794 24.405 1.00 90.88 692 SER A CA 1
ATOM 5436 C C . SER A 1 692 ? 5.286 -4.608 25.407 1.00 90.88 692 SER A C 1
ATOM 5438 O O . SER A 1 692 ? 4.215 -4.175 25.819 1.00 90.88 692 SER A O 1
ATOM 5440 N N . ASP A 1 693 ? 5.768 -5.776 25.833 1.00 83.75 693 ASP A N 1
ATOM 5441 C CA . ASP A 1 693 ? 5.115 -6.727 26.745 1.00 83.75 693 ASP A CA 1
ATOM 5442 C C . ASP A 1 693 ? 5.159 -6.312 28.234 1.00 83.75 693 ASP A C 1
ATOM 5444 O O . ASP A 1 693 ? 5.348 -7.127 29.137 1.00 83.75 693 ASP A O 1
ATOM 5448 N N . SER A 1 694 ? 4.925 -5.023 28.510 1.00 83.12 694 SER A N 1
ATOM 5449 C CA . SER A 1 694 ? 4.850 -4.476 29.870 1.00 83.12 694 SER A CA 1
ATOM 5450 C C . SER A 1 694 ? 3.448 -4.607 30.498 1.00 83.12 694 SER A C 1
ATOM 5452 O O . SER A 1 694 ? 2.444 -4.630 29.776 1.00 83.12 694 SER A O 1
ATOM 5454 N N . PRO A 1 695 ? 3.329 -4.597 31.845 1.00 78.50 695 PRO A N 1
ATOM 5455 C CA . PRO A 1 695 ? 2.035 -4.617 32.541 1.00 78.50 695 PRO A CA 1
ATOM 5456 C C . PRO A 1 695 ? 1.079 -3.471 32.167 1.00 78.50 695 PRO A C 1
ATOM 5458 O O . PRO A 1 695 ? -0.133 -3.609 32.319 1.00 78.50 695 PRO A O 1
ATOM 5461 N N . SER A 1 696 ? 1.607 -2.341 31.685 1.00 76.88 696 SER A N 1
ATOM 5462 C CA . SER A 1 696 ? 0.812 -1.191 31.227 1.00 76.88 696 SER A CA 1
ATOM 5463 C C . SER A 1 696 ? 0.203 -1.402 29.839 1.00 76.88 696 SER A C 1
ATOM 5465 O O . SER A 1 696 ? -0.842 -0.836 29.552 1.00 76.88 696 SER A O 1
ATOM 5467 N N . MET A 1 697 ? 0.852 -2.193 28.977 1.00 81.88 697 MET A N 1
ATOM 5468 C CA . MET A 1 697 ? 0.379 -2.473 27.615 1.00 81.88 697 MET A CA 1
ATOM 5469 C C . MET A 1 697 ? -0.547 -3.692 27.561 1.00 81.88 697 MET A C 1
ATOM 5471 O O . MET A 1 697 ? -1.454 -3.738 26.735 1.00 81.88 697 MET A O 1
ATOM 5475 N N . THR A 1 698 ? -0.358 -4.667 28.456 1.00 73.12 698 THR A N 1
ATOM 5476 C CA . THR A 1 698 ? -1.276 -5.812 28.598 1.00 73.12 698 THR A CA 1
ATOM 5477 C C . THR A 1 698 ? -2.593 -5.424 29.280 1.00 73.12 698 THR A C 1
ATOM 5479 O O . THR A 1 698 ? -3.632 -6.011 28.982 1.00 73.12 698 THR A O 1
ATOM 5482 N N . LYS A 1 699 ? -2.591 -4.399 30.145 1.00 71.00 699 LYS A N 1
ATOM 5483 C CA . LYS A 1 699 ? -3.805 -3.787 30.708 1.00 71.00 699 LYS A CA 1
ATOM 5484 C C . LYS A 1 699 ? -4.351 -2.700 29.775 1.00 71.00 699 LYS A C 1
ATOM 5486 O O . LYS A 1 699 ? -4.111 -1.513 29.982 1.00 71.00 699 LYS A O 1
ATOM 5491 N N . THR A 1 700 ? -5.163 -3.098 28.795 1.00 63.28 700 THR A N 1
ATOM 5492 C CA . THR A 1 700 ? -5.801 -2.214 27.787 1.00 63.28 700 THR A CA 1
ATOM 5493 C C . THR A 1 700 ? -6.814 -1.191 28.340 1.00 63.28 700 THR A C 1
ATOM 5495 O O . THR A 1 700 ? -7.513 -0.537 27.574 1.00 63.28 700 THR A O 1
ATOM 5498 N N . THR A 1 701 ? -6.897 -1.026 29.663 1.00 67.69 701 THR A N 1
ATOM 5499 C CA . THR A 1 701 ? -7.588 0.081 30.346 1.00 67.69 701 THR A CA 1
ATOM 5500 C C . THR A 1 701 ? -6.680 1.286 30.615 1.00 67.69 701 THR A C 1
ATOM 5502 O O . THR A 1 701 ? -7.184 2.351 30.952 1.00 67.69 701 THR A O 1
ATOM 5505 N N . MET A 1 702 ? -5.356 1.132 30.487 1.00 72.25 702 MET A N 1
ATOM 5506 C CA . MET A 1 702 ? -4.359 2.191 30.725 1.00 72.25 702 MET A CA 1
ATOM 5507 C C . MET A 1 702 ? -3.950 2.937 29.446 1.00 72.25 702 MET A C 1
ATOM 5509 O O . MET A 1 702 ? -3.284 3.964 29.520 1.00 72.25 702 MET A O 1
ATOM 5513 N N . VAL A 1 703 ? -4.319 2.415 28.274 1.00 77.06 703 VAL A N 1
ATOM 5514 C CA . VAL A 1 703 ? -3.990 2.978 26.959 1.00 77.06 703 VAL A CA 1
ATOM 5515 C C . VAL A 1 703 ? -5.279 3.032 26.131 1.00 77.06 703 VAL A C 1
ATOM 5517 O O . VAL A 1 703 ? -5.879 1.973 25.934 1.00 77.06 703 VAL A O 1
ATOM 5520 N N . PRO A 1 704 ? -5.709 4.213 25.636 1.00 82.25 704 PRO A N 1
ATOM 5521 C CA . PRO A 1 704 ? -6.825 4.348 24.704 1.00 82.25 704 PRO A CA 1
ATOM 5522 C C . PRO A 1 704 ? -6.663 3.377 23.542 1.00 82.25 704 PRO A C 1
ATOM 5524 O O . PRO A 1 704 ? -5.596 3.310 22.928 1.00 82.25 704 PRO A O 1
ATOM 5527 N N . GLN A 1 705 ? -7.696 2.595 23.248 1.00 82.31 705 GLN A N 1
ATOM 5528 C CA . GLN A 1 705 ? -7.529 1.376 22.448 1.00 82.31 705 GLN A CA 1
ATOM 5529 C C . GLN A 1 705 ? -7.113 1.692 21.012 1.00 82.31 705 GLN A C 1
ATOM 5531 O O . GLN A 1 705 ? -6.290 0.991 20.426 1.00 82.31 705 GLN A O 1
ATOM 5536 N N . ARG A 1 706 ? -7.610 2.814 20.487 1.00 85.62 706 ARG A N 1
ATOM 5537 C CA . ARG A 1 706 ? -7.221 3.373 19.190 1.00 85.62 706 ARG A CA 1
ATOM 5538 C C . ARG A 1 706 ? -5.728 3.738 19.103 1.00 85.62 706 ARG A C 1
ATOM 5540 O O . ARG A 1 706 ? -5.174 3.741 18.016 1.00 85.62 706 ARG A O 1
ATOM 5547 N N . CYS A 1 707 ? -5.060 4.015 20.225 1.00 90.19 707 CYS A N 1
ATOM 5548 C CA . CYS A 1 707 ? -3.655 4.438 20.277 1.00 90.19 707 CYS A CA 1
ATOM 5549 C C . CYS A 1 707 ? -2.666 3.276 20.492 1.00 90.19 707 CYS A C 1
ATOM 5551 O O . CYS A 1 707 ? -1.460 3.515 20.545 1.00 90.19 707 CYS A O 1
ATOM 5553 N N . ILE A 1 708 ? -3.126 2.023 20.616 1.00 90.44 708 ILE A N 1
ATOM 5554 C CA . ILE A 1 708 ? -2.260 0.893 21.002 1.00 90.44 708 ILE A CA 1
ATOM 5555 C C . ILE A 1 708 ? -1.073 0.678 20.044 1.00 90.44 708 ILE A C 1
ATOM 5557 O O . ILE A 1 708 ? 0.039 0.423 20.511 1.00 90.44 708 ILE A O 1
ATOM 5561 N N . ILE A 1 709 ? -1.269 0.851 18.729 1.00 94.75 709 ILE A N 1
ATOM 5562 C CA . ILE A 1 709 ? -0.193 0.757 17.726 1.00 94.75 709 ILE A CA 1
ATOM 5563 C C . ILE A 1 709 ? 0.822 1.890 17.903 1.00 94.75 709 ILE A C 1
ATOM 5565 O O . ILE A 1 709 ? 2.018 1.617 18.003 1.00 94.75 709 ILE A O 1
ATOM 5569 N N . LEU A 1 710 ? 0.358 3.139 18.028 1.00 95.44 710 LEU A N 1
ATOM 5570 C CA . LEU A 1 710 ? 1.209 4.302 18.295 1.00 95.44 710 LEU A CA 1
ATOM 5571 C C . LEU A 1 710 ? 2.059 4.094 19.557 1.00 95.44 710 LEU A C 1
ATOM 5573 O O . LEU A 1 710 ? 3.274 4.287 19.521 1.00 95.44 710 LEU A O 1
ATOM 5577 N N . CYS A 1 711 ? 1.459 3.608 20.644 1.00 94.12 711 CYS A N 1
ATOM 5578 C CA . CYS A 1 711 ? 2.182 3.310 21.878 1.00 94.12 711 CYS A CA 1
ATOM 5579 C C . CYS A 1 711 ? 3.214 2.180 21.710 1.00 94.12 711 CYS A C 1
ATOM 5581 O O . CYS A 1 711 ? 4.300 2.284 22.277 1.00 94.12 711 CYS A O 1
ATOM 5583 N N . CYS A 1 712 ? 2.929 1.134 20.925 1.00 95.38 712 CYS A N 1
ATOM 5584 C CA . CYS A 1 712 ? 3.902 0.073 20.629 1.00 95.38 712 CYS A CA 1
ATOM 5585 C C . CYS A 1 712 ? 5.091 0.589 19.801 1.00 95.38 712 CYS A C 1
ATOM 5587 O O . CYS A 1 712 ? 6.243 0.300 20.126 1.00 95.38 712 CYS A O 1
ATOM 5589 N N . VAL A 1 713 ? 4.831 1.383 18.756 1.00 96.81 713 VAL A N 1
ATOM 5590 C CA . VAL A 1 713 ? 5.879 1.945 17.887 1.00 96.81 713 VAL A CA 1
ATOM 5591 C C . VAL A 1 713 ? 6.764 2.924 18.662 1.00 96.81 713 VAL A C 1
ATOM 5593 O O . VAL A 1 713 ? 7.987 2.792 18.638 1.00 96.81 713 VAL A O 1
ATOM 5596 N N . LEU A 1 714 ? 6.176 3.854 19.423 1.00 95.56 714 LEU A N 1
ATOM 5597 C CA . LEU A 1 714 ? 6.939 4.807 20.237 1.00 95.56 714 LEU A CA 1
ATOM 5598 C C . LEU A 1 714 ? 7.759 4.096 21.327 1.00 95.56 714 LEU A C 1
ATOM 5600 O O . LEU A 1 714 ? 8.930 4.421 21.510 1.00 95.56 714 LEU A O 1
ATOM 5604 N N . ARG A 1 715 ? 7.208 3.072 21.999 1.00 93.31 715 ARG A N 1
ATOM 5605 C CA . ARG A 1 715 ? 7.966 2.255 22.967 1.00 93.31 715 ARG A CA 1
ATOM 5606 C C . ARG A 1 715 ? 9.155 1.545 22.323 1.00 93.31 715 ARG A C 1
ATOM 5608 O O . ARG A 1 715 ? 10.242 1.573 22.897 1.00 93.31 715 ARG A O 1
ATOM 5615 N N . TYR A 1 716 ? 8.985 0.966 21.135 1.00 94.62 716 TYR A N 1
ATOM 5616 C CA . TYR A 1 716 ? 10.084 0.345 20.392 1.00 94.62 716 TYR A CA 1
ATOM 5617 C C . TYR A 1 716 ? 11.183 1.365 20.040 1.00 94.62 716 TYR A C 1
ATOM 5619 O O . TYR A 1 716 ? 12.364 1.105 20.271 1.00 94.62 716 TYR A O 1
ATOM 5627 N N . LEU A 1 717 ? 10.806 2.560 19.569 1.00 93.75 717 LEU A N 1
ATOM 5628 C CA . LEU A 1 717 ? 11.738 3.653 19.252 1.00 93.75 717 LEU A CA 1
ATOM 5629 C C . LEU A 1 717 ? 12.459 4.236 20.482 1.00 93.75 717 LEU A C 1
ATOM 5631 O O . LEU A 1 717 ? 13.571 4.747 20.352 1.00 93.75 717 LEU A O 1
ATOM 5635 N N . ILE A 1 718 ? 11.865 4.142 21.674 1.00 91.44 718 ILE A N 1
ATOM 5636 C CA . ILE A 1 718 ? 12.506 4.506 22.950 1.00 91.44 718 ILE A CA 1
ATOM 5637 C C . ILE A 1 718 ? 13.472 3.406 23.423 1.00 91.44 718 ILE A C 1
ATOM 5639 O O . ILE A 1 718 ? 14.550 3.708 23.923 1.00 91.44 718 ILE A O 1
ATOM 5643 N N . GLN A 1 719 ? 13.144 2.127 23.226 1.00 88.00 719 GLN A N 1
ATOM 5644 C CA . GLN A 1 719 ? 14.021 1.017 23.629 1.00 88.00 719 GLN A CA 1
ATOM 5645 C C . GLN A 1 719 ? 15.211 0.786 22.689 1.00 88.00 719 GLN A C 1
ATOM 5647 O O . GLN A 1 719 ? 16.242 0.271 23.117 1.00 88.00 719 GLN A O 1
ATOM 5652 N N . LYS A 1 720 ? 15.095 1.143 21.406 1.00 83.75 720 LYS A N 1
ATOM 5653 C CA . LYS A 1 720 ? 16.160 0.962 20.403 1.00 83.75 720 LYS A CA 1
ATOM 5654 C C . LYS A 1 720 ? 17.225 2.064 20.395 1.00 83.75 720 LYS A C 1
ATOM 5656 O O . LYS A 1 720 ? 18.015 2.138 19.460 1.00 83.75 720 LYS A O 1
ATOM 5661 N N . GLN A 1 721 ? 17.286 2.888 21.438 1.00 70.88 721 GLN A N 1
ATOM 5662 C CA . GLN A 1 721 ? 18.243 3.989 21.582 1.00 70.88 721 GLN A CA 1
ATOM 5663 C C . GLN A 1 721 ? 19.640 3.500 22.006 1.00 70.88 721 GLN A C 1
ATOM 5665 O O . GLN A 1 721 ? 20.143 3.821 23.079 1.00 70.88 721 GLN A O 1
ATOM 5670 N N . THR A 1 722 ? 20.287 2.699 21.157 1.00 63.09 722 THR A N 1
ATOM 5671 C CA . THR A 1 722 ? 21.690 2.304 21.335 1.00 63.09 722 THR A CA 1
ATOM 5672 C C . THR A 1 722 ? 22.615 3.411 20.827 1.00 63.09 722 THR A C 1
ATOM 5674 O O . THR A 1 722 ? 22.688 3.653 19.623 1.00 63.09 722 THR A O 1
ATOM 5677 N N . GLY A 1 723 ? 23.330 4.079 21.735 1.00 67.88 723 GLY A N 1
ATOM 5678 C CA . GLY A 1 723 ? 24.289 5.147 21.422 1.00 67.88 723 GLY A CA 1
ATOM 5679 C C . GLY A 1 723 ? 23.652 6.535 21.303 1.00 67.88 723 GLY A C 1
ATOM 5680 O O . GLY A 1 723 ? 23.994 7.426 22.077 1.00 67.88 723 GLY A O 1
ATOM 5681 N N . HIS A 1 724 ? 22.704 6.720 20.380 1.00 68.94 724 HIS A N 1
ATOM 5682 C CA . HIS A 1 724 ? 22.009 7.999 20.183 1.00 68.94 724 HIS A CA 1
ATOM 5683 C C . HIS A 1 724 ? 20.481 7.870 20.339 1.00 68.94 724 HIS A C 1
ATOM 5685 O O . HIS A 1 724 ? 19.898 6.879 19.886 1.00 68.94 724 HIS A O 1
ATOM 5691 N N . PRO A 1 725 ? 19.804 8.867 20.945 1.00 77.56 725 PRO A N 1
ATOM 5692 C CA . PRO A 1 725 ? 18.358 8.838 21.123 1.00 77.56 725 PRO A CA 1
ATOM 5693 C C . PRO A 1 725 ? 17.628 9.036 19.789 1.00 77.56 725 PRO A C 1
ATOM 5695 O O . PRO A 1 725 ? 17.756 10.067 19.126 1.00 77.56 725 PRO A O 1
ATOM 5698 N N . ILE A 1 726 ? 16.820 8.047 19.400 1.00 87.31 726 ILE A N 1
ATOM 5699 C CA . ILE A 1 726 ? 15.991 8.102 18.187 1.00 87.31 726 ILE A CA 1
ATOM 5700 C C . ILE A 1 726 ? 14.841 9.108 18.351 1.00 87.31 726 ILE A C 1
ATOM 5702 O O . ILE A 1 726 ? 14.456 9.733 17.364 1.00 87.31 726 ILE A O 1
ATOM 5706 N N . LEU A 1 727 ? 14.348 9.316 19.579 1.00 90.56 727 LEU A N 1
ATOM 5707 C CA . LEU A 1 727 ? 13.323 10.298 19.958 1.00 90.56 727 LEU A CA 1
ATOM 5708 C C . LEU A 1 727 ? 13.794 11.127 21.163 1.00 90.56 727 LEU A C 1
ATOM 5710 O O . LEU A 1 727 ? 14.249 10.556 22.155 1.00 90.56 727 LEU A O 1
ATOM 5714 N N . ARG A 1 728 ? 13.635 12.453 21.088 1.00 90.19 728 ARG A N 1
ATOM 5715 C CA . ARG A 1 728 ? 13.740 13.414 22.203 1.00 90.19 728 ARG A CA 1
ATOM 5716 C C . ARG A 1 728 ? 12.388 13.555 22.921 1.00 90.19 728 ARG A C 1
ATOM 5718 O O . ARG A 1 728 ? 11.351 13.248 22.337 1.00 90.19 728 ARG A O 1
ATOM 5725 N N . ALA A 1 729 ? 12.380 14.085 24.149 1.00 89.75 729 ALA A N 1
ATOM 5726 C CA . ALA A 1 729 ? 11.151 14.305 24.930 1.00 89.75 729 ALA A CA 1
ATOM 5727 C C . ALA A 1 729 ? 10.110 15.154 24.169 1.00 89.75 729 ALA A C 1
ATOM 5729 O O . ALA A 1 729 ? 9.023 14.665 23.884 1.00 89.75 729 ALA A O 1
ATOM 5730 N N . GLN A 1 730 ? 10.503 16.339 23.695 1.00 90.62 730 GLN A N 1
ATOM 5731 C CA . GLN A 1 730 ? 9.684 17.247 22.871 1.00 90.62 730 GLN A CA 1
ATOM 5732 C C . GLN A 1 730 ? 9.115 16.610 21.587 1.00 90.62 730 GLN A C 1
ATOM 5734 O O . GLN A 1 730 ? 8.076 17.027 21.076 1.00 90.62 730 GLN A O 1
ATOM 5739 N N . GLU A 1 731 ? 9.806 15.611 21.029 1.00 93.69 731 GLU A N 1
ATOM 5740 C CA . GLU A 1 731 ? 9.365 14.896 19.825 1.00 93.69 731 GLU A CA 1
ATOM 5741 C C . GLU A 1 731 ? 8.308 13.841 20.182 1.00 93.69 731 GLU A C 1
ATOM 5743 O O . GLU A 1 731 ? 7.313 13.697 19.474 1.00 93.69 731 GLU A O 1
ATOM 5748 N N . LEU A 1 732 ? 8.488 13.144 21.311 1.00 93.94 732 LEU A N 1
ATOM 5749 C CA . LEU A 1 732 ? 7.503 12.223 21.883 1.00 93.94 732 LEU A CA 1
ATOM 5750 C C . LEU A 1 732 ? 6.228 12.961 22.325 1.00 93.94 732 LEU A C 1
ATOM 5752 O O . LEU A 1 732 ? 5.126 12.510 22.020 1.00 93.94 732 LEU A O 1
ATOM 5756 N N . GLU A 1 733 ? 6.374 14.109 22.983 1.00 91.81 733 GLU A N 1
ATOM 5757 C CA . GLU A 1 733 ? 5.274 14.996 23.379 1.00 91.81 733 GLU A CA 1
ATOM 5758 C C . GLU A 1 733 ? 4.451 15.438 22.161 1.00 91.81 733 GLU A C 1
ATOM 5760 O O . GLU A 1 733 ? 3.226 15.333 22.183 1.00 91.81 733 GLU A O 1
ATOM 5765 N N . ALA A 1 734 ? 5.099 15.822 21.053 1.00 94.50 734 ALA A N 1
ATOM 5766 C CA . ALA A 1 734 ? 4.408 16.154 19.806 1.00 94.50 734 ALA A CA 1
ATOM 5767 C C . ALA A 1 734 ? 3.625 14.961 19.213 1.00 94.50 734 ALA A C 1
ATOM 5769 O O . ALA A 1 734 ? 2.495 15.146 18.752 1.00 94.50 734 ALA A O 1
ATOM 5770 N N . PHE A 1 735 ? 4.173 13.735 19.260 1.00 96.00 735 PHE A N 1
ATOM 5771 C CA . PHE A 1 735 ? 3.467 12.514 18.831 1.00 96.00 735 PHE A CA 1
ATOM 5772 C C . PHE A 1 735 ? 2.243 12.189 19.703 1.00 96.00 735 PHE A C 1
ATOM 5774 O O . PHE A 1 735 ? 1.219 11.751 19.172 1.00 96.00 735 PHE A O 1
ATOM 5781 N N . LEU A 1 736 ? 2.330 12.393 21.020 1.00 93.00 736 LEU A N 1
ATOM 5782 C CA . LEU A 1 736 ? 1.225 12.149 21.952 1.00 93.00 736 LEU A CA 1
ATOM 5783 C C . LEU A 1 736 ? 0.143 13.232 21.827 1.00 93.00 736 LEU A C 1
ATOM 5785 O O . LEU A 1 736 ? -1.035 12.911 21.674 1.00 93.00 736 LEU A O 1
ATOM 5789 N N . ALA A 1 737 ? 0.537 14.506 21.788 1.00 91.94 737 ALA A N 1
ATOM 5790 C CA . ALA A 1 737 ? -0.377 15.639 21.676 1.00 91.94 737 ALA A CA 1
ATOM 5791 C C . ALA A 1 737 ? -1.232 15.588 20.399 1.00 91.94 737 ALA A C 1
ATOM 5793 O O . ALA A 1 737 ? -2.436 15.836 20.457 1.00 91.94 737 ALA A O 1
ATOM 5794 N N . GLN A 1 738 ? -0.655 15.211 19.250 1.00 92.50 738 GLN A N 1
ATOM 5795 C CA . GLN A 1 738 ? -1.438 15.057 18.017 1.00 92.50 738 GLN A CA 1
ATOM 5796 C C . GLN A 1 738 ? -2.414 13.861 18.077 1.00 92.50 738 GLN A C 1
ATOM 5798 O O . GLN A 1 738 ? -3.537 13.977 17.596 1.00 92.50 738 GLN A O 1
ATOM 5803 N N . ALA A 1 739 ? -2.054 12.762 18.756 1.00 91.62 739 ALA A N 1
ATOM 5804 C CA . ALA A 1 739 ? -2.897 11.563 18.899 1.00 91.62 739 ALA A CA 1
ATOM 5805 C C . ALA A 1 739 ? -4.101 11.754 19.846 1.00 91.62 739 ALA A C 1
ATOM 5807 O O . ALA A 1 739 ? -5.064 10.974 19.829 1.00 91.62 739 ALA A O 1
ATOM 5808 N N . LEU A 1 740 ? -4.028 12.773 20.706 1.00 88.44 740 LEU A N 1
ATOM 5809 C CA . LEU A 1 740 ? -5.053 13.135 21.685 1.00 88.44 740 LEU A CA 1
ATOM 5810 C C . LEU A 1 740 ? -5.859 14.381 21.275 1.00 88.44 740 LEU A C 1
ATOM 5812 O O . LEU A 1 740 ? -6.965 14.566 21.778 1.00 88.44 740 LEU A O 1
ATOM 5816 N N . SER A 1 741 ? -5.345 15.201 20.349 1.00 86.88 741 SER A N 1
ATOM 5817 C CA . SER A 1 741 ? -5.965 16.454 19.890 1.00 86.88 741 SER A CA 1
ATOM 5818 C C . SER A 1 741 ? -7.440 16.284 19.472 1.00 86.88 741 SER A C 1
ATOM 5820 O O . SER A 1 741 ? -7.775 15.311 18.781 1.00 86.88 741 SER A O 1
ATOM 5822 N N . PRO A 1 742 ? -8.343 17.229 19.813 1.00 80.62 742 PRO A N 1
ATOM 5823 C CA . PRO A 1 742 ? -9.748 17.184 19.391 1.00 80.62 742 PRO A CA 1
ATOM 5824 C C . PRO A 1 742 ? -9.927 17.122 17.866 1.00 80.62 742 PRO A C 1
ATOM 5826 O O . PRO A 1 742 ? -10.823 16.420 17.385 1.00 80.62 742 PRO A O 1
ATOM 5829 N N . HIS A 1 743 ? -9.024 17.781 17.124 1.00 80.75 743 HIS A N 1
ATOM 5830 C CA . HIS A 1 743 ? -9.004 17.841 15.658 1.00 80.75 743 HIS A CA 1
ATOM 5831 C C . HIS A 1 743 ? -8.889 16.463 14.992 1.00 80.75 743 HIS A C 1
ATOM 5833 O O . HIS A 1 743 ? -9.395 16.271 13.887 1.00 80.75 743 HIS A O 1
ATOM 5839 N N . LEU A 1 744 ? -8.240 15.509 15.667 1.00 80.75 744 LEU A N 1
ATOM 5840 C CA . LEU A 1 744 ? -8.114 14.125 15.217 1.00 80.75 744 LEU A CA 1
ATOM 5841 C C . LEU A 1 744 ? -9.202 13.227 15.828 1.00 80.75 744 LEU A C 1
ATOM 5843 O O . LEU A 1 744 ? -9.785 12.391 15.144 1.00 80.75 744 LEU A O 1
ATOM 5847 N N . THR A 1 745 ? -9.466 13.388 17.127 1.00 67.38 745 THR A N 1
ATOM 5848 C CA . THR A 1 745 ? -10.125 12.354 17.946 1.00 67.38 745 THR A CA 1
ATOM 5849 C C . THR A 1 745 ? -11.638 12.474 18.062 1.00 67.38 745 THR A C 1
ATOM 5851 O O . THR A 1 745 ? -12.317 11.458 18.195 1.00 67.38 745 THR A O 1
ATOM 5854 N N . THR A 1 746 ? -12.165 13.700 18.078 1.00 52.97 746 THR A N 1
ATOM 5855 C CA . THR A 1 746 ? -13.548 13.968 18.510 1.00 52.97 746 THR A CA 1
ATOM 5856 C C . THR A 1 746 ? -14.411 14.471 17.360 1.00 52.97 746 THR A C 1
ATOM 5858 O O . THR A 1 746 ? -15.571 14.082 17.242 1.00 52.97 746 THR A O 1
ATOM 5861 N N . GLU A 1 747 ? -13.843 15.304 16.489 1.00 50.19 747 GLU A N 1
ATOM 5862 C CA . GLU A 1 747 ? -14.581 15.944 15.397 1.00 50.19 747 GLU A CA 1
ATOM 5863 C C . GLU A 1 747 ? -14.449 15.187 14.064 1.00 50.19 747 GLU A C 1
ATOM 5865 O O . GLU A 1 747 ? -15.297 15.346 13.187 1.00 50.19 747 GLU A O 1
ATOM 5870 N N . CYS A 1 748 ? -13.371 14.401 13.894 1.00 52.38 748 CYS A N 1
ATOM 5871 C CA . CYS A 1 748 ? -12.941 13.759 12.635 1.00 52.38 748 CYS A CA 1
ATOM 5872 C C . CYS A 1 748 ? -13.012 14.691 11.407 1.00 52.38 748 CYS A C 1
ATOM 5874 O O . CYS A 1 748 ? -13.194 14.258 10.265 1.00 52.38 748 CYS A O 1
ATOM 5876 N N . ASN A 1 749 ? -12.916 16.002 11.638 1.00 61.16 749 ASN A N 1
ATOM 5877 C CA . ASN A 1 749 ? -13.271 16.990 10.643 1.00 61.16 749 ASN A CA 1
ATOM 5878 C C . ASN A 1 749 ? -12.036 17.362 9.831 1.00 61.16 749 ASN A C 1
ATOM 5880 O O . ASN A 1 749 ? -11.234 18.205 10.229 1.00 61.16 749 ASN A O 1
ATOM 5884 N N . VAL A 1 750 ? -11.922 16.775 8.641 1.00 67.06 750 VAL A N 1
ATOM 5885 C CA . VAL A 1 750 ? -10.858 17.093 7.677 1.00 67.06 750 VAL A CA 1
ATOM 5886 C C . VAL A 1 750 ? -10.845 18.587 7.313 1.00 67.06 750 VAL A C 1
ATOM 5888 O O . VAL A 1 750 ? -9.806 19.119 6.940 1.00 67.06 750 VAL A O 1
ATOM 5891 N N . THR A 1 751 ? -11.958 19.309 7.495 1.00 74.31 751 THR A N 1
ATOM 5892 C CA . THR A 1 751 ? -11.982 20.781 7.404 1.00 74.31 751 THR A CA 1
ATOM 5893 C C . THR A 1 751 ? -11.063 21.427 8.447 1.00 74.31 751 THR A C 1
ATOM 5895 O O . THR A 1 751 ? -10.281 22.307 8.098 1.00 74.31 751 THR A O 1
ATOM 5898 N N . ASN A 1 752 ? -11.077 20.953 9.694 1.00 76.19 752 ASN A N 1
ATOM 5899 C CA . ASN A 1 752 ? -10.256 21.495 10.779 1.00 76.19 752 ASN A CA 1
ATOM 5900 C C . ASN A 1 752 ? -8.770 21.164 10.536 1.00 76.19 752 ASN A C 1
ATOM 5902 O O . ASN A 1 752 ? -7.929 22.056 10.594 1.00 76.19 752 ASN A O 1
ATOM 5906 N N . LEU A 1 753 ? -8.452 19.931 10.114 1.00 82.88 753 LEU A N 1
ATOM 5907 C CA . LEU A 1 753 ? -7.095 19.555 9.675 1.00 82.88 753 LEU A CA 1
ATOM 5908 C C . LEU A 1 753 ? -6.614 20.388 8.465 1.00 82.88 753 LEU A C 1
ATOM 5910 O O . LEU A 1 753 ? -5.456 20.809 8.402 1.00 82.88 753 LEU A O 1
ATOM 5914 N N . SER A 1 754 ? -7.507 20.711 7.521 1.00 79.94 754 SER A N 1
ATOM 5915 C CA . SER A 1 754 ? -7.170 21.571 6.379 1.00 79.94 754 SER A CA 1
ATOM 5916 C C . SER A 1 754 ? -6.842 23.015 6.792 1.00 79.94 754 SER A C 1
ATOM 5918 O O . SER A 1 754 ? -5.946 23.614 6.200 1.00 79.94 754 SER A O 1
ATOM 5920 N N . GLN A 1 755 ? -7.484 23.536 7.847 1.00 83.44 755 GLN A N 1
ATOM 5921 C CA . GLN A 1 755 ? -7.257 24.885 8.388 1.00 83.44 755 GLN A CA 1
ATOM 5922 C C . GLN A 1 755 ? -5.935 25.041 9.157 1.00 83.44 755 GLN A C 1
ATOM 5924 O O . GLN A 1 755 ? -5.440 26.164 9.265 1.00 83.44 755 GLN A O 1
ATOM 5929 N N . ILE A 1 756 ? -5.338 23.950 9.657 1.00 85.94 756 ILE A N 1
ATOM 5930 C CA . ILE A 1 756 ? -4.012 23.975 10.299 1.00 85.94 756 ILE A CA 1
ATOM 5931 C C . ILE A 1 756 ? -2.982 24.562 9.325 1.00 85.94 756 ILE A C 1
ATOM 5933 O O . ILE A 1 756 ? -2.849 24.096 8.191 1.00 85.94 756 ILE A O 1
ATOM 5937 N N . LYS A 1 757 ? -2.212 25.553 9.785 1.00 84.81 757 LYS A N 1
ATOM 5938 C CA . LYS A 1 757 ? -1.095 26.145 9.038 1.00 84.81 757 LYS A CA 1
ATOM 5939 C C . LYS A 1 757 ? 0.230 25.702 9.646 1.00 84.81 757 LYS A C 1
ATOM 5941 O O . LYS A 1 757 ? 0.492 25.929 10.823 1.00 84.81 757 LYS A O 1
ATOM 5946 N N . VAL A 1 758 ? 1.065 25.065 8.830 1.00 88.25 758 VAL A N 1
ATOM 5947 C CA . VAL A 1 758 ? 2.430 24.669 9.194 1.00 88.25 758 VAL A CA 1
ATOM 5948 C C . VAL A 1 758 ? 3.372 25.733 8.639 1.00 88.25 758 VAL A C 1
ATOM 5950 O O . VAL A 1 758 ? 3.679 25.732 7.451 1.00 88.25 758 VAL A O 1
ATOM 5953 N N . ASN A 1 759 ? 3.788 26.671 9.493 1.00 83.25 759 ASN A N 1
ATOM 5954 C CA . ASN A 1 759 ? 4.603 27.826 9.089 1.00 83.25 759 ASN A CA 1
ATOM 5955 C C . ASN A 1 759 ? 6.041 27.445 8.687 1.00 83.25 759 ASN A C 1
ATOM 5957 O O . ASN A 1 759 ? 6.708 28.208 7.995 1.00 83.25 759 ASN A O 1
ATOM 5961 N N . LYS A 1 760 ? 6.516 26.282 9.146 1.00 90.56 760 LYS A N 1
ATOM 5962 C CA . LYS A 1 760 ? 7.843 25.727 8.874 1.00 90.56 760 LYS A CA 1
ATOM 5963 C C . LYS A 1 760 ? 7.738 24.204 8.811 1.00 90.56 760 LYS A C 1
ATOM 5965 O O . LYS A 1 760 ? 7.210 23.588 9.734 1.00 90.56 760 LYS A O 1
ATOM 5970 N N . VAL A 1 761 ? 8.240 23.591 7.746 1.00 93.19 761 VAL A N 1
ATOM 5971 C CA . VAL A 1 761 ? 8.361 22.132 7.627 1.00 93.19 761 VAL A CA 1
ATOM 5972 C C . VAL A 1 761 ? 9.740 21.732 8.129 1.00 93.19 761 VAL A C 1
ATOM 5974 O O . VAL A 1 761 ? 10.749 22.043 7.501 1.00 93.19 761 VAL A O 1
ATOM 5977 N N . ASP A 1 762 ? 9.799 21.062 9.278 1.00 92.38 762 ASP A N 1
ATOM 5978 C CA . ASP A 1 762 ? 11.070 20.629 9.849 1.00 92.38 762 ASP A CA 1
ATOM 5979 C C . ASP A 1 762 ? 11.533 19.276 9.273 1.00 92.38 762 ASP A C 1
ATOM 5981 O O . ASP A 1 762 ? 10.783 18.294 9.261 1.00 92.38 762 ASP A O 1
ATOM 5985 N N . VAL A 1 763 ? 12.795 19.209 8.828 1.00 92.19 763 VAL A N 1
ATOM 5986 C CA . VAL A 1 763 ? 13.411 18.003 8.237 1.00 92.19 763 VAL A CA 1
ATOM 5987 C C . VAL A 1 763 ? 13.474 16.855 9.242 1.00 92.19 763 VAL A C 1
ATOM 5989 O O . VAL A 1 763 ? 13.271 15.693 8.878 1.00 92.19 763 VAL A O 1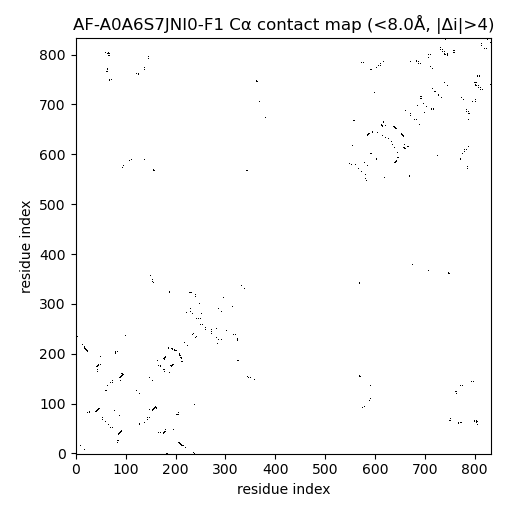
ATOM 5992 N N . ARG A 1 764 ? 13.740 17.147 10.519 1.00 91.06 764 ARG A N 1
ATOM 5993 C CA . ARG A 1 764 ? 13.779 16.129 11.572 1.00 91.06 764 ARG A CA 1
ATOM 5994 C C . ARG A 1 764 ? 12.367 15.589 11.838 1.00 91.06 764 ARG A C 1
ATOM 5996 O O . ARG A 1 764 ? 12.230 14.375 11.962 1.00 91.06 764 ARG A O 1
ATOM 6003 N N . GLY A 1 765 ? 11.332 16.426 11.787 1.00 93.62 765 GLY A N 1
ATOM 6004 C CA . GLY A 1 765 ? 9.922 16.023 11.767 1.00 93.62 765 GLY A CA 1
ATOM 6005 C C . GLY A 1 765 ? 9.554 15.116 10.585 1.00 93.62 765 GLY A C 1
ATOM 6006 O O . GLY A 1 765 ? 8.944 14.070 10.795 1.00 93.62 765 GLY A O 1
ATOM 6007 N N . VAL A 1 766 ? 9.987 15.446 9.360 1.00 94.38 766 VAL A N 1
ATOM 6008 C CA . VAL A 1 766 ? 9.797 14.601 8.156 1.00 94.38 766 VAL A CA 1
ATOM 6009 C C . VAL A 1 766 ? 10.419 13.210 8.337 1.00 94.38 766 VAL A C 1
ATOM 6011 O O . VAL A 1 766 ? 9.749 12.194 8.128 1.00 94.38 766 VAL A O 1
ATOM 6014 N N . ASN A 1 767 ? 11.672 13.155 8.798 1.00 92.44 767 ASN A N 1
ATOM 6015 C CA . ASN A 1 767 ? 12.359 11.895 9.092 1.00 92.44 767 ASN A CA 1
ATOM 6016 C C . ASN A 1 767 ? 11.623 11.102 10.189 1.00 92.44 767 ASN A C 1
ATOM 6018 O O . ASN A 1 767 ? 11.402 9.903 10.047 1.00 92.44 767 ASN A O 1
ATOM 6022 N N . LEU A 1 768 ? 11.208 11.755 11.280 1.00 93.88 768 LEU A N 1
ATOM 6023 C CA . LEU A 1 768 ? 10.530 11.102 12.405 1.00 93.88 768 LEU A CA 1
ATOM 6024 C C . LEU A 1 768 ? 9.164 10.527 12.042 1.00 93.88 768 LEU A C 1
ATOM 6026 O O . LEU A 1 768 ? 8.867 9.397 12.422 1.00 93.88 768 LEU A O 1
ATOM 6030 N N . ALA A 1 769 ? 8.348 11.271 11.300 1.00 95.69 769 ALA A N 1
ATOM 6031 C CA . ALA A 1 769 ? 7.055 10.786 10.838 1.00 95.69 769 ALA A CA 1
ATOM 6032 C C . ALA A 1 769 ? 7.208 9.586 9.889 1.00 95.69 769 ALA A C 1
ATOM 6034 O O . ALA A 1 769 ? 6.453 8.620 9.971 1.00 95.69 769 ALA A O 1
ATOM 6035 N N . THR A 1 770 ? 8.243 9.599 9.048 1.00 94.56 770 THR A N 1
ATOM 6036 C CA . THR A 1 770 ? 8.595 8.481 8.163 1.00 94.56 770 THR A CA 1
ATOM 6037 C C . THR A 1 770 ? 9.049 7.248 8.951 1.00 94.56 770 THR A C 1
ATOM 6039 O O . THR A 1 770 ? 8.551 6.144 8.718 1.00 94.56 770 THR A O 1
ATOM 6042 N N . VAL A 1 771 ? 9.933 7.432 9.940 1.00 94.44 771 VAL A N 1
ATOM 6043 C CA . VAL A 1 771 ? 10.358 6.382 10.882 1.00 94.44 771 VAL A CA 1
ATOM 6044 C C . VAL A 1 771 ? 9.155 5.807 11.633 1.00 94.44 771 VAL A C 1
ATOM 6046 O O . VAL A 1 771 ? 9.046 4.588 11.765 1.00 94.44 771 VAL A O 1
ATOM 6049 N N . PHE A 1 772 ? 8.230 6.649 12.094 1.00 96.38 772 PHE A N 1
ATOM 6050 C CA . PHE A 1 772 ? 7.008 6.221 12.773 1.00 96.38 772 PHE A CA 1
ATOM 6051 C C . PHE A 1 772 ? 6.092 5.411 11.843 1.00 96.38 772 PHE A C 1
ATOM 6053 O O . PHE A 1 772 ? 5.703 4.301 12.199 1.00 96.38 772 PHE A O 1
ATOM 6060 N N . MET A 1 773 ? 5.818 5.887 10.623 1.00 96.31 773 MET A N 1
ATOM 6061 C CA . MET A 1 773 ? 4.929 5.196 9.679 1.00 96.31 773 MET A CA 1
ATOM 6062 C C . MET A 1 773 ? 5.483 3.856 9.169 1.00 96.31 773 MET A C 1
ATOM 6064 O O . MET A 1 773 ? 4.714 2.913 9.003 1.00 96.31 773 MET A O 1
ATOM 6068 N N . ARG A 1 774 ? 6.805 3.704 8.999 1.00 95.12 774 ARG A N 1
ATOM 6069 C CA . ARG A 1 774 ? 7.439 2.389 8.739 1.00 95.12 774 ARG A CA 1
ATOM 6070 C C . ARG A 1 774 ? 7.368 1.459 9.967 1.00 95.12 774 ARG A C 1
ATOM 6072 O O . ARG A 1 774 ? 7.334 0.234 9.829 1.00 95.12 774 ARG A O 1
ATOM 6079 N N . GLY A 1 775 ? 7.283 2.027 11.171 1.00 96.50 775 GLY A N 1
ATOM 6080 C CA . GLY A 1 775 ? 6.987 1.293 12.403 1.00 96.50 775 GLY A CA 1
ATOM 6081 C C . GLY A 1 775 ? 5.544 0.811 12.479 1.00 96.50 775 GLY A C 1
ATOM 6082 O O . GLY A 1 775 ? 5.313 -0.337 12.844 1.00 96.50 775 GLY A O 1
ATOM 6083 N N . VAL A 1 776 ? 4.587 1.650 12.076 1.00 97.31 776 VAL A N 1
ATOM 6084 C CA . VAL A 1 776 ? 3.165 1.296 11.941 1.00 97.31 776 VAL A CA 1
ATOM 6085 C C . VAL A 1 776 ? 2.977 0.168 10.922 1.00 97.31 776 VAL A C 1
ATOM 6087 O O . VAL A 1 776 ? 2.348 -0.836 11.243 1.00 97.31 776 VAL A O 1
ATOM 6090 N N . GLU A 1 777 ? 3.606 0.276 9.748 1.00 95.88 777 GLU A N 1
ATOM 6091 C CA . GLU A 1 777 ? 3.659 -0.767 8.709 1.00 95.88 777 GLU A CA 1
ATOM 6092 C C . GLU A 1 777 ? 4.136 -2.113 9.294 1.00 95.88 777 GLU A C 1
ATOM 6094 O O . GLU A 1 777 ? 3.489 -3.150 9.139 1.00 95.88 777 GLU A O 1
ATOM 6099 N N . THR A 1 778 ? 5.222 -2.083 10.076 1.00 97.38 778 THR A N 1
ATOM 6100 C CA . THR A 1 778 ? 5.772 -3.275 10.745 1.00 97.38 778 THR A CA 1
ATOM 6101 C C . THR A 1 778 ? 4.876 -3.783 11.889 1.00 97.38 778 THR A C 1
ATOM 6103 O O . THR A 1 778 ? 4.813 -4.988 12.134 1.00 97.38 778 THR A O 1
ATOM 6106 N N . ALA A 1 779 ? 4.157 -2.900 12.585 1.00 97.75 779 ALA A N 1
ATOM 6107 C CA . ALA A 1 779 ? 3.232 -3.273 13.653 1.00 97.75 779 ALA A CA 1
ATOM 6108 C C . ALA A 1 779 ? 1.967 -3.957 13.108 1.00 97.75 779 ALA A C 1
ATOM 6110 O O . ALA A 1 779 ? 1.495 -4.917 13.711 1.00 97.75 779 ALA A O 1
ATOM 6111 N N . ILE A 1 780 ? 1.455 -3.531 11.948 1.00 97.25 780 ILE A N 1
ATOM 6112 C CA . ILE A 1 780 ? 0.353 -4.210 11.246 1.00 97.25 780 ILE A CA 1
ATOM 6113 C C . ILE A 1 780 ? 0.799 -5.613 10.805 1.00 97.25 780 ILE A C 1
ATOM 6115 O O . ILE A 1 780 ? 0.108 -6.594 11.086 1.00 97.25 780 ILE A O 1
ATOM 6119 N N . PHE A 1 781 ? 1.997 -5.732 10.223 1.00 97.50 781 PHE A N 1
ATOM 6120 C CA . PHE A 1 781 ? 2.595 -7.021 9.858 1.00 97.50 781 PHE A CA 1
ATOM 6121 C C . PHE A 1 781 ? 2.739 -7.967 11.065 1.00 97.50 781 PHE A C 1
ATOM 6123 O O . PHE A 1 781 ? 2.390 -9.149 10.985 1.00 97.50 781 PHE A O 1
ATOM 6130 N N . ALA A 1 782 ? 3.196 -7.447 12.210 1.00 98.12 782 ALA A N 1
ATOM 6131 C CA . ALA A 1 782 ? 3.297 -8.211 13.450 1.00 98.12 782 ALA A CA 1
ATOM 6132 C C . ALA A 1 782 ? 1.926 -8.597 14.030 1.00 98.12 782 ALA A C 1
ATOM 6134 O O . ALA A 1 782 ? 1.774 -9.718 14.514 1.00 98.12 782 ALA A O 1
ATOM 6135 N N . ASN A 1 783 ? 0.929 -7.709 13.961 1.00 97.06 783 ASN A N 1
ATOM 6136 C CA . ASN A 1 783 ? -0.437 -7.978 14.409 1.00 97.06 783 ASN A CA 1
ATOM 6137 C C . ASN A 1 783 ? -1.034 -9.165 13.647 1.00 97.06 783 ASN A C 1
ATOM 6139 O O . ASN A 1 783 ? -1.399 -10.168 14.259 1.00 97.06 783 ASN A O 1
ATOM 6143 N N . ASP A 1 784 ? -1.070 -9.096 12.316 1.00 96.31 784 ASP A N 1
ATOM 6144 C CA . ASP A 1 784 ? -1.710 -10.131 11.498 1.00 96.31 784 ASP A CA 1
ATOM 6145 C C . ASP A 1 784 ? -0.989 -11.481 11.599 1.00 96.31 784 ASP A C 1
ATOM 6147 O O . ASP A 1 784 ? -1.636 -12.523 11.727 1.00 96.31 784 ASP A O 1
ATOM 6151 N N . SER A 1 785 ? 0.343 -11.465 11.684 1.00 96.94 785 SER A N 1
ATOM 6152 C CA . SER A 1 785 ? 1.145 -12.672 11.929 1.00 96.94 785 SER A CA 1
ATOM 6153 C C . SER A 1 785 ? 0.871 -13.317 13.292 1.00 96.94 785 SER A C 1
ATOM 6155 O O . SER A 1 785 ? 0.934 -14.539 13.421 1.00 96.94 785 SER A O 1
ATOM 6157 N N . CYS A 1 786 ? 0.495 -12.529 14.304 1.00 95.88 786 CYS A N 1
ATOM 6158 C CA . CYS A 1 786 ? 0.092 -13.018 15.627 1.00 95.88 786 CYS A CA 1
ATOM 6159 C C . CYS A 1 786 ? -1.396 -13.415 15.712 1.00 95.88 786 CYS A C 1
ATOM 6161 O O . CYS A 1 786 ? -1.894 -13.645 16.813 1.00 95.88 786 CYS A O 1
ATOM 6163 N N . GLY A 1 787 ? -2.120 -13.497 14.587 1.00 92.88 787 GLY A N 1
ATOM 6164 C CA . GLY A 1 787 ? -3.554 -13.817 14.557 1.00 92.88 787 GLY A CA 1
ATOM 6165 C C . GLY A 1 787 ? -4.479 -12.605 14.734 1.00 92.88 787 GLY A C 1
ATOM 6166 O O . GLY A 1 787 ? -5.628 -12.775 15.138 1.00 92.88 787 GLY A O 1
ATOM 6167 N N . SER A 1 788 ? -3.975 -11.401 14.448 1.00 92.50 788 SER A N 1
ATOM 6168 C CA . SER A 1 788 ? -4.654 -10.100 14.560 1.00 92.50 788 SER A CA 1
ATOM 6169 C C . SER A 1 788 ? -5.275 -9.815 15.946 1.00 92.50 788 SER A C 1
ATOM 6171 O O . SER A 1 788 ? -6.476 -9.563 16.016 1.00 92.50 788 SER A O 1
ATOM 6173 N N . PRO A 1 789 ? -4.512 -9.834 17.065 1.00 91.50 789 PRO A N 1
ATOM 6174 C CA . PRO A 1 789 ? -5.022 -9.497 18.405 1.00 91.50 789 PRO A CA 1
ATOM 6175 C C . PRO A 1 789 ? -5.608 -8.086 18.540 1.00 91.50 789 PRO A C 1
ATOM 6177 O O . PRO A 1 789 ? -6.373 -7.837 19.470 1.00 91.50 789 PRO A O 1
ATOM 6180 N N . ILE A 1 790 ? -5.223 -7.161 17.660 1.00 90.81 790 ILE A N 1
ATOM 6181 C CA . ILE A 1 790 ? -5.820 -5.833 17.541 1.00 90.81 790 ILE A CA 1
ATOM 6182 C C . ILE A 1 790 ? -6.757 -5.851 16.320 1.00 90.81 790 ILE A C 1
ATOM 6184 O O . ILE A 1 790 ? -6.315 -6.234 15.228 1.00 90.81 790 ILE A O 1
ATOM 6188 N N . PRO A 1 791 ? -8.028 -5.422 16.470 1.00 89.56 791 PRO A N 1
ATOM 6189 C CA . PRO A 1 791 ? -8.971 -5.286 15.365 1.00 89.56 791 PRO A CA 1
ATOM 6190 C C . PRO A 1 791 ? -8.414 -4.444 14.211 1.00 89.56 791 PRO A C 1
ATOM 6192 O O . PRO A 1 791 ? -7.773 -3.413 14.430 1.00 89.56 791 PRO A O 1
ATOM 6195 N N . TRP A 1 792 ? -8.705 -4.858 12.973 1.00 88.25 792 TRP A N 1
ATOM 6196 C CA . TRP A 1 792 ? -8.206 -4.200 11.756 1.00 88.25 792 TRP A CA 1
ATOM 6197 C C . TRP A 1 792 ? -8.584 -2.714 11.678 1.00 88.25 792 TRP A C 1
ATOM 6199 O O . TRP A 1 792 ? -7.862 -1.929 11.078 1.00 88.25 792 TRP A O 1
ATOM 6209 N N . ASP A 1 793 ? -9.700 -2.321 12.288 1.00 85.75 793 ASP A N 1
ATOM 6210 C CA . ASP A 1 793 ? -10.185 -0.945 12.297 1.00 85.75 793 ASP A CA 1
ATOM 6211 C C . ASP A 1 793 ? -9.447 -0.049 13.302 1.00 85.75 793 ASP A C 1
ATOM 6213 O O . ASP A 1 793 ? -9.462 1.168 13.135 1.00 85.75 793 ASP A O 1
ATOM 6217 N N . LEU A 1 794 ? -8.782 -0.627 14.312 1.00 88.75 794 LEU A N 1
ATOM 6218 C CA . LEU A 1 794 ? -7.981 0.114 15.292 1.00 88.75 794 LEU A CA 1
ATOM 6219 C C . LEU A 1 794 ? -6.534 0.320 14.842 1.00 88.75 794 LEU A C 1
ATOM 6221 O O . LEU A 1 794 ? -5.933 1.322 15.223 1.00 88.75 794 LEU A O 1
ATOM 6225 N N . VAL A 1 795 ? -5.975 -0.577 14.018 1.00 92.38 795 VAL A N 1
ATOM 6226 C CA . VAL A 1 795 ? -4.600 -0.402 13.507 1.00 92.38 795 VAL A CA 1
ATOM 6227 C C . VAL A 1 795 ? -4.475 0.739 12.487 1.00 92.38 795 VAL A C 1
ATOM 6229 O O . VAL A 1 795 ? -3.370 1.223 12.239 1.00 92.38 795 VAL A O 1
ATOM 6232 N N . CYS A 1 796 ? -5.603 1.198 11.940 1.00 91.88 796 CYS A N 1
ATOM 6233 C CA . CYS A 1 796 ? -5.713 2.274 10.960 1.00 91.88 796 CYS A CA 1
ATOM 6234 C C . CYS A 1 796 ? -5.101 3.613 11.437 1.00 91.88 796 CYS A C 1
ATOM 6236 O O . CYS A 1 796 ? -5.547 4.149 12.456 1.00 91.88 796 CYS A O 1
ATOM 6238 N N . PRO A 1 797 ? -4.151 4.221 10.694 1.00 92.62 797 PRO A N 1
ATOM 6239 C CA . PRO A 1 797 ? -3.418 5.404 11.165 1.00 92.62 797 PRO A CA 1
ATOM 6240 C C . PRO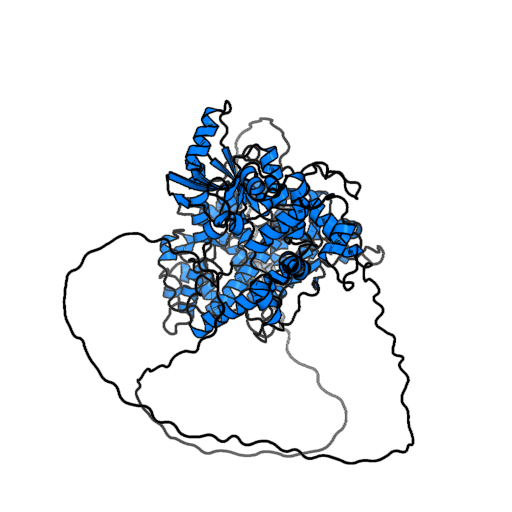 A 1 797 ? -4.266 6.648 11.428 1.00 92.62 797 PRO A C 1
ATOM 6242 O O . PRO A 1 797 ? -3.970 7.390 12.359 1.00 92.62 797 PRO A O 1
ATOM 6245 N N . TRP A 1 798 ? -5.354 6.861 10.680 1.00 90.94 798 TRP A N 1
ATOM 6246 C CA . TRP A 1 798 ? -6.235 8.029 10.848 1.00 90.94 798 TRP A CA 1
ATOM 6247 C C . TRP A 1 798 ? -6.876 8.146 12.242 1.00 90.94 798 TRP A C 1
ATOM 6249 O O . TRP A 1 798 ? -7.335 9.226 12.603 1.00 90.94 798 TRP A O 1
ATOM 6259 N N . ASN A 1 799 ? -6.864 7.072 13.040 1.00 89.06 799 ASN A N 1
ATOM 6260 C CA . ASN A 1 799 ? -7.342 7.061 14.423 1.00 89.06 799 ASN A CA 1
ATOM 6261 C C . ASN A 1 799 ? -6.384 7.742 15.428 1.00 89.06 799 ASN A C 1
ATOM 6263 O O . ASN A 1 799 ? -6.804 8.076 16.540 1.00 89.06 799 ASN A O 1
ATOM 6267 N N . TYR A 1 800 ? -5.090 7.848 15.093 1.00 91.94 800 TYR A N 1
ATOM 6268 C CA . TYR A 1 800 ? -4.020 8.210 16.039 1.00 91.94 800 TYR A CA 1
ATOM 6269 C C . TYR A 1 800 ? -2.846 9.003 15.438 1.00 91.94 800 TYR A C 1
ATOM 6271 O O . TYR A 1 800 ? -1.975 9.431 16.195 1.00 91.94 800 TYR A O 1
ATOM 6279 N N . PHE A 1 801 ? -2.782 9.204 14.118 1.00 94.19 801 PHE A N 1
ATOM 6280 C CA . PHE A 1 801 ? -1.730 9.982 13.467 1.00 94.19 801 PHE A CA 1
ATOM 6281 C C . PHE A 1 801 ? -2.238 10.828 12.289 1.00 94.19 801 PHE A C 1
ATOM 6283 O O . PHE A 1 801 ? -2.913 10.323 11.390 1.00 94.19 801 PHE A O 1
ATOM 6290 N N . ASP A 1 802 ? -1.832 12.098 12.253 1.00 92.81 802 ASP A N 1
ATOM 6291 C CA . ASP A 1 802 ? -1.844 12.934 11.050 1.00 92.81 802 ASP A CA 1
ATOM 6292 C C . ASP A 1 802 ? -0.537 13.738 10.941 1.00 92.81 802 ASP A C 1
ATOM 6294 O O . ASP A 1 802 ? -0.135 14.439 11.873 1.00 92.81 802 ASP A O 1
ATOM 6298 N N . GLY A 1 803 ? 0.133 13.647 9.791 1.00 93.06 803 GLY A N 1
ATOM 6299 C CA . GLY A 1 803 ? 1.456 14.231 9.581 1.00 93.06 803 GLY A CA 1
ATOM 6300 C C . GLY A 1 803 ? 1.500 15.761 9.604 1.00 93.06 803 GLY A C 1
ATOM 6301 O O . GLY A 1 803 ? 2.501 16.355 10.017 1.00 93.06 803 GLY A O 1
ATOM 6302 N N . LYS A 1 804 ? 0.412 16.420 9.191 1.00 91.62 804 LYS A N 1
ATOM 6303 C CA . LYS A 1 804 ? 0.314 17.884 9.171 1.00 91.62 804 LYS A CA 1
ATOM 6304 C C . LYS A 1 804 ? 0.098 18.420 10.585 1.00 91.62 804 LYS A C 1
ATOM 6306 O O . LYS A 1 804 ? 0.781 19.356 11.006 1.00 91.62 804 LYS A O 1
ATOM 6311 N N . LEU A 1 805 ? -0.794 17.774 11.339 1.00 93.00 805 LEU A N 1
ATOM 6312 C CA . LEU A 1 805 ? -0.993 18.041 12.764 1.00 93.00 805 LEU A CA 1
ATOM 6313 C C . LEU A 1 805 ? 0.297 17.772 13.559 1.00 93.00 805 LEU A C 1
ATOM 6315 O O . LEU A 1 805 ? 0.686 18.607 14.372 1.00 93.00 805 LEU A O 1
ATOM 6319 N N . PHE A 1 806 ? 1.014 16.678 13.277 1.00 95.31 806 PHE A N 1
ATOM 6320 C CA . PHE A 1 806 ? 2.293 16.358 13.921 1.00 95.31 806 PHE A CA 1
ATOM 6321 C C . PHE A 1 806 ? 3.355 17.457 13.739 1.00 95.31 806 PHE A C 1
ATOM 6323 O O . PHE A 1 806 ? 3.930 17.896 14.733 1.00 95.31 806 PHE A O 1
ATOM 6330 N N . GLN A 1 807 ? 3.579 17.971 12.520 1.00 94.31 807 GLN A N 1
ATOM 6331 C CA . GLN A 1 807 ? 4.484 19.120 12.320 1.00 94.31 807 GLN A CA 1
ATOM 6332 C C . GLN A 1 807 ? 4.009 20.379 13.054 1.00 94.31 807 GLN A C 1
ATOM 6334 O O . GLN A 1 807 ? 4.831 21.139 13.562 1.00 94.31 807 GLN A O 1
ATOM 6339 N N . SER A 1 808 ? 2.698 20.626 13.121 1.00 93.38 808 SER A N 1
ATOM 6340 C CA . SER A 1 808 ? 2.163 21.763 13.877 1.00 93.38 808 SER A CA 1
ATOM 6341 C C . SER A 1 808 ? 2.495 21.640 15.371 1.00 93.38 808 SER A C 1
ATOM 6343 O O . SER A 1 808 ? 3.038 22.579 15.948 1.00 93.38 808 SER A O 1
ATOM 6345 N N . LYS A 1 809 ? 2.302 20.455 15.972 1.00 93.56 809 LYS A N 1
ATOM 6346 C CA . LYS A 1 809 ? 2.695 20.175 17.365 1.00 93.56 809 LYS A CA 1
ATOM 6347 C C . LYS A 1 809 ? 4.208 20.230 17.584 1.00 93.56 809 LYS A C 1
ATOM 6349 O O . LYS A 1 809 ? 4.646 20.781 18.587 1.00 93.56 809 LYS A O 1
ATOM 6354 N N . LEU A 1 810 ? 5.009 19.716 16.650 1.00 94.12 810 LEU A N 1
ATOM 6355 C CA . LEU A 1 810 ? 6.471 19.755 16.740 1.00 94.12 810 LEU A CA 1
ATOM 6356 C C . LEU A 1 810 ? 7.007 21.195 16.700 1.00 94.12 810 LEU A C 1
ATOM 6358 O O . LEU A 1 810 ? 7.876 21.546 17.487 1.00 94.12 810 LEU A O 1
ATOM 6362 N N . ASN A 1 811 ? 6.458 22.060 15.842 1.00 92.38 811 ASN A N 1
ATOM 6363 C CA . ASN A 1 811 ? 6.824 23.480 15.834 1.00 92.38 811 ASN A CA 1
ATOM 6364 C C . ASN A 1 811 ? 6.463 24.190 17.154 1.00 92.38 811 ASN A C 1
ATOM 6366 O O . ASN A 1 811 ? 7.180 25.103 17.554 1.00 92.38 811 ASN A O 1
ATOM 6370 N N . ILE A 1 812 ? 5.400 23.756 17.845 1.00 91.62 812 ILE A N 1
ATOM 6371 C CA . ILE A 1 812 ? 5.063 24.240 19.192 1.00 91.62 812 ILE A CA 1
ATOM 6372 C C . ILE A 1 812 ? 6.104 23.744 20.211 1.00 91.62 812 ILE A C 1
ATOM 6374 O O . ILE A 1 812 ? 6.656 24.565 20.935 1.00 91.62 812 ILE A O 1
ATOM 6378 N N . THR A 1 813 ? 6.464 22.451 20.242 1.00 89.56 813 THR A N 1
ATOM 6379 C CA . THR A 1 813 ? 7.460 21.942 21.218 1.00 89.56 813 THR A CA 1
ATOM 6380 C C . THR A 1 813 ? 8.893 22.436 20.989 1.00 89.56 813 THR A C 1
ATOM 6382 O O . THR A 1 813 ? 9.720 22.330 21.895 1.00 89.56 813 THR A O 1
ATOM 6385 N N . MET A 1 814 ? 9.196 22.993 19.811 1.00 85.75 814 MET A N 1
ATOM 6386 C CA . MET A 1 814 ? 10.466 23.665 19.494 1.00 85.75 814 MET A CA 1
ATOM 6387 C C . MET A 1 814 ? 10.444 25.190 19.759 1.00 85.75 814 MET A C 1
ATOM 6389 O O . MET A 1 814 ? 11.400 25.869 19.391 1.00 85.75 814 MET A O 1
ATOM 6393 N N . SER A 1 815 ? 9.377 25.750 20.347 1.00 85.44 815 SER A N 1
ATOM 6394 C CA . SER A 1 815 ? 9.263 27.184 20.656 1.00 85.44 815 SER A CA 1
ATOM 6395 C C . SER A 1 815 ? 9.515 27.465 22.141 1.00 85.44 815 SER A C 1
ATOM 6397 O O . SER A 1 815 ? 8.803 26.947 22.999 1.00 85.44 815 SER A O 1
ATOM 6399 N N . ASP A 1 816 ? 10.477 28.343 22.445 1.00 74.19 816 ASP A N 1
ATOM 6400 C CA . ASP A 1 816 ? 10.893 28.676 23.822 1.00 74.19 816 ASP A CA 1
ATOM 6401 C C . ASP A 1 816 ? 9.779 29.286 24.701 1.00 74.19 816 ASP A C 1
ATOM 6403 O O . ASP A 1 816 ? 9.905 29.330 25.924 1.00 74.19 816 ASP A O 1
ATOM 6407 N N . SER A 1 817 ? 8.688 29.765 24.094 1.00 77.38 817 SER A N 1
ATOM 6408 C CA . SER A 1 817 ? 7.533 30.355 24.784 1.00 77.38 817 SER A CA 1
ATOM 6409 C C . SER A 1 817 ? 6.309 29.436 24.882 1.00 77.38 817 SER A C 1
ATOM 6411 O O . SER A 1 817 ? 5.282 29.867 25.403 1.00 77.38 817 SER A O 1
ATOM 6413 N N . ALA A 1 818 ? 6.362 28.211 24.349 1.00 78.06 818 ALA A N 1
ATOM 6414 C CA . ALA A 1 818 ? 5.204 27.320 24.314 1.00 78.06 818 ALA A CA 1
ATOM 6415 C C . ALA A 1 818 ? 4.936 26.649 25.668 1.00 78.06 818 ALA A C 1
ATOM 6417 O O . ALA A 1 818 ? 5.834 26.088 26.297 1.00 78.06 818 ALA A O 1
ATOM 6418 N N . THR A 1 819 ? 3.673 26.636 26.093 1.00 85.62 819 THR A N 1
ATOM 6419 C CA . THR A 1 819 ? 3.233 25.879 27.269 1.00 85.62 819 THR A CA 1
ATOM 6420 C C . THR A 1 819 ? 2.678 24.507 26.877 1.00 85.62 819 THR A C 1
ATOM 6422 O O . THR A 1 819 ? 2.224 24.283 25.751 1.00 85.62 819 THR A O 1
ATOM 6425 N N . LEU A 1 820 ? 2.615 23.586 27.846 1.00 84.81 820 LEU A N 1
ATOM 6426 C CA . LEU A 1 820 ? 1.889 22.318 27.691 1.00 84.81 820 LEU A CA 1
ATOM 6427 C C . LEU A 1 820 ? 0.410 22.541 27.314 1.00 84.81 820 LEU A C 1
ATOM 6429 O O . LEU A 1 820 ? -0.181 21.718 26.623 1.00 84.81 820 LEU A O 1
ATOM 6433 N N . LEU A 1 821 ? -0.189 23.663 27.729 1.00 86.94 821 LEU A N 1
ATOM 6434 C CA . LEU A 1 821 ? -1.575 23.992 27.406 1.00 86.94 821 LEU A CA 1
ATOM 6435 C C . LEU A 1 821 ? -1.750 24.350 25.921 1.00 86.94 821 LEU A C 1
ATOM 6437 O O . LEU A 1 821 ? -2.719 23.903 25.309 1.00 86.94 821 LEU A O 1
ATOM 6441 N N . ASP A 1 822 ? -0.796 25.074 25.329 1.00 86.31 822 ASP A N 1
ATOM 6442 C CA . ASP A 1 822 ? -0.776 25.375 23.888 1.00 86.31 822 ASP A CA 1
ATOM 6443 C C . ASP A 1 822 ? -0.581 24.092 23.072 1.00 86.31 822 ASP A C 1
ATOM 6445 O O . ASP A 1 822 ? -1.296 23.833 22.100 1.00 86.31 822 ASP A O 1
ATOM 6449 N N . LEU A 1 823 ? 0.335 23.226 23.522 1.00 86.75 823 LEU A N 1
ATOM 6450 C CA . LEU A 1 823 ? 0.558 21.914 22.920 1.00 86.75 823 LEU A CA 1
ATOM 6451 C C . LEU A 1 823 ? -0.712 21.043 22.940 1.00 86.75 823 LEU A C 1
ATOM 6453 O O . LEU A 1 823 ? -0.952 20.281 22.001 1.00 86.75 823 LEU A O 1
ATOM 6457 N N . CYS A 1 824 ? -1.558 21.191 23.959 1.00 86.81 824 CYS A N 1
ATOM 6458 C CA . CYS A 1 824 ? -2.814 20.463 24.139 1.00 86.81 824 CYS A CA 1
ATOM 6459 C C . CYS A 1 824 ? -4.064 21.169 23.563 1.00 86.81 824 CYS A C 1
ATOM 6461 O O . CYS A 1 824 ? -5.176 20.829 23.963 1.00 86.81 824 CYS A O 1
ATOM 6463 N N . ASP A 1 825 ? -3.921 22.127 22.636 1.00 85.12 825 ASP A N 1
ATOM 6464 C CA . ASP A 1 825 ? -5.041 22.879 22.022 1.00 85.12 825 ASP A CA 1
ATOM 6465 C C . ASP A 1 825 ? -5.924 23.620 23.052 1.00 85.12 825 ASP A C 1
ATOM 6467 O O . ASP A 1 825 ? -7.144 23.703 22.913 1.00 85.12 825 ASP A O 1
ATOM 6471 N N . GLY A 1 826 ? -5.327 24.109 24.144 1.00 83.06 826 GLY A N 1
ATOM 6472 C CA . GLY A 1 826 ? -6.050 24.731 25.258 1.00 83.06 826 GLY A CA 1
ATOM 6473 C C . GLY A 1 826 ? -6.785 23.743 26.175 1.00 83.06 826 GLY A C 1
ATOM 6474 O O . GLY A 1 826 ? -7.441 24.160 27.132 1.00 83.06 826 GLY A O 1
ATOM 6475 N N . ASN A 1 827 ? -6.700 22.432 25.921 1.00 80.88 827 ASN A N 1
ATOM 6476 C CA . ASN A 1 827 ? -7.504 21.437 26.620 1.00 80.88 827 ASN A CA 1
ATOM 6477 C C . ASN A 1 827 ? -6.795 20.833 27.845 1.00 80.88 827 ASN A C 1
ATOM 6479 O O . ASN A 1 827 ? -6.054 19.852 27.760 1.00 80.88 827 ASN A O 1
ATOM 6483 N N . VAL A 1 828 ? -7.136 21.365 29.021 1.00 80.19 828 VAL A N 1
ATOM 6484 C CA . VAL A 1 828 ? -6.635 20.939 30.341 1.00 80.19 828 VAL A CA 1
ATOM 6485 C C . VAL A 1 828 ? -6.890 19.452 30.657 1.00 80.19 828 VAL A C 1
ATOM 6487 O O . VAL A 1 828 ? -6.216 18.903 31.529 1.00 80.19 828 VAL A O 1
ATOM 6490 N N . SER A 1 829 ? -7.835 18.766 29.994 1.00 75.44 829 SER A N 1
ATOM 6491 C CA . SER A 1 829 ? -8.013 17.317 30.199 1.00 75.44 829 SER A CA 1
ATOM 6492 C C . SER A 1 829 ? -6.954 16.477 29.482 1.00 75.44 829 SER A C 1
ATOM 6494 O O . SER A 1 829 ? -6.601 15.416 29.992 1.00 75.44 829 SER A O 1
ATOM 6496 N N . ILE A 1 830 ? -6.398 16.970 28.368 1.00 76.56 830 ILE A N 1
ATOM 6497 C CA . ILE A 1 830 ? -5.280 16.330 27.661 1.00 76.56 830 ILE A CA 1
ATOM 6498 C C . ILE A 1 830 ? -3.976 16.563 28.435 1.00 76.56 830 ILE A C 1
ATOM 6500 O O . ILE A 1 830 ? -3.204 15.629 28.591 1.00 76.56 830 ILE A O 1
ATOM 6504 N N . CYS A 1 831 ? -3.776 17.742 29.040 1.00 71.88 831 CYS A N 1
ATOM 6505 C CA . CYS A 1 831 ? -2.600 18.038 29.880 1.00 71.88 831 CYS A CA 1
ATOM 6506 C C . CYS A 1 831 ? -2.440 17.135 31.126 1.00 71.88 831 CYS A C 1
ATOM 6508 O O . CYS A 1 831 ? -1.467 17.283 31.863 1.00 71.88 831 CYS A O 1
ATOM 6510 N N . LYS A 1 832 ? -3.422 16.273 31.425 1.00 67.81 832 LYS A N 1
ATOM 6511 C CA . LYS A 1 832 ? -3.435 15.339 32.565 1.00 67.81 832 LYS A CA 1
ATOM 6512 C C . LYS A 1 832 ? -3.172 13.881 32.166 1.00 67.81 832 LYS A C 1
ATOM 6514 O O . LYS A 1 832 ? -3.236 13.021 33.045 1.00 67.81 832 LYS A O 1
ATOM 6519 N N . PHE A 1 833 ? -2.963 13.610 30.877 1.00 60.66 833 PHE A N 1
ATOM 6520 C CA . PHE A 1 833 ? -2.840 12.274 30.297 1.00 60.66 833 PHE A CA 1
ATOM 6521 C C . PHE A 1 833 ? -1.415 12.022 29.782 1.00 60.66 833 PHE A C 1
ATOM 6523 O O . PHE A 1 833 ? -0.846 10.980 30.175 1.00 60.66 833 PHE A O 1
#

Secondary structure (DSSP, 8-state):
-PPTTHHHHHHHHS-TTSEEEEEHHHHHHHHHTT-SS---EEEEEETTTTHHHHS-TTS-GGGT--HHHHHHHHHHHHHHHHTTTEEEEEEE-----GGGHHHHHHHHHHHHHHHHHHHHHHHHH-SPPPGGG--PPTTHHHHHHHHHHTTT-EEEE-SS-HHHHHHHHHHHHT-SEEEE--THHHHTT-SSEEEEEEEEEETTTEEEEEEE-HHHHHHHTT--GGGHHHHHHHH--SSS-HHHHHHHHHHHH-TTSTTHHHHHH-TTS--PPPHHHHHHHHHHHHHH-S-SS-HHHHHHHHH--TTS-HHHHHHHHHHHHHHH---TTTT-SSSS----------TTTS-----S-S--S---HHHHHHHHHHHHHHTT---------------------PPPHHHHHHHHHTTS-----------------------------------------------------PPPPPPPP----------------------------------------------------------------TT----HHHHHTTS-HHHHHHHHHHHHTT-S-HHHHHHHHHSEEEE---SS-TT-TT---HHHHTHHHHHHHHHHHTTHHHHHTS-TTS-PPPPPPEEEEE--TT--TTS-EEE-----SS-PPPHHHHHH--SHHHHHHHHHHHHHHTT--SHHHHSTTSS-GGGHHHHHHHHHHHHT-SSS-SS-HHHHHHHHHHHH-HHHHTS--HHHHHH---S---HHHHHHHHHHHHHHHHHHHHHHHTT-SS-TTTS-GGGT--HHHHHHHHHHHT-TT--HHHHTTT-TTGGG-

pLDDT: mean 71.09, std 25.62, range [22.19, 98.12]

Radius of gyration: 34.1 Å; Cα contacts (8 Å, |Δi|>4): 989; chains: 1; bounding box: 107×93×100 Å

Organism: Paramuricea clavata (NCBI:txid317549)

InterPro domains:
  IPR026784 Constitutive coactivator of PPAR-gamma [PTHR15976] (1-827)
  IPR029060 PIN-like domain superfamily [SSF88723] (1-195)
  IPR060110 FAM120A/B/C, helical domain [PF27242] (221-326)

Foldseek 3Di:
DFFPCPVVLLVPPADCVQKFKDFVLVLQVVVVVVDPDPAFFEEEEECVLLVCQLANLPFLPLLQFFLLSSLVSLVQQQVQQVLSRYAYEYEYELDDDVLLVVVVLVVQVVVVVLLVVQLVCCVVPLDRDDSVSDDHHPCSRVSNLLSCVLVVHFYFYDYDDRLVVSQVVCVVPVHSWYEGDHCLCLQLDTPKYWYSVAWDRDRSPHIMTMIGDSVSVCVVLVDDNVLSLVLSVLSADSLGHVLQQQVQLLVLCDCPRPCVVVVPPPPPDRDHPDSSSSSSSSSVVSNPDPDPPPLVVVLCNRRVDPPDDSVSVSVSSVVSSVVSDNDPPVQDDDDDDRPDPQPFDDPVRPPPDPDPDRDDQFDDLVNVVVVLVVVLVPLLDPDDDDDDDDDDDDDDDDDDDDDDVVVVVVVVVVPDDDDDDDDDDDDDDDDDDDDDDDDDDDDDDDDDDDDDDDDDDDDDDDDDDDDDDDDDDDDDDDDDDDDDDDDDDDDDDDDDDDDDDDDDDDDDDDDDDDDDDDDDDDDDDDDDDDDDDDDPDDDDPPPPPPDCVVQQVLADPVLLVVLSVCNRRSNADSVLNCCNPPLEDEDGDFSDDLVPPPDDDLQVLLLQLVLLLLCQRSVQVVVVPDDPVDPDDGRFFGFYQDDGRPDDSPGGDRHHHDHFPDDQDHQCCLAVNNDSVSLLSLQCSLCSSLVNNDPCLSPCVNDSLLCSLVVSLVVSQQVSQDPHRSDDPLLVLLLLLLQQACCQATRSDVVSVVPQDLPGNDSSSSNSSSSSSSSLVSSSSSCVSSNNSRDSSSSNQSNGDGSSSSSSLSVLSVDPPHDSCVSNVNDPVSSVD

Mean predicted aligned error: 16.04 Å

Solvent-accessible surface area (backbone atoms only — not comparable to full-atom values): 51580 Å² total; per-residue (Å²): 103,50,39,80,62,51,52,59,37,53,77,71,73,51,61,80,78,27,38,44,81,42,47,53,43,60,53,44,50,62,55,50,79,74,52,94,63,100,65,72,47,38,39,37,32,38,49,72,49,36,34,64,71,37,61,41,60,87,55,71,32,74,28,42,21,51,41,52,53,32,45,50,31,46,51,52,52,55,49,27,39,50,74,49,54,30,46,58,38,35,39,38,82,42,53,80,57,76,73,54,44,63,65,50,53,51,56,42,50,52,50,47,54,48,35,52,53,47,52,49,47,21,64,78,66,28,44,82,76,61,58,90,71,63,63,85,37,68,44,50,68,63,52,50,53,52,41,43,53,64,65,79,38,46,41,31,25,32,79,56,63,52,67,63,52,52,45,51,48,36,71,75,67,72,37,75,28,40,38,26,66,61,35,48,56,66,66,67,71,44,96,32,39,30,34,39,84,59,50,45,80,40,90,92,76,20,40,36,29,31,36,57,32,56,75,45,47,34,55,78,53,66,47,58,81,89,50,47,19,59,43,54,45,68,71,15,29,65,66,44,48,45,82,76,41,37,67,32,56,55,61,69,60,41,84,86,35,86,66,48,60,57,72,71,70,50,89,87,62,94,74,74,76,64,62,69,57,46,53,57,45,46,37,51,53,60,55,72,48,91,66,88,81,54,59,63,66,49,48,54,71,48,63,78,60,86,89,58,65,65,69,61,51,54,50,32,54,51,54,34,28,58,66,45,45,87,68,93,62,86,81,72,76,101,62,101,68,81,77,76,77,86,80,62,75,44,85,86,72,50,75,89,64,94,64,83,70,71,92,61,85,52,65,48,70,69,56,53,53,50,51,51,54,50,50,71,62,54,64,67,62,83,82,75,93,80,92,81,90,81,87,84,82,88,84,89,83,89,85,90,79,84,80,74,60,70,62,58,54,55,63,57,64,75,76,74,86,81,88,80,85,95,76,85,89,81,87,88,85,84,92,84,83,89,90,85,90,80,88,87,90,87,89,87,87,83,88,86,88,77,91,89,84,86,87,89,88,86,88,88,84,80,85,86,82,93,79,94,76,89,74,92,78,79,84,85,83,77,87,85,86,90,84,90,82,86,89,79,87,76,90,86,87,82,89,81,86,91,83,82,91,86,90,84,93,84,87,86,88,88,90,83,90,87,83,88,84,88,90,86,90,84,90,82,90,82,86,82,85,87,82,77,94,71,81,90,74,91,69,82,86,84,81,72,82,73,60,64,71,69,59,49,73,51,46,57,69,70,48,53,54,49,35,49,56,30,28,32,45,45,74,43,59,55,67,58,41,32,40,76,74,68,40,38,49,80,41,77,63,62,64,61,71,62,81,48,82,88,61,72,49,66,61,62,65,50,39,72,34,52,23,30,41,42,9,42,68,38,35,31,50,70,49,79,68,48,54,94,89,52,89,70,77,78,68,75,52,33,34,36,44,61,46,46,63,95,60,72,84,87,62,58,46,78,44,61,53,33,61,69,100,58,95,70,73,45,51,63,46,38,63,69,48,65,50,77,65,34,58,54,48,13,42,49,48,31,24,54,38,42,73,38,71,42,78,62,62,74,38,64,86,76,43,64,70,49,40,50,60,60,54,33,41,52,49,36,45,62,73,66,41,74,94,49,74,76,62,54,71,51,57,50,50,14,56,50,33,43,38,64,30,56,62,50,45,50,52,66,36,56,68,58,60,65,68,61,75,66,92,54,43,53,57,68,51,24,33,49,29,35,49,49,31,53,36,49,45,51,48,53,50,35,26,48,67,24,45,38,61,60,57,76,82,42,70,41,55,47,57,36,49,41,16,58,54,29,44,42,32,36,58,40,59,73,37,97,83,58,47,70,48,64,55,33,77,69,35,72,76,60,70,75,111